Protein AF-A0A350C0Z3-F1 (afdb_monomer)

Mean predicted aligned error: 16.18 Å

Structure (mmCIF, N/CA/C/O backbone):
data_AF-A0A350C0Z3-F1
#
_entry.id   AF-A0A350C0Z3-F1
#
loop_
_atom_site.group_PDB
_atom_site.id
_atom_site.type_symbol
_atom_site.label_atom_id
_atom_site.label_alt_id
_atom_site.label_comp_id
_atom_site.label_asym_id
_atom_site.label_entity_id
_atom_site.label_seq_id
_atom_site.pdbx_PDB_ins_code
_atom_site.Cartn_x
_atom_site.Cartn_y
_atom_site.Cartn_z
_atom_site.occupancy
_atom_site.B_iso_or_equiv
_atom_site.auth_seq_id
_atom_site.auth_comp_id
_atom_site.auth_asym_id
_atom_site.auth_atom_id
_atom_site.pdbx_PDB_model_num
ATOM 1 N N . MET A 1 1 ? -23.124 33.224 -36.597 1.00 40.12 1 MET A N 1
ATOM 2 C CA . MET A 1 1 ? -21.681 33.544 -36.664 1.00 40.12 1 MET A CA 1
ATOM 3 C C . MET A 1 1 ? -20.968 32.306 -37.170 1.00 40.12 1 MET A C 1
ATOM 5 O O . MET A 1 1 ? -21.256 31.239 -36.644 1.00 40.12 1 MET A O 1
ATOM 9 N N . ASN A 1 2 ? -20.089 32.425 -38.168 1.00 38.75 2 ASN A N 1
ATOM 10 C CA . ASN A 1 2 ? -19.214 31.314 -38.553 1.00 38.75 2 ASN A CA 1
ATOM 11 C C . ASN A 1 2 ? -18.180 31.136 -37.437 1.00 38.75 2 ASN A C 1
ATOM 13 O O . ASN A 1 2 ? -17.298 31.980 -37.282 1.00 38.75 2 ASN A O 1
ATOM 17 N N . SER A 1 3 ? -18.327 30.095 -36.619 1.00 50.16 3 SER A N 1
ATOM 18 C CA . SER A 1 3 ? -17.358 29.777 -35.574 1.00 50.16 3 SER A CA 1
ATOM 19 C C . SER A 1 3 ? -16.097 29.216 -36.214 1.00 50.16 3 SER A C 1
ATOM 21 O O . SER A 1 3 ? -16.099 28.119 -36.766 1.00 50.16 3 SER A O 1
ATOM 23 N N . LYS A 1 4 ? -15.016 29.989 -36.131 1.00 63.97 4 LYS A N 1
ATOM 24 C CA . LYS A 1 4 ? -13.659 29.478 -36.304 1.00 63.97 4 LYS A CA 1
ATOM 25 C C . LYS A 1 4 ? -13.418 28.439 -35.205 1.00 63.97 4 LYS A C 1
ATOM 27 O O . LYS A 1 4 ? -13.737 28.724 -34.051 1.00 63.97 4 LYS A O 1
ATOM 32 N N . GLU A 1 5 ? -12.897 27.267 -35.556 1.00 81.44 5 GLU A N 1
ATOM 33 C CA . GLU A 1 5 ? -12.537 26.249 -34.564 1.00 81.44 5 GLU A CA 1
ATOM 34 C C . GLU A 1 5 ? -11.533 26.832 -33.559 1.00 81.44 5 GLU A C 1
ATOM 36 O O . GLU A 1 5 ? -10.614 27.567 -33.933 1.00 81.44 5 GLU A O 1
ATOM 41 N N . MET A 1 6 ? -11.749 26.548 -32.276 1.00 89.88 6 MET A N 1
ATOM 42 C CA . MET A 1 6 ? -10.944 27.065 -31.166 1.00 89.88 6 MET A CA 1
ATOM 43 C C . MET A 1 6 ? -10.945 26.065 -30.010 1.00 89.88 6 MET A C 1
ATOM 45 O O . MET A 1 6 ? -11.855 25.236 -29.916 1.00 89.88 6 MET A O 1
ATOM 49 N N . SER A 1 7 ? -9.958 26.131 -29.113 1.00 90.62 7 SER A N 1
ATOM 50 C CA . SER A 1 7 ? -9.966 25.247 -27.940 1.00 90.62 7 SER A CA 1
ATOM 51 C C . SER A 1 7 ? -11.139 25.577 -27.014 1.00 90.62 7 SER A C 1
ATOM 53 O O . SER A 1 7 ? -11.645 26.704 -26.987 1.00 90.62 7 SER A O 1
ATOM 55 N N . PHE A 1 8 ? -11.585 24.604 -26.223 1.00 92.50 8 PHE A N 1
ATOM 56 C CA . PHE A 1 8 ? -12.718 24.789 -25.318 1.00 92.50 8 PHE A CA 1
ATOM 57 C C . PHE A 1 8 ? -12.475 25.933 -24.328 1.00 92.50 8 PHE A C 1
ATOM 59 O O . PHE A 1 8 ? -13.358 26.759 -24.094 1.00 92.50 8 PHE A O 1
ATOM 66 N N . MET A 1 9 ? -11.243 26.052 -23.826 1.00 89.44 9 MET A N 1
ATOM 67 C CA . MET A 1 9 ? -10.864 27.148 -22.939 1.00 89.44 9 MET A CA 1
ATOM 68 C C . MET A 1 9 ? -10.730 28.510 -23.639 1.00 89.44 9 MET A C 1
ATOM 70 O O . MET A 1 9 ? -10.795 29.532 -22.963 1.00 89.44 9 MET A O 1
ATOM 74 N N . GLN A 1 10 ? -10.604 28.567 -24.969 1.00 88.38 10 GLN A N 1
ATOM 75 C CA . GLN A 1 10 ? -10.728 29.821 -25.729 1.00 88.38 10 GLN A CA 1
ATOM 76 C C . GLN A 1 10 ? -12.194 30.225 -25.937 1.00 88.38 10 GLN A C 1
ATOM 78 O O . GLN A 1 10 ? -12.501 31.415 -25.915 1.00 88.38 10 GLN A O 1
ATOM 83 N N . ALA A 1 11 ? -13.100 29.254 -26.094 1.00 87.69 11 ALA A N 1
ATOM 84 C CA . ALA A 1 11 ? -14.538 29.509 -26.192 1.00 87.69 11 ALA A CA 1
ATOM 85 C C . ALA A 1 11 ? -15.158 29.942 -24.847 1.00 87.69 11 ALA A C 1
ATOM 87 O O . ALA A 1 11 ? -16.059 30.781 -24.827 1.00 87.69 11 ALA A O 1
ATOM 88 N N . PHE A 1 12 ? -14.660 29.402 -23.726 1.00 90.62 12 PHE A N 1
ATOM 89 C CA . PHE A 1 12 ? -15.175 29.661 -22.375 1.00 90.62 12 PHE A CA 1
ATOM 90 C C . PHE A 1 12 ? -14.056 30.036 -21.373 1.00 90.62 12 PHE A C 1
ATOM 92 O O . PHE A 1 12 ? -13.850 29.334 -20.381 1.00 90.62 12 PHE A O 1
ATOM 99 N N . PRO A 1 13 ? -13.324 31.149 -21.580 1.00 86.25 13 PRO A N 1
ATOM 100 C CA . PRO A 1 13 ? -12.094 31.459 -20.835 1.00 86.25 13 PRO A CA 1
ATOM 101 C C . PRO A 1 13 ? -12.301 31.725 -19.338 1.00 86.25 13 PRO A C 1
ATOM 103 O O . PRO A 1 13 ? -11.396 31.491 -18.537 1.00 86.25 13 PRO A O 1
ATOM 106 N N . SER A 1 14 ? -13.489 32.190 -18.944 1.00 86.69 14 SER A N 1
ATOM 107 C CA . SER A 1 14 ? -13.858 32.458 -17.549 1.00 86.69 14 SER A CA 1
ATOM 108 C C . SER A 1 14 ? -14.373 31.233 -16.783 1.00 86.69 14 SER A C 1
ATOM 110 O O . SER A 1 14 ? -14.574 31.333 -15.572 1.00 86.69 14 SER A O 1
ATOM 112 N N . LEU A 1 15 ? -14.588 30.094 -17.453 1.00 90.88 15 LEU A N 1
ATOM 113 C CA . LEU A 1 15 ? -15.188 28.905 -16.849 1.00 90.88 15 LEU A CA 1
ATOM 114 C C . LEU A 1 15 ? -14.244 28.264 -15.821 1.00 90.88 15 LEU A C 1
ATOM 116 O O . LEU A 1 15 ? -13.083 27.961 -16.118 1.00 90.88 15 LEU A O 1
ATOM 120 N N . LYS A 1 16 ? -14.756 28.025 -14.611 1.00 89.19 16 LYS A N 1
ATOM 121 C CA . LYS A 1 16 ? -14.055 27.325 -13.530 1.00 89.19 16 LYS A CA 1
ATOM 122 C C . LYS A 1 16 ? -14.647 25.929 -13.353 1.00 89.19 16 LYS A C 1
ATOM 124 O O . LYS A 1 16 ? -15.845 25.785 -13.136 1.00 89.19 16 LYS A O 1
ATOM 129 N N . VAL A 1 17 ? -13.794 24.915 -13.422 1.00 90.62 17 VAL A N 1
ATOM 130 C CA . VAL A 1 17 ? -14.122 23.494 -13.221 1.00 90.62 17 VAL A CA 1
ATOM 131 C C . VAL A 1 17 ? -13.018 22.842 -12.388 1.00 90.62 17 VAL A C 1
ATOM 133 O O . VAL A 1 17 ? -11.948 23.433 -12.217 1.00 90.62 17 VAL A O 1
ATOM 136 N N . GLU A 1 18 ? -13.265 21.638 -11.872 1.00 86.31 18 GLU A N 1
ATOM 137 C CA . GLU A 1 18 ? -12.243 20.847 -11.176 1.00 86.31 18 GLU A CA 1
ATOM 138 C C . GLU A 1 18 ? -11.020 20.576 -12.066 1.00 86.31 18 GLU A C 1
ATOM 140 O O . GLU A 1 18 ? -11.130 20.507 -13.293 1.00 86.31 18 GLU A O 1
ATOM 145 N N . LYS A 1 19 ? -9.847 20.385 -11.446 1.00 81.31 19 LYS A N 1
ATOM 146 C CA . LYS A 1 19 ? -8.569 20.221 -12.160 1.00 81.31 19 LYS A CA 1
ATOM 147 C C . LYS A 1 19 ? -8.589 19.062 -13.167 1.00 81.31 19 LYS A C 1
ATOM 149 O O . LYS A 1 19 ? -8.101 19.229 -14.275 1.00 81.31 19 LYS A O 1
ATOM 154 N N . GLU A 1 20 ? -9.197 17.924 -12.825 1.00 79.94 20 GLU A N 1
ATOM 155 C CA . GLU A 1 20 ? -9.303 16.772 -13.739 1.00 79.94 20 GLU A CA 1
ATOM 156 C C . GLU A 1 20 ? -10.070 17.126 -15.028 1.00 79.94 20 GLU A C 1
ATOM 158 O O . GLU A 1 20 ? -9.641 16.782 -16.129 1.00 79.94 20 GLU A O 1
ATOM 163 N N . ILE A 1 21 ? -11.172 17.873 -14.900 1.00 87.88 21 ILE A N 1
ATOM 164 C CA . ILE A 1 21 ? -11.980 18.334 -16.036 1.00 87.88 21 ILE A CA 1
ATOM 165 C C . ILE A 1 21 ? -11.227 19.420 -16.814 1.00 87.88 21 ILE A C 1
ATOM 167 O O . ILE A 1 21 ? -11.237 19.413 -18.042 1.00 87.88 21 ILE A O 1
ATOM 171 N N . ARG A 1 22 ? -10.544 20.337 -16.114 1.00 87.56 22 ARG A N 1
ATOM 172 C CA . ARG A 1 22 ? -9.728 21.400 -16.718 1.00 87.56 22 ARG A CA 1
ATOM 173 C C . ARG A 1 22 ? -8.660 20.819 -17.646 1.00 87.56 22 ARG A C 1
ATOM 175 O O . ARG A 1 22 ? -8.618 21.194 -18.813 1.00 87.56 22 ARG A O 1
ATOM 182 N N . ASP A 1 23 ? -7.875 19.870 -17.139 1.00 83.88 23 ASP A N 1
ATOM 183 C CA . ASP A 1 23 ? -6.805 19.200 -17.882 1.00 83.88 23 ASP A CA 1
ATOM 184 C C . ASP A 1 23 ? -7.340 18.461 -19.122 1.00 83.88 23 ASP A C 1
ATOM 186 O O . ASP A 1 23 ? -6.655 18.389 -20.140 1.00 83.88 23 ASP A O 1
ATOM 190 N N . LEU A 1 24 ? -8.559 17.910 -19.054 1.00 86.06 24 LEU A N 1
ATOM 191 C CA . LEU A 1 24 ? -9.220 17.255 -20.186 1.00 86.06 24 LEU A CA 1
ATOM 192 C C . LEU A 1 24 ? -9.672 18.265 -21.253 1.00 86.06 24 LEU A C 1
ATOM 194 O O . LEU A 1 24 ? -9.477 18.024 -22.444 1.00 86.06 24 LEU A O 1
ATOM 198 N N . LEU A 1 25 ? -10.244 19.401 -20.837 1.00 88.88 25 LEU A N 1
ATOM 199 C CA . LEU A 1 25 ? -10.758 20.450 -21.728 1.00 88.88 25 LEU A CA 1
ATOM 200 C C . LEU A 1 25 ? -9.675 21.139 -22.571 1.00 88.88 25 LEU A C 1
ATOM 202 O O . LEU A 1 25 ? -9.987 21.644 -23.651 1.00 88.88 25 LEU A O 1
ATOM 206 N N . ASP A 1 26 ? -8.413 21.112 -22.138 1.00 84.81 26 ASP A N 1
ATOM 207 C CA . ASP A 1 26 ? -7.281 21.593 -22.941 1.00 84.81 26 ASP A CA 1
ATOM 208 C C . ASP A 1 26 ? -7.065 20.759 -24.228 1.00 84.81 26 ASP A C 1
ATOM 210 O O . ASP A 1 26 ? -6.485 21.257 -25.193 1.00 84.81 26 ASP A O 1
ATOM 214 N N . TYR A 1 27 ? -7.601 19.530 -24.290 1.00 84.69 27 TYR A N 1
ATOM 215 C CA . TYR A 1 27 ? -7.590 18.632 -25.461 1.00 84.69 27 TYR A CA 1
ATOM 216 C C . TYR A 1 27 ? -8.971 18.535 -26.149 1.00 84.69 27 TYR A C 1
ATOM 218 O O . TYR A 1 27 ? -9.278 17.552 -26.836 1.00 84.69 27 TYR A O 1
ATOM 226 N N . VAL A 1 28 ? -9.831 19.540 -25.951 1.00 91.06 28 VAL A N 1
ATOM 227 C CA . VAL A 1 28 ? -11.165 19.634 -26.561 1.00 91.06 28 VAL A CA 1
ATOM 228 C C . VAL A 1 28 ? -11.252 20.878 -27.443 1.00 91.06 28 VAL A C 1
ATOM 230 O O . VAL A 1 28 ? -10.945 21.990 -27.017 1.00 91.06 28 VAL A O 1
ATOM 233 N N . THR A 1 29 ? -11.737 20.699 -28.668 1.00 93.06 29 THR A N 1
ATOM 234 C CA . THR A 1 29 ? -12.011 21.770 -29.632 1.00 93.06 29 THR A CA 1
ATOM 235 C C . THR A 1 29 ? -13.510 22.043 -29.678 1.00 93.06 29 THR A C 1
ATOM 237 O O . THR A 1 29 ? -14.312 21.120 -29.804 1.00 93.06 29 THR A O 1
ATOM 240 N N . VAL A 1 30 ? -13.913 23.311 -29.620 1.00 94.12 30 VAL A N 1
ATOM 241 C CA . VAL A 1 30 ? -15.289 23.729 -29.914 1.00 94.12 30 VAL A CA 1
ATOM 242 C C . VAL A 1 30 ? -15.384 23.998 -31.411 1.00 94.12 30 VAL A C 1
ATOM 244 O O . VAL A 1 30 ? -14.769 24.931 -31.928 1.00 94.12 30 VAL A O 1
ATOM 247 N N . THR A 1 31 ? -16.156 23.170 -32.112 1.00 91.88 31 THR A N 1
ATOM 248 C CA . THR A 1 31 ? -16.342 23.273 -33.568 1.00 91.88 31 THR A CA 1
ATOM 249 C C . THR A 1 31 ? -17.466 24.243 -33.915 1.00 91.88 31 THR A C 1
ATOM 251 O O . THR A 1 31 ? -17.367 25.020 -34.868 1.00 91.88 31 THR A O 1
ATOM 254 N N . ARG A 1 32 ? -18.546 24.242 -33.122 1.00 91.88 32 ARG A N 1
ATOM 255 C CA . ARG A 1 32 ? -19.703 25.113 -33.345 1.00 91.88 32 ARG A CA 1
ATOM 256 C C . ARG A 1 32 ? -20.444 25.445 -32.060 1.00 91.88 32 ARG A C 1
ATOM 258 O O . ARG A 1 32 ? -20.664 24.582 -31.223 1.00 91.88 32 ARG A O 1
ATOM 265 N N . VAL A 1 33 ? -20.932 26.677 -31.956 1.00 91.44 33 VAL A N 1
ATOM 266 C CA . VAL A 1 33 ? -21.882 27.087 -30.913 1.00 91.44 33 VAL A CA 1
ATOM 267 C C . VAL A 1 33 ? -23.139 27.630 -31.585 1.00 91.44 33 VAL A C 1
ATOM 269 O O . VAL A 1 33 ? -23.052 28.496 -32.457 1.00 91.44 33 VAL A O 1
ATOM 272 N N . THR A 1 34 ? -24.312 27.118 -31.211 1.00 92.38 34 THR A N 1
ATOM 273 C CA . THR A 1 34 ? -25.607 27.570 -31.749 1.00 92.38 34 THR A CA 1
ATOM 274 C C . THR A 1 34 ? -26.591 27.859 -30.629 1.00 92.38 34 THR A C 1
ATOM 276 O O . THR A 1 34 ? -26.664 27.105 -29.665 1.00 92.38 34 THR A O 1
ATOM 279 N N . VAL A 1 35 ? -27.399 28.903 -30.791 1.00 89.69 35 VAL A N 1
ATOM 280 C CA . VAL A 1 35 ? -28.478 29.268 -29.864 1.00 89.69 35 VAL A CA 1
ATOM 281 C C . VAL A 1 35 ? -29.805 29.203 -30.619 1.00 89.69 35 VAL A C 1
ATOM 283 O O . VAL A 1 35 ? -29.856 29.573 -31.794 1.00 89.69 35 VAL A O 1
ATOM 286 N N . ASN A 1 36 ? -30.870 28.721 -29.976 1.00 89.44 36 ASN A N 1
ATOM 287 C CA . ASN A 1 36 ? -32.212 28.723 -30.566 1.00 89.44 36 ASN A CA 1
ATOM 288 C C . ASN A 1 36 ? -32.767 30.156 -30.741 1.00 89.44 36 ASN A C 1
ATOM 290 O O . ASN A 1 36 ? -32.293 31.111 -30.128 1.00 89.44 36 ASN A O 1
ATOM 294 N N . GLN A 1 37 ? -33.796 30.325 -31.578 1.00 82.56 37 GLN A N 1
ATOM 295 C CA . GLN A 1 37 ? -34.345 31.657 -31.890 1.00 82.56 37 GLN A CA 1
ATOM 296 C C . GLN A 1 37 ? -34.875 32.403 -30.649 1.00 82.56 37 GLN A C 1
ATOM 298 O O . GLN A 1 37 ? -34.718 33.618 -30.559 1.00 82.56 37 GLN A O 1
ATOM 303 N N . SER A 1 38 ? -35.434 31.681 -29.671 1.00 84.00 38 SER A N 1
ATOM 304 C CA . SER A 1 38 ? -35.924 32.234 -28.399 1.00 84.00 38 SER A CA 1
ATOM 305 C C . SER A 1 38 ? -34.827 32.534 -27.368 1.00 84.00 38 SER A C 1
ATOM 307 O O . SER A 1 38 ? -35.139 33.080 -26.316 1.00 84.00 38 SER A O 1
ATOM 309 N N . LYS A 1 39 ? -33.557 32.200 -27.645 1.00 83.75 39 LYS A N 1
ATOM 310 C CA . LYS A 1 39 ? -32.405 32.370 -26.735 1.00 83.75 39 LYS A CA 1
ATOM 311 C C . LYS A 1 39 ? -32.546 31.681 -25.368 1.00 83.75 39 LYS A C 1
ATOM 313 O O . LYS A 1 39 ? -31.997 32.158 -24.382 1.00 83.75 39 LYS A O 1
ATOM 318 N N . THR A 1 40 ? -33.235 30.544 -25.338 1.00 88.75 40 THR A N 1
ATOM 319 C CA . THR A 1 40 ? -33.439 29.699 -24.147 1.00 88.75 40 THR A CA 1
ATOM 320 C C . THR A 1 40 ? -32.642 28.393 -24.173 1.00 88.75 40 THR A C 1
ATOM 322 O O . THR A 1 40 ? -32.604 27.686 -23.172 1.00 88.75 40 THR A O 1
ATOM 325 N N . ARG A 1 41 ? -32.011 28.039 -25.304 1.00 91.12 41 ARG A N 1
ATOM 326 C CA . ARG A 1 41 ? -31.225 26.804 -25.458 1.00 91.12 41 ARG A CA 1
ATOM 327 C C . ARG A 1 41 ? -29.940 27.056 -26.247 1.00 91.12 41 ARG A C 1
ATOM 329 O O . ARG A 1 41 ? -29.987 27.556 -27.375 1.00 91.12 41 ARG A O 1
ATOM 336 N N . LEU A 1 42 ? -28.811 26.670 -25.659 1.00 93.19 42 LEU A N 1
ATOM 337 C CA . LEU A 1 42 ? -27.450 26.744 -26.188 1.00 93.19 42 LEU A CA 1
ATOM 338 C C . LEU A 1 42 ? -26.945 25.328 -26.490 1.00 93.19 42 LEU A C 1
ATOM 340 O O . LEU A 1 42 ? -26.860 24.501 -25.586 1.00 93.19 42 LEU A O 1
ATOM 344 N N . HIS A 1 43 ? -26.552 25.062 -27.735 1.00 94.75 43 HIS A N 1
ATOM 345 C CA . HIS A 1 43 ? -25.794 23.862 -28.093 1.00 94.75 43 HIS A CA 1
ATOM 346 C C . HIS A 1 43 ? -24.322 24.205 -28.325 1.00 94.75 43 HIS A C 1
ATOM 348 O O . HIS A 1 43 ? -24.004 25.094 -29.122 1.00 94.75 43 HIS A O 1
ATOM 354 N N . VAL A 1 44 ? -23.434 23.454 -27.680 1.00 95.00 44 VAL A N 1
ATOM 355 C CA . VAL A 1 44 ? -21.979 23.532 -27.847 1.00 95.00 44 VAL A CA 1
ATOM 356 C C . VAL A 1 44 ? -21.507 22.229 -28.485 1.00 95.00 44 VAL A C 1
ATOM 358 O O . VAL A 1 44 ? -21.475 21.187 -27.839 1.00 95.00 44 VAL A O 1
ATOM 361 N N . TYR A 1 45 ? -21.169 22.271 -29.768 1.00 94.31 45 TYR A N 1
ATOM 362 C CA . TYR A 1 45 ? -20.615 21.134 -30.495 1.00 94.31 45 TYR A CA 1
ATOM 363 C C . TYR A 1 45 ? -19.117 21.052 -30.211 1.00 94.31 45 TYR A C 1
ATOM 365 O O . TYR A 1 45 ? -18.381 22.009 -30.480 1.00 94.31 45 TYR A O 1
ATOM 373 N N . ILE A 1 46 ? -18.680 19.918 -29.665 1.00 94.75 46 ILE A N 1
ATOM 374 C CA . ILE A 1 46 ? -17.281 19.677 -29.312 1.00 94.75 46 ILE A CA 1
ATOM 375 C C . ILE A 1 46 ? -16.699 18.500 -30.082 1.00 94.75 46 ILE A C 1
ATOM 377 O O . ILE A 1 46 ? -17.401 17.565 -30.465 1.00 94.75 46 ILE A O 1
ATOM 381 N N . TYR A 1 47 ? -15.390 18.559 -30.262 1.00 90.94 47 TYR A N 1
ATOM 382 C CA . TYR A 1 47 ? -14.558 17.540 -30.869 1.00 90.94 47 TYR A CA 1
ATOM 383 C C . TYR A 1 47 ? -13.393 17.234 -29.924 1.00 90.94 47 TYR A C 1
ATOM 385 O O . TYR A 1 47 ? -12.778 18.158 -29.391 1.00 90.94 47 TYR A O 1
ATOM 393 N N . SER A 1 48 ? -13.075 15.961 -29.707 1.00 89.38 48 SER A N 1
ATOM 394 C CA . SER A 1 48 ? -11.885 15.567 -28.946 1.00 89.38 48 SER A CA 1
ATOM 395 C C . SER A 1 48 ? -11.291 14.262 -29.460 1.00 89.38 48 SER A C 1
ATOM 397 O O . SER A 1 48 ? -12.014 13.368 -29.893 1.00 89.38 48 SER A O 1
ATOM 399 N N . ASN A 1 49 ? -9.970 14.130 -29.353 1.00 82.00 49 ASN A N 1
ATOM 400 C CA . ASN A 1 49 ? -9.257 12.889 -29.665 1.00 82.00 49 ASN A CA 1
ATOM 401 C C . ASN A 1 49 ? -9.358 11.851 -28.524 1.00 82.00 49 ASN A C 1
ATOM 403 O O . ASN A 1 49 ? -8.831 10.750 -28.630 1.00 82.00 49 ASN A O 1
ATOM 407 N N . ASN A 1 50 ? -10.028 12.198 -27.419 1.00 84.75 50 ASN A N 1
ATOM 408 C CA . ASN A 1 50 ? -10.325 11.305 -26.303 1.00 84.75 50 ASN A CA 1
ATOM 409 C C . ASN A 1 50 ? -11.838 11.259 -26.069 1.00 84.75 50 ASN A C 1
ATOM 411 O O . ASN A 1 50 ? -12.538 12.258 -26.243 1.00 84.75 50 ASN A O 1
ATOM 415 N N . TRP A 1 51 ? -12.355 10.113 -25.625 1.00 89.06 51 TRP A N 1
ATOM 416 C CA . TRP A 1 51 ? -13.745 10.031 -25.182 1.00 89.06 51 TRP A CA 1
ATOM 417 C C . TRP A 1 51 ? -13.913 10.693 -23.807 1.00 89.06 51 TRP A C 1
ATOM 419 O O . TRP A 1 51 ? -13.046 10.602 -22.939 1.00 89.06 51 TRP A O 1
ATOM 429 N N . ILE A 1 52 ? -15.057 11.344 -23.593 1.00 90.25 52 ILE A N 1
ATOM 430 C CA . ILE A 1 52 ? -15.361 12.078 -22.357 1.00 90.25 52 ILE A CA 1
ATOM 431 C C . ILE A 1 52 ? -16.532 11.401 -21.639 1.00 90.25 52 ILE A C 1
ATOM 433 O O . ILE A 1 52 ? -17.561 11.106 -22.252 1.00 90.25 52 ILE A O 1
ATOM 437 N N . ARG A 1 53 ? -16.390 11.160 -20.328 1.00 89.94 53 ARG A N 1
ATOM 438 C CA . ARG A 1 53 ? -17.458 10.600 -19.478 1.00 89.94 53 ARG A CA 1
ATOM 439 C C . ARG A 1 53 ? -18.673 11.531 -19.459 1.00 89.94 53 ARG A C 1
ATOM 441 O O . ARG A 1 53 ? -18.512 12.727 -19.217 1.00 89.94 53 ARG A O 1
ATOM 448 N N . LYS A 1 54 ? -19.892 10.991 -19.603 1.00 91.44 54 LYS A N 1
ATOM 449 C CA . LYS A 1 54 ? -21.127 11.805 -19.566 1.00 91.44 54 LYS A CA 1
ATOM 450 C C . LYS A 1 54 ? -21.295 12.595 -18.264 1.00 91.44 54 LYS A C 1
ATOM 452 O O . LYS A 1 54 ? -21.717 13.741 -18.331 1.00 91.44 54 LYS A O 1
ATOM 457 N N . LYS A 1 55 ? -20.846 12.055 -17.122 1.00 90.31 55 LYS A N 1
ATOM 458 C CA . LYS A 1 55 ? -20.723 12.799 -15.855 1.00 90.31 55 LYS A CA 1
ATOM 459 C C . LYS A 1 55 ? -20.023 14.157 -16.036 1.00 90.31 55 LYS A C 1
ATOM 461 O O . LYS A 1 55 ? -20.613 15.175 -15.695 1.00 90.31 55 LYS A O 1
ATOM 466 N N . TYR A 1 56 ? -18.817 14.174 -16.611 1.00 92.56 56 TYR A N 1
ATOM 467 C CA . TYR A 1 56 ? -18.065 15.417 -16.808 1.00 92.56 56 TYR A CA 1
ATOM 468 C C . TYR A 1 56 ? -18.764 16.343 -17.808 1.00 92.56 56 TYR A C 1
ATOM 470 O O . TYR A 1 56 ? -18.806 17.545 -17.582 1.00 92.56 56 TYR A O 1
ATOM 478 N N . ILE A 1 57 ? -19.371 15.801 -18.874 1.00 94.12 57 ILE A N 1
ATOM 479 C CA . ILE A 1 57 ? -20.174 16.598 -19.818 1.00 94.12 57 ILE A CA 1
ATOM 480 C C . ILE A 1 57 ? -21.290 17.356 -19.082 1.00 94.12 57 ILE A C 1
ATOM 482 O O . ILE A 1 57 ? -21.418 18.564 -19.262 1.00 94.12 57 ILE A O 1
ATOM 486 N N . TYR A 1 58 ? -22.044 16.688 -18.207 1.00 92.81 58 TYR A N 1
ATOM 487 C CA . TYR A 1 58 ? -23.108 17.331 -17.431 1.00 92.81 58 TYR A CA 1
ATOM 488 C C . TYR A 1 58 ? -22.583 18.321 -16.385 1.00 92.81 58 TYR A C 1
ATOM 490 O O . TYR A 1 58 ? -23.190 19.368 -16.178 1.00 92.81 58 TYR A O 1
ATOM 498 N N . GLU A 1 59 ? -21.434 18.054 -15.764 1.00 92.38 59 GLU A N 1
ATOM 499 C CA . GLU A 1 59 ? -20.775 19.009 -14.863 1.00 92.38 59 GLU A CA 1
ATOM 500 C C . GLU A 1 59 ? -20.323 20.277 -15.607 1.00 92.38 59 GLU A C 1
ATOM 502 O O . GLU A 1 59 ? -20.485 21.381 -15.088 1.00 92.38 59 GLU A O 1
ATOM 507 N N . ILE A 1 60 ? -19.857 20.150 -16.854 1.00 94.31 60 ILE A N 1
ATOM 508 C CA . ILE A 1 60 ? -19.5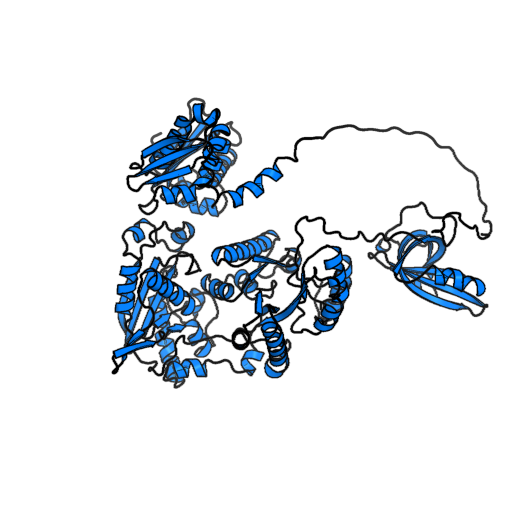32 21.291 -17.721 1.00 94.31 60 ILE A CA 1
ATOM 509 C C . ILE A 1 60 ? -20.812 22.024 -18.176 1.00 94.31 60 ILE A C 1
ATOM 511 O O . ILE A 1 60 ? -20.843 23.254 -18.142 1.00 94.31 60 ILE A O 1
ATOM 515 N N . GLU A 1 61 ? -21.885 21.313 -18.554 1.00 94.38 61 GLU A N 1
ATOM 516 C CA . GLU A 1 61 ? -23.196 21.916 -18.871 1.00 94.38 61 GLU A CA 1
ATOM 517 C C . GLU A 1 61 ? -23.744 22.730 -17.685 1.00 94.38 61 GLU A C 1
ATOM 519 O O . GLU A 1 61 ? -24.167 23.876 -17.866 1.00 94.38 61 GLU A O 1
ATOM 524 N N . ASN A 1 62 ? -23.683 22.169 -16.471 1.00 91.94 62 ASN A N 1
ATOM 525 C CA . ASN A 1 62 ? -24.048 22.839 -15.221 1.00 91.94 62 ASN A CA 1
ATOM 526 C C . ASN A 1 62 ? -23.189 24.092 -14.998 1.00 91.94 62 ASN A C 1
ATOM 528 O O . ASN A 1 62 ? -23.731 25.181 -14.812 1.00 91.94 62 ASN A O 1
ATOM 532 N N . ALA A 1 63 ? -21.860 23.959 -15.078 1.00 92.81 63 ALA A N 1
ATOM 533 C CA . ALA A 1 63 ? -20.928 25.057 -14.841 1.00 92.81 63 ALA A CA 1
ATOM 534 C C . ALA A 1 63 ? -21.116 26.214 -15.837 1.00 92.81 63 ALA A C 1
ATOM 536 O O . ALA A 1 63 ? -21.101 27.374 -15.428 1.00 92.81 63 ALA A O 1
ATOM 537 N N . ILE A 1 64 ? -21.354 25.931 -17.125 1.00 92.81 64 ILE A N 1
ATOM 538 C CA . ILE A 1 64 ? -21.661 26.964 -18.127 1.00 92.81 64 ILE A CA 1
ATOM 539 C C . ILE A 1 64 ? -23.000 27.639 -17.802 1.00 92.81 64 ILE A C 1
ATOM 541 O O . ILE A 1 64 ? -23.068 28.871 -17.783 1.00 92.81 64 ILE A O 1
ATOM 545 N N . ARG A 1 65 ? -24.056 26.863 -17.514 1.00 91.50 65 ARG A N 1
ATOM 546 C CA . ARG A 1 65 ? -25.373 27.409 -17.146 1.00 91.50 65 ARG A CA 1
ATOM 547 C C . ARG A 1 65 ? -25.274 28.338 -15.936 1.00 91.50 65 ARG A C 1
ATOM 549 O O . ARG A 1 65 ? -25.795 29.446 -15.986 1.00 91.50 65 ARG A O 1
ATOM 556 N N . GLU A 1 66 ? -24.594 27.921 -14.876 1.00 90.62 66 GLU A N 1
ATOM 557 C CA . GLU A 1 66 ? -24.541 28.663 -13.612 1.00 90.62 66 GLU A CA 1
ATOM 558 C C . GLU A 1 66 ? -23.575 29.854 -13.662 1.00 90.62 66 GLU A C 1
ATOM 560 O O . GLU A 1 66 ? -23.950 30.966 -13.291 1.00 90.62 66 GLU A O 1
ATOM 565 N N . GLN A 1 67 ? -22.348 29.662 -14.157 1.00 92.38 67 GLN A N 1
ATOM 566 C CA . GLN A 1 67 ? -21.300 30.691 -14.094 1.00 92.38 67 GLN A CA 1
ATOM 567 C C . GLN A 1 67 ? -21.411 31.741 -15.204 1.00 92.38 67 GLN A C 1
ATOM 569 O O . GLN A 1 67 ? -20.986 32.879 -15.006 1.00 92.38 67 GLN A O 1
ATOM 574 N N . ILE A 1 68 ? -21.959 31.376 -16.370 1.00 87.81 68 ILE A N 1
ATOM 575 C CA . ILE A 1 68 ? -22.053 32.269 -17.537 1.00 87.81 68 ILE A CA 1
ATOM 576 C C . ILE A 1 68 ? -23.485 32.779 -17.723 1.00 87.81 68 ILE A C 1
ATOM 578 O O . ILE A 1 68 ? -23.680 33.959 -18.015 1.00 87.81 68 ILE A O 1
ATOM 582 N N . PHE A 1 69 ? -24.489 31.924 -17.507 1.00 86.56 69 PHE A N 1
ATOM 583 C CA . PHE A 1 69 ? -25.896 32.254 -17.749 1.00 86.56 69 PHE A CA 1
ATOM 584 C C . PHE A 1 69 ? -26.762 32.346 -16.486 1.00 86.56 69 PHE A C 1
ATOM 586 O O . PHE A 1 69 ? -27.961 32.533 -16.628 1.00 86.56 69 PHE A O 1
ATOM 593 N N . GLY A 1 70 ? -26.211 32.311 -15.265 1.00 75.75 70 GLY A N 1
ATOM 594 C CA . GLY A 1 70 ? -26.970 32.159 -14.005 1.00 75.75 70 GLY A CA 1
ATOM 595 C C . GLY A 1 70 ? -28.022 33.228 -13.642 1.00 75.75 70 GLY A C 1
ATOM 596 O O . GLY A 1 70 ? -28.605 33.164 -12.564 1.00 75.75 70 GLY A O 1
ATOM 597 N N . LYS A 1 71 ? -28.277 34.216 -14.511 1.00 78.56 71 LYS A N 1
ATOM 598 C CA . LYS A 1 71 ? -29.381 35.197 -14.420 1.00 78.56 71 LYS A CA 1
ATOM 599 C C . LYS A 1 71 ? -30.413 35.075 -15.557 1.00 78.56 71 LYS A C 1
ATOM 601 O O . LYS A 1 71 ? -31.314 35.902 -15.648 1.00 78.56 71 LYS A O 1
ATOM 606 N N . VAL A 1 72 ? -30.253 34.099 -16.447 1.00 83.62 72 VAL A N 1
ATOM 607 C CA . VAL A 1 72 ? -31.047 33.876 -17.661 1.00 83.62 72 VAL A CA 1
ATOM 608 C C . VAL A 1 72 ? -31.459 32.408 -17.699 1.00 83.62 72 VAL A C 1
ATOM 610 O O . VAL A 1 72 ? -30.643 31.522 -17.454 1.00 83.62 72 VAL A O 1
ATOM 613 N N . GLU A 1 73 ? -32.715 32.134 -18.036 1.00 83.69 73 GLU A N 1
ATOM 614 C CA . GLU A 1 73 ? -33.188 30.766 -18.242 1.00 83.69 73 GLU A CA 1
ATOM 615 C C . GLU A 1 73 ? -32.582 30.195 -19.537 1.00 83.69 73 GLU A C 1
ATOM 617 O O . GLU A 1 73 ? -33.047 30.466 -20.645 1.00 83.69 73 GLU A O 1
ATOM 622 N N . MET A 1 74 ? -31.479 29.458 -19.386 1.00 88.88 74 MET A N 1
ATOM 623 C CA . MET A 1 74 ? -30.691 28.896 -20.482 1.00 88.88 74 MET A CA 1
ATOM 624 C C . MET A 1 74 ? -30.429 27.409 -20.246 1.00 88.88 74 MET A C 1
ATOM 626 O O . MET A 1 74 ? -29.667 27.029 -19.355 1.00 88.88 74 MET A O 1
ATOM 630 N N . GLU A 1 75 ? -30.998 26.559 -21.092 1.00 90.88 75 GLU A N 1
ATOM 631 C CA . GLU A 1 75 ? -30.591 25.163 -21.187 1.00 90.88 75 GLU A CA 1
ATOM 632 C C . GLU A 1 75 ? -29.292 25.062 -21.993 1.00 90.88 75 GLU A C 1
ATOM 634 O O . GLU A 1 75 ? -29.231 25.466 -23.154 1.00 90.88 75 GLU A O 1
ATOM 639 N N . VAL A 1 76 ? -28.249 24.500 -21.389 1.00 93.06 76 VAL A N 1
ATOM 640 C CA . VAL A 1 76 ? -26.970 24.237 -22.054 1.00 93.06 76 VAL A CA 1
ATOM 641 C C . VAL A 1 76 ? -26.893 22.751 -22.372 1.00 93.06 76 VAL A C 1
ATOM 643 O O . VAL A 1 76 ? -27.070 21.929 -21.475 1.00 93.06 76 VAL A O 1
ATOM 646 N N . LYS A 1 77 ? -26.616 22.413 -23.634 1.00 93.88 77 LYS A N 1
ATOM 647 C CA . LYS A 1 77 ? -26.327 21.043 -24.068 1.00 93.88 77 LYS A CA 1
ATOM 648 C C . LYS A 1 77 ? -25.028 20.981 -24.856 1.00 93.88 77 LYS A C 1
ATOM 650 O O . LYS A 1 77 ? -24.814 21.748 -25.795 1.00 93.88 77 LYS A O 1
ATOM 655 N N . ILE A 1 78 ? -24.163 20.052 -24.484 1.00 94.56 78 ILE A N 1
ATOM 656 C CA . ILE A 1 78 ? -22.939 19.741 -25.210 1.00 94.56 78 ILE A CA 1
ATOM 657 C C . ILE A 1 78 ? -23.239 18.575 -26.152 1.00 94.56 78 ILE A C 1
ATOM 659 O O . ILE A 1 78 ? -23.842 17.577 -25.763 1.00 94.56 78 ILE A O 1
ATOM 663 N N . ILE A 1 79 ? -22.844 18.728 -27.414 1.00 93.12 79 ILE A N 1
ATOM 664 C CA . ILE A 1 79 ? -22.960 17.697 -28.442 1.00 93.12 79 ILE A CA 1
ATOM 665 C C . ILE A 1 79 ? -21.546 17.233 -28.766 1.00 93.12 79 ILE A C 1
ATOM 667 O O . ILE A 1 79 ? -20.834 17.868 -29.546 1.00 93.12 79 ILE A O 1
ATOM 671 N N . GLU A 1 80 ? -21.120 16.159 -28.112 1.00 93.69 80 GLU A N 1
ATOM 672 C CA . GLU A 1 80 ? -19.776 15.624 -28.271 1.00 93.69 80 GLU A CA 1
ATOM 673 C C . GLU A 1 80 ? -19.616 14.709 -29.487 1.00 93.69 80 GLU A C 1
ATOM 675 O O . GLU A 1 80 ? -20.478 13.887 -29.801 1.00 93.69 80 GLU A O 1
ATOM 680 N N . ARG A 1 81 ? -18.462 14.842 -30.144 1.00 94.12 81 ARG A N 1
ATOM 681 C CA . ARG A 1 81 ? -17.937 13.910 -31.136 1.00 94.12 81 ARG A CA 1
ATOM 682 C C . ARG A 1 81 ? -16.488 13.587 -30.792 1.00 94.12 81 ARG A C 1
ATOM 684 O O . ARG A 1 81 ? -15.725 14.469 -30.398 1.00 94.12 81 ARG A O 1
ATOM 691 N N . PHE A 1 82 ? -16.113 12.330 -30.949 1.00 92.38 82 PHE A N 1
ATOM 692 C CA . PHE A 1 82 ? -14.778 11.829 -30.676 1.00 92.38 82 PHE A CA 1
ATOM 693 C C . PHE A 1 82 ? -14.092 11.418 -31.979 1.00 92.38 82 PHE A C 1
ATOM 695 O O . PHE A 1 82 ? -14.736 10.922 -32.905 1.00 92.38 82 PHE A O 1
ATOM 702 N N . HIS A 1 83 ? -12.779 11.612 -32.037 1.00 85.50 83 HIS A N 1
ATOM 703 C CA . HIS A 1 83 ? -11.915 11.029 -33.054 1.00 85.50 83 HIS A CA 1
ATOM 704 C C . HIS A 1 83 ? -10.993 10.035 -32.368 1.00 85.50 83 HIS A C 1
ATOM 706 O O . HIS A 1 83 ? -9.945 10.389 -31.834 1.00 85.50 83 HIS A O 1
ATOM 712 N N . LEU A 1 84 ? -11.474 8.801 -32.291 1.00 86.62 84 LEU A N 1
ATOM 713 C CA . LEU A 1 84 ? -10.801 7.726 -31.591 1.00 86.62 84 LEU A CA 1
ATOM 714 C C . LEU A 1 84 ? -9.847 7.001 -32.541 1.00 86.62 84 LEU A C 1
ATOM 716 O O . LEU A 1 84 ? -10.160 6.790 -33.712 1.00 86.62 84 LEU A O 1
ATOM 720 N N . SER A 1 85 ? -8.690 6.605 -32.015 1.00 83.88 85 SER A N 1
ATOM 721 C CA . SER A 1 85 ? -7.704 5.815 -32.749 1.00 83.88 85 SER A CA 1
ATOM 722 C C . SER A 1 85 ? -8.259 4.450 -33.174 1.00 83.88 85 SER A C 1
ATOM 724 O O . SER A 1 85 ? -9.224 3.940 -32.597 1.00 83.88 85 SER A O 1
ATOM 726 N N . SER A 1 86 ? -7.595 3.794 -34.129 1.00 80.31 86 SER A N 1
ATOM 727 C CA . SER A 1 86 ? -7.946 2.435 -34.578 1.00 80.31 86 SER A CA 1
ATOM 728 C C . SER A 1 86 ? -7.935 1.381 -33.459 1.00 80.31 86 SER A C 1
ATOM 730 O O . SER A 1 86 ? -8.543 0.324 -33.614 1.00 80.31 86 SER A O 1
ATOM 732 N N . GLN A 1 87 ? -7.301 1.667 -32.315 1.00 82.88 87 GLN A N 1
ATOM 733 C CA . GLN A 1 87 ? -7.311 0.794 -31.140 1.00 82.88 87 GLN A CA 1
ATOM 734 C C . GLN A 1 87 ? -8.688 0.745 -30.441 1.00 82.88 87 GLN A C 1
ATOM 736 O O . GLN A 1 87 ? -8.991 -0.217 -29.728 1.00 82.88 87 GLN A O 1
ATOM 741 N N . TYR A 1 88 ? -9.561 1.740 -30.650 1.00 85.25 88 TYR A N 1
ATOM 742 C CA . TYR A 1 88 ? -10.934 1.745 -30.135 1.00 85.25 88 TYR A CA 1
ATOM 743 C C . TYR A 1 88 ? -11.867 0.884 -30.998 1.00 85.25 88 TYR A C 1
ATOM 745 O O . TYR A 1 88 ? -12.738 1.379 -31.713 1.00 85.25 88 TYR A O 1
ATOM 753 N N . THR A 1 89 ? -11.728 -0.439 -30.890 1.00 88.62 89 THR A N 1
ATOM 754 C CA . THR A 1 89 ? -12.713 -1.374 -31.462 1.00 88.62 89 THR A CA 1
ATOM 755 C C . THR A 1 89 ? -14.108 -1.138 -30.857 1.00 88.62 89 THR A C 1
ATOM 757 O O . THR A 1 89 ? -14.202 -0.701 -29.703 1.00 88.62 89 THR A O 1
ATOM 760 N N . PRO A 1 90 ? -15.216 -1.479 -31.550 1.00 90.12 90 PRO A N 1
ATOM 761 C CA . PRO A 1 90 ? -16.563 -1.209 -31.040 1.00 90.12 90 PRO A CA 1
ATOM 762 C C . PRO A 1 90 ? -16.822 -1.917 -29.699 1.00 90.12 90 PRO A C 1
ATOM 764 O O . PRO A 1 90 ? -17.400 -1.335 -28.781 1.00 90.12 90 PRO A O 1
ATOM 767 N N . LYS A 1 91 ? -16.280 -3.134 -29.538 1.00 90.00 91 LYS A N 1
ATOM 768 C CA . LYS A 1 91 ? -16.298 -3.912 -28.289 1.00 90.00 91 LYS A CA 1
ATOM 769 C C . LYS A 1 91 ? -15.532 -3.221 -27.154 1.00 90.00 91 LYS A C 1
ATOM 771 O O . LYS A 1 91 ? -16.027 -3.164 -26.027 1.00 90.00 91 LYS A O 1
ATOM 776 N N . TYR A 1 92 ? -14.334 -2.691 -27.428 1.00 85.19 92 TYR A N 1
ATOM 777 C CA . TYR A 1 92 ? -13.553 -1.959 -26.426 1.00 85.19 92 TYR A CA 1
ATOM 778 C C . TYR A 1 92 ? -14.257 -0.658 -26.029 1.00 85.19 92 TYR A C 1
ATOM 780 O O . TYR A 1 92 ? -14.420 -0.393 -24.836 1.00 85.19 92 TYR A O 1
ATOM 788 N N . PHE A 1 93 ? -14.705 0.128 -27.015 1.00 90.19 93 PHE A N 1
ATOM 789 C CA . PHE A 1 93 ? -15.397 1.392 -26.779 1.00 90.19 93 PHE A CA 1
ATOM 790 C C . PHE A 1 93 ? -16.679 1.184 -25.966 1.00 90.19 93 PHE A C 1
ATOM 792 O O . PHE A 1 93 ? -16.868 1.863 -24.958 1.00 90.19 93 PHE A O 1
ATOM 799 N N . TYR A 1 94 ? -17.498 0.180 -26.306 1.00 91.19 94 TYR A N 1
ATOM 800 C CA . TYR A 1 94 ? -18.667 -0.182 -25.503 1.00 91.19 94 TYR A CA 1
ATOM 801 C C . TYR A 1 94 ? -18.294 -0.464 -24.046 1.00 91.19 94 TYR A C 1
ATOM 803 O O . TYR A 1 94 ? -18.888 0.113 -23.140 1.00 91.19 94 TYR A O 1
ATOM 811 N N . ARG A 1 95 ? -17.270 -1.293 -23.800 1.00 84.06 95 ARG A N 1
ATOM 812 C CA . ARG A 1 95 ? -16.843 -1.652 -22.439 1.00 84.06 95 ARG A CA 1
ATOM 813 C C . ARG A 1 95 ? -16.480 -0.428 -21.590 1.00 84.06 95 ARG A C 1
ATOM 815 O O . ARG A 1 95 ? -16.875 -0.376 -20.428 1.00 84.06 95 ARG A O 1
ATOM 822 N N . VAL A 1 96 ? -15.753 0.547 -22.144 1.00 80.50 96 VAL A N 1
ATOM 823 C CA . VAL A 1 96 ? -15.351 1.755 -21.393 1.00 80.50 96 VAL A CA 1
ATOM 824 C C . VAL A 1 96 ? -16.457 2.815 -21.318 1.00 80.50 96 VAL A C 1
ATOM 826 O O . VAL A 1 96 ? -16.524 3.557 -20.338 1.00 80.50 96 VAL A O 1
ATOM 829 N N . TYR A 1 97 ? -17.355 2.862 -22.308 1.00 89.38 97 TYR A N 1
ATOM 830 C CA . TYR A 1 97 ? -18.387 3.895 -22.441 1.00 89.38 97 TYR A CA 1
ATOM 831 C C . TYR A 1 97 ? -19.785 3.472 -21.933 1.00 89.38 97 TYR A C 1
ATOM 833 O O . TYR A 1 97 ? -20.629 4.342 -21.704 1.00 89.38 97 TYR A O 1
ATOM 841 N N . ARG A 1 98 ? -20.041 2.177 -21.654 1.00 89.50 98 ARG A N 1
ATOM 842 C CA . ARG A 1 98 ? -21.331 1.635 -21.144 1.00 89.50 98 ARG A CA 1
ATOM 843 C C . ARG A 1 98 ? -21.854 2.396 -19.923 1.00 89.50 98 ARG A C 1
ATOM 845 O O . ARG A 1 98 ? -23.058 2.585 -19.780 1.00 89.50 98 ARG A O 1
ATOM 852 N N . THR A 1 99 ? -20.973 2.858 -19.037 1.00 85.12 99 THR A N 1
ATOM 853 C CA . THR A 1 99 ? -21.347 3.665 -17.859 1.00 85.12 99 THR A CA 1
ATOM 854 C C . THR A 1 99 ? -21.888 5.045 -18.238 1.00 85.12 99 THR A C 1
ATOM 856 O O . THR A 1 99 ? -22.859 5.499 -17.639 1.00 85.12 99 THR A O 1
ATOM 859 N N . SER A 1 100 ? -21.327 5.675 -19.274 1.00 90.62 100 SER A N 1
ATOM 860 C CA . SER A 1 100 ? -21.832 6.939 -19.824 1.00 90.62 100 SER A CA 1
ATOM 861 C C . SER A 1 100 ? -23.153 6.741 -20.570 1.00 90.62 100 SER A C 1
ATOM 863 O O . SER A 1 100 ? -24.056 7.553 -20.396 1.00 90.62 100 SER A O 1
ATOM 865 N N . MET A 1 101 ? -23.310 5.632 -21.308 1.00 92.50 101 MET A N 1
ATOM 866 C CA . MET A 1 101 ? -24.592 5.259 -21.928 1.00 92.50 101 MET A CA 1
ATOM 867 C C . MET A 1 101 ? -25.690 5.019 -20.883 1.00 92.50 101 MET A C 1
ATOM 869 O O . MET A 1 101 ? -26.799 5.520 -21.026 1.00 92.50 101 MET A O 1
ATOM 873 N N . ASN A 1 102 ? -25.377 4.295 -19.801 1.00 87.31 102 ASN A N 1
ATOM 874 C CA . ASN A 1 102 ? -26.297 4.079 -18.681 1.00 87.31 102 ASN A CA 1
ATOM 875 C C . ASN A 1 102 ? -26.774 5.408 -18.081 1.00 87.31 102 ASN A C 1
ATOM 877 O O . ASN A 1 102 ? -27.970 5.582 -17.864 1.00 87.31 102 ASN A O 1
ATOM 881 N N . GLN A 1 103 ? -25.850 6.340 -17.828 1.00 87.94 103 GLN A N 1
ATOM 882 C CA . GLN A 1 103 ? -26.175 7.645 -17.255 1.00 87.94 103 GLN A CA 1
ATOM 883 C C . GLN A 1 103 ? -27.041 8.488 -18.207 1.00 87.94 103 GLN A C 1
ATOM 885 O O . GLN A 1 103 ? -28.057 9.030 -17.783 1.00 87.94 103 GLN A O 1
ATOM 890 N N . GLU A 1 104 ? -26.682 8.540 -19.493 1.00 92.56 104 GLU A N 1
ATOM 891 C CA . GLU A 1 104 ? -27.432 9.275 -20.517 1.00 92.56 104 GLU A CA 1
ATOM 892 C C . GLU A 1 104 ? -28.843 8.711 -20.717 1.00 92.56 104 GLU A C 1
ATOM 894 O O . GLU A 1 104 ? -29.815 9.462 -20.692 1.00 92.56 104 GLU A O 1
ATOM 899 N N . LEU A 1 105 ? -28.987 7.390 -20.858 1.00 91.81 105 LEU A N 1
ATOM 900 C CA . LEU A 1 105 ? -30.297 6.759 -21.021 1.00 91.81 105 LEU A CA 1
ATOM 901 C C . LEU A 1 105 ? -31.166 6.900 -19.768 1.00 91.81 105 LEU A C 1
ATOM 903 O O . LEU A 1 105 ? -32.371 7.091 -19.897 1.00 91.81 105 LEU A O 1
ATOM 907 N N . MET A 1 106 ? -30.588 6.842 -18.565 1.00 89.44 106 MET A N 1
ATOM 908 C CA . MET A 1 106 ? -31.335 7.040 -17.318 1.00 89.44 106 MET A CA 1
ATOM 909 C C . MET A 1 106 ? -31.937 8.453 -17.218 1.00 89.44 106 MET A C 1
ATOM 911 O O . MET A 1 106 ? -33.033 8.600 -16.681 1.00 89.44 106 MET A O 1
ATOM 915 N N . GLU A 1 107 ? -31.248 9.469 -17.745 1.00 86.12 107 GLU A N 1
ATOM 916 C CA . GLU A 1 107 ? -31.706 10.864 -17.753 1.00 86.12 107 GLU A CA 1
ATOM 917 C C . GLU A 1 107 ? -32.663 11.167 -18.921 1.00 86.12 107 GLU A C 1
ATOM 919 O O . GLU A 1 107 ? -33.688 11.819 -18.732 1.00 86.12 107 GLU A O 1
ATOM 924 N N . VAL A 1 108 ? -32.367 10.659 -20.124 1.00 87.31 108 VAL A N 1
ATOM 925 C CA . VAL A 1 108 ? -33.128 10.951 -21.355 1.00 87.31 108 VAL A CA 1
ATOM 926 C C . VAL A 1 108 ? -34.372 10.066 -21.509 1.00 87.31 108 VAL A C 1
ATOM 928 O O . VAL A 1 108 ? -35.403 10.532 -21.992 1.00 87.31 108 VAL A O 1
ATOM 931 N N . SER A 1 109 ? -34.303 8.784 -21.138 1.00 92.06 109 SER A N 1
ATOM 932 C CA . SER A 1 109 ? -35.420 7.840 -21.280 1.00 92.06 109 SER A CA 1
ATOM 933 C C . SER A 1 109 ? -35.293 6.643 -20.323 1.00 92.06 109 SER A C 1
ATOM 935 O O . SER A 1 109 ? -34.759 5.591 -20.698 1.00 92.06 109 SER A O 1
ATOM 937 N N . PRO A 1 110 ? -35.869 6.732 -19.106 1.00 88.81 110 PRO A N 1
ATOM 938 C CA . PRO A 1 110 ? -35.886 5.632 -18.138 1.00 88.81 110 PRO A CA 1
ATOM 939 C C . PRO A 1 110 ? -36.444 4.307 -18.689 1.00 88.81 110 PRO A C 1
ATOM 941 O O . PRO A 1 110 ? -36.089 3.237 -18.197 1.00 88.81 110 PRO A O 1
ATOM 944 N N . LEU A 1 111 ? -37.295 4.364 -19.722 1.00 88.44 111 LEU A N 1
ATOM 945 C CA . LEU A 1 111 ? -37.817 3.190 -20.428 1.00 88.44 111 LEU A CA 1
ATOM 946 C C . LEU A 1 111 ? -36.739 2.509 -21.286 1.00 88.44 111 LEU A C 1
ATOM 948 O O . LEU A 1 111 ? -36.565 1.297 -21.179 1.00 88.44 111 LEU A O 1
ATOM 952 N N . LEU A 1 112 ? -35.977 3.269 -22.085 1.00 90.75 112 LEU A N 1
ATOM 953 C CA . LEU A 1 112 ? -34.865 2.715 -22.871 1.00 90.75 112 LEU A CA 1
ATOM 954 C C . LEU A 1 112 ? -33.749 2.197 -21.962 1.00 90.75 112 LEU A C 1
ATOM 956 O O . LEU A 1 112 ? -33.205 1.129 -22.219 1.00 90.75 112 LEU A O 1
ATOM 960 N N . TYR A 1 113 ? -33.470 2.882 -20.850 1.00 90.31 113 TYR A N 1
ATOM 961 C CA . TYR A 1 113 ? -32.533 2.410 -19.827 1.00 90.31 113 TYR A CA 1
ATOM 962 C C . TYR A 1 113 ? -32.899 1.015 -19.273 1.00 90.31 113 TYR A C 1
ATOM 964 O O . TYR A 1 113 ? -32.030 0.152 -19.117 1.00 90.31 113 TYR A O 1
ATOM 972 N N . GLN A 1 114 ? -34.186 0.743 -19.021 1.00 85.88 114 GLN A N 1
ATOM 973 C CA . GLN A 1 114 ? -34.638 -0.578 -18.557 1.00 85.88 114 GLN A CA 1
ATOM 974 C C . GLN A 1 114 ? -34.443 -1.694 -19.594 1.00 85.88 114 GLN A C 1
ATOM 976 O O . GLN A 1 114 ? -34.212 -2.839 -19.201 1.00 85.88 114 GLN A O 1
ATOM 981 N N . VAL A 1 115 ? -34.524 -1.376 -20.890 1.00 90.06 115 VAL A N 1
ATOM 982 C CA . VAL A 1 115 ? -34.258 -2.327 -21.983 1.00 90.06 115 VAL A CA 1
ATOM 983 C C . VAL A 1 115 ? -32.745 -2.504 -22.175 1.00 90.06 115 VAL A C 1
ATOM 985 O O . VAL A 1 115 ? -32.245 -3.630 -22.176 1.00 90.06 115 VAL A O 1
ATOM 988 N N . PHE A 1 116 ? -31.991 -1.403 -22.229 1.00 91.38 116 PHE A N 1
ATOM 989 C CA . PHE A 1 116 ? -30.533 -1.383 -22.380 1.00 91.38 116 PHE A CA 1
ATOM 990 C C . PHE A 1 116 ? -29.810 -2.209 -21.311 1.00 91.38 116 PHE A C 1
ATOM 992 O O . PHE A 1 116 ? -28.991 -3.065 -21.636 1.00 91.38 116 PHE A O 1
ATOM 999 N N . THR A 1 117 ? -30.171 -2.034 -20.036 1.00 88.12 117 THR A N 1
ATOM 1000 C CA . THR A 1 117 ? -29.580 -2.773 -18.898 1.00 88.12 117 THR A CA 1
ATOM 1001 C C . THR A 1 117 ? -29.871 -4.281 -18.888 1.00 88.12 117 THR A C 1
ATOM 1003 O O . THR A 1 117 ? -29.484 -4.976 -17.946 1.00 88.12 117 THR A O 1
ATOM 1006 N N . ARG A 1 118 ? -30.576 -4.799 -19.900 1.00 85.81 118 ARG A N 1
ATOM 1007 C CA . ARG A 1 118 ? -30.839 -6.228 -20.127 1.00 85.81 118 ARG A CA 1
ATOM 1008 C C . ARG A 1 118 ? -30.423 -6.701 -21.528 1.00 85.81 118 ARG A C 1
ATOM 1010 O O . ARG A 1 118 ? -30.561 -7.881 -21.817 1.00 85.81 118 ARG A O 1
ATOM 1017 N N . THR A 1 119 ? -29.962 -5.801 -22.397 1.00 89.38 119 THR A N 1
ATOM 1018 C CA . THR A 1 119 ? -29.661 -6.085 -23.809 1.00 89.38 119 THR A CA 1
ATOM 1019 C C . THR A 1 119 ? -28.223 -6.567 -23.961 1.00 89.38 119 THR A C 1
ATOM 1021 O O . THR A 1 119 ? -27.293 -5.857 -23.571 1.00 89.38 119 THR A O 1
ATOM 1024 N N . ALA A 1 120 ? -28.029 -7.771 -24.505 1.00 88.81 120 ALA A N 1
ATOM 1025 C CA . ALA A 1 120 ? -26.696 -8.298 -24.800 1.00 88.81 120 ALA A CA 1
ATOM 1026 C C . ALA A 1 120 ? -26.241 -7.807 -26.179 1.00 88.81 120 ALA A C 1
ATOM 1028 O O . ALA A 1 120 ? -27.045 -7.782 -27.108 1.00 88.81 120 ALA A O 1
ATOM 1029 N N . LEU A 1 121 ? -24.967 -7.431 -26.312 1.00 92.19 121 LEU A N 1
ATOM 1030 C CA . LEU A 1 121 ? -24.374 -7.011 -27.584 1.00 92.19 121 LEU A CA 1
ATOM 1031 C C . LEU A 1 121 ? -23.300 -8.009 -28.015 1.00 92.19 121 LEU A C 1
ATOM 1033 O O . LEU A 1 121 ? -22.266 -8.132 -27.354 1.00 92.19 121 LEU A O 1
ATOM 1037 N N . ASP A 1 122 ? -23.530 -8.672 -29.145 1.00 90.44 122 ASP A N 1
ATOM 1038 C CA . ASP A 1 122 ? -22.504 -9.437 -29.846 1.00 90.44 122 ASP A CA 1
ATOM 1039 C C . ASP A 1 122 ? -21.748 -8.512 -30.802 1.00 90.44 122 ASP A C 1
ATOM 1041 O O . ASP A 1 122 ? -22.355 -7.810 -31.610 1.00 90.44 122 ASP A O 1
ATOM 1045 N N . PHE A 1 123 ? -20.418 -8.536 -30.742 1.00 91.81 123 PHE A N 1
ATOM 1046 C CA . PHE A 1 123 ? -19.546 -7.738 -31.605 1.00 91.81 123 PHE A CA 1
ATOM 1047 C C . PHE A 1 123 ? -18.852 -8.659 -32.608 1.00 91.81 123 PHE A C 1
ATOM 1049 O O . PHE A 1 123 ? -18.061 -9.510 -32.195 1.00 91.81 123 PHE A O 1
ATOM 1056 N N . ARG A 1 124 ? -19.146 -8.495 -33.900 1.00 88.62 124 ARG A N 1
ATOM 1057 C CA . ARG A 1 124 ? -18.564 -9.291 -34.990 1.00 88.62 124 ARG A CA 1
ATOM 1058 C C . ARG A 1 124 ? -17.414 -8.551 -35.677 1.00 88.62 124 ARG A C 1
ATOM 1060 O O . ARG A 1 124 ? -17.338 -7.324 -35.644 1.00 88.62 124 ARG A O 1
ATOM 1067 N N . GLU A 1 125 ? -16.523 -9.308 -36.313 1.00 81.31 125 GLU A N 1
ATOM 1068 C CA . GLU A 1 125 ? -15.340 -8.772 -37.006 1.00 81.31 125 GLU A CA 1
ATOM 1069 C C . GLU A 1 125 ? -15.693 -7.977 -38.278 1.00 81.31 125 GLU A C 1
ATOM 1071 O O . GLU A 1 125 ? -14.956 -7.075 -38.660 1.00 81.31 125 GLU A O 1
ATOM 1076 N N . ASP A 1 126 ? -16.858 -8.231 -38.886 1.00 84.50 126 ASP A N 1
ATOM 1077 C CA . ASP A 1 126 ? -17.385 -7.512 -40.061 1.00 84.50 126 ASP A CA 1
ATOM 1078 C C . ASP A 1 126 ? -18.054 -6.159 -39.721 1.00 84.50 126 ASP A C 1
ATOM 1080 O O . ASP A 1 126 ? -18.786 -5.583 -40.536 1.00 84.50 126 ASP A O 1
ATOM 1084 N N . GLY A 1 127 ? -17.847 -5.669 -38.495 1.00 85.31 127 GLY A N 1
ATOM 1085 C CA . GLY A 1 127 ? -18.415 -4.421 -37.986 1.00 85.31 127 GLY A CA 1
ATOM 1086 C C . GLY A 1 127 ? -19.878 -4.509 -37.541 1.00 85.31 127 GLY A C 1
ATOM 1087 O O . GLY A 1 127 ? -20.428 -3.491 -37.122 1.00 85.31 127 GLY A O 1
ATOM 1088 N N . LEU A 1 128 ? -20.525 -5.680 -37.602 1.00 92.12 128 LEU A N 1
ATOM 1089 C CA . LEU A 1 128 ? -21.895 -5.837 -37.112 1.00 92.12 128 LEU A CA 1
ATOM 1090 C C . LEU A 1 128 ? -21.931 -5.939 -35.576 1.00 92.12 128 LEU A C 1
ATOM 1092 O O . LEU A 1 128 ? -21.354 -6.852 -34.978 1.00 92.12 128 LEU A O 1
ATOM 1096 N N . ILE A 1 129 ? -22.667 -5.026 -34.946 1.00 95.06 129 ILE A N 1
ATOM 1097 C CA . ILE A 1 129 ? -23.125 -5.130 -33.560 1.00 95.06 129 ILE A CA 1
ATOM 1098 C C . ILE A 1 129 ? -24.534 -5.715 -33.591 1.00 95.06 129 ILE A C 1
ATOM 1100 O O . ILE A 1 129 ? -25.440 -5.107 -34.159 1.00 95.06 129 ILE A O 1
ATOM 1104 N N . TYR A 1 130 ? -24.719 -6.882 -32.977 1.00 94.12 130 TYR A N 1
ATOM 1105 C CA . TYR A 1 130 ? -26.011 -7.562 -32.922 1.00 94.12 130 TYR A CA 1
ATOM 1106 C C . TYR A 1 130 ? -26.579 -7.537 -31.499 1.00 94.12 130 TYR A C 1
ATOM 1108 O O . TYR A 1 130 ? -25.993 -8.104 -30.574 1.00 94.12 130 TYR A O 1
ATOM 1116 N N . ALA A 1 131 ? -27.710 -6.859 -31.318 1.00 94.44 131 ALA A N 1
ATOM 1117 C CA . ALA A 1 131 ? -28.363 -6.669 -30.031 1.00 94.44 131 ALA A CA 1
ATOM 1118 C C . ALA A 1 131 ? -29.427 -7.748 -29.771 1.00 94.44 131 ALA A C 1
ATOM 1120 O O . ALA A 1 131 ? -30.470 -7.780 -30.422 1.00 94.44 131 ALA A O 1
ATOM 1121 N N . ARG A 1 132 ? -29.199 -8.602 -28.768 1.00 92.81 132 ARG A N 1
ATOM 1122 C CA . ARG A 1 132 ? -30.205 -9.555 -28.272 1.00 92.81 132 ARG A CA 1
ATOM 1123 C C . ARG A 1 132 ? -30.983 -8.903 -27.134 1.00 92.81 132 ARG A C 1
ATOM 1125 O O . ARG A 1 132 ? -30.449 -8.712 -26.036 1.00 92.81 132 ARG A O 1
ATOM 1132 N N . ILE A 1 133 ? -32.230 -8.532 -27.405 1.00 92.88 133 ILE A N 1
ATOM 1133 C CA . ILE A 1 133 ? -33.072 -7.747 -26.497 1.00 92.88 133 ILE A CA 1
ATOM 1134 C C . ILE A 1 133 ? -34.109 -8.675 -25.839 1.00 92.88 133 ILE A C 1
ATOM 1136 O O . ILE A 1 133 ? -34.941 -9.237 -26.549 1.00 92.88 133 ILE A O 1
ATOM 1140 N N . PRO A 1 134 ? -34.120 -8.852 -24.503 1.00 87.81 134 PRO A N 1
ATOM 1141 C CA . PRO A 1 134 ? -35.106 -9.710 -23.848 1.00 87.81 134 PRO A CA 1
ATOM 1142 C C . PRO A 1 134 ? -36.545 -9.212 -24.010 1.00 87.81 134 PRO A C 1
ATOM 1144 O O . PRO A 1 134 ? -36.839 -8.024 -23.824 1.00 87.81 134 PRO A O 1
ATOM 1147 N N . ASP A 1 135 ? -37.449 -10.142 -24.310 1.00 87.81 135 ASP A N 1
ATOM 1148 C CA . ASP A 1 135 ? -38.848 -9.842 -24.591 1.00 87.81 135 ASP A CA 1
ATOM 1149 C C . ASP A 1 135 ? -39.575 -9.162 -23.420 1.00 87.81 135 ASP A C 1
ATOM 1151 O O . ASP A 1 135 ? -39.647 -9.653 -22.288 1.00 87.81 135 ASP A O 1
ATOM 1155 N N . SER A 1 136 ? -40.142 -7.997 -23.726 1.00 88.12 136 SER A N 1
ATOM 1156 C CA . SER A 1 136 ? -40.988 -7.207 -22.842 1.00 88.12 136 SER A CA 1
ATOM 1157 C C . SER A 1 136 ? -41.862 -6.258 -23.662 1.00 88.12 136 SER A C 1
ATOM 1159 O O . SER A 1 136 ? -41.520 -5.881 -24.783 1.00 88.12 136 SER A O 1
ATOM 1161 N N . MET A 1 137 ? -42.975 -5.802 -23.081 1.00 85.56 137 MET A N 1
ATOM 1162 C CA . MET A 1 137 ? -43.885 -4.848 -23.732 1.00 85.56 137 MET A CA 1
ATOM 1163 C C . MET A 1 137 ? -43.169 -3.563 -24.188 1.00 85.56 137 MET A C 1
ATOM 1165 O O . MET A 1 137 ? -43.459 -3.049 -25.264 1.00 85.56 137 MET A O 1
ATOM 1169 N N . ILE A 1 138 ? -42.202 -3.084 -23.395 1.00 87.00 138 ILE A N 1
ATOM 1170 C CA . ILE A 1 138 ? -41.392 -1.899 -23.708 1.00 87.00 138 ILE A CA 1
ATOM 1171 C C . ILE A 1 138 ? -40.417 -2.209 -24.852 1.00 87.00 138 ILE A C 1
ATOM 1173 O O . ILE A 1 138 ? -40.342 -1.429 -25.796 1.00 87.00 138 ILE A O 1
ATOM 1177 N N . ALA A 1 139 ? -39.722 -3.354 -24.818 1.00 87.50 139 ALA A N 1
ATOM 1178 C CA . ALA A 1 139 ? -38.809 -3.762 -25.891 1.00 87.50 139 ALA A CA 1
ATOM 1179 C C . ALA A 1 139 ? -39.524 -3.871 -27.248 1.00 87.50 139 ALA A C 1
ATOM 1181 O O . ALA A 1 139 ? -39.043 -3.321 -28.233 1.00 87.50 139 ALA A O 1
ATOM 1182 N N . ARG A 1 140 ? -40.718 -4.481 -27.293 1.00 88.69 140 ARG A N 1
ATOM 1183 C CA . ARG A 1 140 ? -41.533 -4.583 -28.520 1.00 88.69 140 ARG A CA 1
ATOM 1184 C C . ARG A 1 140 ? -41.945 -3.231 -29.109 1.00 88.69 140 ARG A C 1
ATOM 1186 O O . ARG A 1 140 ? -42.169 -3.148 -30.309 1.00 88.69 140 ARG A O 1
ATOM 1193 N N . GLN A 1 141 ? -42.069 -2.192 -28.283 1.00 89.12 141 GLN A N 1
ATOM 1194 C CA . GLN A 1 141 ? -42.459 -0.846 -28.719 1.00 89.12 141 GLN A CA 1
ATOM 1195 C C . GLN A 1 141 ? -41.272 0.083 -29.000 1.00 89.12 141 GLN A C 1
ATOM 1197 O O . GLN A 1 141 ? -41.446 1.070 -29.704 1.00 89.12 141 GLN A O 1
ATOM 1202 N N . ARG A 1 142 ? -40.102 -0.182 -28.406 1.00 91.69 142 ARG A N 1
ATOM 1203 C CA . ARG A 1 142 ? -38.953 0.742 -28.354 1.00 91.69 142 ARG A CA 1
ATOM 1204 C C . ARG A 1 142 ? -37.633 0.095 -28.802 1.00 91.69 142 ARG A C 1
ATOM 1206 O O . ARG A 1 142 ? -36.567 0.583 -28.439 1.00 91.69 142 ARG A O 1
ATOM 1213 N N . LYS A 1 143 ? -37.700 -1.017 -29.547 1.00 91.75 143 LYS A N 1
ATOM 1214 C CA . LYS A 1 143 ? -36.532 -1.702 -30.129 1.00 91.75 143 LYS A CA 1
ATOM 1215 C C . LYS A 1 143 ? -35.725 -0.750 -31.004 1.00 91.75 143 LYS A C 1
ATOM 1217 O O . LYS A 1 143 ? -34.543 -0.566 -30.744 1.00 91.75 143 LYS A O 1
ATOM 1222 N N . GLU A 1 144 ? -36.366 -0.158 -32.011 1.00 94.25 144 GLU A N 1
ATOM 1223 C CA . GLU A 1 144 ? -35.655 0.633 -33.021 1.00 94.25 144 GLU A CA 1
ATOM 1224 C C . GLU A 1 144 ? -35.019 1.884 -32.394 1.00 94.25 144 GLU A C 1
ATOM 1226 O O . GLU A 1 144 ? -33.828 2.087 -32.572 1.00 94.25 144 GLU A O 1
ATOM 1231 N N . ASP A 1 145 ? -35.716 2.599 -31.496 1.00 93.69 145 ASP A N 1
ATOM 1232 C CA . ASP A 1 145 ? -35.138 3.685 -30.681 1.00 93.69 145 ASP A CA 1
ATOM 1233 C C . ASP A 1 145 ? -33.824 3.311 -29.955 1.00 93.69 145 ASP A C 1
ATOM 1235 O O . ASP A 1 145 ? -32.973 4.173 -29.715 1.00 93.69 145 ASP A O 1
ATOM 1239 N N . LEU A 1 146 ? -33.672 2.049 -29.527 1.00 93.62 146 LEU A N 1
ATOM 1240 C CA . LEU A 1 146 ? -32.459 1.568 -28.860 1.00 93.62 146 LEU A CA 1
ATOM 1241 C C . LEU A 1 146 ? -31.347 1.244 -29.869 1.00 93.62 146 LEU A C 1
ATOM 1243 O O . LEU A 1 146 ? -30.179 1.496 -29.570 1.00 93.62 146 LEU A O 1
ATOM 1247 N N . LEU A 1 147 ? -31.695 0.721 -31.050 1.00 95.25 147 LEU A N 1
ATOM 1248 C CA . LEU A 1 147 ? -30.739 0.496 -32.138 1.00 95.25 147 LEU A CA 1
ATOM 1249 C C . LEU A 1 147 ? -30.239 1.834 -32.708 1.00 95.25 147 LEU A C 1
ATOM 1251 O O . LEU A 1 147 ? -29.027 2.025 -32.786 1.00 95.25 147 LEU A O 1
ATOM 1255 N N . ASP A 1 148 ? -31.136 2.795 -32.948 1.00 94.94 148 ASP A N 1
ATOM 1256 C CA . ASP A 1 148 ? -30.822 4.182 -33.328 1.00 94.94 148 ASP A CA 1
ATOM 1257 C C . ASP A 1 148 ? -29.881 4.844 -32.307 1.00 94.94 148 ASP A C 1
ATOM 1259 O O . ASP A 1 148 ? -28.924 5.537 -32.663 1.00 94.94 148 ASP A O 1
ATOM 1263 N N . TYR A 1 149 ? -30.122 4.626 -31.005 1.00 95.06 149 TYR A N 1
ATOM 1264 C CA . TYR A 1 149 ? -29.239 5.130 -29.952 1.00 95.06 149 TYR A CA 1
ATOM 1265 C C . TYR A 1 149 ? -27.835 4.515 -30.034 1.00 95.06 149 TYR A C 1
ATOM 1267 O O . TYR A 1 149 ? -26.843 5.234 -29.889 1.00 95.06 149 TYR A O 1
ATOM 1275 N N . PHE A 1 150 ? -27.721 3.208 -30.289 1.00 95.06 150 PHE A N 1
ATOM 1276 C CA . PHE A 1 150 ? -26.420 2.575 -30.498 1.00 95.06 150 PHE A CA 1
ATOM 1277 C C . PHE A 1 150 ? -25.727 3.100 -31.754 1.00 95.06 150 PHE A C 1
ATOM 1279 O O . PHE A 1 150 ? -24.563 3.488 -31.660 1.00 95.06 150 PHE A O 1
ATOM 1286 N N . GLU A 1 151 ? -26.415 3.176 -32.894 1.00 94.56 151 GLU A N 1
ATOM 1287 C CA . GLU A 1 151 ? -25.846 3.700 -34.140 1.00 94.56 151 GLU A CA 1
ATOM 1288 C C . GLU A 1 151 ? -25.332 5.131 -33.941 1.00 94.56 151 GLU A C 1
ATOM 1290 O O . GLU A 1 151 ? -24.181 5.437 -34.253 1.00 94.56 151 GLU A O 1
ATOM 1295 N N . LYS A 1 152 ? -26.110 5.986 -33.275 1.00 93.56 152 LYS A N 1
ATOM 1296 C CA . LYS A 1 152 ? -25.678 7.333 -32.895 1.00 93.56 152 LYS A CA 1
ATOM 1297 C C . LYS A 1 152 ? -24.418 7.343 -32.021 1.00 93.56 152 LYS A C 1
ATOM 1299 O O . LYS A 1 152 ? -23.535 8.181 -32.212 1.00 93.56 152 LYS A O 1
ATOM 1304 N N . VAL A 1 153 ? -24.308 6.444 -31.042 1.00 94.31 153 VAL A N 1
ATOM 1305 C CA . VAL A 1 153 ? -23.151 6.420 -30.133 1.00 94.31 153 VAL A CA 1
ATOM 1306 C C . VAL A 1 153 ? -21.898 5.829 -30.797 1.00 94.31 153 VAL A C 1
ATOM 1308 O O . VAL A 1 153 ? -20.807 6.363 -30.590 1.00 94.31 153 VAL A O 1
ATOM 1311 N N . PHE A 1 154 ? -22.015 4.782 -31.616 1.00 94.12 154 PHE A N 1
ATOM 1312 C CA . PHE A 1 154 ? -20.865 4.179 -32.302 1.00 94.12 154 PHE A CA 1
ATOM 1313 C C . PHE A 1 154 ? -20.472 4.949 -33.575 1.00 94.12 154 PHE A C 1
ATOM 1315 O O . PHE A 1 154 ? -19.310 5.327 -33.728 1.00 94.12 154 PHE A O 1
ATOM 1322 N N . CYS A 1 155 ? -21.419 5.238 -34.465 1.00 91.75 155 CYS A N 1
ATOM 1323 C CA . CYS A 1 155 ? -21.143 5.810 -35.783 1.00 91.75 155 CYS A CA 1
ATOM 1324 C C . CYS A 1 155 ? -20.967 7.336 -35.729 1.00 91.75 155 CYS A C 1
ATOM 1326 O O . CYS A 1 155 ? -19.937 7.848 -36.175 1.00 91.75 155 CYS A O 1
ATOM 1328 N N . GLU A 1 156 ? -21.923 8.081 -35.155 1.00 89.88 156 GLU A N 1
ATOM 1329 C CA . GLU A 1 156 ? -21.833 9.552 -35.113 1.00 89.88 156 GLU A CA 1
ATOM 1330 C C . GLU A 1 156 ? -20.836 10.042 -34.055 1.00 89.88 156 GLU A C 1
ATOM 1332 O O . GLU A 1 156 ? -19.936 10.830 -34.367 1.00 89.88 156 GLU A O 1
ATOM 1337 N N . ARG A 1 157 ? -21.004 9.583 -32.804 1.00 93.44 157 ARG A N 1
ATOM 1338 C CA . ARG A 1 157 ? -20.258 10.079 -31.637 1.00 93.44 157 ARG A CA 1
ATOM 1339 C C . ARG A 1 157 ? -18.847 9.513 -31.558 1.00 93.44 157 ARG A C 1
ATOM 1341 O O . ARG A 1 157 ? -17.923 10.299 -31.398 1.00 93.44 157 ARG A O 1
ATOM 1348 N N . ALA A 1 158 ? -18.660 8.197 -31.659 1.00 91.62 158 ALA A N 1
ATOM 1349 C CA . ALA A 1 158 ? -17.326 7.585 -31.614 1.00 91.62 158 ALA A CA 1
ATOM 1350 C C . ALA A 1 158 ? -16.591 7.593 -32.968 1.00 91.62 158 ALA A C 1
ATOM 1352 O O . ALA A 1 158 ? -15.397 7.308 -33.012 1.00 91.62 158 ALA A O 1
ATOM 1353 N N . GLY A 1 159 ? -17.285 7.934 -34.062 1.00 88.38 159 GLY A N 1
ATOM 1354 C CA . GLY A 1 159 ? -16.702 8.024 -35.403 1.00 88.38 159 GLY A CA 1
ATOM 1355 C C . GLY A 1 159 ? -16.478 6.676 -36.096 1.00 88.38 159 GLY A C 1
ATOM 1356 O O . GLY A 1 159 ? -15.818 6.636 -37.132 1.00 88.38 159 GLY A O 1
ATOM 1357 N N . LEU A 1 160 ? -17.023 5.578 -35.562 1.00 89.50 160 LEU A N 1
ATOM 1358 C CA . LEU A 1 160 ? -16.849 4.219 -36.082 1.00 89.50 160 LEU A CA 1
ATOM 1359 C C . LEU A 1 160 ? -17.815 3.953 -37.249 1.00 89.50 160 LEU A C 1
ATOM 1361 O O . LEU A 1 160 ? -18.669 3.079 -37.179 1.00 89.50 160 LEU A O 1
ATOM 1365 N N . SER A 1 161 ? -17.695 4.719 -38.335 1.00 86.50 161 SER A N 1
ATOM 1366 C CA . SER A 1 161 ? -18.642 4.730 -39.468 1.00 86.50 161 SER A CA 1
ATOM 1367 C C . SER A 1 161 ? -18.750 3.425 -40.274 1.00 86.50 161 SER A C 1
ATOM 1369 O O . SER A 1 161 ? -19.594 3.333 -41.161 1.00 86.50 161 SER A O 1
ATOM 1371 N N . TYR A 1 162 ? -17.906 2.430 -39.996 1.00 88.00 162 TYR A N 1
ATOM 1372 C CA . TYR A 1 162 ? -17.998 1.077 -40.560 1.00 88.00 162 TYR A CA 1
ATOM 1373 C C . TYR A 1 162 ? -18.929 0.152 -39.756 1.00 88.00 162 TYR A C 1
ATOM 1375 O O . TYR A 1 162 ? -19.228 -0.957 -40.202 1.00 88.00 162 TYR A O 1
ATOM 1383 N N . VAL A 1 163 ? -19.352 0.574 -38.560 1.00 91.62 163 VAL A N 1
ATOM 1384 C CA . VAL A 1 163 ? -20.239 -0.203 -37.694 1.00 91.62 163 VAL A CA 1
ATOM 1385 C C . VAL A 1 163 ? -21.648 -0.230 -38.276 1.00 91.62 163 VAL A C 1
ATOM 1387 O O . VAL A 1 163 ? -22.174 0.784 -38.727 1.00 91.62 163 VAL A O 1
ATOM 1390 N N . ARG A 1 164 ? -22.275 -1.403 -38.220 1.00 93.19 164 ARG A N 1
ATOM 1391 C CA . ARG A 1 164 ? -23.707 -1.593 -38.476 1.00 93.19 164 ARG A CA 1
ATOM 1392 C C . ARG A 1 164 ? -24.347 -2.106 -37.195 1.00 93.19 164 ARG A C 1
ATOM 1394 O O . ARG A 1 164 ? -23.745 -2.930 -36.509 1.00 93.19 164 ARG A O 1
ATOM 1401 N N . VAL A 1 165 ? -25.544 -1.631 -36.873 1.00 94.00 165 VAL A N 1
ATOM 1402 C CA . VAL A 1 165 ? -26.305 -2.088 -35.705 1.00 94.00 165 VAL A CA 1
ATOM 1403 C C . VAL A 1 165 ? -27.561 -2.799 -36.192 1.00 94.00 165 VAL A C 1
ATOM 1405 O O . VAL A 1 165 ? -28.285 -2.275 -37.030 1.00 94.00 165 VAL A O 1
ATOM 1408 N N . ASP A 1 166 ? -27.810 -3.989 -35.661 1.00 93.50 166 ASP A N 1
ATOM 1409 C CA . ASP A 1 166 ? -29.043 -4.750 -35.863 1.00 93.50 166 ASP A CA 1
ATOM 1410 C C . ASP A 1 166 ? -29.395 -5.469 -34.549 1.00 93.50 166 ASP A C 1
ATOM 1412 O O . ASP A 1 166 ? -28.606 -5.478 -33.599 1.00 93.50 166 ASP A O 1
ATOM 1416 N N . GLY A 1 167 ? -30.572 -6.073 -34.453 1.00 92.38 167 GLY A N 1
ATOM 1417 C CA . GLY A 1 167 ? -30.957 -6.842 -33.280 1.00 92.38 167 GLY A CA 1
ATOM 1418 C C . GLY A 1 167 ? -32.337 -7.467 -33.374 1.00 92.38 167 GLY A C 1
ATOM 1419 O O . GLY A 1 167 ? -33.162 -7.109 -34.213 1.00 92.38 167 GLY A O 1
ATOM 1420 N N . GLU A 1 168 ? -32.613 -8.375 -32.449 1.00 92.00 168 GLU A N 1
ATOM 1421 C CA . GLU A 1 168 ? -33.874 -9.106 -32.365 1.00 92.00 168 GLU A CA 1
ATOM 1422 C C . GLU A 1 168 ? -34.403 -9.156 -30.928 1.00 92.00 168 GLU A C 1
ATOM 1424 O O . GLU A 1 168 ? -33.677 -8.925 -29.953 1.00 92.00 168 GLU A O 1
ATOM 1429 N N . ILE A 1 169 ? -35.695 -9.465 -30.804 1.00 89.31 169 ILE A N 1
ATOM 1430 C CA . ILE A 1 169 ? -36.332 -9.710 -29.513 1.00 89.31 169 ILE A CA 1
ATOM 1431 C C . ILE A 1 169 ? -36.290 -11.211 -29.237 1.00 89.31 169 ILE A C 1
ATOM 1433 O O . ILE A 1 169 ? -36.902 -11.994 -29.959 1.00 89.31 169 ILE A O 1
ATOM 1437 N N . VAL A 1 170 ? -35.590 -11.594 -28.174 1.00 89.12 170 VAL A N 1
ATOM 1438 C CA . VAL A 1 170 ? -35.381 -12.989 -27.768 1.00 89.12 170 VAL A CA 1
ATOM 1439 C C . VAL A 1 170 ? -36.236 -13.351 -26.552 1.00 89.12 170 VAL A C 1
ATOM 1441 O O . VAL A 1 170 ? -36.504 -12.512 -25.686 1.00 89.12 170 VAL A O 1
ATOM 1444 N N . SER A 1 171 ? -36.652 -14.618 -26.458 1.00 77.44 171 SER A N 1
ATOM 1445 C CA . SER A 1 171 ? -37.306 -15.154 -25.258 1.00 77.44 171 SER A CA 1
ATOM 1446 C C . SER A 1 171 ? -36.388 -15.040 -24.031 1.00 77.44 171 SER A C 1
ATOM 1448 O O . SER A 1 171 ? -35.171 -14.900 -24.145 1.00 77.44 171 SER A O 1
ATOM 1450 N N . ASN A 1 172 ? -36.967 -15.083 -22.827 1.00 60.00 172 ASN A N 1
ATOM 1451 C CA . ASN A 1 172 ? -36.275 -14.746 -21.571 1.00 60.00 172 ASN A CA 1
ATOM 1452 C C . ASN A 1 172 ? -35.159 -15.726 -21.120 1.00 60.00 172 ASN A C 1
ATOM 1454 O O . ASN A 1 172 ? -34.622 -15.567 -20.023 1.00 60.00 172 ASN A O 1
ATOM 1458 N N . ASP A 1 173 ? -34.744 -16.668 -21.969 1.00 50.88 173 ASP A N 1
ATOM 1459 C CA . ASP A 1 173 ? -33.645 -17.616 -21.732 1.00 50.88 173 ASP A CA 1
ATOM 1460 C C . ASP A 1 173 ? -32.243 -17.010 -21.969 1.00 50.88 173 ASP A C 1
ATOM 1462 O O . ASP A 1 173 ? -31.239 -17.713 -22.018 1.00 50.88 173 ASP A O 1
ATOM 1466 N N . VAL A 1 174 ? -32.124 -15.677 -22.011 1.00 47.56 174 VAL A N 1
ATOM 1467 C CA . VAL A 1 174 ? -30.838 -14.941 -22.066 1.00 47.56 174 VAL A CA 1
ATOM 1468 C C . VAL A 1 174 ? -30.063 -14.991 -20.730 1.00 47.56 174 VAL A C 1
ATOM 1470 O O . VAL A 1 174 ? -29.144 -14.205 -20.495 1.00 47.56 174 VAL A O 1
ATOM 1473 N N . GLN A 1 175 ? -30.422 -15.895 -19.811 1.00 43.78 175 GLN A N 1
ATOM 1474 C CA . GLN A 1 175 ? -29.803 -15.974 -18.484 1.00 43.78 175 GLN A CA 1
ATOM 1475 C C . GLN A 1 175 ? -28.342 -16.446 -18.500 1.00 43.78 175 GLN A C 1
ATOM 1477 O O . GLN A 1 175 ? -27.643 -16.210 -17.518 1.00 43.78 175 GLN A O 1
ATOM 1482 N N . GLU A 1 176 ? -27.853 -17.073 -19.572 1.00 44.81 176 GLU A N 1
ATOM 1483 C CA . GLU A 1 176 ? -26.469 -17.571 -19.615 1.00 44.81 176 GLU A CA 1
ATOM 1484 C C . GLU A 1 176 ? -25.429 -16.501 -19.992 1.00 44.81 176 GLU A C 1
ATOM 1486 O O . GLU A 1 176 ? -24.290 -16.580 -19.541 1.00 44.81 176 GLU A O 1
ATOM 1491 N N . LEU A 1 177 ? -25.808 -15.448 -20.727 1.00 45.62 177 LEU A N 1
ATOM 1492 C CA . LEU A 1 177 ? -24.865 -14.420 -21.207 1.00 45.62 177 LEU A CA 1
ATOM 1493 C C . LEU A 1 177 ? -24.540 -13.316 -20.181 1.00 45.62 177 LEU A C 1
ATOM 1495 O O . LEU A 1 177 ? -23.525 -12.640 -20.317 1.00 45.62 177 LEU A O 1
ATOM 1499 N N . PHE A 1 178 ? -25.364 -13.135 -19.141 1.00 42.31 178 PHE A N 1
ATOM 1500 C CA . PHE A 1 178 ? -25.209 -12.046 -18.157 1.00 42.31 178 PHE A CA 1
ATOM 1501 C C . PHE A 1 178 ? -24.663 -12.457 -16.784 1.00 42.31 178 PHE A C 1
ATOM 1503 O O . PHE A 1 178 ? -24.360 -11.585 -15.967 1.00 42.31 178 PHE A O 1
ATOM 1510 N N . ARG A 1 179 ? -24.510 -13.759 -16.515 1.00 40.47 179 ARG A N 1
ATOM 1511 C CA . ARG A 1 179 ? -24.069 -14.272 -15.202 1.00 40.47 179 ARG A CA 1
ATOM 1512 C C . ARG A 1 179 ? -22.599 -13.977 -14.860 1.00 40.47 179 ARG A C 1
ATOM 1514 O O . ARG A 1 179 ? -22.208 -14.194 -13.722 1.00 40.47 179 ARG A O 1
ATOM 1521 N N . ALA A 1 180 ? -21.797 -13.463 -15.796 1.00 37.72 180 ALA A N 1
ATOM 1522 C CA . ALA A 1 180 ? -20.386 -13.146 -15.551 1.00 37.72 180 ALA A CA 1
ATOM 1523 C C . ALA A 1 180 ? -20.140 -11.750 -14.931 1.00 37.72 180 ALA A C 1
ATOM 1525 O O . ALA A 1 180 ? -19.287 -11.627 -14.051 1.00 37.72 180 ALA A O 1
ATOM 1526 N N . ASP A 1 181 ? -20.880 -10.712 -15.352 1.00 36.09 181 ASP A N 1
ATOM 1527 C CA . ASP A 1 181 ? -20.529 -9.307 -15.048 1.00 36.09 181 ASP A CA 1
ATOM 1528 C C . ASP A 1 181 ? -21.544 -8.547 -14.163 1.00 36.09 181 ASP A C 1
ATOM 1530 O O . ASP A 1 181 ? -21.137 -7.793 -13.274 1.00 36.09 181 ASP A O 1
ATOM 1534 N N . ASP A 1 182 ? -22.863 -8.720 -14.346 1.00 37.25 182 ASP A N 1
ATOM 1535 C CA . ASP A 1 182 ? -23.858 -7.817 -13.724 1.00 37.25 182 ASP A CA 1
ATOM 1536 C C . ASP A 1 182 ? -24.273 -8.207 -12.274 1.00 37.25 182 ASP A C 1
ATOM 1538 O O . ASP A 1 182 ? -24.853 -7.375 -11.560 1.00 37.25 182 ASP A O 1
ATOM 1542 N N . GLU A 1 183 ? -23.917 -9.401 -11.764 1.00 36.91 183 GLU A N 1
ATOM 1543 C CA . GLU A 1 183 ? -24.139 -9.778 -10.344 1.00 36.91 183 GLU A CA 1
ATOM 1544 C C . GLU A 1 183 ? -23.362 -8.886 -9.355 1.00 36.91 183 GLU A C 1
ATOM 1546 O O . GLU A 1 183 ? -23.811 -8.660 -8.227 1.00 36.91 183 GLU A O 1
ATOM 1551 N N . LYS A 1 184 ? -22.240 -8.292 -9.784 1.00 39.28 184 LYS A N 1
ATOM 1552 C CA . LYS A 1 184 ? -21.438 -7.369 -8.959 1.00 39.28 184 LYS A CA 1
ATOM 1553 C C . LYS A 1 184 ? -22.034 -5.962 -8.830 1.00 39.28 184 LYS A C 1
ATOM 1555 O O . LYS A 1 184 ? -21.599 -5.204 -7.962 1.00 39.28 184 LYS A O 1
ATOM 1560 N N . ILE A 1 185 ? -23.003 -5.597 -9.676 1.00 38.53 185 ILE A N 1
ATOM 1561 C CA . ILE A 1 185 ? -23.535 -4.226 -9.763 1.00 38.53 185 ILE A CA 1
ATOM 1562 C C . ILE A 1 185 ? -24.947 -4.127 -9.167 1.00 38.53 185 ILE A C 1
ATOM 1564 O O . ILE A 1 185 ? -25.239 -3.179 -8.433 1.00 38.53 185 ILE A O 1
ATOM 1568 N N . ARG A 1 186 ? -25.832 -5.106 -9.416 1.00 33.34 186 ARG A N 1
ATOM 1569 C CA . ARG A 1 186 ? -27.238 -5.018 -8.964 1.00 33.34 186 ARG A CA 1
ATOM 1570 C C . ARG A 1 186 ? -27.433 -5.088 -7.447 1.00 33.34 186 ARG A C 1
ATOM 1572 O O . ARG A 1 186 ? -28.356 -4.445 -6.950 1.00 33.34 186 ARG A O 1
ATOM 1579 N N . SER A 1 187 ? -26.554 -5.768 -6.709 1.00 35.41 187 SER A N 1
ATOM 1580 C CA . SER A 1 187 ? -26.628 -5.876 -5.240 1.00 35.41 187 SER A CA 1
ATOM 1581 C C . SER A 1 187 ? -26.352 -4.565 -4.486 1.00 35.41 187 SER A C 1
ATOM 1583 O O . SER A 1 187 ? -26.602 -4.495 -3.288 1.00 35.41 187 SER A O 1
ATOM 1585 N N . LYS A 1 188 ? -25.865 -3.510 -5.159 1.00 38.50 188 LYS A N 1
ATOM 1586 C CA . LYS A 1 188 ? -25.517 -2.222 -4.525 1.00 38.50 188 LYS A CA 1
ATOM 1587 C C . LYS A 1 188 ? -26.521 -1.087 -4.756 1.00 38.50 188 LYS A C 1
ATOM 1589 O O . LYS A 1 188 ? -26.358 -0.023 -4.166 1.00 38.50 188 LYS A O 1
ATOM 1594 N N . VAL A 1 189 ? -27.545 -1.277 -5.597 1.00 34.72 189 VAL A N 1
ATOM 1595 C CA . VAL A 1 189 ? -28.444 -0.179 -6.027 1.00 34.72 189 VAL A CA 1
ATOM 1596 C C . VAL A 1 189 ? -29.906 -0.381 -5.595 1.00 34.72 189 VAL A C 1
ATOM 1598 O O . VAL A 1 189 ? -30.619 0.601 -5.389 1.00 34.72 189 VAL A O 1
ATOM 1601 N N . SER A 1 190 ? -30.372 -1.620 -5.380 1.00 31.25 190 SER A N 1
ATOM 1602 C CA . SER A 1 190 ? -31.767 -1.887 -4.971 1.00 31.25 190 SER A CA 1
ATOM 1603 C C . SER A 1 190 ? -32.117 -1.414 -3.557 1.00 31.25 190 SER A C 1
ATOM 1605 O O . SER A 1 190 ? -33.270 -1.065 -3.292 1.00 31.25 190 SER A O 1
ATOM 1607 N N . ASP A 1 191 ? -31.134 -1.384 -2.660 1.00 36.06 191 ASP A N 1
ATOM 1608 C CA . ASP A 1 191 ? -31.369 -1.195 -1.224 1.00 36.06 191 ASP A CA 1
ATOM 1609 C C . ASP A 1 191 ? -31.456 0.288 -0.833 1.00 36.06 191 ASP A C 1
ATOM 1611 O O . ASP A 1 191 ? -32.047 0.640 0.188 1.00 36.06 191 ASP A O 1
ATOM 1615 N N . VAL A 1 192 ? -30.941 1.174 -1.691 1.00 39.00 192 VAL A N 1
ATOM 1616 C CA . VAL A 1 192 ? -30.888 2.627 -1.466 1.00 39.00 192 VAL A CA 1
ATOM 1617 C C . VAL A 1 192 ? -32.234 3.308 -1.760 1.00 39.00 192 VAL A C 1
ATOM 1619 O O . VAL A 1 192 ? -32.575 4.313 -1.139 1.00 39.00 192 VAL A O 1
ATOM 1622 N N . VAL A 1 193 ? -33.047 2.759 -2.671 1.00 33.28 193 VAL A N 1
ATOM 1623 C CA . VAL A 1 193 ? -34.270 3.429 -3.165 1.00 33.28 193 VAL A CA 1
ATOM 1624 C C . VAL A 1 193 ? -35.534 3.045 -2.374 1.00 33.28 193 VAL A C 1
ATOM 1626 O O . VAL A 1 193 ? -36.509 3.796 -2.359 1.00 33.28 193 VAL A O 1
ATOM 1629 N N . LYS A 1 194 ? -35.538 1.916 -1.649 1.00 33.78 194 LYS A N 1
ATOM 1630 C CA . LYS A 1 194 ? -36.740 1.397 -0.959 1.00 33.78 194 LYS A CA 1
ATOM 1631 C C . LYS A 1 194 ? -37.037 1.980 0.435 1.00 33.78 194 LYS A C 1
ATOM 1633 O O . LYS A 1 194 ? -38.039 1.586 1.025 1.00 33.78 194 LYS A O 1
ATOM 1638 N N . ARG A 1 195 ? -36.232 2.910 0.971 1.00 33.62 195 ARG A N 1
ATOM 1639 C CA . ARG A 1 195 ? -36.420 3.459 2.339 1.00 33.62 195 ARG A CA 1
ATOM 1640 C C . ARG A 1 195 ? -36.824 4.940 2.449 1.00 33.62 195 ARG A C 1
ATOM 1642 O O . ARG A 1 195 ? -37.138 5.375 3.549 1.00 33.62 195 ARG A O 1
ATOM 1649 N N . ASN A 1 196 ? -36.919 5.694 1.348 1.00 32.38 196 ASN A N 1
ATOM 1650 C CA . ASN A 1 196 ? -37.097 7.162 1.385 1.00 32.38 196 ASN A CA 1
ATOM 1651 C C . ASN A 1 196 ? -38.499 7.701 0.998 1.00 32.38 196 ASN A C 1
ATOM 1653 O O . ASN A 1 196 ? -38.610 8.821 0.501 1.00 32.38 196 ASN A O 1
ATOM 1657 N N . ARG A 1 197 ? -39.595 6.958 1.232 1.00 28.92 197 ARG A N 1
ATOM 1658 C CA . ARG A 1 197 ? -40.974 7.472 1.026 1.00 28.92 197 ARG A CA 1
ATOM 1659 C C . ARG A 1 197 ? -41.981 7.042 2.104 1.00 28.92 197 ARG A C 1
ATOM 1661 O O . ARG A 1 197 ? -42.784 6.158 1.853 1.00 28.92 197 ARG A O 1
ATOM 1668 N N . THR A 1 198 ? -41.921 7.726 3.255 1.00 25.30 198 THR A N 1
ATOM 1669 C CA . THR A 1 198 ? -42.953 8.018 4.299 1.00 25.30 198 THR A CA 1
ATOM 1670 C C . THR A 1 198 ? -42.191 8.297 5.603 1.00 25.30 198 THR A C 1
ATOM 1672 O O . THR A 1 198 ? -41.346 7.483 5.948 1.00 25.30 198 THR A O 1
ATOM 1675 N N . ARG A 1 199 ? -42.386 9.357 6.400 1.00 27.77 199 ARG A N 1
ATOM 1676 C CA . ARG A 1 199 ? -43.363 10.469 6.483 1.00 27.77 199 ARG A CA 1
ATOM 1677 C C . ARG A 1 199 ? -42.641 11.702 7.077 1.00 27.77 199 ARG A C 1
ATOM 1679 O O . ARG A 1 199 ? -41.679 11.527 7.820 1.00 27.77 199 ARG A O 1
ATOM 1686 N N . LYS A 1 200 ? -43.146 12.920 6.851 1.00 24.64 200 LYS A N 1
ATOM 1687 C CA . LYS A 1 200 ? -42.837 14.120 7.662 1.00 24.64 200 LYS A CA 1
ATOM 1688 C C . LYS A 1 200 ? -44.080 15.025 7.743 1.00 24.64 200 LYS A C 1
ATOM 1690 O O . LYS A 1 200 ? -44.952 14.873 6.894 1.00 24.64 200 LYS A O 1
ATOM 1695 N N . GLU A 1 201 ? -44.099 15.942 8.723 1.00 25.80 201 GLU A N 1
ATOM 1696 C CA . GLU A 1 201 ? -45.214 16.849 9.115 1.00 25.80 201 GLU A CA 1
ATOM 1697 C C . GLU A 1 201 ? -46.379 16.145 9.854 1.00 25.80 201 GLU A C 1
ATOM 1699 O O . GLU A 1 201 ? -46.754 15.044 9.464 1.00 25.80 201 GLU A O 1
ATOM 1704 N N . LYS A 1 202 ? -47.020 16.656 10.924 1.00 24.11 202 LYS A N 1
ATOM 1705 C CA . LYS A 1 202 ? -46.948 17.867 11.806 1.00 24.11 202 LYS A CA 1
ATOM 1706 C C . LYS A 1 202 ? -47.528 17.434 13.206 1.00 24.11 202 LYS A C 1
ATOM 1708 O O . LYS A 1 202 ? -47.796 16.244 13.348 1.00 24.11 202 LYS A O 1
ATOM 1713 N N . LYS A 1 203 ? -47.751 18.215 14.283 1.00 22.42 203 LYS A N 1
ATOM 1714 C CA . LYS A 1 203 ? -47.826 19.672 14.547 1.00 22.42 203 LYS A CA 1
ATOM 1715 C C . LYS A 1 203 ? -47.508 20.005 16.037 1.00 22.42 203 LYS A C 1
ATOM 1717 O O . LYS A 1 203 ? -47.559 19.119 16.882 1.00 22.42 203 LYS A O 1
ATOM 1722 N N . GLU A 1 204 ? -47.252 21.282 16.313 1.00 22.12 204 GLU A N 1
ATOM 1723 C CA . GLU A 1 204 ? -47.213 22.052 17.578 1.00 22.12 204 GLU A CA 1
ATOM 1724 C C . GLU A 1 204 ? -48.651 22.288 18.176 1.00 22.12 204 GLU A C 1
ATOM 1726 O O . GLU A 1 204 ? -49.621 22.122 17.428 1.00 22.12 204 GLU A O 1
ATOM 1731 N N . GLU A 1 205 ? -48.946 22.682 19.442 1.00 22.50 205 GLU A N 1
ATOM 1732 C CA . GLU A 1 205 ? -48.167 23.255 20.583 1.00 22.50 205 GLU A CA 1
ATOM 1733 C C . GLU A 1 205 ? -48.906 23.111 21.979 1.00 22.50 205 GLU A C 1
ATOM 1735 O O . GLU A 1 205 ? -49.722 22.205 22.139 1.00 22.50 205 GLU A O 1
ATOM 1740 N N . GLU A 1 206 ? -48.617 23.966 22.988 1.00 25.05 206 GLU A N 1
ATOM 1741 C CA . GLU A 1 206 ? -49.049 23.993 24.429 1.00 25.05 206 GLU A CA 1
ATOM 1742 C C . GLU A 1 206 ? -50.404 24.740 24.723 1.00 25.05 206 GLU A C 1
ATOM 1744 O O . GLU A 1 206 ? -50.931 25.343 23.782 1.00 25.05 206 GLU A O 1
ATOM 1749 N N . PRO A 1 207 ? -51.029 24.736 25.951 1.00 26.34 207 PRO A N 1
ATOM 1750 C CA . PRO A 1 207 ? -50.609 25.609 27.085 1.00 26.34 207 PRO A CA 1
ATOM 1751 C C . PRO A 1 207 ? -50.930 25.159 28.555 1.00 26.34 207 PRO A C 1
ATOM 1753 O O . PRO A 1 207 ? -51.712 24.246 28.822 1.00 26.34 207 PRO A O 1
ATOM 1756 N N . ALA A 1 208 ? -50.356 25.880 29.535 1.00 23.00 208 ALA A N 1
ATOM 1757 C CA . ALA A 1 208 ? -50.357 25.608 30.992 1.00 23.00 208 ALA A CA 1
ATOM 1758 C C . ALA A 1 208 ? -51.493 26.244 31.847 1.00 23.00 208 ALA A C 1
ATOM 1760 O O . ALA A 1 208 ? -52.160 27.167 31.381 1.00 23.00 208 ALA A O 1
ATOM 1761 N N . GLN A 1 209 ? -51.613 25.867 33.149 1.00 23.62 209 GLN A N 1
ATOM 1762 C CA . GLN A 1 209 ? -51.637 26.829 34.293 1.00 23.62 209 GLN A CA 1
ATOM 1763 C C . GLN A 1 209 ? -51.748 26.262 35.745 1.00 23.62 209 GLN A C 1
ATOM 1765 O O . GLN A 1 209 ? -52.527 25.353 36.011 1.00 23.62 209 GLN A O 1
ATOM 1770 N N . LYS A 1 210 ? -51.119 27.015 36.680 1.00 22.12 210 LYS A N 1
ATOM 1771 C CA . LYS A 1 210 ? -51.446 27.307 38.114 1.00 22.12 210 LYS A CA 1
ATOM 1772 C C . LYS A 1 210 ? -50.888 26.467 39.295 1.00 22.12 210 LYS A C 1
ATOM 1774 O O . LYS A 1 210 ? -51.152 25.284 39.451 1.00 22.12 210 LYS A O 1
ATOM 1779 N N . LEU A 1 211 ? -50.227 27.205 40.204 1.00 26.17 211 LEU A N 1
ATOM 1780 C CA . LEU A 1 211 ? -49.870 26.903 41.610 1.00 26.17 211 LEU A CA 1
ATOM 1781 C C . LEU A 1 211 ? -50.948 27.466 42.577 1.00 26.17 211 LEU A C 1
ATOM 1783 O O . LEU A 1 211 ? -51.745 28.304 42.140 1.00 26.17 211 LEU A O 1
ATOM 1787 N N . PRO A 1 212 ? -50.973 27.083 43.879 1.00 28.14 212 PRO A N 1
ATOM 1788 C CA . PRO A 1 212 ? -50.355 27.976 44.885 1.00 28.14 212 PRO A CA 1
ATOM 1789 C C . PRO A 1 212 ? -49.734 27.327 46.161 1.00 28.14 212 PRO A C 1
ATOM 1791 O O . PRO A 1 212 ? -50.335 26.490 46.822 1.00 28.14 212 PRO A O 1
ATOM 1794 N N . ASN A 1 213 ? -48.557 27.846 46.536 1.00 22.00 213 ASN A N 1
ATOM 1795 C CA . ASN A 1 213 ? -48.014 28.199 47.871 1.00 22.00 213 ASN A CA 1
ATOM 1796 C C . ASN A 1 213 ? -48.219 27.370 49.176 1.00 22.00 213 ASN A C 1
ATOM 1798 O O . ASN A 1 213 ? -49.292 27.345 49.767 1.00 22.00 213 ASN A O 1
ATOM 1802 N N . ALA A 1 214 ? -47.051 27.023 49.751 1.00 23.98 214 ALA A N 1
ATOM 1803 C CA . ALA A 1 214 ? -46.559 27.341 51.114 1.00 23.98 214 ALA A CA 1
ATOM 1804 C C . ALA A 1 214 ? -47.028 26.576 52.383 1.00 23.98 214 ALA A C 1
ATOM 1806 O O . ALA A 1 214 ? -48.181 26.634 52.797 1.00 23.98 214 ALA A O 1
ATOM 1807 N N . SER A 1 215 ? -46.053 26.019 53.124 1.00 23.09 215 SER A N 1
ATOM 1808 C CA . SER A 1 215 ? -45.888 26.155 54.596 1.00 23.09 215 SER A CA 1
ATOM 1809 C C . SER A 1 215 ? -44.564 25.519 55.092 1.00 23.09 215 SER A C 1
ATOM 1811 O O . SER A 1 215 ? -43.841 24.890 54.322 1.00 23.09 215 SER A O 1
ATOM 1813 N N . GLU A 1 216 ? -44.177 25.782 56.348 1.00 22.70 216 GLU A N 1
ATOM 1814 C CA . GLU A 1 216 ? -42.786 25.705 56.835 1.00 22.70 216 GLU A CA 1
ATOM 1815 C C . GLU A 1 216 ? -42.322 24.383 57.502 1.00 22.70 216 GLU A C 1
ATOM 1817 O O . GLU A 1 216 ? -43.088 23.681 58.155 1.00 22.70 216 GLU A O 1
ATOM 1822 N N . LYS A 1 217 ? -40.993 24.168 57.456 1.00 30.64 217 LYS A N 1
ATOM 1823 C CA . LYS A 1 217 ? -40.091 23.571 58.480 1.00 30.64 217 LYS A CA 1
ATOM 1824 C C . LYS A 1 217 ? -40.573 22.381 59.339 1.00 30.64 217 LYS A C 1
ATOM 1826 O O . LYS A 1 217 ? -41.354 22.550 60.275 1.00 30.64 217 LYS A O 1
ATOM 1831 N N . LYS A 1 218 ? -39.811 21.274 59.270 1.00 23.55 218 LYS A N 1
ATOM 1832 C CA . LYS A 1 218 ? -39.165 20.648 60.457 1.00 23.55 218 LYS A CA 1
ATOM 1833 C C . LYS A 1 218 ? -38.148 19.558 60.090 1.00 23.55 218 LYS A C 1
ATOM 1835 O O . LYS A 1 218 ? -38.500 18.570 59.456 1.00 23.55 218 LYS A O 1
ATOM 1840 N N . TYR A 1 219 ? -36.921 19.687 60.600 1.00 32.34 219 TYR A N 1
ATOM 1841 C CA . TYR A 1 219 ? -35.977 18.569 60.708 1.00 32.34 219 TYR A CA 1
ATOM 1842 C C . TYR A 1 219 ? -36.554 17.491 61.641 1.00 32.34 219 TYR A C 1
ATOM 1844 O O . TYR A 1 219 ? -36.957 17.805 62.764 1.00 32.34 219 TYR A O 1
ATOM 1852 N N . LYS A 1 220 ? -36.554 16.223 61.213 1.00 27.61 220 LYS A N 1
ATOM 1853 C CA . LYS A 1 220 ? -36.788 15.061 62.085 1.00 27.61 220 LYS A CA 1
ATOM 1854 C C . LYS A 1 220 ? -35.916 13.873 61.683 1.00 27.61 220 LYS A C 1
ATOM 1856 O O . LYS A 1 220 ? -35.718 13.602 60.506 1.00 27.61 220 LYS A O 1
ATOM 1861 N N . GLN A 1 221 ? -35.432 13.187 62.716 1.00 32.78 221 GLN A N 1
ATOM 1862 C CA . GLN A 1 221 ? -34.555 12.015 62.701 1.00 32.78 221 GLN A CA 1
ATOM 1863 C C . GLN A 1 221 ? -34.936 10.973 61.636 1.00 32.78 221 GLN A C 1
ATOM 1865 O O . GLN A 1 221 ? -36.090 10.541 61.571 1.00 32.78 221 GLN A O 1
ATOM 1870 N N . GLN A 1 222 ? -33.946 10.497 60.876 1.00 33.00 222 GLN A N 1
ATOM 1871 C CA . GLN A 1 222 ? -34.091 9.281 60.082 1.00 33.00 222 GLN A CA 1
ATOM 1872 C C . GLN A 1 222 ? -34.177 8.069 61.023 1.00 33.00 222 GLN A C 1
ATOM 1874 O O . GLN A 1 222 ? -33.193 7.674 61.642 1.00 33.00 222 GLN A O 1
ATOM 1879 N N . LYS A 1 223 ? -35.363 7.460 61.115 1.00 30.95 223 LYS A N 1
ATOM 1880 C CA . LYS A 1 223 ? -35.468 6.016 61.362 1.00 30.95 223 LYS A CA 1
ATOM 1881 C C . LYS A 1 223 ? -35.329 5.305 60.020 1.00 30.95 223 LYS A C 1
ATOM 1883 O O . LYS A 1 223 ? -35.880 5.791 59.032 1.00 30.95 223 LYS A O 1
ATOM 1888 N N . ALA A 1 224 ? -34.645 4.162 60.007 1.00 34.88 224 ALA A N 1
ATOM 1889 C CA . ALA A 1 224 ? -34.520 3.317 58.825 1.00 34.88 224 ALA A CA 1
ATOM 1890 C C . ALA A 1 224 ? -35.907 3.007 58.235 1.00 34.88 224 ALA A C 1
ATOM 1892 O O . ALA A 1 224 ? -36.768 2.423 58.897 1.00 34.88 224 ALA A O 1
ATOM 1893 N N . PHE A 1 225 ? -36.129 3.442 56.997 1.00 37.47 225 PHE A N 1
ATOM 1894 C CA . PHE A 1 225 ? -37.326 3.132 56.230 1.00 37.47 225 PHE A CA 1
ATOM 1895 C C . PHE A 1 225 ? -36.964 2.006 55.269 1.00 37.47 225 PHE A C 1
ATOM 1897 O O . PHE A 1 225 ? -36.234 2.234 54.309 1.00 37.47 225 PHE A O 1
ATOM 1904 N N . ILE A 1 226 ? -37.445 0.793 55.542 1.00 39.88 226 ILE A N 1
ATOM 1905 C CA . ILE A 1 226 ? -37.244 -0.344 54.643 1.00 39.88 226 ILE A CA 1
ATOM 1906 C C . ILE A 1 226 ? -38.096 -0.095 53.395 1.00 39.88 226 ILE A C 1
ATOM 1908 O O . ILE A 1 226 ? -39.329 -0.106 53.456 1.00 39.88 226 ILE A O 1
ATOM 1912 N N . SER A 1 227 ? -37.428 0.178 52.276 1.00 45.22 227 SER A N 1
ATOM 1913 C CA . SER A 1 227 ? -38.072 0.293 50.971 1.00 45.22 227 SER A CA 1
ATOM 1914 C C . SER A 1 227 ? -38.702 -1.043 50.560 1.00 45.22 227 SER A C 1
ATOM 1916 O O . SER A 1 227 ? -38.206 -2.111 50.911 1.00 45.22 227 SER A O 1
ATOM 1918 N N . LYS A 1 228 ? -39.791 -0.994 49.784 1.00 52.16 228 LYS A N 1
ATOM 1919 C CA . LYS A 1 228 ? -40.341 -2.183 49.102 1.00 52.16 228 LYS A CA 1
ATOM 1920 C C . LYS A 1 228 ? -39.628 -2.497 47.781 1.00 52.16 228 LYS A C 1
ATOM 1922 O O . LYS A 1 228 ? -39.919 -3.516 47.167 1.00 52.16 228 LYS A O 1
ATOM 1927 N N . ASP A 1 229 ? -38.752 -1.601 47.336 1.00 68.56 229 ASP A N 1
ATOM 1928 C CA . ASP A 1 229 ? -37.916 -1.762 46.151 1.00 68.56 229 ASP A CA 1
ATOM 1929 C C . ASP A 1 229 ? -36.617 -2.488 46.555 1.00 68.56 229 ASP A C 1
ATOM 1931 O O . ASP A 1 229 ? -35.852 -1.915 47.338 1.00 68.56 229 ASP A O 1
ATOM 1935 N N . PRO A 1 230 ? -36.365 -3.724 46.074 1.00 72.19 230 PRO A N 1
ATOM 1936 C CA . PRO A 1 230 ? -35.194 -4.515 46.458 1.00 72.19 230 PRO A CA 1
ATOM 1937 C C . PRO A 1 230 ? -33.870 -3.927 45.953 1.00 72.19 230 PRO A C 1
ATOM 1939 O O . PRO A 1 230 ? -32.816 -4.335 46.433 1.00 72.19 230 PRO A O 1
ATOM 1942 N N . ASP A 1 231 ? -33.903 -2.970 45.021 1.00 80.56 231 ASP A N 1
ATOM 1943 C CA . ASP A 1 231 ? -32.707 -2.273 44.549 1.00 80.56 231 ASP A CA 1
ATOM 1944 C C . ASP A 1 231 ? -32.338 -1.059 45.427 1.00 80.56 231 ASP A C 1
ATOM 1946 O O . ASP A 1 231 ? -31.278 -0.464 45.240 1.00 80.56 231 ASP A O 1
ATOM 1950 N N . VAL A 1 232 ? -33.168 -0.657 46.400 1.00 84.94 232 VAL A N 1
ATOM 1951 C CA . VAL A 1 232 ? -32.873 0.477 47.298 1.00 84.94 232 VAL A CA 1
ATOM 1952 C C . VAL A 1 232 ? -32.157 -0.008 48.558 1.00 84.94 232 VAL A C 1
ATOM 1954 O O . VAL A 1 232 ? -32.779 -0.513 49.489 1.00 84.94 232 VAL A O 1
ATOM 1957 N N . ILE A 1 233 ? -30.842 0.216 48.599 1.00 82.56 233 ILE A N 1
ATOM 1958 C CA . ILE A 1 233 ? -29.954 -0.143 49.717 1.00 82.56 233 ILE A CA 1
ATOM 1959 C C . ILE A 1 233 ? -30.103 0.850 50.878 1.00 82.56 233 ILE A C 1
ATOM 1961 O O . ILE A 1 233 ? -30.058 0.462 52.043 1.00 82.56 233 ILE A O 1
ATOM 1965 N N . LEU A 1 234 ? -30.293 2.137 50.569 1.00 83.44 234 LEU A N 1
ATOM 1966 C CA . LEU A 1 234 ? -30.440 3.201 51.562 1.00 83.44 234 LEU A CA 1
ATOM 1967 C C . LEU A 1 234 ? -31.490 4.222 51.108 1.00 83.44 234 LEU A C 1
ATOM 1969 O O . LEU A 1 234 ? -31.520 4.619 49.942 1.00 83.44 234 LEU A O 1
ATOM 1973 N N . GLY A 1 235 ? -32.307 4.701 52.047 1.00 83.56 235 GLY A N 1
ATOM 1974 C CA . GLY A 1 235 ? -33.251 5.800 51.830 1.00 83.56 235 GLY A CA 1
ATOM 1975 C C . GLY A 1 235 ? -34.589 5.388 51.201 1.00 83.56 235 GLY A C 1
ATOM 1976 O O . GLY A 1 235 ? -35.079 4.283 51.411 1.00 83.56 235 GLY A O 1
ATOM 1977 N N . LYS A 1 236 ? -35.232 6.313 50.474 1.00 73.44 236 LYS A N 1
ATOM 1978 C CA . LYS A 1 236 ? -36.595 6.144 49.915 1.00 73.44 236 LYS A CA 1
ATOM 1979 C C . LYS A 1 236 ? -36.624 5.912 48.396 1.00 73.44 236 LYS A C 1
ATOM 1981 O O . LYS A 1 236 ? -37.679 6.042 47.780 1.00 73.44 236 LYS A O 1
ATOM 1986 N N . GLY A 1 237 ? -35.480 5.564 47.809 1.00 73.38 237 GLY A N 1
ATOM 1987 C CA . GLY A 1 237 ? -35.281 5.547 46.361 1.00 73.38 237 GLY A CA 1
ATOM 1988 C C . GLY A 1 237 ? -34.964 6.935 45.800 1.00 73.38 237 GLY A C 1
ATOM 1989 O O . GLY A 1 237 ? -35.070 7.944 46.496 1.00 73.38 237 GLY A O 1
ATOM 1990 N N . ILE A 1 238 ? -34.536 6.964 44.539 1.00 82.50 238 ILE A N 1
ATOM 1991 C CA . ILE A 1 238 ? -34.127 8.170 43.810 1.00 82.50 238 ILE A CA 1
ATOM 1992 C C . ILE A 1 238 ? -34.915 8.193 42.497 1.00 82.50 238 ILE A C 1
ATOM 1994 O O . ILE A 1 238 ? -35.009 7.165 41.824 1.00 82.50 238 ILE A O 1
ATOM 1998 N N . PHE A 1 239 ? -35.488 9.352 42.169 1.00 77.69 239 PHE A N 1
ATOM 1999 C CA . PHE A 1 239 ? -36.333 9.581 40.985 1.00 77.69 239 PHE A CA 1
ATOM 2000 C C . PHE A 1 239 ? -35.860 10.774 40.138 1.00 77.69 239 PHE A C 1
ATOM 2002 O O . PHE A 1 239 ? -36.515 11.143 39.170 1.00 77.69 239 PHE A O 1
ATOM 2009 N N . GLU A 1 240 ? -34.756 11.394 40.542 1.00 84.69 240 GLU A N 1
ATOM 2010 C CA . GLU A 1 240 ? -34.124 12.532 39.879 1.00 84.69 240 GLU A CA 1
ATOM 2011 C C . GLU A 1 240 ? -33.066 12.022 38.893 1.00 84.69 240 GLU A C 1
ATOM 2013 O O . GLU A 1 240 ? -32.418 11.002 39.152 1.00 84.69 240 GLU A O 1
ATOM 2018 N N . ASP A 1 241 ? -32.887 12.729 37.777 1.00 85.88 241 ASP A N 1
ATOM 2019 C CA . ASP A 1 241 ? -31.853 12.400 36.797 1.00 85.88 241 ASP A CA 1
ATOM 2020 C C . ASP A 1 241 ? -30.445 12.670 37.369 1.00 85.88 241 ASP A C 1
ATOM 2022 O O . ASP A 1 241 ? -30.236 13.692 38.027 1.00 85.88 241 ASP A O 1
ATOM 2026 N N . PRO A 1 242 ? -29.463 11.779 37.136 1.00 90.81 242 PRO A N 1
ATOM 2027 C CA . PRO A 1 242 ? -28.110 11.955 37.647 1.00 90.81 242 PRO A CA 1
ATOM 2028 C C . PRO A 1 242 ? -27.315 13.013 36.876 1.00 90.81 242 PRO A C 1
ATOM 2030 O O . PRO A 1 242 ? -27.223 12.974 35.647 1.00 90.81 242 PRO A O 1
ATOM 2033 N N . THR A 1 243 ? -26.644 13.879 37.627 1.00 91.50 243 THR A N 1
ATOM 2034 C CA . THR A 1 243 ? -25.622 14.812 37.149 1.00 91.50 243 THR A CA 1
ATOM 2035 C C . THR A 1 243 ? -24.328 14.050 36.810 1.00 91.50 243 THR A C 1
ATOM 2037 O O . THR A 1 243 ? -23.899 13.218 37.617 1.00 91.50 243 THR A O 1
ATOM 2040 N N . PRO A 1 244 ? -23.681 14.307 35.654 1.00 90.94 244 PRO A N 1
ATOM 2041 C CA . PRO A 1 244 ? -22.354 13.768 35.339 1.00 90.94 244 PRO A CA 1
ATOM 2042 C C . PRO A 1 244 ? -21.294 14.228 36.345 1.00 90.94 244 PRO A C 1
ATOM 2044 O O . PRO A 1 244 ? -21.266 15.409 36.705 1.00 90.94 244 PRO A O 1
ATOM 2047 N N . ILE A 1 245 ? -20.397 13.333 36.766 1.00 93.00 245 ILE A N 1
ATOM 2048 C CA . ILE A 1 245 ? -19.437 13.619 37.846 1.00 93.00 245 ILE A CA 1
ATOM 2049 C C . ILE A 1 245 ? -18.473 14.750 37.441 1.00 93.00 245 ILE A C 1
ATOM 2051 O O . ILE A 1 245 ? -18.271 15.675 38.222 1.00 93.00 245 ILE A O 1
ATOM 2055 N N . ALA A 1 246 ? -18.008 14.776 36.186 1.00 90.31 246 ALA A N 1
ATOM 2056 C CA . ALA A 1 246 ? -17.157 15.851 35.652 1.00 90.31 246 ALA A CA 1
ATOM 2057 C C . ALA A 1 246 ? -17.825 17.247 35.585 1.00 90.31 246 ALA A C 1
ATOM 2059 O O . ALA A 1 246 ? -17.182 18.221 35.200 1.00 90.31 246 ALA A O 1
ATOM 2060 N N . SER A 1 247 ? -19.125 17.356 35.890 1.00 89.19 247 SER A N 1
ATOM 2061 C CA . SER A 1 247 ? -19.880 18.622 35.878 1.00 89.19 247 SER A CA 1
ATOM 2062 C C . SER A 1 247 ? -20.254 19.142 37.271 1.00 89.19 247 SER A C 1
ATOM 2064 O O . SER A 1 247 ? -20.962 20.143 37.386 1.00 89.19 247 SER A O 1
ATOM 2066 N N . LEU A 1 248 ? -19.788 18.476 38.330 1.00 90.00 248 LEU A N 1
ATOM 2067 C CA . LEU A 1 248 ? -20.003 18.899 39.710 1.00 90.00 248 LEU A CA 1
ATOM 2068 C C . LEU A 1 248 ? -19.137 20.130 40.034 1.00 90.00 248 LEU A C 1
ATOM 2070 O O . LEU A 1 248 ? -17.931 20.130 39.806 1.00 90.00 248 LEU A O 1
ATOM 2074 N N . GLY A 1 249 ? -19.758 21.188 40.562 1.00 84.69 249 GLY A N 1
ATOM 2075 C CA . GLY A 1 249 ? -19.047 22.388 41.026 1.00 84.69 249 GLY A CA 1
ATOM 2076 C C . GLY A 1 249 ? -18.383 22.204 42.396 1.00 84.69 249 GLY A C 1
ATOM 2077 O O . GLY A 1 249 ? -18.671 21.248 43.106 1.00 84.69 249 GLY A O 1
ATOM 2078 N N . GLU A 1 250 ? -17.531 23.147 42.805 1.00 86.25 250 GLU A N 1
ATOM 2079 C CA . GLU A 1 250 ? -16.800 23.062 44.085 1.00 86.25 250 GLU A CA 1
ATOM 2080 C C . GLU A 1 250 ? -17.649 23.418 45.324 1.00 86.25 250 GLU A C 1
ATOM 2082 O O . GLU A 1 250 ? -17.319 23.017 46.441 1.00 86.25 250 GLU A O 1
ATOM 2087 N N . ASP A 1 251 ? -18.747 24.161 45.145 1.00 88.12 251 ASP A N 1
ATOM 2088 C CA . ASP A 1 251 ? -19.611 24.613 46.241 1.00 88.12 251 ASP A CA 1
ATOM 2089 C C . ASP A 1 251 ? -20.387 23.452 46.901 1.00 88.12 251 ASP A C 1
ATOM 2091 O O . ASP A 1 251 ? -20.880 22.566 46.196 1.00 88.12 251 ASP A O 1
ATOM 2095 N N . PRO A 1 252 ? -20.610 23.457 48.232 1.00 90.12 252 PRO A N 1
ATOM 2096 C CA . PRO A 1 252 ? -21.416 22.431 48.891 1.00 90.12 252 PRO A CA 1
ATOM 2097 C C . PRO A 1 252 ? -22.890 22.455 48.452 1.00 90.12 252 PRO A C 1
ATOM 2099 O O . PRO A 1 252 ? -23.627 23.397 48.756 1.00 90.12 252 PRO A O 1
ATOM 2102 N N . HIS A 1 253 ? -23.355 21.389 47.794 1.00 91.75 253 HIS A N 1
ATOM 2103 C CA . HIS A 1 253 ? -24.745 21.242 47.348 1.00 91.75 253 HIS A CA 1
ATOM 2104 C C . HIS A 1 253 ? -25.231 19.783 47.363 1.00 91.75 253 HIS A C 1
ATOM 2106 O O . HIS A 1 253 ? -24.454 18.837 47.511 1.00 91.75 253 HIS A O 1
ATOM 2112 N N . GLU A 1 254 ? -26.548 19.595 47.242 1.00 93.81 254 GLU A N 1
ATOM 2113 C CA . GLU A 1 254 ? -27.142 18.270 47.056 1.00 93.81 254 GLU A CA 1
ATOM 2114 C C . GLU A 1 254 ? -26.893 17.791 45.621 1.00 93.81 254 GLU A C 1
ATOM 2116 O O . GLU A 1 254 ? -27.175 18.511 44.664 1.00 93.81 254 GLU A O 1
ATOM 2121 N N . VAL A 1 255 ? -26.382 16.568 45.484 1.00 93.88 255 VAL A N 1
ATOM 2122 C CA . VAL A 1 255 ? -26.053 15.939 44.203 1.00 93.88 255 VAL A CA 1
ATOM 2123 C C . VAL A 1 255 ? -26.755 14.592 44.066 1.00 93.88 255 VAL A C 1
ATOM 2125 O O . VAL A 1 255 ? -26.949 13.860 45.044 1.00 93.88 255 VAL A O 1
ATOM 2128 N N . VAL A 1 256 ? -27.088 14.244 42.825 1.00 95.00 256 VAL A N 1
ATOM 2129 C CA . VAL A 1 256 ? -27.456 12.888 42.416 1.00 95.00 256 VAL A CA 1
ATOM 2130 C C . VAL A 1 256 ? -26.458 12.459 41.360 1.00 95.00 256 VAL A C 1
ATOM 2132 O O . VAL A 1 256 ? -26.385 13.073 40.303 1.00 95.00 256 VAL A O 1
ATOM 2135 N N . VAL A 1 257 ? -25.690 11.414 41.640 1.00 94.69 257 VAL A N 1
ATOM 2136 C CA . VAL A 1 257 ? -24.678 10.874 40.725 1.00 94.69 257 VAL A CA 1
ATOM 2137 C C . VAL A 1 257 ? -24.952 9.403 40.463 1.00 94.69 257 VAL A C 1
ATOM 2139 O O . VAL A 1 257 ? -25.503 8.700 41.312 1.00 94.69 257 VAL A O 1
ATOM 2142 N N . ARG A 1 258 ? -24.543 8.911 39.296 1.00 94.19 258 ARG A N 1
ATOM 2143 C CA . ARG A 1 258 ? -24.503 7.475 38.995 1.00 94.19 258 ARG A CA 1
ATOM 2144 C C . ARG A 1 258 ? -23.061 7.030 38.797 1.00 94.19 258 ARG A C 1
ATOM 2146 O O . ARG A 1 258 ? -22.243 7.835 38.377 1.00 94.19 258 ARG A O 1
ATOM 2153 N N . GLY A 1 259 ? -22.762 5.756 39.018 1.00 92.69 259 GLY A N 1
ATOM 2154 C CA . GLY A 1 259 ? -21.462 5.206 38.638 1.00 92.69 259 GLY A CA 1
ATOM 2155 C C . GLY A 1 259 ? -21.305 3.705 38.840 1.00 92.69 259 GLY A C 1
ATOM 2156 O O . GLY A 1 259 ? -22.166 3.061 39.437 1.00 92.69 259 GLY A O 1
ATOM 2157 N N . GLU A 1 260 ? -20.202 3.160 38.333 1.00 93.88 260 GLU A N 1
ATOM 2158 C CA . GLU A 1 260 ? -19.647 1.863 38.734 1.00 93.88 260 GLU A CA 1
ATOM 2159 C C . GLU A 1 260 ? -18.773 2.064 39.972 1.00 93.88 260 GLU A C 1
ATOM 2161 O O . GLU A 1 260 ? -17.964 2.992 40.026 1.00 93.88 260 GLU A O 1
ATOM 2166 N N . VAL A 1 261 ? -18.942 1.206 40.976 1.00 94.56 261 VAL A N 1
ATOM 2167 C CA . VAL A 1 261 ? -18.042 1.163 42.130 1.00 94.56 261 VAL A CA 1
ATOM 2168 C C . VAL A 1 261 ? -16.774 0.410 41.746 1.00 94.56 261 VAL A C 1
ATOM 2170 O O . VAL A 1 261 ? -16.849 -0.707 41.234 1.00 94.56 261 VAL A O 1
ATOM 2173 N N . PHE A 1 262 ? -15.614 1.006 42.014 1.00 91.88 262 PHE A N 1
ATOM 2174 C CA . PHE A 1 262 ? -14.302 0.426 41.689 1.00 91.88 262 PHE A CA 1
ATOM 2175 C C . PHE A 1 262 ? -13.345 0.333 42.889 1.00 91.88 262 PHE A C 1
ATOM 2177 O O . PHE A 1 262 ? -12.308 -0.323 42.800 1.00 91.88 262 PHE A O 1
ATOM 2184 N N . GLY A 1 263 ? -13.717 0.915 44.032 1.00 91.19 263 GLY A N 1
ATOM 2185 C CA . GLY A 1 263 ? -13.034 0.733 45.311 1.00 91.19 263 GLY A CA 1
ATOM 2186 C C . GLY A 1 263 ? -14.024 0.807 46.470 1.00 91.19 263 GLY A C 1
ATOM 2187 O O . GLY A 1 263 ? -14.936 1.632 46.449 1.00 91.19 263 GLY A O 1
ATOM 2188 N N . VAL A 1 264 ? -13.845 -0.052 47.475 1.00 91.81 264 VAL A N 1
ATOM 2189 C CA . VAL A 1 264 ? -14.630 -0.070 48.718 1.00 91.81 264 VAL A CA 1
ATOM 2190 C C . VAL A 1 264 ? -13.676 -0.341 49.876 1.00 91.81 264 VAL A C 1
ATOM 2192 O O . VAL A 1 264 ? -12.975 -1.350 49.880 1.00 91.81 264 VAL A O 1
ATOM 2195 N N . GLU A 1 265 ? -13.661 0.554 50.857 1.00 91.50 265 GLU A N 1
ATOM 2196 C CA . GLU A 1 265 ? -12.767 0.524 52.014 1.00 91.50 265 GLU A CA 1
ATOM 2197 C C . GLU A 1 265 ? -13.566 0.780 53.295 1.00 91.50 265 GLU A C 1
ATOM 2199 O O . GLU A 1 265 ? -14.513 1.567 53.302 1.00 91.50 265 GLU A O 1
ATOM 2204 N N . SER A 1 266 ? -13.187 0.141 54.403 1.00 89.38 266 SER A N 1
ATOM 2205 C CA . SER A 1 266 ? -13.825 0.353 55.707 1.00 89.38 266 SER A CA 1
ATOM 2206 C C . SER A 1 266 ? -12.794 0.574 56.806 1.00 89.38 266 SER A C 1
ATOM 2208 O O . SER A 1 266 ? -11.868 -0.225 56.938 1.00 89.38 266 SER A O 1
ATOM 2210 N N . HIS A 1 267 ? -12.990 1.600 57.634 1.00 88.12 267 HIS A N 1
ATOM 2211 C CA . HIS A 1 267 ? -12.111 1.918 58.760 1.00 88.12 267 HIS A CA 1
ATOM 2212 C C . HIS A 1 267 ? -12.915 2.128 60.052 1.00 88.12 267 HIS A C 1
ATOM 2214 O O . HIS A 1 267 ? -13.906 2.862 60.076 1.00 88.12 267 HIS A O 1
ATOM 2220 N N . GLU A 1 268 ? -12.472 1.522 61.156 1.00 88.00 268 GLU A N 1
ATOM 2221 C CA . GLU A 1 268 ? -13.087 1.695 62.476 1.00 88.00 268 GLU A CA 1
ATOM 2222 C C . GLU A 1 268 ? -12.577 2.972 63.163 1.00 88.00 268 GLU A C 1
ATOM 2224 O O . GLU A 1 268 ? -11.380 3.232 63.269 1.00 88.00 268 GLU A O 1
ATOM 2229 N N . THR A 1 269 ? -13.488 3.820 63.623 1.00 84.75 269 THR A N 1
ATOM 2230 C CA . THR A 1 269 ? -13.146 5.058 64.331 1.00 84.75 269 THR A CA 1
ATOM 2231 C C . THR A 1 269 ? -12.820 4.790 65.798 1.00 84.75 269 THR A C 1
ATOM 2233 O O . THR A 1 269 ? -13.316 3.843 66.401 1.00 84.75 269 THR A O 1
ATOM 2236 N N . ARG A 1 270 ? -12.084 5.711 66.438 1.00 81.38 270 ARG A N 1
ATOM 2237 C CA . ARG A 1 270 ? -11.774 5.670 67.886 1.00 81.38 270 ARG A CA 1
ATOM 2238 C C . ARG A 1 270 ? -13.005 5.587 68.808 1.00 81.38 270 ARG A C 1
ATOM 2240 O O . ARG A 1 270 ? -12.847 5.324 69.993 1.00 81.38 270 ARG A O 1
ATOM 2247 N N . ASN A 1 271 ? -14.204 5.821 68.271 1.00 80.81 271 ASN A N 1
ATOM 2248 C CA . ASN A 1 271 ? -15.474 5.802 68.993 1.00 80.81 271 ASN A CA 1
ATOM 2249 C C . ASN A 1 271 ? -16.310 4.536 68.688 1.00 80.81 271 ASN A C 1
ATOM 2251 O O . ASN A 1 271 ? -17.508 4.534 68.966 1.00 80.81 271 ASN A O 1
ATOM 2255 N N . GLY A 1 272 ? -15.728 3.502 68.063 1.00 79.00 272 GLY A N 1
ATOM 2256 C CA . GLY A 1 272 ? -16.392 2.224 67.753 1.00 79.00 272 GLY A CA 1
ATOM 2257 C C . GLY A 1 272 ? -17.414 2.267 66.607 1.00 79.00 272 GLY A C 1
ATOM 2258 O O . GLY A 1 272 ? -18.119 1.292 66.373 1.00 79.00 272 GLY A O 1
ATOM 2259 N N . LYS A 1 273 ? -17.530 3.392 65.887 1.00 85.94 273 LYS A N 1
ATOM 2260 C CA . LYS A 1 273 ? -18.303 3.473 64.632 1.00 85.94 273 LYS A CA 1
ATOM 2261 C C . LYS A 1 273 ? -17.418 3.142 63.443 1.00 85.94 273 LYS A C 1
ATOM 2263 O O . LYS A 1 273 ? -16.251 3.529 63.448 1.00 85.94 273 LYS A O 1
ATOM 2268 N N . ILE A 1 274 ? -17.977 2.541 62.403 1.00 88.50 274 ILE A N 1
ATOM 2269 C CA . ILE A 1 274 ? -17.257 2.225 61.167 1.00 88.50 274 ILE A CA 1
ATOM 2270 C C . ILE A 1 274 ? -17.599 3.264 60.097 1.00 88.50 274 ILE A C 1
ATOM 2272 O O . ILE A 1 274 ? -18.757 3.651 59.939 1.00 88.50 274 ILE A O 1
ATOM 2276 N N . ILE A 1 275 ? -16.587 3.728 59.367 1.00 89.94 275 ILE A N 1
ATOM 2277 C CA . ILE A 1 275 ? -16.763 4.504 58.137 1.00 89.94 275 ILE A CA 1
ATOM 2278 C C . ILE A 1 275 ? -16.553 3.541 56.973 1.00 89.94 275 ILE A C 1
ATOM 2280 O O . ILE A 1 275 ? -15.481 2.948 56.868 1.00 89.94 275 ILE A O 1
ATOM 2284 N N . LEU A 1 276 ? -17.563 3.387 56.117 1.00 90.69 276 LEU A N 1
ATOM 2285 C CA . LEU A 1 276 ? -17.439 2.723 54.821 1.00 90.69 276 LEU A CA 1
ATOM 2286 C C . LEU A 1 276 ? -17.310 3.807 53.745 1.00 90.69 276 LEU A C 1
ATOM 2288 O O . LEU A 1 276 ? -18.221 4.620 53.579 1.00 90.69 276 LEU A O 1
ATOM 2292 N N . THR A 1 277 ? -16.194 3.812 53.025 1.00 92.00 277 THR A N 1
ATOM 2293 C CA . THR A 1 277 ? -15.927 4.707 51.895 1.00 92.00 277 THR A CA 1
ATOM 2294 C C . THR A 1 277 ? -15.984 3.894 50.608 1.00 92.00 277 THR A C 1
ATOM 2296 O O . THR A 1 277 ? -15.356 2.841 50.515 1.00 92.00 277 THR A O 1
ATOM 2299 N N . ALA A 1 278 ? -16.703 4.375 49.597 1.00 94.12 278 ALA A N 1
ATOM 2300 C CA . ALA A 1 278 ? -16.719 3.757 48.273 1.00 94.12 278 ALA A CA 1
ATOM 2301 C C . ALA A 1 278 ? -16.422 4.790 47.181 1.00 94.12 278 ALA A C 1
ATOM 2303 O O . ALA A 1 278 ? -16.891 5.927 47.251 1.00 94.12 278 ALA A O 1
ATOM 2304 N N . ALA A 1 279 ? -15.635 4.382 46.185 1.00 94.94 279 ALA A N 1
ATOM 2305 C CA . ALA A 1 279 ? -15.268 5.171 45.015 1.00 94.94 279 ALA A CA 1
ATOM 2306 C C . ALA A 1 279 ? -16.137 4.784 43.815 1.00 94.94 279 ALA A C 1
ATOM 2308 O O . ALA A 1 279 ? -16.305 3.598 43.520 1.00 94.94 279 ALA A O 1
ATOM 2309 N N . LEU A 1 280 ? -16.690 5.798 43.151 1.00 94.88 280 LEU A N 1
ATOM 2310 C CA . LEU A 1 280 ? -17.743 5.705 42.148 1.00 94.88 280 LEU A CA 1
ATOM 2311 C C . LEU A 1 280 ? -17.321 6.489 40.894 1.00 94.88 280 LEU A C 1
ATOM 2313 O O . LEU A 1 280 ? -16.947 7.652 41.018 1.00 94.88 280 LEU A O 1
ATOM 2317 N N . THR A 1 281 ? -17.392 5.889 39.701 1.00 92.19 281 THR A N 1
ATOM 2318 C CA . THR A 1 281 ? -17.073 6.571 38.426 1.00 92.19 281 THR A CA 1
ATOM 2319 C C . THR A 1 281 ? -18.176 6.424 37.383 1.00 92.19 281 THR A C 1
ATOM 2321 O O . THR A 1 281 ? -18.809 5.371 37.272 1.00 92.19 281 THR A O 1
ATOM 2324 N N . ASP A 1 282 ? -18.388 7.469 36.586 1.00 89.88 282 ASP A N 1
ATOM 2325 C CA . ASP A 1 282 ? -19.252 7.466 35.402 1.00 89.88 282 ASP A CA 1
ATOM 2326 C C . ASP A 1 282 ? -18.477 7.520 34.074 1.00 89.88 282 ASP A C 1
ATOM 2328 O O . ASP A 1 282 ? -19.085 7.736 33.024 1.00 89.88 282 ASP A O 1
ATOM 2332 N N . TYR A 1 283 ? -17.157 7.298 34.131 1.00 85.19 283 TYR A N 1
ATOM 2333 C CA . TYR A 1 283 ? -16.168 7.452 33.048 1.00 85.19 283 TYR A CA 1
ATOM 2334 C C . TYR A 1 283 ? -16.000 8.882 32.519 1.00 85.19 283 TYR A C 1
ATOM 2336 O O . TYR A 1 283 ? -15.228 9.087 31.586 1.00 85.19 283 TYR A O 1
ATOM 2344 N N . THR A 1 284 ? -16.670 9.874 33.117 1.00 86.75 284 THR A N 1
ATOM 2345 C CA . THR A 1 284 ? -16.337 11.294 32.927 1.00 86.75 284 THR A CA 1
ATOM 2346 C C . THR A 1 284 ? -15.401 11.775 34.032 1.00 86.75 284 THR A C 1
ATOM 2348 O O . THR A 1 284 ? -14.426 12.457 33.736 1.00 86.75 284 THR A O 1
ATOM 2351 N N . ASP A 1 285 ? -15.656 11.361 35.278 1.00 89.06 285 ASP A N 1
ATOM 2352 C CA . ASP A 1 285 ? -14.773 11.568 36.432 1.00 89.06 285 ASP A CA 1
ATOM 2353 C C . ASP A 1 285 ? -15.065 10.515 37.533 1.00 89.06 285 ASP A C 1
ATOM 2355 O O . ASP A 1 285 ? -15.779 9.528 37.301 1.00 89.06 285 ASP A O 1
ATOM 2359 N N . SER A 1 286 ? -14.502 10.678 38.731 1.00 93.75 286 SER A N 1
ATOM 2360 C CA . SER A 1 286 ? -14.718 9.825 39.904 1.00 93.75 286 SER A CA 1
ATOM 2361 C C . SER A 1 286 ? -14.995 10.638 41.168 1.00 93.75 286 SER A C 1
ATOM 2363 O O . SER A 1 286 ? -14.328 11.627 41.441 1.00 93.75 286 SER A O 1
ATOM 2365 N N . ILE A 1 287 ? -15.930 10.173 41.998 1.00 95.19 287 ILE A N 1
ATOM 2366 C CA . ILE A 1 287 ? -16.218 10.757 43.314 1.00 95.19 287 ILE A CA 1
ATOM 2367 C C . ILE A 1 287 ? -16.330 9.662 44.375 1.00 95.19 287 ILE A C 1
ATOM 2369 O O . ILE A 1 287 ? -16.737 8.532 44.091 1.00 95.19 287 ILE A O 1
ATOM 2373 N N . ARG A 1 288 ? -15.980 9.985 45.621 1.00 95.31 288 ARG A N 1
ATOM 2374 C CA . ARG A 1 288 ? -16.186 9.092 46.766 1.00 95.31 288 ARG A CA 1
ATOM 2375 C C . ARG A 1 288 ? -17.459 9.440 47.538 1.00 95.31 288 ARG A C 1
ATOM 2377 O O . ARG A 1 288 ? -17.910 10.586 47.561 1.00 95.31 288 ARG A O 1
ATOM 2384 N N . PHE A 1 289 ? -18.032 8.450 48.216 1.00 94.06 289 PHE A N 1
ATOM 2385 C CA . PHE A 1 289 ? -19.099 8.652 49.197 1.00 94.06 289 PHE A CA 1
ATOM 2386 C C . PHE A 1 289 ? -18.795 7.919 50.505 1.00 94.06 289 PHE A C 1
ATOM 2388 O O . PHE A 1 289 ? -18.148 6.869 50.495 1.00 94.06 289 PHE A O 1
ATOM 2395 N N . LYS A 1 290 ? -19.260 8.476 51.631 1.00 92.44 290 LYS A N 1
ATOM 2396 C CA . LYS A 1 290 ? -19.054 7.921 52.981 1.00 92.44 290 LYS A CA 1
ATOM 2397 C C . LYS A 1 290 ? -20.367 7.533 53.652 1.00 92.44 290 LYS A C 1
ATOM 2399 O O . LYS A 1 290 ? -21.315 8.315 53.692 1.00 92.44 290 LYS A O 1
ATOM 2404 N N . LEU A 1 291 ? -20.384 6.347 54.255 1.00 91.19 291 LEU A N 1
ATOM 2405 C CA . LEU A 1 291 ? -21.437 5.875 55.151 1.00 91.19 291 LEU A CA 1
ATOM 2406 C C . LEU A 1 291 ? -20.887 5.715 56.569 1.00 91.19 291 LEU A C 1
ATOM 2408 O O . LEU A 1 291 ? -19.825 5.131 56.774 1.00 91.19 291 LEU A O 1
ATOM 2412 N N . TRP A 1 292 ? -21.642 6.212 57.547 1.00 88.94 292 TRP A N 1
ATOM 2413 C CA . TRP A 1 292 ? -21.355 6.054 58.972 1.00 88.94 292 TRP A CA 1
ATOM 2414 C C . TRP A 1 292 ? -22.225 4.931 59.527 1.00 88.94 292 TRP A C 1
ATOM 2416 O O . TRP A 1 292 ? -23.439 5.096 59.627 1.00 88.94 292 TRP A O 1
ATOM 2426 N N . LEU A 1 293 ? -21.598 3.813 59.878 1.00 88.06 293 LEU A N 1
ATOM 2427 C CA . LEU A 1 293 ? -22.253 2.558 60.238 1.00 88.06 293 LEU A CA 1
ATOM 2428 C C . LEU A 1 293 ? -21.923 2.150 61.680 1.00 88.06 293 LEU A C 1
ATOM 2430 O O . LEU A 1 293 ? -20.861 2.485 62.219 1.00 88.06 293 LEU A O 1
ATOM 2434 N N . LEU A 1 294 ? -22.823 1.394 62.301 1.00 87.25 294 LEU A N 1
ATOM 2435 C CA . LEU A 1 294 ? -22.511 0.581 63.475 1.00 87.25 294 LEU A CA 1
ATOM 2436 C C . LEU A 1 294 ? -21.792 -0.718 63.041 1.00 87.25 294 LEU A C 1
ATOM 2438 O O . LEU A 1 294 ? -21.979 -1.157 61.902 1.00 87.25 294 LEU A O 1
ATOM 2442 N N . PRO A 1 295 ? -20.971 -1.349 63.903 1.00 83.50 295 PRO A N 1
ATOM 2443 C CA . PRO A 1 295 ? -20.236 -2.570 63.553 1.00 83.50 295 PRO A CA 1
ATOM 2444 C C . PRO A 1 295 ? -21.117 -3.697 62.996 1.00 83.50 295 PRO A C 1
ATOM 2446 O O . PRO A 1 295 ? -20.751 -4.349 62.020 1.00 83.50 295 PRO A O 1
ATOM 2449 N N . GLU A 1 296 ? -22.306 -3.881 63.568 1.00 83.88 296 GLU A N 1
ATOM 2450 C CA . GLU A 1 296 ? -23.306 -4.864 63.150 1.00 83.88 296 GLU A CA 1
ATOM 2451 C C . GLU A 1 296 ? -23.926 -4.593 61.764 1.00 83.88 296 GLU A C 1
ATOM 2453 O O . GLU A 1 296 ? -24.445 -5.514 61.135 1.00 83.88 296 GLU A O 1
ATOM 2458 N N . GLU A 1 297 ? -23.852 -3.360 61.251 1.00 81.12 297 GLU A N 1
ATOM 2459 C CA . GLU A 1 297 ? -24.417 -2.988 59.947 1.00 81.12 297 GLU A CA 1
ATOM 2460 C C . GLU A 1 297 ? -23.450 -3.263 58.781 1.00 81.12 297 GLU A C 1
ATOM 2462 O O . GLU A 1 297 ? -23.894 -3.442 57.645 1.00 81.12 297 GLU A O 1
ATOM 2467 N N . LEU A 1 298 ? -22.134 -3.331 59.033 1.00 83.69 298 LEU A N 1
ATOM 2468 C CA . LEU A 1 298 ? -21.098 -3.386 57.989 1.00 83.69 298 LEU A CA 1
ATOM 2469 C C . LEU A 1 298 ? -21.285 -4.545 56.994 1.00 83.69 298 LEU A C 1
ATOM 2471 O O . LEU A 1 298 ? -21.096 -4.362 5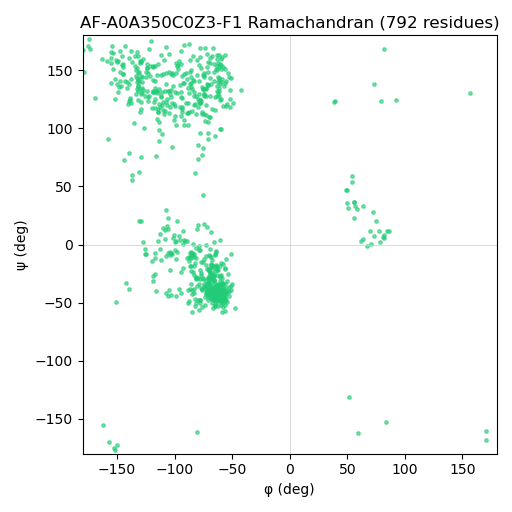5.787 1.00 83.69 298 LEU A O 1
ATOM 2475 N N . GLY A 1 299 ? -21.674 -5.728 57.479 1.00 80.00 299 GLY A N 1
ATOM 2476 C CA . GLY A 1 299 ? -21.884 -6.905 56.629 1.00 80.00 299 GLY A CA 1
ATOM 2477 C C . GLY A 1 299 ? -22.980 -6.682 55.583 1.00 80.00 299 GLY A C 1
ATOM 2478 O O . GLY A 1 299 ? -22.780 -6.962 54.404 1.00 80.00 299 GLY A O 1
ATOM 2479 N N . ALA A 1 300 ? -24.098 -6.066 55.979 1.00 82.75 300 ALA A N 1
ATOM 2480 C CA . ALA A 1 300 ? -25.239 -5.837 55.094 1.00 82.75 300 ALA A CA 1
ATOM 2481 C C . ALA A 1 300 ? -24.923 -4.870 53.936 1.00 82.75 300 ALA A C 1
ATOM 2483 O O . ALA A 1 300 ? -25.487 -5.011 52.849 1.00 82.75 300 ALA A O 1
ATOM 2484 N N . TYR A 1 301 ? -24.014 -3.909 54.142 1.00 86.25 301 TYR A N 1
ATOM 2485 C CA . TYR A 1 301 ? -23.566 -2.994 53.085 1.00 86.25 301 TYR A CA 1
ATOM 2486 C C . TYR A 1 301 ? -22.440 -3.591 52.234 1.00 86.25 301 TYR A C 1
ATOM 2488 O O . TYR A 1 301 ? -22.500 -3.497 51.011 1.00 86.25 301 TYR A O 1
ATOM 2496 N N . THR A 1 302 ? -21.449 -4.254 52.837 1.00 83.88 302 THR A N 1
ATOM 2497 C CA . THR A 1 302 ? -20.326 -4.866 52.092 1.00 83.88 302 THR A CA 1
ATOM 2498 C C . THR A 1 302 ? -20.742 -6.087 51.262 1.00 83.88 302 THR A C 1
ATOM 2500 O O . THR A 1 302 ? -20.115 -6.391 50.247 1.00 83.88 302 THR A O 1
ATOM 2503 N N . GLU A 1 303 ? -21.848 -6.758 51.600 1.00 84.44 303 GLU A N 1
ATOM 2504 C CA . GLU A 1 303 ? -22.448 -7.770 50.726 1.00 84.44 303 GLU A CA 1
ATOM 2505 C C . GLU A 1 303 ? -23.106 -7.182 49.466 1.00 84.44 303 GLU A C 1
ATOM 2507 O O . GLU A 1 303 ? -23.123 -7.853 48.425 1.00 84.44 303 GLU A O 1
ATOM 2512 N N . GLN A 1 304 ? -23.620 -5.950 49.546 1.00 85.94 304 GLN A N 1
ATOM 2513 C CA . GLN A 1 304 ? -24.436 -5.308 48.508 1.00 85.94 304 GLN A CA 1
ATOM 2514 C C . GLN A 1 304 ? -23.704 -4.249 47.676 1.00 85.94 304 GLN A C 1
ATOM 2516 O O . GLN A 1 304 ? -24.156 -3.969 46.569 1.00 85.94 304 GLN A O 1
ATOM 2521 N N . ILE A 1 305 ? -22.612 -3.675 48.191 1.00 89.62 305 ILE A N 1
ATOM 2522 C CA . ILE A 1 305 ? -21.769 -2.673 47.529 1.00 89.62 305 ILE A CA 1
ATOM 2523 C C . ILE A 1 305 ? -20.399 -3.306 47.269 1.00 89.62 305 ILE A C 1
ATOM 2525 O O . ILE A 1 305 ? -19.559 -3.394 48.164 1.00 89.62 305 ILE A O 1
ATOM 2529 N N . LYS A 1 306 ? -20.189 -3.782 46.040 1.00 88.81 306 LYS A N 1
ATOM 2530 C CA . LYS A 1 306 ? -18.965 -4.462 45.586 1.00 88.81 306 LYS A CA 1
ATOM 2531 C C . LYS A 1 306 ? -18.455 -3.854 44.280 1.00 88.81 306 LYS A C 1
ATOM 2533 O O . LYS A 1 306 ? -19.227 -3.297 43.501 1.00 88.81 306 LYS A O 1
ATOM 2538 N N . ASN A 1 307 ? -17.159 -4.020 44.021 1.00 89.62 307 ASN A N 1
ATOM 2539 C CA . ASN A 1 307 ? -16.535 -3.569 42.777 1.00 89.62 307 ASN A CA 1
ATOM 2540 C C . ASN A 1 307 ? -17.231 -4.176 41.539 1.00 89.62 307 ASN A C 1
ATOM 2542 O O . ASN A 1 307 ? -17.591 -5.355 41.538 1.00 89.62 307 ASN A O 1
ATOM 2546 N N . GLY A 1 308 ? -17.413 -3.369 40.489 1.00 85.19 308 GLY A N 1
ATOM 2547 C CA . GLY A 1 308 ? -18.114 -3.740 39.252 1.00 85.19 308 GLY A CA 1
ATOM 2548 C C . GLY A 1 308 ? -19.647 -3.656 39.320 1.00 85.19 308 GLY A C 1
ATOM 2549 O O . GLY A 1 308 ? -20.333 -4.114 38.405 1.00 85.19 308 GLY A O 1
ATOM 2550 N N . GLN A 1 309 ? -20.215 -3.114 40.404 1.00 92.00 309 GLN A N 1
ATOM 2551 C CA . GLN A 1 309 ? -21.657 -2.876 40.531 1.00 92.00 309 GLN A CA 1
ATOM 2552 C C . GLN A 1 309 ? -22.006 -1.404 40.307 1.00 92.00 309 GLN A C 1
ATOM 2554 O O . GLN A 1 309 ? -21.231 -0.510 40.644 1.00 92.00 309 GLN A O 1
ATOM 2559 N N . PHE A 1 310 ? -23.194 -1.165 39.751 1.00 92.69 310 PHE A N 1
ATOM 2560 C CA . PHE A 1 310 ? -23.656 0.161 39.355 1.00 92.69 310 PHE A CA 1
ATOM 2561 C C . PHE A 1 310 ? -24.689 0.701 40.346 1.00 92.69 310 PHE A C 1
ATOM 2563 O O . PHE A 1 310 ? -25.654 0.011 40.690 1.00 92.69 310 PHE A O 1
ATOM 2570 N N . PHE A 1 311 ? -24.507 1.950 40.771 1.00 93.62 311 PHE A N 1
ATOM 2571 C CA . PHE A 1 311 ? -25.378 2.621 41.734 1.00 93.62 311 PHE A CA 1
ATOM 2572 C C . PHE A 1 311 ? -25.733 4.037 41.293 1.00 93.62 311 PHE A C 1
ATOM 2574 O O . PHE A 1 311 ? -24.981 4.700 40.583 1.00 93.62 311 PHE A O 1
ATOM 2581 N N . LEU A 1 312 ? -26.889 4.485 41.766 1.00 93.44 312 LEU A N 1
ATOM 2582 C CA . LEU A 1 312 ? -27.361 5.857 41.805 1.00 93.44 312 LEU A CA 1
ATOM 2583 C C . LEU A 1 312 ? -27.288 6.298 43.275 1.00 93.44 312 LEU A C 1
ATOM 2585 O O . LEU A 1 312 ? -27.856 5.640 44.154 1.00 93.44 312 LEU A O 1
ATOM 2589 N N . VAL A 1 313 ? -26.554 7.370 43.552 1.00 94.75 313 VAL A N 1
ATOM 2590 C CA . VAL A 1 313 ? -26.260 7.870 44.900 1.00 94.75 313 VAL A CA 1
ATOM 2591 C C . VAL A 1 313 ? -26.742 9.311 44.990 1.00 94.75 313 VAL A C 1
ATOM 2593 O O . VAL A 1 313 ? -26.326 10.157 44.202 1.00 94.75 313 VAL A O 1
ATOM 2596 N N . LYS A 1 314 ? -27.620 9.591 45.957 1.00 95.12 314 LYS A N 1
ATOM 2597 C CA . LYS A 1 314 ? -28.087 10.945 46.282 1.00 95.12 314 LYS A CA 1
ATOM 2598 C C . LYS A 1 314 ? -27.542 11.348 47.643 1.00 95.12 314 LYS A C 1
ATOM 2600 O O . LYS A 1 314 ? -27.694 10.589 48.603 1.00 95.12 314 LYS A O 1
ATOM 2605 N N . GLY A 1 315 ? -26.959 12.536 47.756 1.00 93.88 315 GLY A N 1
ATOM 2606 C CA . GLY A 1 315 ? -26.413 13.032 49.016 1.00 93.88 315 GLY A CA 1
ATOM 2607 C C . GLY A 1 315 ? -25.919 14.472 48.950 1.00 93.88 315 GLY A C 1
ATOM 2608 O O . GLY A 1 315 ? -25.926 15.095 47.895 1.00 93.88 315 GLY A O 1
ATOM 2609 N N . MET A 1 316 ? -25.469 14.990 50.090 1.00 93.81 316 MET A N 1
ATOM 2610 C CA . MET A 1 316 ? -24.781 16.278 50.166 1.00 93.81 316 MET A CA 1
ATOM 2611 C C . MET A 1 316 ? -23.303 16.093 49.818 1.00 93.81 316 MET A C 1
ATOM 2613 O O . MET A 1 316 ? -22.594 15.355 50.516 1.00 93.81 316 MET A O 1
ATOM 2617 N N . MET A 1 317 ? -22.854 16.779 48.770 1.00 94.19 317 MET A N 1
ATOM 2618 C CA . MET A 1 317 ? -21.442 16.944 48.453 1.00 94.19 317 MET A CA 1
ATOM 2619 C C . MET A 1 317 ? -20.878 18.136 49.228 1.00 94.19 317 MET A C 1
ATOM 2621 O O . MET A 1 317 ? -21.521 19.180 49.329 1.00 94.19 317 MET A O 1
ATOM 2625 N N . ASP A 1 318 ? -19.697 17.957 49.812 1.00 92.75 318 ASP A N 1
ATOM 2626 C CA . ASP A 1 318 ? -18.984 18.964 50.601 1.00 92.75 318 ASP A CA 1
ATOM 2627 C C . ASP A 1 318 ? -17.506 18.533 50.738 1.00 92.75 318 ASP A C 1
ATOM 2629 O O . ASP A 1 318 ? -17.175 17.355 50.576 1.00 92.75 318 ASP A O 1
ATOM 2633 N N . PHE A 1 319 ? -16.604 19.465 51.041 1.00 89.81 319 PHE A N 1
ATOM 2634 C CA . PHE A 1 319 ? -15.171 19.183 51.150 1.00 89.81 319 PHE A CA 1
ATOM 2635 C C . PHE A 1 319 ? -14.852 18.423 52.446 1.00 89.81 319 PHE A C 1
ATOM 2637 O O . PHE A 1 319 ? -15.223 18.842 53.552 1.00 89.81 319 PHE A O 1
ATOM 2644 N N . ASP A 1 320 ? -14.155 17.292 52.349 1.00 87.62 320 ASP A N 1
ATOM 2645 C CA . ASP A 1 320 ? -13.702 16.535 53.516 1.00 87.62 320 ASP A CA 1
ATOM 2646 C C . ASP A 1 320 ? -12.319 17.033 53.961 1.00 87.62 320 ASP A C 1
ATOM 2648 O O . ASP A 1 320 ? -11.321 16.872 53.270 1.00 87.62 320 ASP A O 1
ATOM 2652 N N . GLN A 1 321 ? -12.253 17.648 55.144 1.00 83.38 321 GLN A N 1
ATOM 2653 C CA . GLN A 1 321 ? -11.016 18.215 55.700 1.00 83.38 321 GLN A CA 1
ATOM 2654 C C . GLN A 1 321 ? -9.971 17.155 56.100 1.00 83.38 321 GLN A C 1
ATOM 2656 O O . GLN A 1 321 ? -8.808 17.499 56.313 1.00 83.38 321 GLN A O 1
ATOM 2661 N N . PHE A 1 322 ? -10.371 15.886 56.236 1.00 79.94 322 PHE A N 1
ATOM 2662 C CA . PHE A 1 322 ? -9.479 14.776 56.566 1.00 79.94 322 PHE A CA 1
ATOM 2663 C C . PHE A 1 322 ? -8.879 14.155 55.298 1.00 79.94 322 PHE A C 1
ATOM 2665 O O . PHE A 1 322 ? -7.657 14.050 55.205 1.00 79.94 322 PHE A O 1
ATOM 2672 N N . GLU A 1 323 ? -9.717 13.825 54.309 1.00 81.38 323 GLU A N 1
ATOM 2673 C CA . GLU A 1 323 ? -9.265 13.262 53.019 1.00 81.38 323 GLU A CA 1
ATOM 2674 C C . GLU A 1 323 ? -8.665 14.323 52.078 1.00 81.38 323 GLU A C 1
ATOM 2676 O O . GLU A 1 323 ? -7.843 14.006 51.222 1.00 81.38 323 GLU A O 1
ATOM 2681 N N . LYS A 1 324 ? -9.054 15.593 52.261 1.00 86.31 324 LYS A N 1
ATOM 2682 C CA . LYS A 1 324 ? -8.714 16.755 51.419 1.00 86.31 324 LYS A CA 1
ATOM 2683 C C . LYS A 1 324 ? -9.243 16.671 49.981 1.00 86.31 324 LYS A C 1
ATOM 2685 O O . LYS A 1 324 ? -8.622 17.200 49.063 1.00 86.31 324 LYS A O 1
ATOM 2690 N N . GLU A 1 325 ? -10.408 16.055 49.805 1.00 89.31 325 GLU A N 1
ATOM 2691 C CA . GLU A 1 325 ? -11.124 15.941 48.529 1.00 89.31 325 GLU A CA 1
ATOM 2692 C C . GLU A 1 325 ? -12.594 16.381 48.667 1.00 89.31 325 GLU A C 1
ATOM 2694 O O . GLU A 1 325 ? -13.167 16.384 49.763 1.00 89.31 325 GLU A O 1
ATOM 2699 N N . LEU A 1 326 ? -13.215 16.752 47.543 1.00 91.25 326 LEU A N 1
ATOM 2700 C CA . LEU A 1 326 ? -14.668 16.903 47.444 1.00 91.25 326 LEU A CA 1
ATOM 2701 C C . LEU A 1 326 ? -15.311 15.517 47.398 1.00 91.25 326 LEU A C 1
ATOM 2703 O O . LEU A 1 326 ? -14.911 14.667 46.603 1.00 91.25 326 LEU A O 1
ATOM 2707 N N . MET A 1 327 ? -16.310 15.278 48.248 1.00 93.44 327 MET A N 1
ATOM 2708 C CA . MET A 1 327 ? -16.970 13.976 48.299 1.00 93.44 327 MET A CA 1
ATOM 2709 C C . MET A 1 327 ? -18.411 14.063 48.806 1.00 93.44 327 MET A C 1
ATOM 2711 O O . MET A 1 327 ? -18.817 15.038 49.443 1.00 93.44 327 MET A O 1
ATOM 2715 N N . ILE A 1 328 ? -19.190 13.002 48.592 1.00 94.44 328 ILE A N 1
ATOM 2716 C CA . ILE A 1 328 ? -20.547 12.886 49.140 1.00 94.44 328 ILE A CA 1
ATOM 2717 C C . ILE A 1 328 ? -20.448 12.459 50.613 1.00 94.44 328 ILE A C 1
ATOM 2719 O O . ILE A 1 328 ? -20.489 11.273 50.955 1.00 94.44 328 ILE A O 1
ATOM 2723 N N . LYS A 1 329 ? -20.276 13.450 51.497 1.00 91.38 329 LYS A N 1
ATOM 2724 C CA . LYS A 1 329 ? -20.079 13.267 52.949 1.00 91.38 329 LYS A CA 1
ATOM 2725 C C . LYS A 1 329 ? -21.334 12.800 53.680 1.00 91.38 329 LYS A C 1
ATOM 2727 O O . LYS A 1 329 ? -21.222 12.145 54.714 1.00 91.38 329 LYS A O 1
ATOM 2732 N N . THR A 1 330 ? -22.519 13.155 53.178 1.00 91.12 330 THR A N 1
ATOM 2733 C CA . THR A 1 330 ? -23.803 12.721 53.750 1.00 91.12 330 THR A CA 1
ATOM 2734 C C . THR A 1 330 ? -24.657 12.079 52.670 1.00 91.12 330 THR A C 1
ATOM 2736 O O . THR A 1 330 ? -25.288 12.778 51.881 1.00 91.12 330 THR A O 1
ATOM 2739 N N . VAL A 1 331 ? -24.696 10.749 52.634 1.00 93.12 331 VAL A N 1
ATOM 2740 C CA . VAL A 1 331 ? -25.536 10.014 51.682 1.00 93.12 331 VAL A CA 1
ATOM 2741 C C . VAL A 1 331 ? -26.975 9.940 52.194 1.00 93.12 331 VAL A C 1
ATOM 2743 O O . VAL A 1 331 ? -27.229 9.513 53.319 1.00 93.12 331 VAL A O 1
ATOM 2746 N N . TYR A 1 332 ? -27.928 10.345 51.358 1.00 91.75 332 TYR A N 1
ATOM 2747 C CA . TYR A 1 332 ? -29.361 10.299 51.647 1.00 91.75 332 TYR A CA 1
ATOM 2748 C C . TYR A 1 332 ? -30.033 9.052 51.079 1.00 91.75 332 TYR A C 1
ATOM 2750 O O . TYR A 1 332 ? -30.936 8.507 51.714 1.00 91.75 332 TYR A O 1
ATOM 2758 N N . CYS A 1 333 ? -29.626 8.615 49.884 1.00 91.25 333 CYS A N 1
ATOM 2759 C CA . CYS A 1 333 ? -30.129 7.402 49.243 1.00 91.25 333 CYS A CA 1
ATOM 2760 C C . CYS A 1 333 ? -29.028 6.698 48.440 1.00 91.25 333 CYS A C 1
ATOM 2762 O O . CYS A 1 333 ? -28.198 7.352 47.810 1.00 91.25 333 CYS A O 1
ATOM 2764 N N . ILE A 1 334 ? -29.088 5.366 48.404 1.00 92.12 334 ILE A N 1
ATOM 2765 C CA . ILE A 1 334 ? -28.324 4.514 47.487 1.00 92.12 334 ILE A CA 1
ATOM 2766 C C . ILE A 1 334 ? -29.319 3.567 46.831 1.00 92.12 334 ILE A C 1
ATOM 2768 O O . ILE A 1 334 ? -30.015 2.817 47.521 1.00 92.12 334 ILE A O 1
ATOM 2772 N N . LYS A 1 335 ? -29.369 3.590 45.501 1.00 91.44 335 LYS A N 1
ATOM 2773 C CA . LYS A 1 335 ? -30.146 2.657 44.692 1.00 91.44 335 LYS A CA 1
ATOM 2774 C C . LYS A 1 335 ? -29.226 1.942 43.709 1.00 91.44 335 LYS A C 1
ATOM 2776 O O . LYS A 1 335 ? -28.502 2.582 42.956 1.00 91.44 335 LYS A O 1
ATOM 2781 N N . LYS A 1 336 ? -29.263 0.616 43.698 1.00 91.00 336 LYS A N 1
ATOM 2782 C CA . LYS A 1 336 ? -28.641 -0.214 42.672 1.00 91.00 336 LYS A CA 1
ATOM 2783 C C . LYS A 1 336 ? -29.343 0.018 41.335 1.00 91.00 336 LYS A C 1
ATOM 2785 O O . LYS A 1 336 ? -30.561 0.175 41.279 1.00 91.00 336 LYS A O 1
ATOM 2790 N N . ILE A 1 337 ? -28.571 0.067 40.259 1.00 88.88 337 ILE A N 1
ATOM 2791 C CA . ILE A 1 337 ? -29.083 0.262 38.901 1.00 88.88 337 ILE A CA 1
ATOM 2792 C C . ILE A 1 337 ? -28.477 -0.777 37.955 1.00 88.88 337 ILE A C 1
ATOM 2794 O O . ILE A 1 337 ? -27.460 -1.405 38.252 1.00 88.88 337 ILE A O 1
ATOM 2798 N N . GLY A 1 338 ? -29.107 -0.961 36.794 1.00 83.38 338 GLY A N 1
ATOM 2799 C CA . GLY A 1 338 ? -28.460 -1.648 35.678 1.00 83.38 338 GLY A CA 1
ATOM 2800 C C . GLY A 1 338 ? -27.229 -0.871 35.204 1.00 83.38 338 GLY A C 1
ATOM 2801 O O . GLY A 1 338 ? -27.108 0.331 35.453 1.00 83.38 338 GLY A O 1
ATOM 2802 N N . SER A 1 339 ? -26.316 -1.543 34.499 1.00 81.25 339 SER A N 1
ATOM 2803 C CA . SER A 1 339 ? -25.194 -0.839 33.879 1.00 81.25 339 SER A CA 1
ATOM 2804 C C . SER A 1 339 ? -25.715 0.198 32.886 1.00 81.25 339 SER A C 1
ATOM 2806 O O . SER A 1 339 ? -26.474 -0.133 31.979 1.00 81.25 339 SER A O 1
ATOM 2808 N N . PHE A 1 340 ? -25.296 1.450 33.065 1.00 80.50 340 PHE A N 1
ATOM 2809 C CA . PHE A 1 340 ? -25.559 2.538 32.122 1.00 80.50 340 PHE A CA 1
ATOM 2810 C C . PHE A 1 340 ? -24.437 2.687 31.083 1.00 80.50 340 PHE A C 1
ATOM 2812 O O . PHE A 1 340 ? -24.497 3.607 30.266 1.00 80.50 340 PHE A O 1
ATOM 2819 N N . LYS A 1 341 ? -23.427 1.796 31.084 1.00 72.62 341 LYS A N 1
ATOM 2820 C CA . LYS A 1 341 ? -22.528 1.650 29.933 1.00 72.62 341 LYS A CA 1
ATOM 2821 C C . LYS A 1 341 ? -23.417 1.363 28.728 1.00 72.62 341 LYS A C 1
ATOM 2823 O O . LYS A 1 341 ? -24.129 0.358 28.715 1.00 72.62 341 LYS A O 1
ATOM 2828 N N . ASN A 1 342 ? -23.382 2.234 27.722 1.00 64.12 342 ASN A N 1
ATOM 2829 C CA . ASN A 1 342 ? -24.008 1.952 26.438 1.00 64.12 342 ASN A CA 1
ATOM 2830 C C . ASN A 1 342 ? -23.251 0.775 25.824 1.00 64.12 342 ASN A C 1
ATOM 2832 O O . ASN A 1 342 ? -22.215 0.968 25.191 1.00 64.12 342 ASN A O 1
ATOM 2836 N N . ALA A 1 343 ? -23.740 -0.443 26.064 1.00 64.56 343 ALA A N 1
ATOM 2837 C CA . ALA A 1 343 ? -23.120 -1.664 25.582 1.00 64.56 343 ALA A CA 1
ATOM 2838 C C . ALA A 1 343 ? -23.058 -1.609 24.053 1.00 64.56 343 ALA A C 1
ATOM 2840 O O . ALA A 1 343 ? -24.053 -1.852 23.366 1.00 64.56 343 ALA A O 1
ATOM 2841 N N . ARG A 1 344 ? -21.885 -1.241 23.521 1.00 83.44 344 ARG A N 1
ATOM 2842 C CA . ARG A 1 344 ? -21.632 -1.192 22.083 1.00 83.44 344 ARG A CA 1
ATOM 2843 C C . ARG A 1 344 ? -21.975 -2.559 21.519 1.00 83.44 344 ARG A C 1
ATOM 2845 O O . ARG A 1 344 ? -21.387 -3.556 21.933 1.00 83.44 344 ARG A O 1
ATOM 2852 N N . ALA A 1 345 ? -22.911 -2.596 20.584 1.00 83.81 345 ALA A N 1
ATOM 2853 C CA . ALA A 1 345 ? -23.365 -3.814 19.941 1.00 83.81 345 ALA A CA 1
ATOM 2854 C C . ALA A 1 345 ? -23.085 -3.729 18.440 1.00 83.81 345 ALA A C 1
ATOM 2856 O O . ALA A 1 345 ? -23.418 -2.745 17.778 1.00 83.81 345 ALA A O 1
ATOM 2857 N N . ASP A 1 346 ? -22.479 -4.780 17.895 1.00 90.19 346 ASP A N 1
ATOM 2858 C CA . ASP A 1 346 ? -22.394 -4.963 16.454 1.00 90.19 346 ASP A CA 1
ATOM 2859 C C . ASP A 1 346 ? -23.768 -5.446 15.947 1.00 90.19 346 ASP A C 1
ATOM 2861 O O . ASP A 1 346 ? -24.204 -6.566 16.229 1.00 90.19 346 ASP A O 1
ATOM 2865 N N . HIS A 1 347 ? -24.451 -4.593 15.184 1.00 91.31 347 HIS A N 1
ATOM 2866 C CA . HIS A 1 347 ? -25.721 -4.905 14.516 1.00 91.31 347 HIS A CA 1
ATOM 2867 C C . HIS A 1 347 ? -25.556 -5.248 13.023 1.00 91.31 347 HIS A C 1
ATOM 2869 O O . HIS A 1 347 ? -26.550 -5.355 12.303 1.00 91.31 347 HIS A O 1
ATOM 2875 N N . ALA A 1 348 ? -24.324 -5.397 12.525 1.00 91.38 348 ALA A N 1
ATOM 2876 C CA . ALA A 1 348 ? -24.075 -5.725 11.129 1.00 91.38 348 ALA A CA 1
ATOM 2877 C C . ALA A 1 348 ? -24.472 -7.187 10.831 1.00 91.38 348 ALA A C 1
ATOM 2879 O O . ALA A 1 348 ? -24.161 -8.085 11.620 1.00 91.38 348 ALA A O 1
ATOM 2880 N N . PRO A 1 349 ? -25.135 -7.464 9.689 1.00 89.06 349 PRO A N 1
ATOM 2881 C CA . PRO A 1 349 ? -25.502 -8.829 9.307 1.00 89.06 349 PRO A CA 1
ATOM 2882 C C . PRO A 1 349 ? -24.278 -9.658 8.890 1.00 89.06 349 PRO A C 1
ATOM 2884 O O . PRO A 1 349 ? -24.222 -10.856 9.148 1.00 89.06 349 PRO A O 1
ATOM 2887 N N . ALA A 1 350 ? -23.285 -9.014 8.270 1.00 91.88 350 ALA A N 1
ATOM 2888 C CA . ALA A 1 350 ? -21.975 -9.584 7.995 1.00 91.88 350 ALA A CA 1
ATOM 2889 C C . ALA A 1 350 ? -20.979 -9.030 9.017 1.00 91.88 350 ALA A C 1
ATOM 2891 O O . ALA A 1 350 ? -20.810 -7.815 9.127 1.00 91.88 350 ALA A O 1
ATOM 2892 N N . LYS A 1 351 ? -20.347 -9.926 9.773 1.00 93.81 351 LYS A N 1
ATOM 2893 C CA . LYS A 1 351 ? -19.493 -9.578 10.910 1.00 93.81 351 LYS A CA 1
ATOM 2894 C C . LYS A 1 351 ? -18.062 -9.299 10.471 1.00 93.81 351 LYS A C 1
ATOM 2896 O O . LYS A 1 351 ? -17.513 -10.011 9.630 1.00 93.81 351 LYS A O 1
ATOM 2901 N N . ARG A 1 352 ? -17.471 -8.253 11.050 1.00 95.50 352 ARG A N 1
ATOM 2902 C CA . ARG A 1 352 ? -16.081 -7.854 10.808 1.00 95.50 352 ARG A CA 1
ATOM 2903 C C . ARG A 1 352 ? -15.108 -8.881 11.405 1.00 95.50 352 ARG A C 1
ATOM 2905 O O . ARG A 1 352 ? -15.438 -9.593 12.351 1.00 95.50 352 ARG A O 1
ATOM 2912 N N . VAL A 1 353 ? -13.897 -8.914 10.862 1.00 97.00 353 VAL A N 1
ATOM 2913 C CA . VAL A 1 353 ? -12.702 -9.494 11.489 1.00 97.00 353 VAL A CA 1
ATOM 2914 C C . VAL A 1 353 ? -11.715 -8.345 11.670 1.00 97.00 353 VAL A C 1
ATOM 2916 O O . VAL A 1 353 ? -11.517 -7.568 10.738 1.00 97.00 353 VAL A O 1
ATOM 2919 N N . GLU A 1 354 ? -11.148 -8.204 12.865 1.00 97.81 354 GLU A N 1
ATOM 2920 C CA . GLU A 1 354 ? -10.040 -7.274 13.104 1.00 97.81 354 GLU A CA 1
ATOM 2921 C C . GLU A 1 354 ? -8.722 -8.001 12.828 1.00 97.81 354 GLU A C 1
ATOM 2923 O O . GLU A 1 354 ? -8.557 -9.151 13.240 1.00 97.81 354 GLU A O 1
ATOM 2928 N N . LEU A 1 355 ? -7.815 -7.338 12.108 1.00 98.38 355 LEU A N 1
ATOM 2929 C CA . LEU A 1 355 ? -6.522 -7.890 11.688 1.00 98.38 355 LEU A CA 1
ATOM 2930 C C . LEU A 1 355 ? -5.322 -7.140 12.287 1.00 98.38 355 LEU A C 1
ATOM 2932 O O . LEU A 1 355 ? -4.202 -7.617 12.146 1.00 98.38 355 LEU A O 1
ATOM 2936 N N . HIS A 1 356 ? -5.562 -6.018 12.973 1.00 98.38 356 HIS A N 1
ATOM 2937 C CA . HIS A 1 356 ? -4.542 -5.184 13.607 1.00 98.38 356 HIS A CA 1
ATOM 2938 C C . HIS A 1 356 ? -5.030 -4.796 15.012 1.00 98.38 356 HIS A C 1
ATOM 2940 O O . HIS A 1 356 ? -5.960 -3.994 15.163 1.00 98.38 356 HIS A O 1
ATOM 2946 N N . CYS A 1 357 ? -4.472 -5.433 16.041 1.00 98.00 357 CYS A N 1
ATOM 2947 C CA . CYS A 1 357 ? -4.913 -5.274 17.424 1.00 98.00 357 CYS A CA 1
ATOM 2948 C C . CYS A 1 357 ? -3.773 -5.515 18.416 1.00 98.00 357 CYS A C 1
ATOM 2950 O O . CYS A 1 357 ? -3.185 -6.598 18.466 1.00 98.00 357 CYS A O 1
ATOM 2952 N N . HIS A 1 358 ? -3.558 -4.526 19.270 1.00 98.38 358 HIS A N 1
ATOM 2953 C CA . HIS A 1 358 ? -2.593 -4.512 20.353 1.00 98.38 358 HIS A CA 1
ATOM 2954 C C . HIS A 1 358 ? -3.265 -4.898 21.671 1.00 98.38 358 HIS A C 1
ATOM 2956 O O . HIS A 1 358 ? -4.456 -4.672 21.902 1.00 98.38 358 HIS A O 1
ATOM 2962 N N . THR A 1 359 ? -2.475 -5.493 22.551 1.00 98.00 359 THR A N 1
ATOM 2963 C CA . THR A 1 359 ? -2.834 -5.848 23.921 1.00 98.00 359 THR A CA 1
ATOM 2964 C C . THR A 1 359 ? -1.886 -5.133 24.879 1.00 98.00 359 THR A C 1
ATOM 2966 O O . THR A 1 359 ? -0.888 -4.554 24.461 1.00 98.00 359 THR A O 1
ATOM 2969 N N . LYS A 1 360 ? -2.117 -5.246 26.187 1.00 96.19 360 LYS A N 1
ATOM 2970 C CA . LYS A 1 360 ? -1.186 -4.815 27.250 1.00 96.19 360 LYS A CA 1
ATOM 2971 C C . LYS A 1 360 ? 0.270 -5.322 27.128 1.00 96.19 360 LYS A C 1
ATOM 2973 O O . LYS A 1 360 ? 1.100 -4.929 27.938 1.00 96.19 360 LYS A O 1
ATOM 2978 N N . MET A 1 361 ? 0.571 -6.226 26.189 1.00 97.25 361 MET A N 1
ATOM 2979 C CA . MET A 1 361 ? 1.932 -6.687 25.874 1.00 97.25 361 MET A CA 1
ATOM 2980 C C . MET A 1 361 ? 2.648 -5.807 24.835 1.00 97.25 361 MET A C 1
ATOM 2982 O O . MET A 1 361 ? 3.867 -5.888 24.708 1.00 97.25 361 MET A O 1
ATOM 2986 N N . SER A 1 362 ? 1.925 -4.940 24.122 1.00 95.62 362 SER A N 1
ATOM 2987 C CA . SER A 1 362 ? 2.508 -3.808 23.399 1.00 95.62 362 SER A CA 1
ATOM 2988 C C . SER A 1 362 ? 2.975 -2.765 24.416 1.00 95.62 362 SER A C 1
ATOM 2990 O O . SER A 1 362 ? 2.201 -1.916 24.867 1.00 95.62 362 SER A O 1
ATOM 2992 N N . ASP A 1 363 ? 4.240 -2.913 24.817 1.00 91.69 363 ASP A N 1
ATOM 2993 C CA . ASP A 1 363 ? 4.852 -2.234 25.961 1.00 91.69 363 ASP A CA 1
ATOM 2994 C C . ASP A 1 363 ? 4.661 -0.712 25.933 1.00 91.69 363 ASP A C 1
ATOM 2996 O O . ASP A 1 363 ? 5.008 -0.038 24.958 1.00 91.69 363 ASP A O 1
ATOM 3000 N N . MET A 1 364 ? 4.103 -0.196 27.031 1.00 88.44 364 MET A N 1
ATOM 3001 C CA . MET A 1 364 ? 3.745 1.208 27.242 1.00 88.44 364 MET A CA 1
ATOM 3002 C C . MET A 1 364 ? 2.919 1.845 26.104 1.00 88.44 364 MET A C 1
ATOM 3004 O O . MET A 1 364 ? 3.083 3.033 25.825 1.00 88.44 364 MET A O 1
ATOM 3008 N N . ASP A 1 365 ? 2.017 1.091 25.460 1.00 90.75 365 ASP A N 1
ATOM 3009 C CA . ASP A 1 365 ? 1.191 1.639 24.372 1.00 90.75 365 ASP A CA 1
ATOM 3010 C C . ASP A 1 365 ? -0.281 1.188 24.346 1.00 90.75 365 ASP A C 1
ATOM 3012 O O . ASP A 1 365 ? -1.166 1.998 24.074 1.00 90.75 365 ASP A O 1
ATOM 3016 N N . ALA A 1 366 ? -0.588 -0.072 24.662 1.00 93.38 366 ALA A N 1
ATOM 3017 C CA . ALA A 1 366 ? -1.971 -0.561 24.736 1.00 93.38 366 ALA A CA 1
ATOM 3018 C C . ALA A 1 366 ? -2.340 -1.029 26.152 1.00 93.38 366 ALA A C 1
ATOM 3020 O O . ALA A 1 366 ? -1.482 -1.406 26.947 1.00 93.38 366 ALA A O 1
ATOM 3021 N N . VAL A 1 367 ? -3.636 -0.982 26.484 1.00 94.00 367 VAL A N 1
ATOM 3022 C CA . VAL A 1 367 ? -4.116 -1.119 27.880 1.00 94.00 367 VAL A CA 1
ATOM 3023 C C . VAL A 1 367 ? -5.051 -2.306 28.119 1.00 94.00 367 VAL A C 1
ATOM 3025 O O . VAL A 1 367 ? -5.292 -2.690 29.262 1.00 94.00 367 VAL A O 1
ATOM 3028 N N . SER A 1 368 ? -5.584 -2.923 27.063 1.00 93.56 368 SER A N 1
ATOM 3029 C CA . SER A 1 368 ? -6.565 -4.011 27.175 1.00 93.56 368 SER A CA 1
ATOM 3030 C C . SER A 1 368 ? -5.919 -5.404 27.156 1.00 93.56 368 SER A C 1
ATOM 3032 O O . SER A 1 368 ? -4.923 -5.639 26.472 1.00 93.56 368 SER A O 1
ATOM 3034 N N . SER A 1 369 ? -6.478 -6.359 27.910 1.00 95.62 369 SER A N 1
ATOM 3035 C CA . SER A 1 369 ? -5.996 -7.750 27.907 1.00 95.62 369 SER A CA 1
ATOM 3036 C C . SER A 1 369 ? -6.458 -8.506 26.657 1.00 95.62 369 SER A C 1
ATOM 3038 O O . SER A 1 369 ? -7.540 -8.234 26.132 1.00 95.62 369 SER A O 1
ATOM 3040 N N . ALA A 1 370 ? -5.696 -9.511 26.210 1.00 95.56 370 ALA A N 1
ATOM 3041 C CA . ALA A 1 370 ? -6.098 -10.337 25.068 1.00 95.56 370 ALA A CA 1
ATOM 3042 C C . ALA A 1 370 ? -7.434 -11.050 25.344 1.00 95.56 370 ALA A C 1
ATOM 3044 O O . ALA A 1 370 ? -8.291 -11.171 24.468 1.00 95.56 370 ALA A O 1
ATOM 3045 N N . LYS A 1 371 ? -7.635 -11.465 26.601 1.00 94.44 371 LYS A N 1
ATOM 3046 C CA . LYS A 1 371 ? -8.855 -12.114 27.088 1.00 94.44 371 LYS A CA 1
ATOM 3047 C C . LYS A 1 371 ? -10.094 -11.231 26.931 1.00 94.44 371 LYS A C 1
ATOM 3049 O O . LYS A 1 371 ? -11.126 -11.720 26.472 1.00 94.44 371 LYS A O 1
ATOM 3054 N N . ASP A 1 372 ? -10.008 -9.956 27.301 1.00 93.69 372 ASP A N 1
ATOM 3055 C CA . ASP A 1 372 ? -11.158 -9.047 27.250 1.00 93.69 372 ASP A CA 1
ATOM 3056 C C . ASP A 1 372 ? -11.490 -8.635 25.809 1.00 93.69 372 ASP A C 1
ATOM 3058 O O . ASP A 1 372 ? -12.665 -8.577 25.446 1.00 93.69 372 ASP A O 1
ATOM 3062 N N . ILE A 1 373 ? -10.475 -8.469 24.952 1.00 95.56 373 ILE A N 1
ATOM 3063 C CA . ILE A 1 373 ? -10.656 -8.214 23.513 1.00 95.56 373 ILE A CA 1
ATOM 3064 C C . ILE A 1 373 ? -11.314 -9.418 22.820 1.00 95.56 373 ILE A C 1
ATOM 3066 O O . ILE A 1 373 ? -12.295 -9.246 22.095 1.00 95.56 373 ILE A O 1
ATOM 3070 N N . ILE A 1 374 ? -10.859 -10.647 23.093 1.00 94.69 374 ILE A N 1
ATOM 3071 C CA . ILE A 1 374 ? -11.491 -11.874 22.572 1.00 94.69 374 ILE A CA 1
ATOM 3072 C C . ILE A 1 374 ? -12.937 -11.998 23.068 1.00 94.69 374 ILE A C 1
ATOM 3074 O O . ILE A 1 374 ? -13.838 -12.280 22.277 1.00 94.69 374 ILE A O 1
ATOM 3078 N N . LYS A 1 375 ? -13.191 -11.737 24.357 1.00 92.12 375 LYS A N 1
ATOM 3079 C CA . LYS A 1 375 ? -14.545 -11.741 24.932 1.00 92.12 375 LYS A CA 1
ATOM 3080 C C . LYS A 1 375 ? -15.461 -10.725 24.240 1.00 92.12 375 LYS A C 1
ATOM 3082 O O . LYS A 1 375 ? -16.608 -11.059 23.940 1.00 92.12 375 LYS A O 1
ATOM 3087 N N . GLN A 1 376 ? -14.966 -9.520 23.953 1.00 92.12 376 GLN A N 1
ATOM 3088 C CA . GLN A 1 376 ? -15.723 -8.486 23.246 1.00 92.12 376 GLN A CA 1
ATOM 3089 C C . GLN A 1 376 ? -16.012 -8.884 21.790 1.00 92.12 376 GLN A C 1
ATOM 3091 O O . GLN A 1 376 ? -17.151 -8.771 21.339 1.00 92.12 376 GLN A O 1
ATOM 3096 N N . ALA A 1 377 ? -15.016 -9.417 21.076 1.00 93.44 377 ALA A N 1
ATOM 3097 C CA . ALA A 1 377 ? -15.164 -9.886 19.699 1.00 93.44 377 ALA A CA 1
ATOM 3098 C C . ALA A 1 377 ? -16.196 -11.026 19.583 1.00 93.44 377 ALA A C 1
ATOM 3100 O O . ALA A 1 377 ? -17.081 -10.973 18.723 1.00 93.44 377 ALA A O 1
ATOM 3101 N N . LYS A 1 378 ? -16.154 -12.003 20.504 1.00 90.94 378 LYS A N 1
ATOM 3102 C CA . LYS A 1 378 ? -17.185 -13.048 20.643 1.00 90.94 378 LYS A CA 1
ATOM 3103 C C . LYS A 1 378 ? -18.564 -12.449 20.941 1.00 90.94 378 LYS A C 1
ATOM 3105 O O . LYS A 1 378 ? -19.537 -12.809 20.286 1.00 90.94 378 LYS A O 1
ATOM 3110 N N . GLY A 1 379 ? -18.651 -11.479 21.856 1.00 89.62 379 GLY A N 1
ATOM 3111 C CA . GLY A 1 379 ? -19.894 -10.762 22.182 1.00 89.62 379 GLY A CA 1
ATOM 3112 C C . GLY A 1 379 ? -20.511 -9.990 21.005 1.00 89.62 379 GLY A C 1
ATOM 3113 O O . GLY A 1 379 ? -21.727 -9.822 20.946 1.00 89.62 379 GLY A O 1
ATOM 3114 N N . TRP A 1 380 ? -19.699 -9.566 20.033 1.00 92.12 380 TRP A N 1
ATOM 3115 C CA . TRP A 1 380 ? -20.156 -8.976 18.769 1.00 92.12 380 TRP A CA 1
ATOM 3116 C C . TRP A 1 380 ? -20.502 -10.000 17.681 1.00 92.12 380 TRP A C 1
ATOM 3118 O O . TRP A 1 380 ? -21.065 -9.620 16.651 1.00 92.12 380 TRP A O 1
ATOM 3128 N N . GLY A 1 381 ? -20.216 -11.287 17.893 1.00 91.50 381 GLY A N 1
ATOM 3129 C CA . GLY A 1 381 ? -20.389 -12.349 16.901 1.00 91.50 381 GLY A CA 1
ATOM 3130 C C . GLY A 1 381 ? -19.325 -12.344 15.799 1.00 91.50 381 GLY A C 1
ATOM 3131 O O . GLY A 1 381 ? -19.563 -12.882 14.718 1.00 91.50 381 GLY A O 1
ATOM 3132 N N . MET A 1 382 ? -18.168 -11.711 16.029 1.00 93.88 382 MET A N 1
ATOM 3133 C CA . MET A 1 382 ? -17.030 -11.797 15.109 1.00 93.88 382 MET A CA 1
ATOM 3134 C C . MET A 1 382 ? -16.552 -13.250 15.028 1.00 93.88 382 MET A C 1
ATOM 3136 O O . MET A 1 382 ? -16.492 -13.932 16.043 1.00 93.88 382 MET A O 1
ATOM 3140 N N . LYS A 1 383 ? -16.183 -13.725 13.833 1.00 92.94 383 LYS A N 1
ATOM 3141 C CA . LYS A 1 383 ? -15.689 -15.107 13.641 1.00 92.94 383 LYS A CA 1
ATOM 3142 C C . LYS A 1 383 ? -14.189 -15.262 13.881 1.00 92.94 383 LYS A C 1
ATOM 3144 O O . LYS A 1 383 ? -13.694 -16.374 14.040 1.00 92.94 383 LYS A O 1
ATOM 3149 N N . ALA A 1 384 ? -13.450 -14.157 13.843 1.00 95.44 384 ALA A N 1
ATOM 3150 C CA . ALA A 1 384 ? -12.017 -14.154 14.072 1.00 95.44 384 ALA A CA 1
ATOM 3151 C C . ALA A 1 384 ? -11.516 -12.790 14.558 1.00 95.44 384 ALA A C 1
ATOM 3153 O O . ALA A 1 384 ? -12.168 -11.763 14.352 1.00 95.44 384 ALA A O 1
ATOM 3154 N N . LEU A 1 385 ? -10.330 -12.809 15.161 1.00 96.62 385 LEU A N 1
ATOM 3155 C CA . LEU A 1 385 ? -9.587 -11.650 15.651 1.00 96.62 385 LEU A CA 1
ATOM 3156 C C . LEU A 1 385 ? -8.089 -11.955 15.558 1.00 96.62 385 LEU A C 1
ATOM 3158 O O . LEU A 1 385 ? -7.661 -13.011 16.027 1.00 96.62 385 LEU A O 1
ATOM 3162 N N . ALA A 1 386 ? -7.298 -11.044 14.995 1.00 98.12 386 ALA A N 1
ATOM 3163 C CA . ALA A 1 386 ? -5.846 -11.094 15.111 1.00 98.12 386 ALA A CA 1
ATOM 3164 C C . ALA A 1 386 ? -5.343 -10.419 16.389 1.00 98.12 386 ALA A C 1
ATOM 3166 O O . ALA A 1 386 ? -5.950 -9.467 16.870 1.00 98.12 386 ALA A O 1
ATOM 3167 N N . ILE A 1 387 ? -4.215 -10.908 16.902 1.00 98.19 387 ILE A N 1
ATOM 3168 C CA . ILE A 1 387 ? -3.409 -10.258 17.940 1.00 98.19 387 ILE A CA 1
ATOM 3169 C C . ILE A 1 387 ? -2.044 -9.963 17.318 1.00 98.19 387 ILE A C 1
ATOM 3171 O O . ILE A 1 387 ? -1.404 -10.889 16.818 1.00 98.19 387 ILE A O 1
ATOM 3175 N N . THR A 1 388 ? -1.630 -8.697 17.309 1.00 98.38 388 THR A N 1
ATOM 3176 C CA . THR A 1 388 ? -0.476 -8.183 16.551 1.00 98.38 388 THR A CA 1
ATOM 3177 C C . THR A 1 388 ? 0.351 -7.213 17.394 1.00 98.38 388 THR A C 1
ATOM 3179 O O . THR A 1 388 ? 0.561 -6.069 17.009 1.00 98.38 388 THR A O 1
ATOM 3182 N N . ASP A 1 389 ? 0.799 -7.654 18.570 1.00 98.56 389 ASP A N 1
ATOM 3183 C CA . ASP A 1 389 ? 1.561 -6.802 19.488 1.00 98.56 389 ASP A CA 1
ATOM 3184 C C . ASP A 1 389 ? 2.896 -6.296 18.896 1.00 98.56 389 ASP A C 1
ATOM 3186 O O . ASP A 1 389 ? 3.505 -6.952 18.045 1.00 98.56 389 ASP A O 1
ATOM 3190 N N . HIS A 1 390 ? 3.359 -5.136 19.381 1.00 97.75 390 HIS A N 1
ATOM 3191 C CA . HIS A 1 390 ? 4.574 -4.435 18.933 1.00 97.75 390 HIS A CA 1
ATOM 3192 C C . HIS A 1 390 ? 5.845 -5.272 19.129 1.00 97.75 390 HIS A C 1
ATOM 3194 O O . HIS A 1 390 ? 6.424 -5.320 20.215 1.00 97.75 390 HIS A O 1
ATOM 3200 N N . GLY A 1 391 ? 6.319 -5.916 18.065 1.00 97.00 391 GLY A N 1
ATOM 3201 C CA . GLY A 1 391 ? 7.548 -6.708 18.025 1.00 97.00 391 GLY A CA 1
ATOM 3202 C C . GLY A 1 391 ? 7.531 -7.996 18.858 1.00 97.00 391 GLY A C 1
ATOM 3203 O O . GLY A 1 391 ? 8.530 -8.715 18.857 1.00 97.00 391 GLY A O 1
ATOM 3204 N N . VAL A 1 392 ? 6.443 -8.305 19.569 1.00 98.12 392 VAL A N 1
ATOM 3205 C CA . VAL A 1 392 ? 6.370 -9.383 20.569 1.00 98.12 392 VAL A CA 1
ATOM 3206 C C . VAL A 1 392 ? 5.128 -10.256 20.398 1.00 98.12 392 VAL A C 1
ATOM 3208 O O . VAL A 1 392 ? 4.174 -9.910 19.714 1.00 98.12 392 VAL A O 1
ATOM 3211 N N . VAL A 1 393 ? 5.138 -11.416 21.059 1.00 9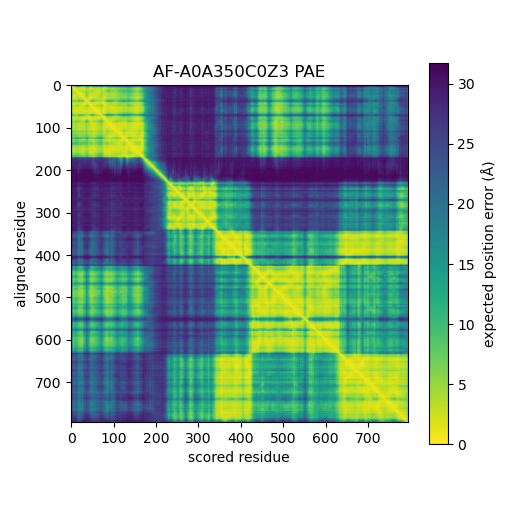8.06 393 VAL A N 1
ATOM 3212 C CA . VAL A 1 393 ? 4.054 -12.421 21.024 1.00 98.06 393 VAL A CA 1
ATOM 3213 C C . VAL A 1 393 ? 3.635 -12.900 22.414 1.00 98.06 393 VAL A C 1
ATOM 3215 O O . VAL A 1 393 ? 3.053 -13.971 22.586 1.00 98.06 393 VAL A O 1
ATOM 3218 N N . GLN A 1 394 ? 3.947 -12.114 23.444 1.00 98.25 394 GLN A N 1
ATOM 3219 C CA . GLN A 1 394 ? 3.744 -12.483 24.849 1.00 98.25 394 GLN A CA 1
ATOM 3220 C C . GLN A 1 394 ? 2.261 -12.693 25.206 1.00 98.25 394 GLN A C 1
ATOM 3222 O O . GLN A 1 394 ? 1.953 -13.419 26.148 1.00 98.25 394 GLN A O 1
ATOM 3227 N N . ALA A 1 395 ? 1.338 -12.129 24.421 1.00 97.50 395 ALA A N 1
ATOM 3228 C CA . ALA A 1 395 ? -0.099 -12.330 24.570 1.00 97.50 395 ALA A CA 1
ATOM 3229 C C . ALA A 1 395 ? -0.600 -13.702 24.077 1.00 97.50 395 ALA A C 1
ATOM 3231 O O . ALA A 1 395 ? -1.716 -14.090 24.419 1.00 97.50 395 ALA A O 1
ATOM 3232 N N . PHE A 1 396 ? 0.185 -14.461 23.297 1.00 97.00 396 PHE A N 1
ATOM 3233 C CA . PHE A 1 396 ? -0.282 -15.706 22.667 1.00 97.00 396 PHE A CA 1
ATOM 3234 C C . PHE A 1 396 ? -0.827 -16.751 23.661 1.00 97.00 396 PHE A C 1
ATOM 3236 O O . PHE A 1 396 ? -1.872 -17.328 23.354 1.00 97.00 396 PHE A O 1
ATOM 3243 N N . PRO A 1 397 ? -0.220 -16.994 24.844 1.00 95.38 397 PRO A N 1
ATOM 3244 C CA . PRO A 1 397 ? -0.781 -17.917 25.832 1.00 95.38 397 PRO A CA 1
ATOM 3245 C C . PRO A 1 397 ? -2.105 -17.421 26.435 1.00 95.38 397 PRO A C 1
ATOM 3247 O O . PRO A 1 397 ? -3.035 -18.208 26.585 1.00 95.38 397 PRO A O 1
ATOM 3250 N N . GLU A 1 398 ? -2.231 -16.121 26.740 1.00 95.00 398 GLU A N 1
ATOM 3251 C CA . GLU A 1 398 ? -3.488 -15.532 27.241 1.00 95.00 398 GLU A CA 1
ATOM 3252 C C . GLU A 1 398 ? -4.589 -15.625 26.174 1.00 95.00 398 GLU A C 1
ATOM 3254 O O . GLU A 1 398 ? -5.707 -16.043 26.472 1.00 95.00 398 GLU A O 1
ATOM 3259 N N . ALA A 1 399 ? -4.252 -15.320 24.917 1.00 94.31 399 ALA A N 1
ATOM 3260 C CA . ALA A 1 399 ? -5.157 -15.427 23.780 1.00 94.31 399 ALA A CA 1
ATOM 3261 C C . ALA A 1 399 ? -5.600 -16.877 23.515 1.00 94.31 399 ALA A C 1
ATOM 3263 O O . ALA A 1 399 ? -6.777 -17.116 23.259 1.00 94.31 399 ALA A O 1
ATOM 3264 N N . HIS A 1 400 ? -4.687 -17.848 23.628 1.00 91.69 400 HIS A N 1
ATOM 3265 C CA . HIS A 1 400 ? -4.991 -19.272 23.469 1.00 91.69 400 HIS A CA 1
ATOM 3266 C C . HIS A 1 400 ? -5.911 -19.805 24.577 1.00 91.69 400 HIS A C 1
ATOM 3268 O O . HIS A 1 400 ? -6.881 -20.497 24.289 1.00 91.69 400 HIS A O 1
ATOM 3274 N N . HIS A 1 401 ? -5.676 -19.431 25.838 1.00 90.44 401 HIS A N 1
ATOM 3275 C CA . HIS A 1 401 ? -6.574 -19.805 26.937 1.00 90.44 401 HIS A CA 1
ATOM 3276 C C . HIS A 1 401 ? -7.932 -19.076 26.884 1.00 90.44 401 HIS A C 1
ATOM 3278 O O . HIS A 1 401 ? -8.906 -19.549 27.466 1.00 90.44 401 HIS A O 1
ATOM 3284 N N . ALA A 1 402 ? -8.014 -17.922 26.210 1.00 87.69 402 ALA A N 1
ATOM 3285 C CA . ALA A 1 402 ? -9.262 -17.192 25.983 1.00 87.69 402 ALA A CA 1
ATOM 3286 C C . ALA A 1 402 ? -10.056 -17.698 24.760 1.00 87.69 402 ALA A C 1
ATOM 3288 O O . ALA A 1 402 ? -11.282 -17.542 24.717 1.00 87.69 402 ALA A O 1
ATOM 3289 N N . SER A 1 403 ? -9.402 -18.338 23.784 1.00 81.19 403 SER A N 1
ATOM 3290 C CA . SER A 1 403 ? -10.079 -19.157 22.775 1.00 81.19 403 SER A CA 1
ATOM 3291 C C . SER A 1 403 ? -10.519 -20.487 23.390 1.00 81.19 403 SER A C 1
ATOM 3293 O O . SER A 1 403 ? -9.821 -21.488 23.280 1.00 81.19 403 SER A O 1
ATOM 3295 N N . ASP A 1 404 ? -11.674 -20.471 24.061 1.00 67.94 404 ASP A N 1
ATOM 3296 C CA . ASP A 1 404 ? -12.327 -21.667 24.614 1.00 67.94 404 ASP A CA 1
ATOM 3297 C C . ASP A 1 404 ? -12.418 -22.789 23.562 1.00 67.94 404 ASP A C 1
ATOM 3299 O O . ASP A 1 404 ? -13.044 -22.600 22.518 1.00 67.94 404 ASP A O 1
ATOM 3303 N N . GLU A 1 405 ? -11.836 -23.960 23.851 1.00 58.22 405 GLU A N 1
ATOM 3304 C CA . GLU A 1 405 ? -11.893 -25.156 22.991 1.00 58.22 405 GLU A CA 1
ATOM 3305 C C . GLU A 1 405 ? -13.336 -25.599 22.681 1.00 58.22 405 GLU A C 1
ATOM 3307 O O . GLU A 1 405 ? -13.574 -26.323 21.714 1.00 58.22 405 GLU A O 1
ATOM 3312 N N . LYS A 1 406 ? -14.309 -25.170 23.495 1.00 55.84 406 LYS A N 1
ATOM 3313 C CA . LYS A 1 406 ? -15.738 -25.489 23.350 1.00 55.84 406 LYS A CA 1
ATOM 3314 C C . LYS A 1 406 ? -16.494 -24.550 22.410 1.00 55.84 406 LYS A C 1
ATOM 3316 O O . LYS A 1 406 ? -17.666 -24.802 22.142 1.00 55.84 406 LYS A O 1
ATOM 3321 N N . ASP A 1 407 ? -15.852 -23.491 21.921 1.00 67.00 407 ASP A N 1
ATOM 3322 C CA . ASP A 1 407 ? -16.415 -22.530 20.970 1.00 67.00 407 ASP A CA 1
ATOM 3323 C C . ASP A 1 407 ? -15.628 -22.578 19.644 1.00 67.00 407 ASP A C 1
ATOM 3325 O O . ASP A 1 407 ? -14.787 -21.710 19.381 1.00 67.00 407 ASP A O 1
ATOM 3329 N N . PRO A 1 408 ? -15.857 -23.616 18.811 1.00 66.94 408 PRO A N 1
ATOM 3330 C CA . PRO A 1 408 ? -15.098 -23.850 17.581 1.00 66.94 408 PRO A CA 1
ATOM 3331 C C . PRO A 1 408 ? -15.363 -22.807 16.482 1.00 66.94 408 PRO A C 1
ATOM 3333 O O . PRO A 1 408 ? -14.653 -22.795 15.476 1.00 66.94 408 PRO A O 1
ATOM 3336 N N . ASP A 1 409 ? -16.363 -21.937 16.656 1.00 81.69 409 ASP A N 1
ATOM 3337 C CA . ASP A 1 409 ? -16.757 -20.924 15.673 1.00 81.69 409 ASP A CA 1
ATOM 3338 C C . ASP A 1 409 ? -15.917 -19.631 15.756 1.00 81.69 409 ASP A C 1
ATOM 3340 O O . ASP A 1 409 ? -16.007 -18.787 14.857 1.00 81.69 409 ASP A O 1
ATOM 3344 N N . PHE A 1 410 ? -15.070 -19.473 16.788 1.00 90.81 410 PHE A N 1
ATOM 3345 C CA . PHE A 1 410 ? -14.191 -18.310 16.959 1.00 90.81 410 PHE A CA 1
ATOM 3346 C C . PHE A 1 410 ? -12.701 -18.638 16.774 1.00 90.81 410 PHE A C 1
ATOM 3348 O O . PHE A 1 410 ? -12.108 -19.385 17.552 1.00 90.81 410 PHE A O 1
ATOM 3355 N N . LYS A 1 411 ? -12.046 -17.985 15.806 1.00 93.00 411 LYS A N 1
ATOM 3356 C CA . LYS A 1 411 ? -10.616 -18.173 15.510 1.00 93.00 411 LYS A CA 1
ATOM 3357 C C . LYS A 1 411 ? -9.740 -16.993 15.954 1.00 93.00 411 LYS A C 1
ATOM 3359 O O . LYS A 1 411 ? -9.832 -15.898 15.403 1.00 93.00 411 LYS A O 1
ATOM 3364 N N . VAL A 1 412 ? -8.779 -17.249 16.841 1.00 95.19 412 VAL A N 1
ATOM 3365 C CA . VAL A 1 412 ? -7.641 -16.334 17.056 1.00 95.19 412 VAL A CA 1
ATOM 3366 C C . VAL A 1 412 ? -6.651 -16.463 15.892 1.00 95.19 412 VAL A C 1
ATOM 3368 O O . VAL A 1 412 ? -6.307 -17.569 15.470 1.00 95.19 412 VAL A O 1
ATOM 3371 N N . ILE A 1 413 ? -6.194 -15.329 15.362 1.00 97.56 413 ILE A N 1
ATOM 3372 C CA . ILE A 1 413 ? -5.119 -15.240 14.371 1.00 97.56 413 ILE A CA 1
ATOM 3373 C C . ILE A 1 413 ? -3.872 -14.729 15.099 1.00 97.56 413 ILE A C 1
ATOM 3375 O O . ILE A 1 413 ? -3.827 -13.602 15.586 1.00 97.56 413 ILE A O 1
ATOM 3379 N N . TYR A 1 414 ? -2.861 -15.582 15.203 1.00 98.12 414 TYR A N 1
ATOM 3380 C CA . TYR A 1 414 ? -1.609 -15.257 15.878 1.00 98.12 414 TYR A CA 1
ATOM 3381 C C . TYR A 1 414 ? -0.723 -14.411 14.961 1.00 98.12 414 TYR A C 1
ATOM 3383 O O . TYR A 1 414 ? -0.403 -14.850 13.855 1.00 98.12 414 TYR A O 1
ATOM 3391 N N . GLY A 1 415 ? -0.327 -13.220 15.405 1.00 98.25 415 GLY A N 1
ATOM 3392 C CA . GLY A 1 415 ? 0.500 -12.306 14.627 1.00 98.25 415 GLY A CA 1
ATOM 3393 C C . GLY A 1 415 ? 1.410 -11.412 15.471 1.00 98.25 415 GLY A C 1
ATOM 3394 O O . GLY A 1 415 ? 1.555 -11.598 16.675 1.00 98.25 415 GLY A O 1
ATOM 3395 N N . CYS A 1 416 ? 2.066 -10.463 14.812 1.00 98.31 416 CYS A N 1
ATOM 3396 C CA . CYS A 1 416 ? 2.989 -9.495 15.407 1.00 98.31 416 CYS A CA 1
ATOM 3397 C C . CYS A 1 416 ? 3.046 -8.258 14.500 1.00 98.31 416 CYS A C 1
ATOM 3399 O O . CYS A 1 416 ? 3.075 -8.418 13.275 1.00 98.31 416 CYS A O 1
ATOM 3401 N N . GLU A 1 417 ? 3.069 -7.052 15.074 1.00 98.69 417 GLU A N 1
ATOM 3402 C CA . GLU A 1 417 ? 3.475 -5.860 14.325 1.00 98.69 417 GLU A CA 1
ATOM 3403 C C . GLU A 1 417 ? 4.997 -5.705 14.438 1.00 98.69 417 GLU A C 1
ATOM 3405 O O . GLU A 1 417 ? 5.542 -5.332 15.475 1.00 98.69 417 GLU A O 1
ATOM 3410 N N . GLY A 1 418 ? 5.712 -6.069 13.377 1.00 97.88 418 GLY A N 1
ATOM 3411 C CA . GLY A 1 418 ? 7.167 -6.020 13.324 1.00 97.88 418 GLY A CA 1
ATOM 3412 C C . GLY A 1 418 ? 7.713 -4.640 12.951 1.00 97.88 418 GLY A C 1
ATOM 3413 O O . GLY A 1 418 ? 7.033 -3.819 12.338 1.00 97.88 418 GLY A O 1
ATOM 3414 N N . TYR A 1 419 ? 8.999 -4.423 13.237 1.00 98.00 419 TYR A N 1
ATOM 3415 C CA . TYR A 1 419 ? 9.744 -3.244 12.787 1.00 98.00 419 TYR A CA 1
ATOM 3416 C C . TYR A 1 419 ? 10.642 -3.612 11.596 1.00 98.00 419 TYR A C 1
ATOM 3418 O O . TYR A 1 419 ? 11.823 -3.931 11.767 1.00 98.00 419 TYR A O 1
ATOM 3426 N N . LEU A 1 420 ? 10.073 -3.600 10.389 1.00 96.81 420 LEU A N 1
ATOM 3427 C CA . LEU A 1 420 ? 10.755 -3.931 9.137 1.00 96.81 420 LEU A CA 1
ATOM 3428 C C . LEU A 1 420 ? 11.890 -2.947 8.843 1.00 96.81 420 LEU A C 1
ATOM 3430 O O . LEU A 1 420 ? 11.686 -1.736 8.858 1.00 96.81 420 LEU A O 1
ATOM 3434 N N . VAL A 1 421 ? 13.064 -3.464 8.497 1.00 91.94 421 VAL A N 1
ATOM 3435 C CA . VAL A 1 421 ? 14.197 -2.700 7.972 1.00 91.94 421 VAL A CA 1
ATOM 3436 C C . VAL A 1 421 ? 14.487 -3.174 6.556 1.00 91.94 421 VAL A C 1
ATOM 3438 O O . VAL A 1 421 ? 14.734 -4.357 6.337 1.00 91.94 421 VAL A O 1
ATOM 3441 N N . ASP A 1 422 ? 14.502 -2.245 5.602 1.00 85.31 422 ASP A N 1
ATOM 3442 C CA . ASP A 1 422 ? 14.869 -2.556 4.223 1.00 85.31 422 ASP A CA 1
ATOM 3443 C C . ASP A 1 422 ? 16.393 -2.672 4.067 1.00 85.31 422 ASP A C 1
ATOM 3445 O O . ASP A 1 422 ? 17.114 -1.682 3.927 1.00 85.31 422 ASP A O 1
ATOM 3449 N N . ASP A 1 423 ? 16.883 -3.906 4.140 1.00 80.06 423 ASP A N 1
ATOM 3450 C CA . ASP A 1 423 ? 18.271 -4.294 3.884 1.00 80.06 423 ASP A CA 1
ATOM 3451 C C . ASP A 1 423 ? 18.461 -4.957 2.508 1.00 80.06 423 ASP A C 1
ATOM 3453 O O . ASP A 1 423 ? 19.597 -5.143 2.073 1.00 80.06 423 ASP A O 1
ATOM 3457 N N . MET A 1 424 ? 17.364 -5.237 1.794 1.00 65.31 424 MET A N 1
ATOM 3458 C CA . MET A 1 424 ? 17.308 -5.880 0.472 1.00 65.31 424 MET A CA 1
ATOM 3459 C C . MET A 1 424 ? 17.715 -4.941 -0.674 1.00 65.31 424 MET A C 1
ATOM 3461 O O . MET A 1 424 ? 17.127 -4.933 -1.756 1.00 65.31 424 MET A O 1
ATOM 3465 N N . VAL A 1 425 ? 18.780 -4.167 -0.465 1.00 59.97 425 VAL A N 1
ATOM 3466 C CA . VAL A 1 425 ? 19.465 -3.445 -1.536 1.00 59.97 425 VAL A CA 1
ATOM 3467 C C . VAL A 1 425 ? 20.300 -4.460 -2.319 1.00 59.97 425 VAL A C 1
ATOM 3469 O O . VAL A 1 425 ? 21.510 -4.547 -2.140 1.00 59.97 425 VAL A O 1
ATOM 3472 N N . SER A 1 426 ? 19.649 -5.249 -3.176 1.00 62.75 426 SER A N 1
ATOM 3473 C CA . SER A 1 426 ? 20.344 -6.004 -4.221 1.00 62.75 426 SER A CA 1
ATOM 3474 C C . SER A 1 426 ? 20.913 -4.997 -5.219 1.00 62.75 426 SER A C 1
ATOM 3476 O O . SER A 1 426 ? 20.171 -4.235 -5.840 1.00 62.75 426 SER A O 1
ATOM 3478 N N . LEU A 1 427 ? 22.241 -4.949 -5.341 1.00 82.31 427 LEU A N 1
ATOM 3479 C CA . LEU A 1 427 ? 22.893 -4.131 -6.366 1.00 82.31 427 LEU A CA 1
ATOM 3480 C C . LEU A 1 427 ? 22.752 -4.803 -7.736 1.00 82.31 427 LEU A C 1
ATOM 3482 O O . LEU A 1 427 ? 22.719 -4.109 -8.753 1.00 82.31 427 LEU A O 1
ATOM 3486 N N . VAL A 1 428 ? 22.680 -6.140 -7.751 1.00 87.00 428 VAL A N 1
ATOM 3487 C CA . VAL A 1 428 ? 22.657 -6.968 -8.957 1.00 87.00 428 VAL A CA 1
ATOM 3488 C C . VAL A 1 428 ? 21.685 -8.150 -8.803 1.00 87.00 428 VAL A C 1
ATOM 3490 O O . VAL A 1 428 ? 21.888 -9.008 -7.942 1.00 87.00 428 VAL A O 1
ATOM 3493 N N . LYS A 1 429 ? 20.678 -8.238 -9.685 1.00 85.06 429 LYS A N 1
ATOM 3494 C CA . LYS A 1 429 ? 19.886 -9.461 -9.951 1.00 85.06 429 LYS A CA 1
ATOM 3495 C C . LYS A 1 429 ? 20.700 -10.379 -10.872 1.00 85.06 429 LYS A C 1
ATOM 3497 O O . LYS A 1 429 ? 21.375 -9.869 -11.764 1.00 85.06 429 LYS A O 1
ATOM 3502 N N . GLY A 1 430 ? 20.670 -11.696 -10.657 1.00 86.50 430 GLY A N 1
ATOM 3503 C CA . GLY A 1 430 ? 21.491 -12.662 -11.401 1.00 86.50 430 GLY A CA 1
ATOM 3504 C C . GLY A 1 430 ? 23.002 -12.351 -11.395 1.00 86.50 430 GLY A C 1
ATOM 3505 O O . GLY A 1 430 ? 23.582 -12.211 -12.477 1.00 86.50 430 GLY A O 1
ATOM 3506 N N . PRO A 1 431 ? 23.655 -12.162 -10.226 1.00 86.94 431 PRO A N 1
ATOM 3507 C CA . PRO A 1 431 ? 25.074 -11.809 -10.154 1.00 86.94 431 PRO A CA 1
ATOM 3508 C C . PRO A 1 431 ? 25.968 -12.890 -10.780 1.00 86.94 431 PRO A C 1
ATOM 3510 O O . PRO A 1 431 ? 25.704 -14.084 -10.664 1.00 86.94 431 PRO A O 1
ATOM 3513 N N . THR A 1 432 ? 27.045 -12.466 -11.444 1.00 89.50 432 THR A N 1
ATOM 3514 C CA . THR A 1 432 ? 27.989 -13.353 -12.142 1.00 89.50 432 THR A CA 1
ATOM 3515 C C . THR A 1 432 ? 29.437 -12.908 -11.939 1.00 89.50 432 THR A C 1
ATOM 3517 O O . THR A 1 432 ? 29.707 -11.739 -11.661 1.00 89.50 432 THR A O 1
ATOM 3520 N N . GLU A 1 433 ? 30.384 -13.821 -12.174 1.00 91.88 433 GLU A N 1
ATOM 3521 C CA . GLU A 1 433 ? 31.830 -13.533 -12.188 1.00 91.88 433 GLU A CA 1
ATOM 3522 C C . GLU A 1 433 ? 32.312 -12.776 -13.439 1.00 91.88 433 GLU A C 1
ATOM 3524 O O . GLU A 1 433 ? 33.501 -12.757 -13.753 1.00 91.88 433 GLU A O 1
ATOM 3529 N N . ARG A 1 434 ? 31.397 -12.148 -14.187 1.00 89.88 434 ARG A N 1
ATOM 3530 C CA . ARG A 1 434 ? 31.766 -11.263 -15.295 1.00 89.88 434 ARG A CA 1
ATOM 3531 C C . ARG A 1 434 ? 32.384 -9.975 -14.780 1.00 89.88 434 ARG A C 1
ATOM 3533 O O . ARG A 1 434 ? 32.002 -9.477 -13.719 1.00 89.88 434 ARG A O 1
ATOM 3540 N N . ASP A 1 435 ? 33.304 -9.430 -15.564 1.00 92.62 435 ASP A N 1
ATOM 3541 C CA . ASP A 1 435 ? 34.063 -8.243 -15.198 1.00 92.62 435 ASP A CA 1
ATOM 3542 C C . ASP A 1 435 ? 33.170 -6.995 -15.311 1.00 92.62 435 ASP A C 1
ATOM 3544 O O . ASP A 1 435 ? 32.453 -6.784 -16.291 1.00 92.62 435 ASP A O 1
ATOM 3548 N N . THR A 1 436 ? 33.205 -6.123 -14.306 1.00 92.06 436 THR A N 1
ATOM 3549 C CA . THR A 1 436 ? 32.433 -4.865 -14.294 1.00 92.06 436 THR A CA 1
ATOM 3550 C C . THR A 1 436 ? 32.869 -3.875 -15.384 1.00 92.06 436 THR A C 1
ATOM 3552 O O . THR A 1 436 ? 32.205 -2.858 -15.623 1.00 92.06 436 THR A O 1
ATOM 3555 N N . SER A 1 437 ? 33.979 -4.157 -16.073 1.00 90.50 437 SER A N 1
ATOM 3556 C CA . SER A 1 437 ? 34.462 -3.413 -17.228 1.00 90.50 437 SER A CA 1
ATOM 3557 C C . SER A 1 437 ? 33.925 -3.894 -18.584 1.00 90.50 437 SER A C 1
ATOM 3559 O O . SER A 1 437 ? 34.050 -3.126 -19.553 1.00 90.50 437 SER A O 1
ATOM 3561 N N . ASP A 1 438 ? 33.271 -5.062 -18.640 1.00 94.19 438 ASP A N 1
ATOM 3562 C CA . ASP A 1 438 ? 32.650 -5.643 -19.840 1.00 94.19 438 ASP A CA 1
ATOM 3563 C C . ASP A 1 438 ? 31.621 -4.697 -20.508 1.00 94.19 438 ASP A C 1
ATOM 3565 O O . ASP A 1 438 ? 31.162 -3.718 -19.896 1.00 94.19 438 ASP A O 1
ATOM 3569 N N . PRO A 1 439 ? 31.250 -4.955 -21.781 1.00 95.62 439 PRO A N 1
ATOM 3570 C CA . PRO A 1 439 ? 30.098 -4.335 -22.428 1.00 95.62 439 PRO A CA 1
ATOM 3571 C C . PRO A 1 439 ? 28.809 -4.468 -21.610 1.00 95.62 439 PRO A C 1
ATOM 3573 O O . PRO A 1 439 ? 28.454 -5.557 -21.154 1.00 95.62 439 PRO A O 1
ATOM 3576 N N . VAL A 1 440 ? 28.079 -3.360 -21.472 1.00 97.00 440 VAL A N 1
ATOM 3577 C CA . VAL A 1 440 ? 26.760 -3.339 -20.824 1.00 97.00 440 VAL A CA 1
ATOM 3578 C C . VAL A 1 440 ? 25.708 -2.680 -21.701 1.00 97.00 440 VAL A C 1
ATOM 3580 O O . VAL A 1 440 ? 26.024 -1.851 -22.558 1.00 97.00 440 VAL A O 1
ATOM 3583 N N . VAL A 1 441 ? 24.446 -2.985 -21.412 1.00 97.94 441 VAL A N 1
ATOM 3584 C CA . VAL A 1 441 ? 23.276 -2.363 -22.033 1.00 97.94 441 VAL A CA 1
ATOM 3585 C C . VAL A 1 441 ? 22.503 -1.596 -20.967 1.00 97.94 441 VAL A C 1
ATOM 3587 O O . VAL A 1 441 ? 21.845 -2.184 -20.109 1.00 97.94 441 VAL A O 1
ATOM 3590 N N . ILE A 1 442 ? 22.574 -0.268 -21.026 1.00 97.75 442 ILE A N 1
ATOM 3591 C CA . ILE A 1 442 ? 21.741 0.608 -20.200 1.00 97.75 442 ILE A CA 1
ATOM 3592 C C . ILE A 1 442 ? 20.366 0.672 -20.853 1.00 97.75 442 ILE A C 1
ATOM 3594 O O . ILE A 1 442 ? 20.283 1.137 -21.986 1.00 97.75 442 ILE A O 1
ATOM 3598 N N . PHE A 1 443 ? 19.300 0.241 -20.183 1.00 97.50 443 PHE A N 1
ATOM 3599 C CA . PHE A 1 443 ? 17.940 0.312 -20.726 1.00 97.50 443 PHE A CA 1
ATOM 3600 C C . PHE A 1 443 ? 16.989 1.077 -19.805 1.00 97.50 443 PHE A C 1
ATOM 3602 O O . PHE A 1 443 ? 17.237 1.209 -18.606 1.00 97.50 443 PHE A O 1
ATOM 3609 N N . GLN A 1 444 ? 15.931 1.633 -20.394 1.00 96.44 444 GLN A N 1
ATOM 3610 C CA . GLN A 1 444 ? 14.835 2.331 -19.723 1.00 96.44 444 GLN A CA 1
ATOM 3611 C C . GLN A 1 444 ? 13.514 2.061 -20.452 1.00 96.44 444 GLN A C 1
ATOM 3613 O O . GLN A 1 444 ? 13.488 1.835 -21.665 1.00 96.44 444 GLN A O 1
ATOM 3618 N N . THR A 1 445 ? 12.410 2.132 -19.716 1.00 95.00 445 THR A N 1
ATOM 3619 C CA . THR A 1 445 ? 11.058 1.809 -20.187 1.00 95.00 445 THR A CA 1
ATOM 3620 C C . THR A 1 445 ? 10.045 2.893 -19.826 1.00 95.00 445 THR A C 1
ATOM 3622 O O . THR A 1 445 ? 10.158 3.545 -18.787 1.00 95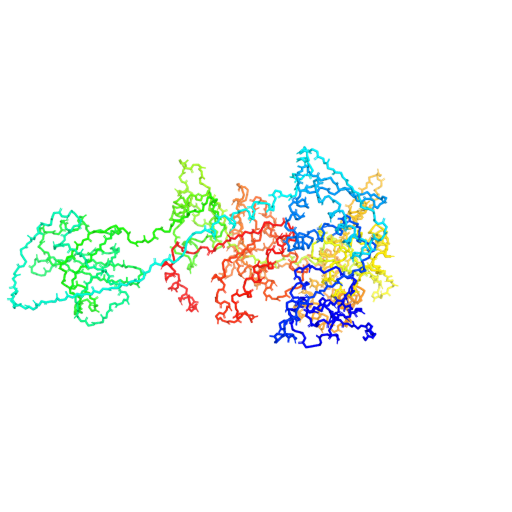.00 445 THR A O 1
ATOM 3625 N N . VAL A 1 446 ? 9.030 3.090 -20.669 1.00 93.75 446 VAL A N 1
ATOM 3626 C CA . VAL A 1 446 ? 7.827 3.885 -20.364 1.00 93.75 446 VAL A CA 1
ATOM 3627 C C . VAL A 1 446 ? 6.619 2.959 -20.393 1.00 93.75 446 VAL A C 1
ATOM 3629 O O . VAL A 1 446 ? 6.449 2.187 -21.339 1.00 93.75 446 VAL A O 1
ATOM 3632 N N . THR A 1 447 ? 5.777 3.048 -19.367 1.00 91.25 447 THR A N 1
ATOM 3633 C CA . THR A 1 447 ? 4.678 2.109 -19.121 1.00 91.25 447 THR A CA 1
ATOM 3634 C C . THR A 1 447 ? 3.375 2.846 -18.814 1.00 91.25 447 THR A C 1
ATOM 3636 O O . THR A 1 447 ? 3.401 3.946 -18.261 1.00 91.25 447 THR A O 1
ATOM 3639 N N . THR A 1 448 ? 2.211 2.257 -19.122 1.00 85.31 448 THR A N 1
ATOM 3640 C CA . THR A 1 448 ? 0.902 2.903 -18.850 1.00 85.31 448 THR A CA 1
ATOM 3641 C C . THR A 1 448 ? 0.541 3.011 -17.363 1.00 85.31 448 THR A C 1
ATOM 3643 O O . THR A 1 448 ? -0.484 3.598 -17.022 1.00 85.31 448 THR A O 1
ATOM 3646 N N . GLY A 1 449 ? 1.378 2.466 -16.479 1.00 79.12 449 GLY A N 1
ATOM 3647 C CA . GLY A 1 449 ? 1.256 2.523 -15.028 1.00 79.12 449 GLY A CA 1
ATOM 3648 C C . GLY A 1 449 ? 2.258 1.583 -14.341 1.00 79.12 449 GLY A C 1
ATOM 3649 O O . GLY A 1 449 ? 3.183 1.094 -14.992 1.00 79.12 449 GLY A O 1
ATOM 3650 N N . PRO A 1 450 ? 2.111 1.335 -13.029 1.00 73.50 450 PRO A N 1
ATOM 3651 C CA . PRO A 1 450 ? 3.167 0.740 -12.202 1.00 73.50 450 PRO A CA 1
ATOM 3652 C C . PRO A 1 450 ? 3.217 -0.797 -12.155 1.00 73.50 450 PRO A C 1
ATOM 3654 O O . PRO A 1 450 ? 4.171 -1.343 -11.618 1.00 73.50 450 PRO A O 1
ATOM 3657 N N . SER A 1 451 ? 2.207 -1.512 -12.660 1.00 75.06 451 SER A N 1
ATOM 3658 C CA . SER A 1 451 ? 2.129 -2.983 -12.546 1.00 75.06 451 SER A CA 1
ATOM 3659 C C . SER A 1 451 ? 2.241 -3.670 -13.906 1.00 75.06 451 SER A C 1
ATOM 3661 O O . SER A 1 451 ? 1.314 -3.553 -14.708 1.00 75.06 451 SER A O 1
ATOM 3663 N N . ALA A 1 452 ? 3.319 -4.428 -14.142 1.00 76.44 452 ALA A N 1
ATOM 3664 C CA . ALA A 1 452 ? 3.577 -5.158 -15.394 1.00 76.44 452 ALA A CA 1
ATOM 3665 C C . ALA A 1 452 ? 2.456 -6.139 -15.789 1.00 76.44 452 ALA A C 1
ATOM 3667 O O . ALA A 1 452 ? 2.127 -6.291 -16.966 1.00 76.44 452 ALA A O 1
ATOM 3668 N N . ALA A 1 453 ? 1.805 -6.757 -14.801 1.00 69.00 453 ALA A N 1
ATOM 3669 C CA . ALA A 1 453 ? 0.692 -7.678 -15.029 1.00 69.00 453 ALA A CA 1
ATOM 3670 C C . ALA A 1 453 ? -0.569 -6.985 -15.586 1.00 69.00 453 ALA A C 1
ATOM 3672 O O . ALA A 1 453 ? -1.408 -7.634 -16.211 1.00 69.00 453 ALA A O 1
ATOM 3673 N N . ARG A 1 454 ? -0.731 -5.676 -15.342 1.00 68.88 454 ARG A N 1
ATOM 3674 C CA . ARG A 1 454 ? -1.974 -4.926 -15.611 1.00 68.88 454 ARG A CA 1
ATOM 3675 C C . ARG A 1 454 ? -1.832 -3.787 -16.610 1.00 68.88 454 ARG A C 1
ATOM 3677 O O . ARG A 1 454 ? -2.815 -3.431 -17.256 1.00 68.88 454 ARG A O 1
ATOM 3684 N N . HIS A 1 455 ? -0.637 -3.225 -16.701 1.00 84.12 455 HIS A N 1
ATOM 3685 C CA . HIS A 1 455 ? -0.274 -2.099 -17.545 1.00 84.12 455 HIS A CA 1
ATOM 3686 C C . HIS A 1 455 ? 0.597 -2.580 -18.704 1.00 84.12 455 HIS A C 1
ATOM 3688 O O . HIS A 1 455 ? 1.041 -3.726 -18.747 1.00 84.12 455 HIS A O 1
ATOM 3694 N N . ASP A 1 456 ? 0.823 -1.696 -19.665 1.00 87.81 456 ASP A N 1
ATOM 3695 C CA . ASP A 1 456 ? 1.530 -2.008 -20.902 1.00 87.81 456 ASP A CA 1
ATOM 3696 C C . ASP A 1 456 ? 2.891 -1.332 -20.925 1.00 87.81 456 ASP A C 1
ATOM 3698 O O . ASP A 1 456 ? 3.040 -0.214 -20.431 1.00 87.81 456 ASP A O 1
ATOM 3702 N N . LEU A 1 457 ? 3.856 -1.999 -21.551 1.00 93.25 457 LEU A N 1
ATOM 3703 C CA . LEU A 1 457 ? 5.104 -1.397 -21.996 1.00 93.25 457 LEU A CA 1
ATOM 3704 C C . LEU A 1 457 ? 4.837 -0.643 -23.310 1.00 93.25 457 LEU A C 1
ATOM 3706 O O . LEU A 1 457 ? 4.300 -1.224 -24.251 1.00 93.25 457 LEU A O 1
ATOM 3710 N N . VAL A 1 458 ? 5.183 0.645 -23.361 1.00 96.00 458 VAL A N 1
ATOM 3711 C CA . VAL A 1 458 ? 4.820 1.567 -24.458 1.00 96.00 458 VAL A CA 1
ATOM 3712 C C . VAL A 1 458 ? 6.042 2.143 -25.172 1.00 96.00 458 VAL A C 1
ATOM 3714 O O . VAL A 1 458 ? 6.001 2.398 -26.374 1.00 96.00 458 VAL A O 1
ATOM 3717 N N . GLU A 1 459 ? 7.146 2.332 -24.455 1.00 97.50 459 GLU A N 1
ATOM 3718 C CA . GLU A 1 459 ? 8.438 2.709 -25.027 1.00 97.50 459 GLU A CA 1
ATOM 3719 C C . GLU A 1 459 ? 9.537 1.905 -24.343 1.00 97.50 459 GLU A C 1
ATOM 3721 O O . GLU A 1 459 ? 9.498 1.703 -23.127 1.00 97.50 459 GLU A O 1
ATOM 3726 N N . ILE A 1 460 ? 10.538 1.492 -25.112 1.00 97.75 460 ILE A N 1
ATOM 3727 C CA . ILE A 1 460 ? 11.793 0.962 -24.589 1.00 97.75 460 ILE A CA 1
ATOM 3728 C C . ILE A 1 460 ? 12.957 1.629 -25.321 1.00 97.75 460 ILE A C 1
ATOM 3730 O O . ILE A 1 460 ? 12.946 1.766 -26.548 1.00 97.75 460 ILE A O 1
ATOM 3734 N N . SER A 1 461 ? 13.960 2.060 -24.561 1.00 97.75 461 SER A N 1
ATOM 3735 C CA . SER A 1 461 ? 15.225 2.567 -25.088 1.00 97.75 461 SER A CA 1
ATOM 3736 C C . SER A 1 461 ? 16.390 1.862 -24.411 1.00 97.75 461 SER A C 1
ATOM 3738 O O . SER A 1 461 ? 16.312 1.515 -23.233 1.00 97.75 461 SER A O 1
ATOM 3740 N N . ALA A 1 462 ? 17.458 1.630 -25.166 1.00 97.56 462 ALA A N 1
ATOM 3741 C CA . ALA A 1 462 ? 18.651 0.932 -24.739 1.00 97.56 462 ALA A CA 1
ATOM 3742 C C . ALA A 1 462 ? 19.915 1.527 -25.381 1.00 97.56 462 ALA A C 1
ATOM 3744 O O . ALA A 1 462 ? 19.901 2.002 -26.518 1.00 97.56 462 ALA A O 1
ATOM 3745 N N . GLN A 1 463 ? 21.021 1.505 -24.644 1.00 96.88 463 GLN A N 1
ATOM 3746 C CA . GLN A 1 463 ? 22.298 2.107 -25.019 1.00 96.88 463 GLN A CA 1
ATOM 3747 C C . GLN A 1 463 ? 23.445 1.167 -24.647 1.00 96.88 463 GLN A C 1
ATOM 3749 O O . GLN A 1 463 ? 23.591 0.810 -23.477 1.00 96.88 463 GLN A O 1
ATOM 3754 N N . LYS A 1 464 ? 24.262 0.769 -25.629 1.00 97.44 464 LYS A N 1
ATOM 3755 C CA . LYS A 1 464 ? 25.454 -0.056 -25.382 1.00 97.44 464 LYS A CA 1
ATOM 3756 C C . LYS A 1 464 ? 26.626 0.814 -24.956 1.00 97.44 464 LYS A C 1
ATOM 3758 O O . LYS A 1 464 ? 26.935 1.806 -25.618 1.00 97.44 464 LYS A O 1
ATOM 3763 N N . ILE A 1 465 ? 27.298 0.417 -23.879 1.00 95.12 465 ILE A N 1
ATOM 3764 C CA . ILE A 1 465 ? 28.535 1.048 -23.420 1.00 95.12 465 ILE A CA 1
ATOM 3765 C C . ILE A 1 465 ? 29.666 0.031 -23.485 1.00 95.12 465 ILE A C 1
ATOM 3767 O O . ILE A 1 465 ? 29.669 -0.949 -22.743 1.00 95.12 465 ILE A O 1
ATOM 3771 N N . GLU A 1 466 ? 30.668 0.314 -24.314 1.00 92.75 466 GLU A N 1
ATOM 3772 C CA . GLU A 1 466 ? 31.868 -0.506 -24.473 1.00 92.75 466 GLU A CA 1
ATOM 3773 C C . GLU A 1 466 ? 33.115 0.333 -24.213 1.00 92.75 466 GLU A C 1
ATOM 3775 O O . GLU A 1 466 ? 33.262 1.442 -24.730 1.00 92.75 466 GLU A O 1
ATOM 3780 N N . LYS A 1 467 ? 34.040 -0.182 -23.391 1.00 85.31 467 LYS A N 1
ATOM 3781 C CA . LYS A 1 467 ? 35.306 0.503 -23.050 1.00 85.31 467 LYS A CA 1
ATOM 3782 C C . LYS A 1 467 ? 35.105 1.960 -22.579 1.00 85.31 467 LYS A C 1
ATOM 3784 O O . LYS A 1 467 ? 35.953 2.814 -22.818 1.00 85.31 467 LYS A O 1
ATOM 3789 N N . GLY A 1 468 ? 33.975 2.240 -21.920 1.00 82.44 468 GLY A N 1
ATOM 3790 C CA . GLY A 1 468 ? 33.598 3.570 -21.426 1.00 82.44 468 GLY A CA 1
ATOM 3791 C C . GLY A 1 468 ? 32.962 4.516 -22.457 1.00 82.44 468 GLY A C 1
ATOM 3792 O O . GLY A 1 468 ? 32.700 5.664 -22.116 1.00 82.44 468 GLY A O 1
ATOM 3793 N N . ASN A 1 469 ? 32.691 4.061 -23.684 1.00 88.31 469 ASN A N 1
ATOM 3794 C CA . ASN A 1 469 ? 32.086 4.862 -24.750 1.00 88.31 469 ASN A CA 1
ATOM 3795 C C . ASN A 1 469 ? 30.705 4.318 -25.135 1.00 88.31 469 ASN A C 1
ATOM 3797 O O . ASN A 1 469 ? 30.489 3.109 -25.137 1.00 88.31 469 ASN A O 1
ATOM 3801 N N . LEU A 1 470 ? 29.790 5.214 -25.503 1.00 90.19 470 LEU A N 1
ATOM 3802 C CA . LEU A 1 470 ? 28.490 4.871 -26.080 1.00 90.19 470 LEU A CA 1
ATOM 3803 C C . LEU A 1 470 ? 28.683 4.417 -27.536 1.00 90.19 470 LEU A C 1
ATOM 3805 O O . LEU A 1 470 ? 29.062 5.237 -28.372 1.00 90.19 470 LEU A O 1
ATOM 3809 N N . THR A 1 471 ? 28.441 3.138 -27.835 1.00 91.62 471 THR A N 1
ATOM 3810 C CA . THR A 1 471 ? 28.689 2.550 -29.168 1.00 91.62 471 THR A CA 1
ATOM 3811 C C . THR A 1 471 ? 27.435 2.458 -30.027 1.00 91.62 471 THR A C 1
ATOM 3813 O O . THR A 1 471 ? 27.465 2.828 -31.198 1.00 91.62 471 THR A O 1
ATOM 3816 N N . GLU A 1 472 ? 26.318 2.016 -29.450 1.00 95.12 472 GLU A N 1
ATOM 3817 C CA . GLU A 1 472 ? 25.053 1.826 -30.163 1.00 95.12 472 GLU A CA 1
ATOM 3818 C C . GLU A 1 472 ? 23.857 2.333 -29.348 1.00 95.12 472 GLU A C 1
ATOM 3820 O O . GLU A 1 472 ? 23.896 2.405 -28.115 1.00 95.12 472 GLU A O 1
ATOM 3825 N N . ARG A 1 473 ? 22.762 2.642 -30.049 1.00 96.19 473 ARG A N 1
ATOM 3826 C CA . ARG A 1 473 ? 21.480 3.055 -29.469 1.00 96.19 473 ARG A CA 1
ATOM 3827 C C . ARG A 1 473 ? 20.336 2.278 -30.106 1.00 96.19 473 ARG A C 1
ATOM 3829 O O . ARG A 1 473 ? 20.326 2.061 -31.315 1.00 96.19 473 ARG A O 1
ATOM 3836 N N . PHE A 1 474 ? 19.341 1.953 -29.298 1.00 97.00 474 PHE A N 1
ATOM 3837 C CA . PHE A 1 474 ? 18.079 1.359 -29.706 1.00 97.00 474 PHE A CA 1
ATOM 3838 C C . PHE A 1 474 ? 16.948 2.113 -29.010 1.00 97.00 474 PHE A C 1
ATOM 3840 O O . PHE A 1 474 ? 16.977 2.277 -27.799 1.00 97.00 474 PHE A O 1
ATOM 3847 N N . THR A 1 475 ? 15.940 2.554 -29.757 1.00 97.38 475 THR A N 1
ATOM 3848 C CA . THR A 1 475 ? 14.707 3.125 -29.200 1.00 97.38 475 THR A CA 1
ATOM 3849 C C . THR A 1 475 ? 13.544 2.636 -30.050 1.00 97.38 475 THR A C 1
ATOM 3851 O O . THR A 1 475 ? 13.622 2.640 -31.281 1.00 97.38 475 THR A O 1
ATOM 3854 N N . THR A 1 476 ? 12.459 2.200 -29.416 1.00 97.50 476 THR A N 1
ATOM 3855 C CA . THR A 1 476 ? 11.206 1.898 -30.110 1.00 97.50 476 THR A CA 1
ATOM 3856 C C . THR A 1 476 ? 10.016 2.224 -29.218 1.00 97.50 476 THR A C 1
ATOM 3858 O O . THR A 1 476 ? 9.992 1.885 -28.034 1.00 97.50 476 THR A O 1
ATOM 3861 N N . LEU A 1 477 ? 9.001 2.850 -29.812 1.00 97.62 477 LEU A N 1
ATOM 3862 C CA . LEU A 1 477 ? 7.640 2.741 -29.299 1.00 97.62 477 LEU A CA 1
ATOM 3863 C C . LEU A 1 477 ? 7.142 1.309 -29.529 1.00 97.62 477 LEU A C 1
ATOM 3865 O O . LEU A 1 477 ? 7.680 0.586 -30.377 1.00 97.62 477 LEU A O 1
ATOM 3869 N N . ILE A 1 478 ? 6.115 0.923 -28.783 1.00 96.56 478 ILE A N 1
ATOM 3870 C CA . ILE A 1 478 ? 5.474 -0.389 -28.833 1.00 96.56 478 ILE A CA 1
ATOM 3871 C C . ILE A 1 478 ? 3.966 -0.179 -28.922 1.00 96.56 478 ILE A C 1
ATOM 3873 O O . ILE A 1 478 ? 3.409 0.661 -28.215 1.00 96.56 478 ILE A O 1
ATOM 3877 N N . ASN A 1 479 ? 3.308 -0.944 -29.789 1.00 94.62 479 ASN A N 1
ATOM 3878 C CA . ASN A 1 479 ? 1.859 -0.996 -29.881 1.00 94.62 479 ASN A CA 1
ATOM 3879 C C . ASN A 1 479 ? 1.302 -1.932 -28.786 1.00 94.62 479 ASN A C 1
ATOM 3881 O O . ASN A 1 479 ? 1.525 -3.143 -28.866 1.00 94.62 479 ASN A O 1
ATOM 3885 N N . PRO A 1 480 ? 0.570 -1.422 -27.776 1.00 88.44 480 PRO A N 1
ATOM 3886 C CA . PRO A 1 480 ? -0.010 -2.249 -26.716 1.00 88.44 480 PRO A CA 1
ATOM 3887 C C . PRO A 1 480 ? -1.285 -2.998 -27.154 1.00 88.44 480 PRO A C 1
ATOM 3889 O O . PRO A 1 480 ? -1.856 -3.747 -26.362 1.00 88.44 480 PRO A O 1
ATOM 3892 N N . GLY A 1 481 ? -1.785 -2.771 -28.376 1.00 85.44 481 GLY A N 1
ATOM 3893 C CA . GLY A 1 481 ? -3.010 -3.388 -28.899 1.00 85.44 481 GLY A CA 1
ATOM 3894 C C . GLY A 1 481 ? -4.304 -2.896 -28.234 1.00 85.44 481 GLY A C 1
ATOM 3895 O O . GLY A 1 481 ? -5.362 -3.506 -28.407 1.00 85.44 481 GLY A O 1
ATOM 3896 N N . ARG A 1 482 ? -4.239 -1.814 -27.450 1.00 82.69 482 ARG A N 1
ATOM 3897 C CA . ARG A 1 482 ? -5.378 -1.184 -26.773 1.00 82.69 482 ARG A CA 1
ATOM 3898 C C . ARG A 1 482 ? -5.122 0.310 -26.521 1.00 82.69 482 ARG A C 1
ATOM 3900 O O . ARG A 1 482 ? -3.975 0.690 -26.306 1.00 82.69 482 ARG A O 1
ATOM 3907 N N . PRO A 1 483 ? -6.170 1.152 -26.483 1.00 82.69 483 PRO A N 1
ATOM 3908 C CA . PRO A 1 483 ? -6.018 2.582 -26.249 1.00 82.69 483 PRO A CA 1
ATOM 3909 C C . PRO A 1 483 ? -5.272 2.941 -24.964 1.00 82.69 483 PRO A C 1
ATOM 3911 O O . PRO A 1 483 ? -5.492 2.331 -23.911 1.00 82.69 483 PRO A O 1
ATOM 3914 N N . LEU A 1 484 ? -4.437 3.975 -25.051 1.00 85.19 484 LEU A N 1
ATOM 3915 C CA . LEU A 1 484 ? -3.672 4.516 -23.934 1.00 85.19 484 LEU A CA 1
ATOM 3916 C C . LEU A 1 484 ? -4.559 5.321 -22.960 1.00 85.19 484 LEU A C 1
ATOM 3918 O O . LEU A 1 484 ? -5.477 6.028 -23.385 1.00 85.19 484 LEU A O 1
ATOM 3922 N N . PRO A 1 485 ? -4.277 5.298 -21.642 1.00 82.69 485 PRO A N 1
ATOM 3923 C CA . PRO A 1 485 ? -4.942 6.182 -20.690 1.00 82.69 485 PRO A CA 1
ATOM 3924 C C . PRO A 1 485 ? -4.672 7.670 -20.978 1.00 82.69 485 PRO A C 1
ATOM 3926 O O . PRO A 1 485 ? -3.553 8.069 -21.314 1.00 82.69 485 PRO A O 1
ATOM 3929 N N . PHE A 1 486 ? -5.676 8.524 -20.755 1.00 78.81 486 PHE A N 1
ATOM 3930 C CA . PHE A 1 486 ? -5.532 9.973 -20.948 1.00 78.81 486 PHE A CA 1
ATOM 3931 C C . PHE A 1 486 ? -4.462 10.594 -20.032 1.00 78.81 486 PHE A C 1
ATOM 3933 O O . PHE A 1 486 ? -3.655 11.395 -20.497 1.00 78.81 486 PHE A O 1
ATOM 3940 N N . ALA A 1 487 ? -4.401 10.192 -18.755 1.00 74.69 487 ALA A N 1
ATOM 3941 C CA . ALA A 1 487 ? -3.390 10.682 -17.809 1.00 74.69 487 ALA A CA 1
ATOM 3942 C C . ALA A 1 487 ? -1.957 10.383 -18.295 1.00 74.69 487 ALA A C 1
ATOM 3944 O O . ALA A 1 487 ? -1.136 11.294 -18.393 1.00 74.69 487 ALA A O 1
ATOM 3945 N N . PHE A 1 488 ? -1.713 9.141 -18.730 1.00 84.50 488 PHE A N 1
ATOM 3946 C CA . PHE A 1 488 ? -0.455 8.715 -19.346 1.00 84.50 488 PHE A CA 1
ATOM 3947 C C . PHE A 1 488 ? -0.096 9.558 -20.581 1.00 84.50 488 PHE A C 1
ATOM 3949 O O . PHE A 1 488 ? 1.037 10.023 -20.710 1.00 84.50 488 PHE A O 1
ATOM 3956 N N . THR A 1 489 ? -1.067 9.799 -21.468 1.00 84.94 489 THR A N 1
ATOM 3957 C CA . THR A 1 489 ? -0.877 10.602 -22.689 1.00 84.94 489 THR A CA 1
ATOM 3958 C C . THR A 1 489 ? -0.544 12.061 -22.361 1.00 84.94 489 THR A C 1
ATOM 3960 O O . THR A 1 489 ? 0.346 12.661 -22.968 1.00 84.94 489 THR A O 1
ATOM 3963 N N . ARG A 1 490 ? -1.226 12.643 -21.365 1.00 82.94 490 ARG A N 1
ATOM 3964 C CA . ARG A 1 490 ? -0.987 14.008 -20.873 1.00 82.94 490 ARG A CA 1
ATOM 3965 C C . ARG A 1 490 ? 0.423 14.161 -20.303 1.00 82.94 490 ARG A C 1
ATOM 3967 O O . ARG A 1 490 ? 1.031 15.209 -20.518 1.00 82.94 490 ARG A O 1
ATOM 3974 N N . GLU A 1 491 ? 0.918 13.159 -19.584 1.00 82.06 491 GLU A N 1
ATOM 3975 C CA . GLU A 1 491 ? 2.227 13.174 -18.921 1.00 82.06 491 GLU A CA 1
ATOM 3976 C C . GLU A 1 491 ? 3.370 12.902 -19.909 1.00 82.06 491 GLU A C 1
ATOM 3978 O O . GLU A 1 491 ? 4.228 13.758 -20.098 1.00 82.06 491 GLU A O 1
ATOM 3983 N N . THR A 1 492 ? 3.339 11.777 -20.625 1.00 86.19 492 THR A N 1
ATOM 3984 C CA . THR A 1 492 ? 4.445 11.335 -21.505 1.00 86.19 492 THR A CA 1
ATOM 3985 C C . THR A 1 492 ? 4.465 11.978 -22.893 1.00 86.19 492 THR A C 1
ATOM 3987 O O . THR A 1 492 ? 5.457 11.869 -23.614 1.00 86.19 492 THR A O 1
ATOM 3990 N N . LYS A 1 493 ? 3.353 12.606 -23.301 1.00 88.62 493 LYS A N 1
ATOM 3991 C CA . LYS A 1 493 ? 3.060 13.068 -24.674 1.00 88.62 493 LYS A CA 1
ATOM 3992 C C . LYS A 1 493 ? 2.990 11.958 -25.734 1.00 88.62 493 LYS A C 1
ATOM 3994 O O . LYS A 1 493 ? 2.747 12.264 -26.902 1.00 88.62 493 LYS A O 1
ATOM 3999 N N . ILE A 1 494 ? 3.128 10.688 -25.348 1.00 90.19 494 ILE A N 1
ATOM 4000 C CA . ILE A 1 494 ? 2.907 9.536 -26.226 1.00 90.19 494 ILE A CA 1
ATOM 4001 C C . ILE A 1 494 ? 1.398 9.311 -26.350 1.00 90.19 494 ILE A C 1
ATOM 4003 O O . ILE A 1 494 ? 0.709 9.162 -25.345 1.00 90.19 494 ILE A O 1
ATOM 4007 N N . ASN A 1 495 ? 0.884 9.292 -27.579 1.00 89.12 495 ASN A N 1
ATOM 4008 C CA . ASN A 1 495 ? -0.542 9.139 -27.877 1.00 89.12 495 ASN A CA 1
ATOM 4009 C C . ASN A 1 495 ? -0.819 7.921 -28.776 1.00 89.12 495 ASN A C 1
ATOM 4011 O O . ASN A 1 495 ? 0.096 7.328 -29.353 1.00 89.12 495 ASN A O 1
ATOM 4015 N N . ASP A 1 496 ? -2.098 7.564 -28.909 1.00 86.88 496 ASP A N 1
ATOM 4016 C CA . ASP A 1 496 ? -2.534 6.393 -29.674 1.00 86.88 496 ASP A CA 1
ATOM 4017 C C . ASP A 1 496 ? -2.095 6.403 -31.151 1.00 86.88 496 ASP A C 1
ATOM 4019 O O . ASP A 1 496 ? -1.797 5.344 -31.702 1.00 86.88 496 ASP A O 1
ATOM 4023 N N . ASP A 1 497 ? -2.021 7.564 -31.809 1.00 86.56 497 ASP A N 1
ATOM 4024 C CA . ASP A 1 497 ? -1.633 7.663 -33.227 1.00 86.56 497 ASP A CA 1
ATOM 4025 C C . ASP A 1 497 ? -0.140 7.395 -33.457 1.00 86.56 497 ASP A C 1
ATOM 4027 O O . ASP A 1 497 ? 0.271 7.083 -34.581 1.00 86.56 497 ASP A O 1
ATOM 4031 N N . MET A 1 498 ? 0.670 7.535 -32.401 1.00 91.50 498 MET A N 1
ATOM 4032 C CA . MET A 1 498 ? 2.084 7.167 -32.389 1.00 91.50 498 MET A CA 1
ATOM 4033 C C . MET A 1 498 ? 2.248 5.658 -32.185 1.00 91.50 498 MET A C 1
ATOM 4035 O O . MET A 1 498 ? 2.984 5.019 -32.934 1.00 91.50 498 MET A O 1
ATOM 4039 N N . VAL A 1 499 ? 1.552 5.077 -31.200 1.00 92.88 499 VAL A N 1
ATOM 4040 C CA . VAL A 1 499 ? 1.733 3.659 -30.832 1.00 92.88 499 VAL A CA 1
ATOM 4041 C C . VAL A 1 499 ? 0.979 2.693 -31.741 1.00 92.88 499 VAL A C 1
ATOM 4043 O O . VAL A 1 499 ? 1.476 1.607 -31.998 1.00 92.88 499 VAL A O 1
ATOM 4046 N N . SER A 1 500 ? -0.154 3.089 -32.328 1.00 89.75 500 SER A N 1
ATOM 4047 C CA . SER A 1 500 ? -0.891 2.257 -33.300 1.00 89.75 500 SER A CA 1
ATOM 4048 C C . SER A 1 500 ? -0.095 1.942 -34.574 1.00 89.75 500 SER A C 1
ATOM 4050 O O . SER A 1 500 ? -0.388 0.959 -35.252 1.00 89.75 500 SER A O 1
ATOM 4052 N N . LYS A 1 501 ? 0.919 2.759 -34.890 1.00 91.00 501 LYS A N 1
ATOM 4053 C CA . LYS A 1 501 ? 1.857 2.583 -36.015 1.00 91.00 501 LYS A CA 1
ATOM 4054 C C . LYS A 1 501 ? 3.197 1.980 -35.585 1.00 91.00 501 LYS A C 1
ATOM 4056 O O . LYS A 1 501 ? 4.061 1.756 -36.432 1.00 91.00 501 LYS A O 1
ATOM 4061 N N . ALA A 1 502 ? 3.399 1.776 -34.286 1.00 95.00 502 ALA A N 1
ATOM 4062 C CA . ALA A 1 502 ? 4.607 1.172 -33.751 1.00 95.00 502 ALA A CA 1
ATOM 4063 C C . ALA A 1 502 ? 4.585 -0.360 -33.942 1.00 95.00 502 ALA A C 1
ATOM 4065 O O . ALA A 1 502 ? 3.512 -0.936 -34.147 1.00 95.00 502 ALA A O 1
ATOM 4066 N N . PRO A 1 503 ? 5.747 -1.035 -33.866 1.00 96.12 503 PRO A N 1
ATOM 4067 C CA . PRO A 1 503 ? 5.810 -2.493 -33.850 1.00 96.12 503 PRO A CA 1
ATOM 4068 C C . PRO A 1 503 ? 4.972 -3.087 -32.715 1.00 96.12 503 PRO A C 1
ATOM 4070 O O . PRO A 1 503 ? 4.828 -2.475 -31.653 1.00 96.12 503 PRO A O 1
ATOM 4073 N N . ASP A 1 504 ? 4.460 -4.298 -32.922 1.00 94.31 504 ASP A N 1
ATOM 4074 C CA . ASP A 1 504 ? 3.826 -5.059 -31.849 1.00 94.31 504 ASP A CA 1
ATOM 4075 C C . ASP A 1 504 ? 4.838 -5.483 -30.769 1.00 94.31 504 ASP A C 1
ATOM 4077 O O . ASP A 1 504 ? 6.060 -5.357 -30.919 1.00 94.31 504 ASP A O 1
ATOM 4081 N N . ILE A 1 505 ? 4.310 -5.973 -29.646 1.00 93.75 505 ILE A N 1
ATOM 4082 C CA . ILE A 1 505 ? 5.115 -6.364 -28.486 1.00 93.75 505 ILE A CA 1
ATOM 4083 C C . ILE A 1 505 ? 6.167 -7.422 -28.842 1.00 93.75 505 ILE A C 1
ATOM 4085 O O . ILE A 1 505 ? 7.305 -7.325 -28.390 1.00 93.75 505 ILE A O 1
ATOM 4089 N N . ARG A 1 506 ? 5.830 -8.374 -29.720 1.00 95.25 506 ARG A N 1
ATOM 4090 C CA . ARG A 1 506 ? 6.740 -9.430 -30.165 1.00 95.25 506 ARG A CA 1
ATOM 4091 C C . ARG A 1 506 ? 7.897 -8.866 -30.981 1.00 95.25 506 ARG A C 1
ATOM 4093 O O . ARG A 1 506 ? 9.047 -9.049 -30.597 1.00 95.25 506 ARG A O 1
ATOM 4100 N N . SER A 1 507 ? 7.604 -8.111 -32.035 1.00 96.19 507 SER A N 1
ATOM 4101 C CA . SER A 1 507 ? 8.610 -7.493 -32.906 1.00 96.19 507 SER A CA 1
ATOM 4102 C C . SER A 1 507 ? 9.519 -6.528 -32.137 1.00 96.19 507 SER A C 1
ATOM 4104 O O . SER A 1 507 ? 10.709 -6.406 -32.433 1.00 96.19 507 SER A O 1
ATOM 4106 N N . ALA A 1 508 ? 8.977 -5.817 -31.143 1.00 96.75 508 ALA A N 1
ATOM 4107 C CA . ALA A 1 508 ? 9.756 -4.943 -30.272 1.00 96.75 508 ALA A CA 1
ATOM 4108 C C . ALA A 1 508 ? 10.692 -5.731 -29.340 1.00 96.75 508 ALA A C 1
ATOM 4110 O O . ALA A 1 508 ? 11.862 -5.361 -29.212 1.00 96.75 508 ALA A O 1
ATOM 4111 N N . MET A 1 509 ? 10.208 -6.814 -28.722 1.00 97.00 509 MET A N 1
ATOM 4112 C CA . MET A 1 509 ? 11.003 -7.646 -27.814 1.00 97.00 509 MET A CA 1
ATOM 4113 C C . MET A 1 509 ? 12.048 -8.492 -28.547 1.00 97.00 509 MET A C 1
ATOM 4115 O O . MET A 1 509 ? 13.180 -8.549 -28.080 1.00 97.00 509 MET A O 1
ATOM 4119 N N . GLU A 1 510 ? 11.746 -9.056 -29.721 1.00 96.50 510 GLU A N 1
ATOM 4120 C CA . GLU A 1 510 ? 12.736 -9.743 -30.572 1.00 96.50 510 GLU A CA 1
ATOM 4121 C C . GLU A 1 510 ? 13.911 -8.806 -30.908 1.00 96.50 510 GLU A C 1
ATOM 4123 O O . GLU A 1 510 ? 15.076 -9.166 -30.730 1.00 96.50 510 GLU A O 1
ATOM 4128 N N . ARG A 1 511 ? 13.619 -7.556 -31.303 1.00 97.50 511 ARG A N 1
ATOM 4129 C CA . ARG A 1 511 ? 14.645 -6.534 -31.581 1.00 97.50 511 ARG A CA 1
ATOM 4130 C C . ARG A 1 511 ? 15.424 -6.113 -30.331 1.00 97.50 511 ARG A C 1
ATOM 4132 O O . ARG A 1 511 ? 16.634 -5.923 -30.425 1.00 97.50 511 ARG A O 1
ATOM 4139 N N . PHE A 1 512 ? 14.764 -5.962 -29.181 1.00 97.50 512 PHE A N 1
ATOM 4140 C CA . PHE A 1 512 ? 15.434 -5.610 -27.924 1.00 97.50 512 PHE A CA 1
ATOM 4141 C C . PHE A 1 512 ? 16.346 -6.738 -27.423 1.00 97.50 512 PHE A C 1
ATOM 4143 O O . PHE A 1 512 ? 17.494 -6.474 -27.077 1.00 97.50 512 PHE A O 1
ATOM 4150 N N . LEU A 1 513 ? 15.876 -7.989 -27.431 1.00 96.06 513 LEU A N 1
ATOM 4151 C CA . LEU A 1 513 ? 16.668 -9.151 -27.023 1.00 96.06 513 LEU A CA 1
ATOM 4152 C C . LEU A 1 513 ? 17.864 -9.369 -27.959 1.00 96.06 513 LEU A C 1
ATOM 4154 O O . LEU A 1 513 ? 18.965 -9.609 -27.475 1.00 96.06 513 LEU A O 1
ATOM 4158 N N . ALA A 1 514 ? 17.692 -9.196 -29.274 1.00 95.62 514 ALA A N 1
ATOM 4159 C CA . ALA A 1 514 ? 18.799 -9.241 -30.231 1.00 95.62 514 ALA A CA 1
ATOM 4160 C C . ALA A 1 514 ? 19.810 -8.093 -30.032 1.00 95.62 514 ALA A C 1
ATOM 4162 O O . ALA A 1 514 ? 21.013 -8.296 -30.188 1.00 95.62 514 ALA A O 1
ATOM 4163 N N . PHE A 1 515 ? 19.347 -6.893 -29.659 1.00 96.75 515 PHE A N 1
ATOM 4164 C CA . PHE A 1 515 ? 20.227 -5.774 -29.310 1.00 96.75 515 PHE A CA 1
ATOM 4165 C C . PHE A 1 515 ? 20.995 -6.030 -28.006 1.00 96.75 515 PHE A C 1
ATOM 4167 O O . PHE A 1 515 ? 22.182 -5.718 -27.924 1.00 96.75 515 PHE A O 1
ATOM 4174 N N . ALA A 1 516 ? 20.327 -6.594 -26.998 1.00 95.19 516 ALA A N 1
ATOM 4175 C CA . ALA A 1 516 ? 20.910 -6.877 -25.694 1.00 95.19 516 ALA A CA 1
ATOM 4176 C C . ALA A 1 516 ? 21.876 -8.074 -25.707 1.00 95.19 516 ALA A C 1
ATOM 4178 O O . ALA A 1 516 ? 22.881 -8.066 -24.992 1.00 95.19 516 ALA A O 1
ATOM 4179 N N . GLY A 1 517 ? 21.566 -9.104 -26.500 1.00 92.75 517 GLY A N 1
ATOM 4180 C CA . GLY A 1 517 ? 22.269 -10.383 -26.500 1.00 92.75 517 GLY A CA 1
ATOM 4181 C C . GLY A 1 517 ? 22.376 -10.948 -25.085 1.00 92.75 517 GLY A C 1
ATOM 4182 O O . GLY A 1 517 ? 21.410 -10.927 -24.317 1.00 92.75 517 GLY A O 1
ATOM 4183 N N . ASP A 1 518 ? 23.582 -11.366 -24.715 1.00 91.50 518 ASP A N 1
ATOM 4184 C CA . ASP A 1 518 ? 23.893 -11.872 -23.377 1.00 91.50 518 ASP A CA 1
ATOM 4185 C C . ASP A 1 518 ? 24.473 -10.802 -22.444 1.00 91.50 518 ASP A C 1
ATOM 4187 O O . ASP A 1 518 ? 24.905 -11.148 -21.346 1.00 91.50 518 ASP A O 1
ATOM 4191 N N . MET A 1 519 ? 24.571 -9.533 -22.863 1.00 94.12 519 MET A N 1
ATOM 4192 C CA . MET A 1 519 ? 25.255 -8.480 -22.096 1.00 94.12 519 MET A CA 1
ATOM 4193 C C . MET A 1 519 ? 24.582 -8.218 -20.741 1.00 94.12 519 MET A C 1
ATOM 4195 O O . MET A 1 519 ? 23.376 -8.412 -20.575 1.00 94.12 519 MET A O 1
ATOM 4199 N N . THR A 1 520 ? 25.364 -7.730 -19.772 1.00 95.62 520 THR A N 1
ATOM 4200 C CA . THR A 1 520 ? 24.814 -7.269 -18.491 1.00 95.62 520 THR A CA 1
ATOM 4201 C C . THR A 1 520 ? 23.893 -6.076 -18.734 1.00 95.62 520 THR A C 1
ATOM 4203 O O . THR A 1 520 ? 24.281 -5.096 -19.379 1.00 95.62 520 THR A O 1
ATOM 4206 N N . LEU A 1 521 ? 22.673 -6.160 -18.210 1.00 96.94 521 LEU A N 1
ATOM 4207 C CA . LEU A 1 521 ? 21.692 -5.086 -18.277 1.00 96.94 521 LEU A CA 1
ATOM 4208 C C . LEU A 1 521 ? 21.882 -4.122 -17.101 1.00 96.94 521 LEU A C 1
ATOM 4210 O O . LEU A 1 521 ? 22.275 -4.520 -16.006 1.00 96.94 521 LEU A O 1
ATOM 4214 N N . VAL A 1 522 ? 21.583 -2.844 -17.308 1.00 96.62 522 VAL A N 1
ATOM 4215 C CA . VAL A 1 522 ? 21.688 -1.803 -16.278 1.00 96.62 522 VAL A CA 1
ATOM 4216 C C . VAL A 1 522 ? 20.495 -0.860 -16.399 1.00 96.62 522 VAL A C 1
ATOM 4218 O O . VAL A 1 522 ? 20.112 -0.488 -17.507 1.00 96.62 522 VAL A O 1
ATOM 4221 N N . SER A 1 523 ? 19.910 -0.454 -15.276 1.00 93.94 523 SER A N 1
ATOM 4222 C CA . SER A 1 523 ? 18.697 0.369 -15.258 1.00 93.94 523 SER A CA 1
ATOM 4223 C C . SER A 1 523 ? 18.639 1.279 -14.020 1.00 93.94 523 SER A C 1
ATOM 4225 O O . SER A 1 523 ? 19.291 1.021 -13.006 1.00 93.94 523 SER A O 1
ATOM 4227 N N . TYR A 1 524 ? 17.873 2.375 -14.108 1.00 89.12 524 TYR A N 1
ATOM 4228 C CA . TYR A 1 524 ? 17.521 3.218 -12.958 1.00 89.12 524 TYR A CA 1
ATOM 4229 C C . TYR A 1 524 ? 16.593 2.518 -11.954 1.00 89.12 524 TYR A C 1
ATOM 4231 O O .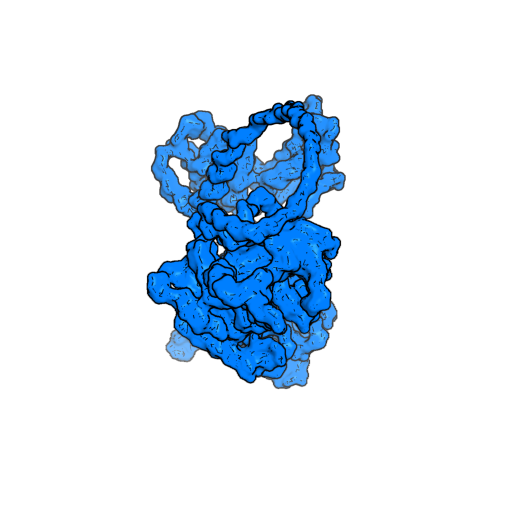 TYR A 1 524 ? 16.571 2.884 -10.784 1.00 89.12 524 TYR A O 1
ATOM 4239 N N . ASP A 1 525 ? 15.809 1.548 -12.410 1.00 84.94 525 ASP A N 1
ATOM 4240 C CA . ASP A 1 525 ? 14.869 0.792 -11.595 1.00 84.94 525 ASP A CA 1
ATOM 4241 C C . ASP A 1 525 ? 14.838 -0.656 -12.102 1.00 84.94 525 ASP A C 1
ATOM 4243 O O . ASP A 1 525 ? 13.909 -1.095 -12.787 1.00 84.94 525 ASP A O 1
ATOM 4247 N N . ALA A 1 526 ? 15.922 -1.380 -11.811 1.00 85.88 526 ALA A N 1
ATOM 4248 C CA . ALA A 1 526 ? 16.243 -2.634 -12.491 1.00 85.88 526 ALA A CA 1
ATOM 4249 C C . ALA A 1 526 ? 15.138 -3.685 -12.360 1.00 85.88 526 ALA A C 1
ATOM 4251 O O . ALA A 1 526 ? 14.803 -4.360 -13.326 1.00 85.88 526 ALA A O 1
ATOM 4252 N N . GLU A 1 527 ? 14.553 -3.797 -11.172 1.00 80.38 527 GLU A N 1
ATOM 4253 C CA . GLU A 1 527 ? 13.485 -4.744 -10.859 1.00 80.38 527 GLU A CA 1
ATOM 4254 C C . GLU A 1 527 ? 12.182 -4.429 -11.604 1.00 80.38 527 GLU A C 1
ATOM 4256 O O . GLU A 1 527 ? 11.617 -5.318 -12.242 1.00 80.38 527 GLU A O 1
ATOM 4261 N N . ASN A 1 528 ? 11.704 -3.178 -11.557 1.00 81.44 528 ASN A N 1
ATOM 4262 C CA . ASN A 1 528 ? 10.431 -2.824 -12.181 1.00 81.44 528 ASN A CA 1
ATOM 4263 C C . ASN A 1 528 ? 10.544 -2.845 -13.711 1.00 81.44 528 ASN A C 1
ATOM 4265 O O . ASN A 1 528 ? 9.675 -3.389 -14.390 1.00 81.44 528 ASN A O 1
ATOM 4269 N N . GLU A 1 529 ? 11.626 -2.299 -14.267 1.00 90.06 529 GLU A N 1
ATOM 4270 C CA . GLU A 1 529 ? 11.812 -2.283 -15.719 1.00 90.06 529 GLU A CA 1
ATOM 4271 C C . GLU A 1 529 ? 12.070 -3.686 -16.278 1.00 90.06 529 GLU A C 1
ATOM 4273 O O . GLU A 1 529 ? 11.509 -4.025 -17.320 1.00 90.06 529 GLU A O 1
ATOM 4278 N N . ALA A 1 530 ? 12.819 -4.540 -15.566 1.00 88.62 530 ALA A N 1
ATOM 4279 C CA . ALA A 1 530 ? 12.934 -5.950 -15.933 1.00 88.62 530 ALA A CA 1
ATOM 4280 C C . ALA A 1 530 ? 11.574 -6.655 -15.893 1.00 88.62 530 ALA A C 1
ATOM 4282 O O . ALA A 1 530 ? 11.252 -7.344 -16.851 1.00 88.62 530 ALA A O 1
ATOM 4283 N N . ALA A 1 531 ? 10.743 -6.444 -14.865 1.00 84.75 531 ALA A N 1
ATOM 4284 C CA . ALA A 1 531 ? 9.429 -7.086 -14.770 1.00 84.75 531 ALA A CA 1
ATOM 4285 C C . ALA A 1 531 ? 8.495 -6.733 -15.945 1.00 84.75 531 ALA A C 1
ATOM 4287 O O . ALA A 1 531 ? 7.762 -7.594 -16.433 1.00 84.75 531 ALA A O 1
ATOM 4288 N N . PHE A 1 532 ? 8.531 -5.489 -16.440 1.00 90.19 532 PHE A N 1
ATOM 4289 C CA . PHE A 1 532 ? 7.771 -5.092 -17.633 1.00 90.19 532 PHE A CA 1
ATOM 4290 C C . PHE A 1 532 ? 8.290 -5.741 -18.920 1.00 90.19 532 PHE A C 1
ATOM 4292 O O . PHE A 1 532 ? 7.483 -6.132 -19.764 1.00 90.19 532 PHE A O 1
ATOM 4299 N N . VAL A 1 533 ? 9.610 -5.868 -19.077 1.00 93.94 533 VAL A N 1
ATOM 4300 C CA . VAL A 1 533 ? 10.213 -6.522 -20.248 1.00 93.94 533 VAL A CA 1
ATOM 4301 C C . VAL A 1 533 ? 10.018 -8.040 -20.193 1.00 93.94 533 VAL A C 1
ATOM 4303 O O . VAL A 1 533 ? 9.632 -8.632 -21.191 1.00 93.94 533 VAL A O 1
ATOM 4306 N N . GLU A 1 534 ? 10.188 -8.665 -19.031 1.00 90.50 534 GLU A N 1
ATOM 4307 C CA . GLU A 1 534 ? 9.980 -10.096 -18.786 1.00 90.50 534 GLU A CA 1
ATOM 4308 C C . GLU A 1 534 ? 8.526 -10.506 -19.080 1.00 90.50 534 GLU A C 1
ATOM 4310 O O . GLU A 1 534 ? 8.283 -11.453 -19.827 1.00 90.50 534 GLU A O 1
ATOM 4315 N N . GLU A 1 535 ? 7.541 -9.733 -18.611 1.00 86.12 535 GLU A N 1
ATOM 4316 C CA . GLU A 1 535 ? 6.124 -9.954 -18.931 1.00 86.12 535 GLU A CA 1
ATOM 4317 C C . GLU A 1 535 ? 5.796 -9.676 -20.412 1.00 86.12 535 GLU A C 1
ATOM 4319 O O . GLU A 1 535 ? 4.937 -10.349 -20.986 1.00 86.12 535 GLU A O 1
ATOM 4324 N N . ALA A 1 536 ? 6.475 -8.723 -21.063 1.00 92.00 536 ALA A N 1
ATOM 4325 C CA . ALA A 1 536 ? 6.329 -8.469 -22.499 1.00 92.00 536 ALA A CA 1
ATOM 4326 C C . ALA A 1 536 ? 6.900 -9.614 -23.356 1.00 92.00 536 ALA A C 1
ATOM 4328 O O . ALA A 1 536 ? 6.263 -10.048 -24.315 1.00 92.00 536 ALA A O 1
ATOM 4329 N N . VAL A 1 537 ? 8.064 -10.138 -22.971 1.00 92.44 537 VAL A N 1
ATOM 4330 C CA . VAL A 1 537 ? 8.729 -11.311 -23.555 1.00 92.44 537 VAL A CA 1
ATOM 4331 C C . VAL A 1 537 ? 7.866 -12.563 -23.369 1.00 92.44 537 VAL A C 1
ATOM 4333 O O . VAL A 1 537 ? 7.607 -13.276 -24.338 1.00 92.44 537 VAL A O 1
ATOM 4336 N N . ARG A 1 538 ? 7.302 -12.769 -22.170 1.00 89.12 538 ARG A N 1
ATOM 4337 C CA . ARG A 1 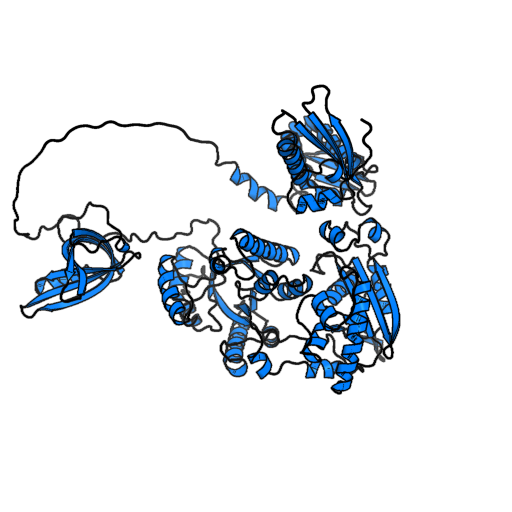538 ? 6.359 -13.859 -21.879 1.00 89.12 538 ARG A CA 1
ATOM 4338 C C . ARG A 1 538 ? 5.071 -13.763 -22.707 1.00 89.12 538 ARG A C 1
ATOM 4340 O O . ARG A 1 538 ? 4.587 -14.778 -23.191 1.00 89.12 538 ARG A O 1
ATOM 4347 N N . LYS A 1 539 ? 4.515 -12.559 -22.894 1.00 86.12 539 LYS A N 1
ATOM 4348 C CA . LYS A 1 539 ? 3.350 -12.301 -23.771 1.00 86.12 539 LYS A CA 1
ATOM 4349 C C . LYS A 1 539 ? 3.641 -12.521 -25.262 1.00 86.12 539 LYS A C 1
ATOM 4351 O O . LYS A 1 539 ? 2.697 -12.638 -26.037 1.00 86.12 539 LYS A O 1
ATOM 4356 N N . ALA A 1 540 ? 4.911 -12.540 -25.659 1.00 91.19 540 ALA A N 1
ATOM 4357 C CA . ALA A 1 540 ? 5.360 -12.723 -27.036 1.00 91.19 540 ALA A CA 1
ATOM 4358 C C . ALA A 1 540 ? 5.790 -14.169 -27.368 1.00 91.19 540 ALA A C 1
ATOM 4360 O O . ALA A 1 540 ? 6.250 -14.407 -28.485 1.00 91.19 540 ALA A O 1
ATOM 4361 N N . ASP A 1 541 ? 5.661 -15.106 -26.419 1.00 91.44 541 ASP A N 1
ATOM 4362 C CA . ASP A 1 541 ? 6.199 -16.476 -26.485 1.00 91.44 541 ASP A CA 1
ATOM 4363 C C . ASP A 1 541 ? 7.723 -16.520 -26.746 1.00 91.44 541 ASP A C 1
ATOM 4365 O O . ASP A 1 541 ? 8.242 -17.388 -27.451 1.00 91.44 541 ASP A O 1
ATOM 4369 N N . LEU A 1 542 ? 8.453 -15.561 -26.166 1.00 92.12 542 LEU A N 1
ATOM 4370 C CA . LEU A 1 542 ? 9.912 -15.443 -26.224 1.00 92.12 542 LEU A CA 1
ATOM 4371 C C . LEU A 1 542 ? 10.550 -15.868 -24.889 1.00 92.12 542 LEU A C 1
ATOM 4373 O O . LEU A 1 542 ? 9.883 -15.930 -23.856 1.00 92.12 542 LEU A O 1
ATOM 4377 N N . THR A 1 543 ? 11.861 -16.133 -24.889 1.00 90.12 543 THR A N 1
ATOM 4378 C CA . THR A 1 543 ? 12.606 -16.467 -23.659 1.00 90.12 543 THR A CA 1
ATOM 4379 C C . THR A 1 543 ? 13.326 -15.240 -23.106 1.00 90.12 543 THR A C 1
ATOM 4381 O O . THR A 1 543 ? 14.009 -14.534 -23.846 1.00 90.12 543 THR A O 1
ATOM 4384 N N . TRP A 1 544 ? 13.160 -14.980 -21.806 1.00 89.81 544 TRP A N 1
ATOM 4385 C CA . TRP A 1 544 ? 13.839 -13.887 -21.102 1.00 89.81 544 TRP A CA 1
ATOM 4386 C C . TRP A 1 544 ? 15.253 -14.274 -20.676 1.00 89.81 544 TRP A C 1
ATOM 4388 O O . TRP A 1 544 ? 16.194 -13.521 -20.927 1.00 89.81 544 TRP A O 1
ATOM 4398 N N . ASP A 1 545 ? 15.397 -15.454 -20.075 1.00 86.69 545 ASP A N 1
ATOM 4399 C CA . ASP A 1 545 ? 16.681 -16.010 -19.654 1.00 86.69 545 ASP A CA 1
ATOM 4400 C C . ASP A 1 545 ? 17.645 -16.203 -20.830 1.00 86.69 545 ASP A C 1
ATOM 4402 O O . ASP A 1 545 ? 17.245 -16.361 -21.987 1.00 86.69 545 ASP A O 1
ATOM 4406 N N . ILE A 1 546 ? 18.938 -16.211 -20.521 1.00 84.94 546 ILE A N 1
ATOM 4407 C CA . ILE A 1 546 ? 19.979 -16.583 -21.475 1.00 84.94 546 ILE A CA 1
ATOM 4408 C C . ILE A 1 546 ? 19.958 -18.109 -21.591 1.00 84.94 546 ILE A C 1
ATOM 4410 O O . ILE A 1 546 ? 20.087 -18.810 -20.586 1.00 84.94 546 ILE A O 1
ATOM 4414 N N . VAL A 1 547 ? 19.778 -18.614 -22.811 1.00 82.94 547 VAL A N 1
ATOM 4415 C CA . VAL A 1 547 ? 19.759 -20.050 -23.113 1.00 82.94 547 VAL A CA 1
ATOM 4416 C C . VAL A 1 547 ? 20.991 -20.393 -23.935 1.00 82.94 547 VAL A C 1
ATOM 4418 O O . VAL A 1 547 ? 21.222 -19.780 -24.976 1.00 82.94 547 VAL A O 1
ATOM 4421 N N . SER A 1 548 ? 21.750 -21.388 -23.490 1.00 79.75 548 SER A N 1
ATOM 4422 C CA . SER A 1 548 ? 22.901 -21.934 -24.213 1.00 79.75 548 SER A CA 1
ATOM 4423 C C . SER A 1 548 ? 22.752 -23.439 -24.401 1.00 79.75 548 SER A C 1
ATOM 4425 O O . SER A 1 548 ? 22.240 -24.133 -23.523 1.00 79.75 548 SER A O 1
ATOM 4427 N N . GLU A 1 549 ? 23.205 -23.952 -25.542 1.00 76.81 549 GLU A N 1
ATOM 4428 C CA . GLU A 1 549 ? 23.335 -25.395 -25.752 1.00 76.81 549 GLU A CA 1
ATOM 4429 C C . GLU A 1 549 ? 24.571 -25.919 -25.012 1.00 76.81 549 GLU A C 1
ATOM 4431 O O . GLU A 1 549 ? 25.646 -25.316 -25.058 1.00 76.81 549 GLU A O 1
ATOM 4436 N N . ASN A 1 550 ? 24.403 -27.045 -24.328 1.00 76.31 550 ASN A N 1
ATOM 4437 C CA . ASN A 1 550 ? 25.468 -27.766 -23.646 1.00 76.31 550 ASN A CA 1
ATOM 4438 C C . ASN A 1 550 ? 26.167 -28.734 -24.607 1.00 76.31 550 ASN A C 1
ATOM 4440 O O . ASN A 1 550 ? 25.585 -29.194 -25.590 1.00 76.31 550 ASN A O 1
ATOM 4444 N N . GLU A 1 551 ? 27.396 -29.131 -24.270 1.00 73.12 551 GLU A N 1
ATOM 4445 C CA . GLU A 1 551 ? 28.178 -30.107 -25.048 1.00 73.12 551 GLU A CA 1
ATOM 4446 C C . GLU A 1 551 ? 27.505 -31.495 -25.156 1.00 73.12 551 GLU A C 1
ATOM 4448 O O . GLU A 1 551 ? 27.838 -32.273 -26.050 1.00 73.12 551 GLU A O 1
ATOM 4453 N N . ASP A 1 552 ? 26.545 -31.806 -24.276 1.00 79.06 552 ASP A N 1
ATOM 4454 C CA . ASP A 1 552 ? 25.753 -33.044 -24.268 1.00 79.06 552 ASP A CA 1
ATOM 4455 C C . ASP A 1 552 ? 24.416 -32.950 -25.037 1.00 79.06 552 ASP A C 1
ATOM 4457 O O . ASP A 1 552 ? 23.669 -33.929 -25.099 1.00 79.06 552 ASP A O 1
ATOM 4461 N N . GLY A 1 553 ? 24.109 -31.795 -25.639 1.00 71.50 553 GLY A N 1
ATOM 4462 C CA . GLY A 1 553 ? 22.840 -31.530 -26.325 1.00 71.50 553 GLY A CA 1
ATOM 4463 C C . GLY A 1 553 ? 21.681 -31.136 -25.399 1.00 71.50 553 GLY A C 1
ATOM 4464 O O . GLY A 1 553 ? 20.548 -31.004 -25.866 1.00 71.50 553 GLY A O 1
ATOM 4465 N N . GLY A 1 554 ? 21.931 -30.940 -24.100 1.00 72.62 554 GLY A N 1
ATOM 4466 C CA . GLY A 1 554 ? 21.003 -30.255 -23.202 1.00 72.62 554 GLY A CA 1
ATOM 4467 C C . GLY A 1 554 ? 20.962 -28.740 -23.444 1.00 72.62 554 GLY A C 1
ATOM 4468 O O . GLY A 1 554 ? 21.811 -28.178 -24.133 1.00 72.62 554 GLY A O 1
ATOM 4469 N N . THR A 1 555 ? 19.990 -28.052 -22.843 1.00 75.75 555 THR A N 1
ATOM 4470 C CA . THR A 1 555 ? 19.951 -26.579 -22.802 1.00 75.75 555 THR A CA 1
ATOM 4471 C C . THR A 1 555 ? 20.161 -26.100 -21.373 1.00 75.75 555 THR A C 1
ATOM 4473 O O . THR A 1 555 ? 19.312 -26.380 -20.521 1.00 75.75 555 THR A O 1
ATOM 4476 N N . ASP A 1 556 ? 21.229 -25.350 -21.115 1.00 79.00 556 ASP A N 1
ATOM 4477 C CA . ASP A 1 556 ? 21.358 -24.590 -19.872 1.00 79.00 556 ASP A CA 1
ATOM 4478 C C . ASP A 1 556 ? 20.557 -23.282 -19.966 1.00 79.00 556 ASP A C 1
ATOM 4480 O O . ASP A 1 556 ? 20.414 -22.683 -21.039 1.00 79.00 556 ASP A O 1
ATOM 4484 N N . ARG A 1 557 ? 19.987 -22.859 -18.836 1.00 83.00 557 ARG A N 1
ATOM 4485 C CA . ARG A 1 557 ? 19.186 -21.638 -18.709 1.00 83.00 557 ARG A CA 1
ATOM 4486 C C . ARG A 1 557 ? 19.697 -20.824 -17.539 1.00 83.00 557 ARG A C 1
ATOM 4488 O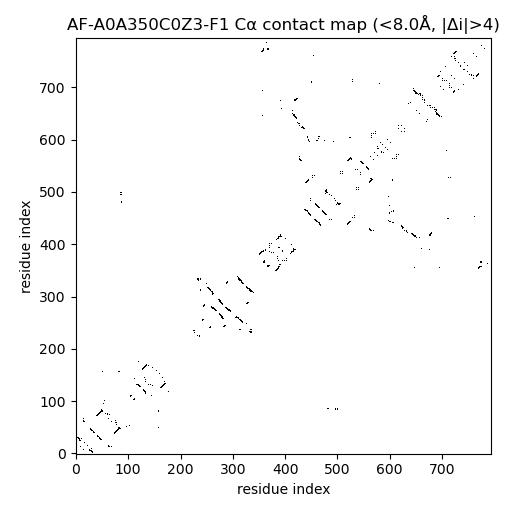 O . ARG A 1 557 ? 19.570 -21.234 -16.387 1.00 83.00 557 ARG A O 1
ATOM 4495 N N . ARG A 1 558 ? 20.200 -19.630 -17.837 1.00 85.81 558 ARG A N 1
ATOM 4496 C CA . ARG A 1 558 ? 20.753 -18.714 -16.845 1.00 85.81 558 ARG A CA 1
ATOM 4497 C C . ARG A 1 558 ? 19.974 -17.407 -16.806 1.00 85.81 558 ARG A C 1
ATOM 4499 O O . ARG A 1 558 ? 19.779 -16.757 -17.833 1.00 85.81 558 ARG A O 1
ATOM 4506 N N . GLU A 1 559 ? 19.624 -16.981 -15.597 1.00 85.94 559 GLU A N 1
ATOM 4507 C CA . GLU A 1 559 ? 19.060 -15.656 -15.342 1.00 85.94 559 GLU A CA 1
ATOM 4508 C C . GLU A 1 559 ? 19.967 -14.541 -15.910 1.00 85.94 559 GLU A C 1
ATOM 4510 O O . GLU A 1 559 ? 21.201 -14.653 -15.963 1.00 85.94 559 GLU A O 1
ATOM 4515 N N . ARG A 1 560 ? 19.354 -13.439 -16.353 1.00 90.25 560 ARG A N 1
ATOM 4516 C CA . ARG A 1 560 ? 20.080 -12.241 -16.795 1.00 90.25 560 ARG A CA 1
ATOM 4517 C C . ARG A 1 560 ? 20.690 -11.493 -15.611 1.00 90.25 560 ARG A C 1
ATOM 4519 O O . ARG A 1 560 ? 20.000 -11.202 -14.639 1.00 90.25 560 ARG A O 1
ATOM 4526 N N . THR A 1 561 ? 21.949 -11.078 -15.748 1.00 93.50 561 THR A N 1
ATOM 4527 C CA . THR A 1 561 ? 22.576 -10.119 -14.827 1.00 93.50 561 THR A CA 1
ATOM 4528 C C . THR A 1 561 ? 22.002 -8.720 -15.071 1.00 93.50 561 THR A C 1
ATOM 4530 O O . THR A 1 561 ? 22.132 -8.194 -16.180 1.00 93.50 561 THR A O 1
ATOM 4533 N N . ILE A 1 562 ? 21.374 -8.115 -14.056 1.00 93.56 562 ILE A N 1
ATOM 4534 C CA . ILE A 1 562 ? 20.745 -6.783 -14.135 1.00 93.56 562 ILE A CA 1
ATOM 4535 C C . ILE A 1 562 ? 21.175 -5.925 -12.941 1.00 93.56 562 ILE A C 1
ATOM 4537 O O . ILE A 1 562 ? 20.979 -6.323 -11.795 1.00 93.56 562 ILE A O 1
ATOM 4541 N N . VAL A 1 563 ? 21.737 -4.745 -13.204 1.00 94.12 563 VAL A N 1
ATOM 4542 C CA . VAL A 1 563 ? 22.311 -3.847 -12.187 1.00 94.12 563 VAL A CA 1
ATOM 4543 C C . VAL A 1 563 ? 21.412 -2.634 -11.926 1.00 94.12 563 VAL A C 1
ATOM 4545 O O . VAL A 1 563 ? 20.994 -1.952 -12.866 1.00 94.12 563 VAL A O 1
ATOM 4548 N N . ASP A 1 564 ? 21.160 -2.332 -10.649 1.00 90.75 564 ASP A N 1
ATOM 4549 C CA . ASP A 1 564 ? 20.341 -1.195 -10.205 1.00 90.75 564 ASP A CA 1
ATOM 4550 C C . ASP A 1 564 ? 21.202 0.043 -9.889 1.00 90.75 564 ASP A C 1
ATOM 4552 O O . ASP A 1 564 ? 21.943 0.092 -8.901 1.00 90.75 564 ASP A O 1
ATOM 4556 N N . ILE A 1 565 ? 21.091 1.078 -10.727 1.00 91.81 565 ILE A N 1
ATOM 4557 C CA . ILE A 1 565 ? 21.894 2.306 -10.628 1.00 91.81 565 ILE A CA 1
ATOM 4558 C C . ILE A 1 565 ? 21.752 3.001 -9.259 1.00 91.81 565 ILE A C 1
ATOM 4560 O O . ILE A 1 565 ? 22.786 3.305 -8.650 1.00 91.81 565 ILE A O 1
ATOM 4564 N N . PRO A 1 566 ? 20.541 3.253 -8.716 1.00 85.94 566 PRO A N 1
ATOM 4565 C CA . PRO A 1 566 ? 20.394 3.861 -7.397 1.00 85.94 566 PRO A CA 1
ATOM 4566 C C . PRO A 1 566 ? 21.006 3.024 -6.274 1.00 85.94 566 PRO A C 1
ATOM 4568 O O . PRO A 1 566 ? 21.582 3.601 -5.352 1.00 85.94 566 PRO A O 1
ATOM 4571 N N . SER A 1 567 ? 20.924 1.692 -6.336 1.00 82.19 567 SER A N 1
ATOM 4572 C CA . SER A 1 567 ? 21.563 0.791 -5.366 1.00 82.19 567 SER A CA 1
ATOM 4573 C C . SER A 1 567 ? 23.082 0.910 -5.391 1.00 82.19 567 SER A C 1
ATOM 4575 O O . SER A 1 567 ? 23.688 1.160 -4.345 1.00 82.19 567 SER A O 1
ATOM 4577 N N . CYS A 1 568 ? 23.693 0.853 -6.578 1.00 87.75 568 CYS A N 1
ATOM 4578 C CA . CYS A 1 568 ? 25.131 1.066 -6.741 1.00 87.75 568 CYS A CA 1
ATOM 4579 C C . CYS A 1 568 ? 25.568 2.447 -6.232 1.00 87.75 568 CYS A C 1
ATOM 4581 O O . CYS A 1 568 ? 26.546 2.545 -5.495 1.00 87.75 568 CYS A O 1
ATOM 4583 N N . VAL A 1 569 ? 24.827 3.516 -6.545 1.00 86.56 569 VAL A N 1
ATOM 4584 C CA . VAL A 1 569 ? 25.136 4.876 -6.062 1.00 86.56 569 VAL A CA 1
ATOM 4585 C C . VAL A 1 569 ? 24.994 4.988 -4.541 1.00 86.56 569 VAL A C 1
ATOM 4587 O O . VAL A 1 569 ? 25.869 5.561 -3.895 1.00 86.56 569 VAL A O 1
ATOM 4590 N N . ARG A 1 570 ? 23.950 4.402 -3.935 1.00 78.81 570 ARG A N 1
ATOM 4591 C CA . ARG A 1 570 ? 23.768 4.381 -2.469 1.00 78.81 570 ARG A CA 1
ATOM 4592 C C . ARG A 1 570 ? 24.929 3.706 -1.735 1.00 78.81 570 ARG A C 1
ATOM 4594 O O . ARG A 1 570 ? 25.202 4.080 -0.594 1.00 78.81 570 ARG A O 1
ATOM 4601 N N . TYR A 1 571 ? 25.559 2.711 -2.357 1.00 81.56 571 TYR A N 1
ATOM 4602 C CA . TYR A 1 571 ? 26.701 1.984 -1.808 1.00 81.56 571 TYR A CA 1
ATOM 4603 C C . TYR A 1 571 ? 28.034 2.701 -2.082 1.00 81.56 571 TYR A C 1
ATOM 4605 O O . TYR A 1 571 ? 28.738 3.081 -1.149 1.00 81.56 571 TYR A O 1
ATOM 4613 N N . LEU A 1 572 ? 28.350 2.947 -3.355 1.00 84.38 572 LEU A N 1
ATOM 4614 C CA . LEU A 1 572 ? 29.648 3.458 -3.808 1.00 84.38 572 LEU A CA 1
ATOM 4615 C C . LEU A 1 572 ? 29.830 4.965 -3.566 1.00 84.38 572 LEU A C 1
ATOM 4617 O O . LEU A 1 572 ? 30.958 5.451 -3.480 1.00 84.38 572 LEU A O 1
ATOM 4621 N N . MET A 1 573 ? 28.729 5.719 -3.502 1.00 84.31 573 MET A N 1
ATOM 4622 C CA . MET A 1 573 ? 28.707 7.185 -3.477 1.00 84.31 573 MET A CA 1
ATOM 4623 C C . MET A 1 573 ? 27.691 7.710 -2.435 1.00 84.31 573 MET A C 1
ATOM 4625 O O . MET A 1 573 ? 26.775 8.460 -2.775 1.00 84.31 573 MET A O 1
ATOM 4629 N N . PRO A 1 574 ? 27.832 7.376 -1.135 1.00 74.56 574 PRO A N 1
ATOM 4630 C CA . PRO A 1 574 ? 26.798 7.606 -0.111 1.00 74.56 574 PRO A CA 1
ATOM 4631 C C . PRO A 1 574 ? 26.476 9.085 0.189 1.00 74.56 574 PRO A C 1
ATOM 4633 O O . PRO A 1 574 ? 25.525 9.367 0.915 1.00 74.56 574 PRO A O 1
ATOM 4636 N N . HIS A 1 575 ? 27.253 10.023 -0.359 1.00 76.94 575 HIS A N 1
ATOM 4637 C CA . HIS A 1 575 ? 27.026 11.471 -0.295 1.00 76.94 575 HIS A CA 1
ATOM 4638 C C . HIS A 1 575 ? 26.008 11.980 -1.338 1.00 76.94 575 HIS A C 1
ATOM 4640 O O . HIS A 1 575 ? 25.592 13.137 -1.279 1.00 76.94 575 HIS A O 1
ATOM 4646 N N . VAL A 1 576 ? 25.628 11.144 -2.310 1.00 75.75 576 VAL A N 1
ATOM 4647 C CA . VAL A 1 576 ? 24.672 11.480 -3.373 1.00 75.75 576 VAL A CA 1
ATOM 4648 C C . VAL A 1 576 ? 23.240 11.475 -2.818 1.00 75.75 576 VAL A C 1
ATOM 4650 O O . VAL A 1 576 ? 22.901 10.721 -1.903 1.00 75.75 576 VAL A O 1
ATOM 4653 N N . SER A 1 577 ? 22.388 12.366 -3.334 1.00 62.16 577 SER A N 1
ATOM 4654 C CA . SER A 1 577 ? 21.066 12.625 -2.754 1.00 62.16 577 SER A CA 1
ATOM 4655 C C . SER A 1 577 ? 20.094 11.461 -2.968 1.00 62.16 577 SER A C 1
ATOM 4657 O O . SER A 1 577 ? 19.990 10.914 -4.064 1.00 62.16 577 SER A O 1
ATOM 4659 N N . ARG A 1 578 ? 19.323 11.121 -1.928 1.00 65.12 578 ARG A N 1
ATOM 4660 C CA . ARG A 1 578 ? 18.194 10.182 -2.009 1.00 65.12 578 ARG A CA 1
ATOM 4661 C C . ARG A 1 578 ? 16.923 10.974 -2.332 1.00 65.12 578 ARG A C 1
ATOM 4663 O O . ARG A 1 578 ? 16.560 11.869 -1.571 1.00 65.12 578 ARG A O 1
ATOM 4670 N N . GLY A 1 579 ? 16.237 10.661 -3.430 1.00 63.91 579 GLY A N 1
ATOM 4671 C CA . GLY A 1 579 ? 15.033 11.387 -3.846 1.00 63.91 579 GLY A CA 1
ATOM 4672 C C . GLY A 1 579 ? 14.547 11.008 -5.245 1.00 63.91 579 GLY A C 1
ATOM 4673 O O . GLY A 1 579 ? 14.912 9.955 -5.756 1.00 63.91 579 GLY A O 1
ATOM 4674 N N . THR A 1 580 ? 13.734 11.884 -5.847 1.00 76.00 580 THR A N 1
ATOM 4675 C CA . THR A 1 580 ? 13.204 11.734 -7.214 1.00 76.00 580 THR A CA 1
ATOM 4676 C C . THR A 1 580 ? 14.316 11.626 -8.260 1.00 76.00 580 THR A C 1
ATOM 4678 O O . THR A 1 580 ? 15.450 12.059 -8.026 1.00 76.00 580 THR A O 1
ATOM 4681 N N . PHE A 1 581 ? 13.975 11.112 -9.444 1.00 82.75 581 PHE A N 1
ATOM 4682 C CA . PHE A 1 581 ? 14.887 11.003 -10.585 1.00 82.75 581 PHE A CA 1
ATOM 4683 C C . PHE A 1 581 ? 15.607 12.327 -10.905 1.00 82.75 581 PHE A C 1
ATOM 4685 O O . PHE A 1 581 ? 16.813 12.326 -11.164 1.00 82.75 581 PHE A O 1
ATOM 4692 N N . GLU A 1 582 ? 14.925 13.476 -10.809 1.00 84.12 582 GLU A N 1
ATOM 4693 C CA . GLU A 1 582 ? 15.560 14.773 -11.086 1.00 84.12 582 GLU A CA 1
ATOM 4694 C C . GLU A 1 582 ? 16.542 15.175 -9.977 1.00 84.12 582 GLU A C 1
ATOM 4696 O O . GLU A 1 582 ? 17.621 15.692 -10.266 1.00 84.12 582 GLU A O 1
ATOM 4701 N N . LYS A 1 583 ? 16.209 14.911 -8.702 1.00 82.94 583 LYS A N 1
ATOM 4702 C CA . LYS A 1 583 ? 17.118 15.144 -7.562 1.00 82.94 583 LYS A CA 1
ATOM 4703 C C . LYS A 1 583 ? 18.362 14.262 -7.668 1.00 82.94 583 LYS A C 1
ATOM 4705 O O . LYS A 1 583 ? 19.469 14.756 -7.447 1.00 82.94 583 LYS A O 1
ATOM 4710 N N . PHE A 1 584 ? 18.186 13.003 -8.068 1.00 85.69 584 PHE A N 1
ATOM 4711 C CA . PHE A 1 584 ? 19.270 12.073 -8.367 1.00 85.69 584 PHE A CA 1
ATOM 4712 C C . PHE A 1 584 ? 20.177 12.623 -9.481 1.00 85.69 584 PHE A C 1
ATOM 4714 O O . PHE A 1 584 ? 21.351 12.901 -9.219 1.00 85.69 584 PHE A O 1
ATOM 4721 N N . CYS A 1 585 ? 19.630 12.910 -10.670 1.00 90.06 585 CYS A N 1
ATOM 4722 C CA . CYS A 1 585 ? 20.397 13.450 -11.800 1.00 90.06 585 CYS A CA 1
ATOM 4723 C C . CYS A 1 585 ? 21.120 14.757 -11.442 1.00 90.06 585 CYS A C 1
ATOM 4725 O O . CYS A 1 585 ? 22.323 14.883 -11.672 1.00 90.06 585 CYS A O 1
ATOM 4727 N N . LYS A 1 586 ? 20.430 15.696 -10.780 1.00 90.12 586 LYS A N 1
ATOM 4728 C CA . LYS A 1 586 ? 21.007 16.964 -10.309 1.00 90.12 586 LYS A CA 1
ATOM 4729 C C . LYS A 1 586 ? 22.181 16.748 -9.353 1.00 90.12 586 LYS A C 1
ATOM 4731 O O . LYS A 1 586 ? 23.178 17.461 -9.454 1.00 90.12 586 LYS A O 1
ATOM 4736 N N . SER A 1 587 ? 22.093 15.772 -8.448 1.00 87.44 587 SER A N 1
ATOM 4737 C CA . SER A 1 587 ? 23.175 15.475 -7.499 1.00 87.44 587 SER A CA 1
ATOM 4738 C C . SER A 1 587 ? 24.413 14.841 -8.153 1.00 87.44 587 SER A C 1
ATOM 4740 O O . SER A 1 587 ? 25.525 15.117 -7.711 1.00 87.44 587 SER A O 1
ATOM 4742 N N . LEU A 1 588 ? 24.244 14.107 -9.261 1.00 89.88 588 LEU A N 1
ATOM 4743 C CA . LEU A 1 588 ? 25.334 13.592 -10.108 1.00 89.88 588 LEU A CA 1
ATOM 4744 C C . LEU A 1 588 ? 25.774 14.562 -11.226 1.00 89.88 588 LEU A C 1
ATOM 4746 O O . LEU A 1 588 ? 26.647 14.223 -12.027 1.00 89.88 588 LEU A O 1
ATOM 4750 N N . LYS A 1 589 ? 25.188 15.769 -11.279 1.00 93.06 589 LYS A N 1
ATOM 4751 C CA . LYS A 1 589 ? 25.389 16.800 -12.321 1.00 93.06 589 LYS A CA 1
ATOM 4752 C C . LYS A 1 589 ? 25.048 16.330 -13.746 1.00 93.06 589 LYS A C 1
ATOM 4754 O O . LYS A 1 589 ? 25.629 16.806 -14.718 1.00 93.06 589 LYS A O 1
ATOM 4759 N N . ILE A 1 590 ? 24.088 15.418 -13.864 1.00 93.31 590 ILE A N 1
ATOM 4760 C CA . ILE A 1 590 ? 23.591 14.862 -15.126 1.00 93.31 590 ILE A CA 1
ATOM 4761 C C . ILE A 1 590 ? 22.383 15.678 -15.598 1.00 93.31 590 ILE A C 1
ATOM 4763 O O . ILE A 1 590 ? 21.524 16.052 -14.797 1.00 93.31 590 ILE A O 1
ATOM 4767 N N . GLN A 1 591 ? 22.314 15.949 -16.902 1.00 90.00 591 GLN A N 1
ATOM 4768 C CA . GLN A 1 591 ? 21.167 16.596 -17.540 1.00 90.00 591 GLN A CA 1
ATOM 4769 C C . GLN A 1 591 ? 20.216 15.544 -18.125 1.00 90.00 591 GLN A C 1
ATOM 4771 O O . GLN A 1 591 ? 20.658 14.592 -18.761 1.00 90.00 591 GLN A O 1
ATOM 4776 N N . CYS A 1 592 ? 18.915 15.752 -17.937 1.00 90.25 592 CYS A N 1
ATOM 4777 C CA . CYS A 1 592 ? 17.830 15.016 -18.580 1.00 90.25 592 CYS A CA 1
ATOM 4778 C C . CYS A 1 592 ? 16.766 16.055 -18.953 1.00 90.25 592 CYS A C 1
ATOM 4780 O O . CYS A 1 592 ? 16.367 16.824 -18.077 1.00 90.25 592 CYS A O 1
ATOM 4782 N N . GLN A 1 593 ? 16.368 16.141 -20.226 1.00 85.19 593 GLN A N 1
ATOM 4783 C CA . GLN A 1 593 ? 15.442 17.186 -20.690 1.00 85.19 593 GLN A CA 1
ATOM 4784 C C . GLN A 1 593 ? 13.980 16.754 -20.544 1.00 85.19 593 GLN A C 1
ATOM 4786 O O . GLN A 1 593 ? 13.156 17.552 -20.106 1.00 85.19 593 GLN A O 1
ATOM 4791 N N . THR A 1 594 ? 13.696 15.483 -20.837 1.00 87.75 594 THR A N 1
ATOM 4792 C CA . THR A 1 594 ? 12.350 14.894 -20.875 1.00 87.75 594 THR A CA 1
ATOM 4793 C C . THR A 1 594 ? 12.314 13.607 -20.030 1.00 87.75 594 THR A C 1
ATOM 4795 O O . THR A 1 594 ? 12.367 12.504 -20.581 1.00 87.75 594 THR A O 1
ATOM 4798 N N . PRO A 1 595 ? 12.289 13.690 -18.682 1.00 86.31 595 PRO A N 1
ATOM 4799 C CA . PRO A 1 595 ? 12.305 12.514 -17.798 1.00 86.31 595 PRO A CA 1
ATOM 4800 C C . PRO A 1 595 ? 11.179 11.501 -18.061 1.00 86.31 595 PRO A C 1
ATOM 4802 O O . PRO A 1 595 ? 11.287 10.331 -17.698 1.00 86.31 595 PRO A O 1
ATOM 4805 N N . GLU A 1 596 ? 10.098 11.924 -18.709 1.00 86.94 596 GLU A N 1
ATOM 4806 C CA . GLU A 1 596 ? 8.936 11.108 -19.049 1.00 86.94 596 GLU A CA 1
ATOM 4807 C C . GLU A 1 596 ? 9.200 10.143 -20.222 1.00 86.94 596 GLU A C 1
ATOM 4809 O O . GLU A 1 596 ? 8.407 9.230 -20.448 1.00 86.94 596 GLU A O 1
ATOM 4814 N N . ARG A 1 597 ? 10.310 10.310 -20.957 1.00 92.00 597 ARG A N 1
ATOM 4815 C CA . ARG A 1 597 ? 10.692 9.494 -22.124 1.00 92.00 597 ARG A CA 1
ATOM 4816 C C . ARG A 1 597 ? 11.793 8.490 -21.791 1.00 92.00 597 ARG A C 1
ATOM 4818 O O . ARG A 1 597 ? 12.678 8.768 -20.982 1.00 92.00 597 ARG A O 1
ATOM 4825 N N . ALA A 1 598 ? 11.758 7.320 -22.430 1.00 93.44 598 ALA A N 1
ATOM 4826 C CA . ALA A 1 598 ? 12.754 6.272 -22.200 1.00 93.44 598 ALA A CA 1
ATOM 4827 C C . ALA A 1 598 ? 14.154 6.688 -22.684 1.00 93.44 598 ALA A C 1
ATOM 4829 O O . ALA A 1 598 ? 15.141 6.419 -22.007 1.00 93.44 598 ALA A O 1
ATOM 4830 N N . GLU A 1 599 ? 14.243 7.351 -23.841 1.00 93.69 599 GLU A N 1
ATOM 4831 C CA . GLU A 1 599 ? 15.516 7.703 -24.488 1.00 93.69 599 GLU A CA 1
ATOM 4832 C C . GLU A 1 599 ? 16.354 8.693 -23.664 1.00 93.69 599 GLU A C 1
ATOM 4834 O O . GLU A 1 599 ? 17.514 8.410 -23.350 1.00 93.69 599 GLU A O 1
ATOM 4839 N N . ASP A 1 600 ? 15.749 9.803 -23.234 1.00 92.25 600 ASP A N 1
ATOM 4840 C CA . ASP A 1 600 ? 16.388 10.810 -22.379 1.00 92.25 600 ASP A CA 1
ATOM 4841 C C . ASP A 1 600 ? 16.845 10.212 -21.041 1.00 92.25 600 ASP A C 1
ATOM 4843 O O . ASP A 1 600 ? 17.963 10.479 -20.586 1.00 92.25 600 ASP A O 1
ATOM 4847 N N . ARG A 1 601 ? 16.021 9.346 -20.428 1.00 93.94 601 ARG A N 1
ATOM 4848 C CA . ARG A 1 601 ? 16.413 8.628 -19.208 1.00 93.94 601 ARG A CA 1
ATOM 4849 C C . ARG A 1 601 ? 17.567 7.664 -19.459 1.00 93.94 601 ARG A C 1
ATOM 4851 O O . ARG A 1 601 ? 18.506 7.655 -18.666 1.00 93.94 601 ARG A O 1
ATOM 4858 N N . ALA A 1 602 ? 17.548 6.889 -20.545 1.00 94.94 602 ALA A N 1
ATOM 4859 C CA . ALA A 1 602 ? 18.631 5.961 -20.874 1.00 94.94 602 ALA A CA 1
ATOM 4860 C C . ALA A 1 602 ? 19.949 6.719 -21.094 1.00 94.94 602 ALA A C 1
ATOM 4862 O O . ALA A 1 602 ? 20.995 6.296 -20.600 1.00 94.94 602 ALA A O 1
ATOM 4863 N N . GLN A 1 603 ? 19.893 7.895 -21.733 1.00 93.88 603 GLN A N 1
ATOM 4864 C CA . GLN A 1 603 ? 21.059 8.758 -21.908 1.00 93.88 603 GLN A CA 1
ATOM 4865 C C . GLN A 1 603 ? 21.562 9.315 -20.571 1.00 93.88 603 GLN A C 1
ATOM 4867 O O . GLN A 1 603 ? 22.768 9.295 -20.319 1.00 93.88 603 GLN A O 1
ATOM 4872 N N . ALA A 1 604 ? 20.679 9.779 -19.685 1.00 94.75 604 ALA A N 1
ATOM 4873 C CA . ALA A 1 604 ? 21.072 10.212 -18.344 1.00 94.75 604 ALA A CA 1
ATOM 4874 C C . ALA A 1 604 ? 21.722 9.063 -17.545 1.00 94.75 604 ALA A C 1
ATOM 4876 O O . ALA A 1 604 ? 22.761 9.249 -16.906 1.00 94.75 604 ALA A O 1
ATOM 4877 N N . MET A 1 605 ? 21.163 7.854 -17.631 1.00 95.06 605 MET A N 1
ATOM 4878 C CA . MET A 1 605 ? 21.677 6.670 -16.938 1.00 95.06 605 MET A CA 1
ATOM 4879 C C . MET A 1 605 ? 23.006 6.163 -17.498 1.00 95.06 605 MET A C 1
ATOM 4881 O O . MET A 1 605 ? 23.847 5.721 -16.719 1.00 95.06 605 MET A O 1
ATOM 4885 N N . ALA A 1 606 ? 23.267 6.325 -18.797 1.00 94.75 606 ALA A N 1
ATOM 4886 C CA . ALA A 1 606 ? 24.583 6.062 -19.375 1.00 94.75 606 ALA A CA 1
ATOM 4887 C C . ALA A 1 606 ? 25.685 6.917 -18.721 1.00 94.75 606 ALA A C 1
ATOM 4889 O O . ALA A 1 606 ? 26.745 6.401 -18.368 1.00 94.75 606 ALA A O 1
ATOM 4890 N N . HIS A 1 607 ? 25.417 8.202 -18.461 1.00 93.75 607 HIS A N 1
ATOM 4891 C CA . HIS A 1 607 ? 26.361 9.078 -17.756 1.00 93.75 607 HIS A CA 1
ATOM 4892 C C . HIS A 1 607 ? 26.519 8.701 -16.274 1.00 93.75 607 HIS A C 1
ATOM 4894 O O . HIS A 1 607 ? 27.626 8.785 -15.739 1.00 93.75 607 HIS A O 1
ATOM 4900 N N . ALA A 1 608 ? 25.443 8.261 -15.610 1.00 94.06 608 ALA A N 1
ATOM 4901 C CA . ALA A 1 608 ? 25.512 7.759 -14.235 1.00 94.06 608 ALA A CA 1
ATOM 4902 C C . ALA A 1 608 ? 26.364 6.482 -14.149 1.00 94.06 608 ALA A C 1
ATOM 4904 O O . ALA A 1 608 ? 27.212 6.363 -13.265 1.00 94.06 608 ALA A O 1
ATOM 4905 N N . TRP A 1 609 ? 26.200 5.562 -15.105 1.00 95.31 609 TRP A N 1
ATOM 4906 C CA . TRP A 1 609 ? 26.944 4.306 -15.155 1.00 95.31 609 TRP A CA 1
ATOM 4907 C C . TRP A 1 609 ? 28.457 4.498 -15.297 1.00 95.31 609 TRP A C 1
ATOM 4909 O O . TRP A 1 609 ? 29.228 3.792 -14.649 1.00 95.31 609 TRP A O 1
ATOM 4919 N N . LEU A 1 610 ? 28.905 5.488 -16.075 1.00 94.12 610 LEU A N 1
ATOM 4920 C CA . LEU A 1 610 ? 30.333 5.807 -16.180 1.00 94.12 610 LEU A CA 1
ATOM 4921 C C . LEU A 1 610 ? 30.920 6.258 -14.829 1.00 94.12 610 LEU A C 1
ATOM 4923 O O . LEU A 1 610 ? 31.984 5.779 -14.437 1.00 94.12 610 LEU A O 1
ATOM 4927 N N . GLN A 1 611 ? 30.199 7.091 -14.066 1.00 94.38 611 GLN A N 1
ATOM 4928 C CA . GLN A 1 611 ? 30.619 7.487 -12.711 1.00 94.38 611 GLN A CA 1
ATOM 4929 C C . GLN A 1 611 ? 30.630 6.294 -11.735 1.00 94.38 611 GLN A C 1
ATOM 4931 O O . GLN A 1 611 ? 31.524 6.193 -10.892 1.00 94.38 611 GLN A O 1
ATOM 4936 N N . ILE A 1 612 ? 29.674 5.368 -11.872 1.00 93.38 612 ILE A N 1
ATOM 4937 C CA . ILE A 1 612 ? 29.602 4.124 -11.090 1.00 93.38 612 ILE A CA 1
ATOM 4938 C C . ILE A 1 612 ? 30.797 3.211 -11.403 1.00 93.38 612 ILE A C 1
ATOM 4940 O O . ILE A 1 612 ? 31.460 2.760 -10.471 1.00 93.38 612 ILE A O 1
ATOM 4944 N N . ARG A 1 613 ? 31.145 3.001 -12.682 1.00 92.81 613 ARG A N 1
ATOM 4945 C CA . ARG A 1 613 ? 32.342 2.238 -13.096 1.00 92.81 613 ARG A CA 1
ATOM 4946 C C . ARG A 1 613 ? 33.632 2.824 -12.525 1.00 92.81 613 ARG A C 1
ATOM 4948 O O . ARG A 1 613 ? 34.457 2.078 -11.998 1.00 92.81 613 ARG A O 1
ATOM 4955 N N . ASP A 1 614 ? 33.786 4.146 -12.551 1.00 92.81 614 ASP A N 1
ATOM 4956 C CA . ASP A 1 614 ? 34.931 4.817 -11.925 1.00 92.81 614 ASP A CA 1
ATOM 4957 C C . ASP A 1 614 ? 34.977 4.614 -10.402 1.00 92.81 614 ASP A C 1
ATOM 4959 O O . ASP A 1 614 ? 36.062 4.509 -9.824 1.00 92.81 614 ASP A O 1
ATOM 4963 N N . ALA A 1 615 ? 33.822 4.557 -9.733 1.00 92.38 615 ALA A N 1
ATOM 4964 C CA . ALA A 1 615 ? 33.740 4.297 -8.299 1.00 92.38 615 ALA A CA 1
ATOM 4965 C C . ALA A 1 615 ? 34.049 2.827 -7.951 1.00 92.38 615 ALA A C 1
ATOM 4967 O O . ALA A 1 615 ? 34.834 2.590 -7.032 1.00 92.38 615 ALA A O 1
ATOM 4968 N N . MET A 1 616 ? 33.529 1.857 -8.716 1.00 93.25 616 MET A N 1
ATOM 4969 C CA . MET A 1 616 ? 33.859 0.427 -8.570 1.00 93.25 616 MET A CA 1
ATOM 4970 C C . MET A 1 616 ? 35.364 0.188 -8.737 1.00 93.25 616 MET A C 1
ATOM 4972 O O . MET A 1 616 ? 35.999 -0.414 -7.869 1.00 93.25 616 MET A O 1
ATOM 4976 N N . LYS A 1 617 ? 35.968 0.774 -9.780 1.00 91.69 617 LYS A N 1
ATOM 4977 C CA . LYS A 1 617 ? 37.412 0.693 -10.036 1.00 91.69 617 LYS A CA 1
ATOM 4978 C C . LYS A 1 617 ? 38.253 1.267 -8.889 1.00 91.69 617 LYS A C 1
ATOM 4980 O O . LYS A 1 617 ? 39.265 0.679 -8.523 1.00 91.69 617 LYS A O 1
ATOM 4985 N N . LYS A 1 618 ? 37.836 2.389 -8.286 1.00 93.38 618 LYS A N 1
ATOM 4986 C CA . LYS A 1 618 ? 38.516 2.990 -7.117 1.00 93.38 618 LYS A CA 1
ATOM 4987 C C . LYS A 1 618 ? 38.431 2.130 -5.854 1.00 93.38 618 LYS A C 1
ATOM 4989 O O . LYS A 1 618 ? 39.310 2.238 -5.007 1.00 93.38 618 LYS A O 1
ATOM 4994 N N . GLN A 1 619 ? 37.394 1.303 -5.723 1.00 90.00 619 GLN A N 1
ATOM 4995 C CA . GLN A 1 619 ? 37.192 0.395 -4.587 1.00 90.00 619 GLN A CA 1
ATOM 4996 C C . GLN A 1 619 ? 37.690 -1.037 -4.869 1.00 90.00 619 GLN A C 1
ATOM 4998 O O . GLN A 1 619 ? 37.488 -1.934 -4.049 1.00 90.00 619 GLN A O 1
ATOM 5003 N N . ASN A 1 620 ? 38.359 -1.250 -6.011 1.00 92.50 620 ASN A N 1
ATOM 5004 C CA . ASN A 1 620 ? 38.826 -2.553 -6.483 1.00 92.50 620 ASN A CA 1
ATOM 5005 C C . ASN A 1 620 ? 37.714 -3.617 -6.448 1.00 92.50 620 ASN A C 1
ATOM 5007 O O . ASN A 1 620 ? 37.906 -4.703 -5.903 1.00 92.50 620 ASN A O 1
ATOM 5011 N N . ILE A 1 621 ? 36.531 -3.254 -6.952 1.00 92.00 621 ILE A N 1
ATOM 5012 C CA . ILE A 1 621 ? 35.415 -4.173 -7.186 1.00 92.00 621 ILE A CA 1
ATOM 5013 C C . ILE A 1 621 ? 35.520 -4.633 -8.635 1.00 92.00 621 ILE A C 1
ATOM 5015 O O . ILE A 1 621 ? 35.502 -3.789 -9.535 1.00 92.00 621 ILE A O 1
ATOM 5019 N N . LEU A 1 622 ? 35.697 -5.937 -8.847 1.00 91.81 622 LEU A N 1
ATOM 5020 C CA . LEU A 1 622 ? 36.057 -6.475 -10.163 1.00 91.81 622 LEU A CA 1
ATOM 5021 C C . LEU A 1 622 ? 34.892 -7.183 -10.852 1.00 91.81 622 LEU A C 1
ATOM 5023 O O . LEU A 1 622 ? 34.659 -6.907 -12.027 1.00 91.81 622 LEU A O 1
ATOM 5027 N N . THR A 1 623 ? 34.130 -8.016 -10.137 1.00 94.62 623 THR A N 1
ATOM 5028 C CA . THR A 1 623 ? 33.001 -8.774 -10.703 1.00 94.62 623 THR A CA 1
ATOM 5029 C C . THR A 1 623 ? 31.645 -8.303 -10.180 1.00 94.62 623 THR A C 1
ATOM 5031 O O . THR A 1 623 ? 31.548 -7.603 -9.167 1.00 94.62 623 THR A O 1
ATOM 5034 N N . TYR A 1 624 ? 30.566 -8.669 -10.877 1.00 91.81 624 TYR A N 1
ATOM 5035 C CA . TYR A 1 624 ? 29.205 -8.364 -10.420 1.00 91.81 624 TYR A CA 1
ATOM 5036 C C . TYR A 1 624 ? 28.802 -9.173 -9.173 1.00 91.81 624 TYR A C 1
ATOM 5038 O O . TYR A 1 624 ? 27.976 -8.701 -8.391 1.00 91.81 624 TYR A O 1
ATOM 5046 N N . ALA A 1 625 ? 29.403 -10.349 -8.958 1.00 89.19 625 ALA A N 1
ATOM 5047 C CA . ALA A 1 625 ? 29.293 -11.104 -7.711 1.00 89.19 625 ALA A CA 1
ATOM 5048 C C . ALA A 1 625 ? 29.926 -10.342 -6.531 1.00 89.19 625 ALA A C 1
ATOM 5050 O O . ALA A 1 625 ? 29.233 -10.052 -5.558 1.00 89.19 625 ALA A O 1
ATOM 5051 N N . ASP A 1 626 ? 31.182 -9.907 -6.673 1.00 89.06 626 ASP A N 1
ATOM 5052 C CA . ASP A 1 626 ? 31.920 -9.096 -5.689 1.00 89.06 626 ASP A CA 1
ATOM 5053 C C . ASP A 1 626 ? 31.190 -7.774 -5.357 1.00 89.06 626 ASP A C 1
ATOM 5055 O O . ASP A 1 626 ? 31.049 -7.396 -4.192 1.00 89.06 626 ASP A O 1
ATOM 5059 N N . LEU A 1 627 ? 30.623 -7.099 -6.367 1.00 87.88 627 LEU A N 1
ATOM 5060 C CA . LEU A 1 627 ? 29.786 -5.908 -6.167 1.00 87.88 627 LEU A CA 1
ATOM 5061 C C . LEU A 1 627 ? 28.567 -6.188 -5.275 1.00 87.88 627 LEU A C 1
ATOM 5063 O O . LEU A 1 627 ? 28.236 -5.372 -4.412 1.00 87.88 627 LEU A O 1
ATOM 5067 N N . ASN A 1 628 ? 27.882 -7.311 -5.497 1.00 85.81 628 ASN A N 1
ATOM 5068 C CA . ASN A 1 628 ? 26.675 -7.657 -4.756 1.00 85.81 628 ASN A CA 1
ATOM 5069 C C . ASN A 1 628 ? 27.001 -8.167 -3.339 1.00 85.81 628 ASN A C 1
ATOM 5071 O O . ASN A 1 628 ? 26.323 -7.777 -2.391 1.00 85.81 628 ASN A O 1
ATOM 5075 N N . GLU A 1 629 ? 28.074 -8.950 -3.173 1.00 81.88 629 GLU A N 1
ATOM 5076 C CA . GLU A 1 629 ? 28.550 -9.427 -1.867 1.00 81.88 629 GLU A CA 1
ATOM 5077 C C . GLU A 1 629 ? 28.969 -8.261 -0.962 1.00 81.88 629 GLU A C 1
ATOM 5079 O O . GLU A 1 629 ? 28.444 -8.114 0.144 1.00 81.88 629 GLU A O 1
ATOM 5084 N N . ARG A 1 630 ? 29.848 -7.363 -1.435 1.00 76.88 630 ARG A N 1
ATOM 5085 C CA . ARG A 1 630 ? 30.275 -6.201 -0.632 1.00 76.88 630 ARG A CA 1
ATOM 5086 C C . ARG A 1 630 ? 29.168 -5.169 -0.413 1.00 76.88 630 ARG A C 1
ATOM 5088 O O . ARG A 1 630 ? 29.277 -4.340 0.495 1.00 76.88 630 ARG A O 1
ATOM 5095 N N . GLY A 1 631 ? 28.126 -5.200 -1.243 1.00 71.81 631 GLY A N 1
ATOM 5096 C CA . GLY A 1 631 ? 26.920 -4.394 -1.092 1.00 71.81 631 GLY A CA 1
ATOM 5097 C C . GLY A 1 631 ? 26.039 -4.808 0.093 1.00 71.81 631 GLY A C 1
ATOM 5098 O O . GLY A 1 631 ? 25.264 -3.973 0.576 1.00 71.81 631 GLY A O 1
ATOM 5099 N N . MET A 1 632 ? 26.182 -6.045 0.591 1.00 68.56 632 MET A N 1
ATOM 5100 C CA . MET A 1 632 ? 25.378 -6.572 1.695 1.00 68.56 632 MET A CA 1
ATOM 5101 C C . MET A 1 632 ? 25.518 -5.738 2.977 1.00 68.56 632 MET A C 1
ATOM 5103 O O . MET A 1 632 ? 26.572 -5.203 3.331 1.00 68.56 632 MET A O 1
ATOM 5107 N N . VAL A 1 633 ? 24.401 -5.591 3.687 1.00 69.44 633 VAL A N 1
ATOM 5108 C CA . VAL A 1 633 ? 24.285 -4.681 4.827 1.00 69.44 633 VAL A CA 1
ATOM 5109 C C . VAL A 1 633 ? 24.778 -5.378 6.099 1.00 69.44 633 VAL A C 1
ATOM 5111 O O . VAL A 1 633 ? 24.156 -6.322 6.574 1.00 69.44 633 VAL A O 1
ATOM 5114 N N . SER A 1 634 ? 25.874 -4.895 6.694 1.00 76.81 634 SER A N 1
ATOM 5115 C CA . SER A 1 634 ? 26.361 -5.422 7.979 1.00 76.81 634 SER A CA 1
ATOM 5116 C C . SER A 1 634 ? 25.319 -5.275 9.098 1.00 76.81 634 SER A C 1
ATOM 5118 O O . SER A 1 634 ? 24.539 -4.319 9.104 1.00 76.81 634 SER A O 1
ATOM 5120 N N . GLU A 1 635 ? 25.336 -6.168 10.096 1.00 83.00 635 GLU A N 1
ATOM 5121 C CA . GLU A 1 635 ? 24.382 -6.121 11.221 1.00 83.00 635 GLU A CA 1
ATOM 5122 C C . GLU A 1 635 ? 24.353 -4.751 11.915 1.00 83.00 635 GLU A C 1
ATOM 5124 O O . GLU A 1 635 ? 23.288 -4.228 12.242 1.00 83.00 635 GLU A O 1
ATOM 5129 N N . GLU A 1 636 ? 25.519 -4.126 12.105 1.00 81.06 636 GLU A N 1
ATOM 5130 C CA . GLU A 1 636 ? 25.621 -2.783 12.679 1.00 81.06 636 GLU A CA 1
ATOM 5131 C C . GLU A 1 636 ? 24.895 -1.740 11.819 1.00 81.06 636 GLU A C 1
ATOM 5133 O O . GLU A 1 636 ? 24.199 -0.869 12.346 1.00 81.06 636 GLU A O 1
ATOM 5138 N N . ARG A 1 637 ? 24.993 -1.834 10.491 1.00 80.25 637 ARG A N 1
ATOM 5139 C CA . ARG A 1 637 ? 24.278 -0.937 9.582 1.00 80.25 637 ARG A CA 1
ATOM 5140 C C . ARG A 1 637 ? 22.768 -1.210 9.619 1.00 80.25 637 ARG A C 1
ATOM 5142 O O . ARG A 1 637 ? 22.011 -0.244 9.703 1.00 80.25 637 ARG A O 1
ATOM 5149 N N . ILE A 1 638 ? 22.325 -2.471 9.694 1.00 84.81 638 ILE A N 1
ATOM 5150 C CA . ILE A 1 638 ? 20.904 -2.846 9.884 1.00 84.81 638 ILE A CA 1
ATOM 5151 C C . ILE A 1 638 ? 20.336 -2.243 11.183 1.00 84.81 638 ILE A C 1
ATOM 5153 O O . ILE A 1 638 ? 19.268 -1.621 11.168 1.00 84.81 638 ILE A O 1
ATOM 5157 N N . ARG A 1 639 ? 21.079 -2.312 12.300 1.00 87.31 639 ARG A N 1
ATOM 5158 C CA . ARG A 1 639 ? 20.717 -1.671 13.586 1.00 87.31 639 ARG A CA 1
ATOM 5159 C C . ARG A 1 639 ? 20.577 -0.140 13.493 1.00 87.31 639 ARG A C 1
ATOM 5161 O O . ARG A 1 639 ? 20.011 0.475 14.398 1.00 87.31 639 ARG A O 1
ATOM 5168 N N . ASN A 1 640 ? 21.077 0.492 12.426 1.00 83.44 640 ASN A N 1
ATOM 5169 C CA . ASN A 1 640 ? 21.091 1.945 12.228 1.00 83.44 640 ASN A CA 1
ATOM 5170 C C . ASN A 1 640 ? 20.173 2.465 11.102 1.00 83.44 640 ASN A C 1
ATOM 5172 O O . ASN A 1 640 ? 19.912 3.666 11.061 1.00 83.44 640 ASN A O 1
ATOM 5176 N N . LEU A 1 641 ? 19.655 1.605 10.218 1.00 83.62 641 LEU A N 1
ATOM 5177 C CA . LEU A 1 641 ? 18.729 1.993 9.140 1.00 83.62 641 LEU A CA 1
ATOM 5178 C C . LEU A 1 641 ? 17.389 2.568 9.674 1.00 83.62 641 LEU A C 1
ATOM 5180 O O . LEU A 1 641 ? 17.071 2.388 10.858 1.00 83.62 641 LEU A O 1
ATOM 5184 N N . PRO A 1 642 ? 16.588 3.276 8.853 1.00 85.06 642 PRO A N 1
ATOM 5185 C CA . PRO A 1 642 ? 15.181 3.514 9.176 1.00 85.06 642 PRO A CA 1
ATOM 5186 C C . PRO A 1 642 ? 14.422 2.181 9.261 1.00 85.06 642 PRO A C 1
ATOM 5188 O O . PRO A 1 642 ? 14.848 1.187 8.674 1.00 85.06 642 PRO A O 1
ATOM 5191 N N . TYR A 1 643 ? 13.313 2.174 9.995 1.00 93.94 643 TYR A N 1
ATOM 5192 C CA . TYR A 1 643 ? 12.400 1.038 10.079 1.00 93.94 643 TYR A CA 1
ATOM 5193 C C . TYR A 1 643 ? 10.961 1.498 9.836 1.00 93.94 643 TYR A C 1
ATOM 5195 O O . TYR A 1 643 ? 10.649 2.673 10.037 1.00 93.94 643 TYR A O 1
ATOM 5203 N N . TYR A 1 644 ? 10.113 0.561 9.431 1.00 96.75 644 TYR A N 1
ATOM 5204 C CA . TYR A 1 644 ? 8.690 0.743 9.169 1.00 96.75 644 TYR A CA 1
ATOM 5205 C C . TYR A 1 644 ? 7.884 -0.319 9.907 1.00 96.75 644 TYR A C 1
ATOM 5207 O O . TYR A 1 644 ? 8.405 -1.389 10.218 1.00 96.75 644 TYR A O 1
ATOM 5215 N N . HIS A 1 645 ? 6.615 -0.042 10.170 1.00 98.25 645 HIS A N 1
ATOM 5216 C CA . HIS A 1 645 ? 5.713 -1.048 10.718 1.00 98.25 645 HIS A CA 1
ATOM 5217 C C . HIS A 1 645 ? 5.311 -2.072 9.639 1.00 98.25 645 HIS A C 1
ATOM 5219 O O . HIS A 1 645 ? 5.226 -1.745 8.449 1.00 98.25 645 HIS A O 1
ATOM 5225 N N . ILE A 1 646 ? 5.089 -3.321 10.048 1.00 98.50 646 ILE A N 1
ATOM 5226 C CA . ILE A 1 646 ? 4.645 -4.427 9.189 1.00 98.50 646 ILE A CA 1
ATOM 5227 C C . ILE A 1 646 ? 3.772 -5.391 9.989 1.00 98.50 646 ILE A C 1
ATOM 5229 O O . ILE A 1 646 ? 4.154 -5.790 11.082 1.00 98.50 646 ILE A O 1
ATOM 5233 N N . ILE A 1 647 ? 2.644 -5.836 9.435 1.00 98.62 647 ILE A N 1
ATOM 5234 C CA . ILE A 1 647 ? 1.826 -6.863 10.090 1.00 98.62 647 ILE A CA 1
ATOM 5235 C C . ILE A 1 647 ? 2.212 -8.246 9.572 1.00 98.62 647 ILE A C 1
ATOM 5237 O O . ILE A 1 647 ? 2.217 -8.490 8.366 1.00 98.62 647 ILE A O 1
ATOM 5241 N N . LEU A 1 648 ? 2.539 -9.152 10.494 1.00 98.62 648 LEU A N 1
ATOM 5242 C CA . LEU A 1 648 ? 2.883 -10.546 10.226 1.00 98.62 648 LEU A CA 1
ATOM 5243 C C . LEU A 1 648 ? 1.810 -11.446 10.846 1.00 98.62 648 LEU A C 1
ATOM 5245 O O . LEU A 1 648 ? 1.700 -11.501 12.068 1.00 98.62 648 LEU A O 1
ATOM 5249 N N . LEU A 1 649 ? 1.034 -12.168 10.034 1.00 98.69 649 LEU A N 1
ATOM 5250 C CA . LEU A 1 649 ? -0.005 -13.097 10.502 1.00 98.69 649 LEU A CA 1
ATOM 5251 C C . LEU A 1 649 ? 0.379 -14.548 10.186 1.00 98.69 649 LEU A C 1
ATOM 5253 O O . LEU A 1 649 ? 0.642 -14.891 9.034 1.00 98.69 649 LEU A O 1
ATOM 5257 N N . ALA A 1 650 ? 0.357 -15.435 11.181 1.00 98.12 650 ALA A N 1
ATOM 5258 C CA . ALA A 1 650 ? 0.621 -16.857 10.982 1.00 98.12 650 ALA A CA 1
ATOM 5259 C C . ALA A 1 650 ? -0.588 -17.569 10.342 1.00 98.12 650 ALA A C 1
ATOM 5261 O O . ALA A 1 650 ? -1.648 -17.734 10.952 1.00 98.12 650 ALA A O 1
ATOM 5262 N N . LYS A 1 651 ? -0.414 -18.050 9.106 1.00 96.50 651 LYS A N 1
ATOM 5263 C CA . LYS A 1 651 ? -1.395 -18.858 8.360 1.00 96.50 651 LYS A CA 1
ATOM 5264 C C . LYS A 1 651 ? -1.505 -20.284 8.904 1.00 96.50 651 LYS A C 1
ATOM 5266 O O . LYS A 1 651 ? -2.583 -20.878 8.862 1.00 96.50 651 LYS A O 1
ATOM 5271 N N . ASN A 1 652 ? -0.382 -20.844 9.352 1.00 96.06 652 ASN A N 1
ATOM 5272 C CA . ASN A 1 652 ? -0.218 -22.235 9.774 1.00 96.06 652 ASN A CA 1
ATOM 5273 C C . ASN A 1 652 ? 0.904 -22.370 10.831 1.00 96.06 652 ASN A C 1
ATOM 5275 O O . ASN A 1 652 ? 1.503 -21.383 11.257 1.00 96.06 652 ASN A O 1
ATOM 5279 N N . GLU A 1 653 ? 1.193 -23.605 11.249 1.00 95.69 653 GLU A N 1
ATOM 5280 C CA . GLU A 1 653 ? 2.236 -23.913 12.239 1.00 95.69 653 GLU A CA 1
ATOM 5281 C C . GLU A 1 653 ? 3.651 -23.514 11.779 1.00 95.69 653 GLU A C 1
ATOM 5283 O O . GLU A 1 653 ? 4.437 -23.041 12.600 1.00 95.69 653 GLU A O 1
ATOM 5288 N N . THR A 1 654 ? 3.972 -23.635 10.483 1.00 96.38 654 THR A N 1
ATOM 5289 C CA . THR A 1 654 ? 5.249 -23.153 9.922 1.00 96.38 654 THR A CA 1
ATOM 5290 C C . THR A 1 654 ? 5.388 -21.648 10.121 1.00 96.38 654 THR A C 1
ATOM 5292 O O . THR A 1 654 ? 6.380 -21.197 10.687 1.00 96.38 654 THR A O 1
ATOM 5295 N N . GLY A 1 655 ? 4.345 -20.886 9.779 1.00 97.50 655 GLY A N 1
ATOM 5296 C CA . GLY A 1 655 ? 4.285 -19.445 10.007 1.00 97.50 655 GLY A CA 1
ATOM 5297 C C . GLY A 1 655 ? 4.436 -19.075 11.479 1.00 97.50 655 GLY A C 1
ATOM 5298 O O . GLY A 1 655 ? 5.179 -18.158 11.803 1.00 97.50 655 GLY A O 1
ATOM 5299 N N . ARG A 1 656 ? 3.803 -19.819 12.396 1.00 96.69 656 ARG A N 1
ATOM 5300 C CA . ARG A 1 656 ? 3.939 -19.580 13.843 1.00 96.69 656 ARG A CA 1
ATOM 5301 C C . 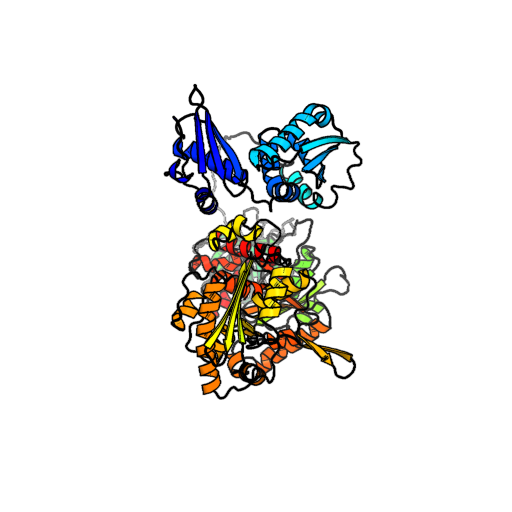ARG A 1 656 ? 5.383 -19.770 14.327 1.00 96.69 656 ARG A C 1
ATOM 5303 O O . ARG A 1 656 ? 5.863 -18.966 15.120 1.00 96.69 656 ARG A O 1
ATOM 5310 N N . ARG A 1 657 ? 6.084 -20.795 13.830 1.00 97.88 657 ARG A N 1
ATOM 5311 C CA . ARG A 1 657 ? 7.507 -21.038 14.136 1.00 97.88 657 ARG A CA 1
ATOM 5312 C C . ARG A 1 657 ? 8.414 -19.971 13.530 1.00 97.88 657 ARG A C 1
ATOM 5314 O O . ARG A 1 657 ? 9.242 -19.425 14.246 1.00 97.88 657 ARG A O 1
ATOM 5321 N N . ASN A 1 658 ? 8.207 -19.631 12.260 1.00 97.56 658 ASN A N 1
ATOM 5322 C CA . ASN A 1 658 ? 8.921 -18.553 11.575 1.00 97.56 658 ASN A CA 1
ATOM 5323 C C . ASN A 1 658 ? 8.747 -17.210 12.297 1.00 97.56 658 ASN A C 1
ATOM 5325 O O . ASN A 1 658 ? 9.717 -16.485 12.495 1.00 97.56 658 ASN A O 1
ATOM 5329 N N . LEU A 1 659 ? 7.540 -16.911 12.780 1.00 97.75 659 LEU A N 1
ATOM 5330 C CA . LEU A 1 659 ? 7.257 -15.711 13.562 1.00 97.75 659 LEU A CA 1
ATOM 5331 C C . LEU A 1 659 ? 8.022 -15.710 14.900 1.00 97.75 659 LEU A C 1
ATOM 5333 O O . LEU A 1 659 ? 8.600 -14.686 15.257 1.00 97.75 659 LEU A O 1
ATOM 5337 N N . TYR A 1 660 ? 8.124 -16.849 15.599 1.00 98.38 660 TYR A N 1
ATOM 5338 C CA . TYR A 1 660 ? 9.003 -16.960 16.773 1.00 98.38 660 TYR A CA 1
ATOM 5339 C C . TYR A 1 660 ? 10.480 -16.721 16.421 1.00 98.38 660 TYR A C 1
ATOM 5341 O O . TYR A 1 660 ? 11.131 -15.949 17.121 1.00 98.38 660 TYR A O 1
ATOM 5349 N N . THR A 1 661 ? 10.994 -17.296 15.327 1.00 98.19 661 THR A N 1
ATOM 5350 C CA . THR A 1 661 ? 12.373 -17.054 14.859 1.00 98.19 661 THR A CA 1
ATOM 5351 C C . THR A 1 661 ? 12.622 -15.570 14.580 1.00 98.19 661 THR A C 1
ATOM 5353 O O . THR A 1 661 ? 13.598 -15.009 15.071 1.00 98.19 661 THR A O 1
ATOM 5356 N N . LEU A 1 662 ? 11.710 -14.903 13.865 1.00 98.38 662 LEU A N 1
ATOM 5357 C CA . LEU A 1 662 ? 11.804 -13.474 13.548 1.00 98.38 662 LEU A CA 1
ATOM 5358 C C . LEU A 1 662 ? 11.788 -12.597 14.810 1.00 98.38 662 LEU A C 1
ATOM 5360 O O . LEU A 1 662 ? 12.566 -11.647 14.912 1.00 98.38 662 LEU A O 1
ATOM 5364 N N . VAL A 1 663 ? 10.953 -12.928 15.801 1.00 98.25 663 VAL A N 1
ATOM 5365 C CA . VAL A 1 663 ? 10.940 -12.246 17.107 1.00 98.25 663 VAL A CA 1
ATOM 5366 C C . VAL A 1 663 ? 12.246 -12.496 17.874 1.00 98.25 663 VAL A C 1
ATOM 5368 O O . VAL A 1 663 ? 12.793 -11.557 18.448 1.00 98.25 663 VAL A O 1
ATOM 5371 N N . SER A 1 664 ? 12.799 -13.712 17.858 1.00 98.25 664 SER A N 1
ATOM 5372 C CA . SER A 1 664 ? 14.087 -14.010 18.500 1.00 98.25 664 SER A CA 1
ATOM 5373 C C . SER A 1 664 ? 15.258 -13.265 17.850 1.00 98.25 664 SER A C 1
ATOM 5375 O O . SER A 1 664 ? 15.969 -12.538 18.540 1.00 98.25 664 SER A O 1
ATOM 5377 N N . GLU A 1 665 ? 15.439 -13.370 16.534 1.00 97.75 665 GLU A N 1
ATOM 5378 C CA . GLU A 1 665 ? 16.550 -12.731 15.812 1.00 97.75 665 GLU A CA 1
ATOM 5379 C C . GLU A 1 665 ? 16.511 -11.197 15.928 1.00 97.75 665 GLU A C 1
ATOM 5381 O O . GLU A 1 665 ? 17.543 -10.544 16.124 1.00 97.75 665 GLU A O 1
ATOM 5386 N N . SER A 1 666 ? 15.312 -10.608 15.875 1.00 97.56 666 SER A N 1
ATOM 5387 C CA . SER A 1 666 ? 15.119 -9.160 16.014 1.00 97.56 666 SER A CA 1
ATOM 5388 C C . SER A 1 666 ? 15.442 -8.620 17.412 1.00 97.56 666 SER A C 1
ATOM 5390 O O . SER A 1 666 ? 15.882 -7.473 17.528 1.00 97.56 666 SER A O 1
ATOM 5392 N N . HIS A 1 667 ? 15.298 -9.440 18.460 1.00 97.75 667 HIS A N 1
ATOM 5393 C CA . HIS A 1 667 ? 15.706 -9.113 19.832 1.00 97.75 667 HIS A CA 1
ATOM 5394 C C . HIS A 1 667 ? 17.178 -9.428 20.128 1.00 97.75 667 HIS A C 1
ATOM 5396 O O . HIS A 1 667 ? 17.803 -8.709 20.904 1.00 97.75 667 HIS A O 1
ATOM 5402 N N . LEU A 1 668 ? 17.739 -10.483 19.530 1.00 96.44 668 LEU A N 1
ATOM 5403 C CA . LEU A 1 668 ? 19.096 -10.950 19.832 1.00 96.44 668 LEU A CA 1
ATOM 5404 C C . LEU A 1 668 ? 20.166 -10.257 18.982 1.00 96.44 668 LEU A C 1
ATOM 5406 O O . LEU A 1 668 ? 21.165 -9.779 19.517 1.00 96.44 668 LEU A O 1
ATOM 5410 N N . ARG A 1 669 ? 19.972 -10.190 17.660 1.00 94.50 669 ARG A N 1
ATOM 5411 C CA . ARG A 1 669 ? 20.989 -9.695 16.718 1.00 94.50 669 ARG A CA 1
ATOM 5412 C C . ARG A 1 669 ? 20.699 -8.288 16.236 1.00 94.50 669 ARG A C 1
ATOM 5414 O O . ARG A 1 669 ? 21.612 -7.469 16.194 1.00 94.50 669 ARG A O 1
ATOM 5421 N N . TYR A 1 670 ? 19.456 -7.964 15.896 1.00 94.94 670 TYR A N 1
ATOM 5422 C CA . TYR A 1 670 ? 19.135 -6.703 15.209 1.00 94.94 670 TYR A CA 1
ATOM 5423 C C . TYR A 1 670 ? 18.564 -5.606 16.124 1.00 94.94 670 TYR A C 1
ATOM 5425 O O . TYR A 1 670 ? 18.208 -4.520 15.657 1.00 94.94 670 TYR A O 1
ATOM 5433 N N . PHE A 1 671 ? 18.526 -5.847 17.436 1.00 95.56 671 PHE A N 1
ATOM 5434 C CA . PHE A 1 671 ? 18.027 -4.891 18.421 1.00 95.56 671 PHE A CA 1
ATOM 5435 C C . PHE A 1 671 ? 18.906 -3.630 18.531 1.00 95.56 671 PHE A C 1
ATOM 5437 O O . PHE A 1 671 ? 20.128 -3.666 18.375 1.00 95.56 671 PHE A O 1
ATOM 5444 N N . LYS A 1 672 ? 18.269 -2.493 18.846 1.00 89.94 672 LYS A N 1
ATOM 5445 C CA . LYS A 1 672 ? 18.953 -1.246 19.254 1.00 89.94 672 LYS A CA 1
ATOM 5446 C C . LYS A 1 672 ? 18.107 -0.381 20.191 1.00 89.94 672 LYS A C 1
ATOM 5448 O O . LYS A 1 672 ? 18.594 0.115 21.199 1.00 89.94 672 LYS A O 1
ATOM 5453 N N . LYS A 1 673 ? 16.853 -0.154 19.798 1.00 90.56 673 LYS A N 1
ATOM 5454 C CA . LYS A 1 673 ? 15.803 0.556 20.564 1.00 90.56 673 LYS A CA 1
ATOM 5455 C C . LYS A 1 673 ? 14.432 -0.091 20.362 1.00 90.56 673 LYS A C 1
ATOM 5457 O O . LYS A 1 673 ? 13.608 -0.082 21.261 1.00 90.56 673 LYS A O 1
ATOM 5462 N N . ARG A 1 674 ? 14.210 -0.635 19.165 1.00 94.44 674 ARG A N 1
ATOM 5463 C CA . ARG A 1 674 ? 13.115 -1.534 18.801 1.00 94.44 674 ARG A CA 1
ATOM 5464 C C . ARG A 1 674 ? 13.724 -2.827 18.226 1.00 94.44 674 ARG A C 1
ATOM 5466 O O . ARG A 1 674 ? 14.837 -2.738 17.684 1.00 94.44 674 ARG A O 1
ATOM 5473 N N . PRO A 1 675 ? 13.049 -3.982 18.343 1.00 96.69 675 PRO A N 1
ATOM 5474 C CA . PRO A 1 675 ? 13.481 -5.241 17.740 1.00 96.69 675 PRO A CA 1
ATOM 5475 C C . PRO A 1 675 ? 13.246 -5.203 16.225 1.00 96.69 675 PRO A C 1
ATOM 5477 O O . PRO A 1 675 ? 12.114 -5.241 15.755 1.00 96.69 675 PRO A O 1
ATOM 5480 N N . ARG A 1 676 ? 14.319 -5.070 15.442 1.00 96.75 676 ARG A N 1
ATOM 5481 C CA . ARG A 1 676 ? 14.235 -4.848 13.987 1.00 96.75 676 ARG A CA 1
ATOM 5482 C C . ARG A 1 676 ? 14.256 -6.157 13.213 1.00 96.75 676 ARG A C 1
ATOM 5484 O O . ARG A 1 676 ? 15.060 -7.029 13.517 1.00 96.75 676 ARG A O 1
ATOM 5491 N N . ILE A 1 677 ? 13.437 -6.257 12.176 1.00 97.25 677 ILE A N 1
ATOM 5492 C CA . ILE A 1 677 ? 13.388 -7.411 11.278 1.00 97.25 677 ILE A CA 1
ATOM 5493 C C . ILE A 1 677 ? 13.969 -6.981 9.920 1.00 97.25 677 ILE A C 1
ATOM 5495 O O . ILE A 1 677 ? 13.349 -6.152 9.254 1.00 97.25 677 ILE A O 1
ATOM 5499 N N . PRO A 1 678 ? 15.135 -7.497 9.490 1.00 93.88 678 PRO A N 1
ATOM 5500 C CA . PRO A 1 678 ? 15.623 -7.291 8.127 1.00 93.88 678 PRO A CA 1
ATOM 5501 C C . PRO A 1 678 ? 14.642 -7.891 7.107 1.00 93.88 678 PRO A C 1
ATOM 5503 O O . PRO A 1 678 ? 14.097 -8.975 7.338 1.00 93.88 678 PRO A O 1
ATOM 5506 N N . ARG A 1 679 ? 14.420 -7.225 5.968 1.00 92.31 679 ARG A N 1
ATOM 5507 C CA . ARG A 1 679 ? 13.576 -7.753 4.884 1.00 92.31 679 ARG A CA 1
ATOM 5508 C C . ARG A 1 679 ? 14.153 -9.058 4.323 1.00 92.31 679 ARG A C 1
ATOM 5510 O O . ARG A 1 679 ? 13.371 -9.945 3.995 1.00 92.31 679 ARG A O 1
ATOM 5517 N N . SER A 1 680 ? 15.478 -9.207 4.264 1.00 85.62 680 SER A N 1
ATOM 5518 C CA . SER A 1 680 ? 16.145 -10.452 3.844 1.00 85.62 680 SER A CA 1
ATOM 5519 C C . SER A 1 680 ? 15.741 -11.650 4.716 1.00 85.62 680 SER A C 1
ATOM 5521 O O . SER A 1 680 ? 15.205 -12.636 4.212 1.00 85.62 680 SER A O 1
ATOM 5523 N N . LEU A 1 681 ? 15.886 -11.514 6.036 1.00 91.44 681 LEU A N 1
ATOM 5524 C CA . LEU A 1 681 ? 15.503 -12.514 7.035 1.00 91.44 681 LEU A CA 1
ATOM 5525 C C . LEU A 1 681 ? 13.995 -12.818 6.999 1.00 91.44 681 LEU A C 1
ATOM 5527 O O . LEU A 1 681 ? 13.577 -13.969 7.115 1.00 91.44 681 LEU A O 1
ATOM 5531 N N . LEU A 1 682 ? 13.158 -11.792 6.811 1.00 95.06 682 LEU A N 1
ATOM 5532 C CA . LEU A 1 682 ? 11.717 -11.987 6.640 1.00 95.06 682 LEU A CA 1
ATOM 5533 C C . LEU A 1 682 ? 11.384 -12.760 5.357 1.00 95.06 682 LEU A C 1
ATOM 5535 O O . LEU A 1 682 ? 10.419 -13.517 5.358 1.00 95.06 682 LEU A O 1
ATOM 5539 N N . MET A 1 683 ? 12.159 -12.603 4.281 1.00 87.69 683 MET A N 1
ATOM 5540 C CA . MET A 1 683 ? 11.979 -13.389 3.058 1.00 87.69 683 MET A CA 1
ATOM 5541 C C . MET A 1 683 ? 12.390 -14.855 3.244 1.00 87.69 683 MET A C 1
ATOM 5543 O O . MET A 1 683 ? 11.658 -15.730 2.786 1.00 87.69 683 MET A O 1
ATOM 5547 N N . GLU A 1 684 ? 13.482 -15.131 3.965 1.00 83.94 684 GLU A N 1
ATOM 5548 C CA . GLU A 1 684 ? 13.889 -16.496 4.348 1.00 83.94 684 GLU A CA 1
ATOM 5549 C C . GLU A 1 684 ? 12.796 -17.206 5.171 1.00 83.94 684 GLU A C 1
ATOM 5551 O O . GLU A 1 684 ? 12.451 -18.359 4.914 1.00 83.94 684 GLU A O 1
ATOM 5556 N N . HIS A 1 685 ? 12.173 -16.483 6.104 1.00 94.62 685 HIS A N 1
ATOM 5557 C CA . HIS A 1 685 ? 11.110 -16.991 6.976 1.00 94.62 685 HIS A CA 1
ATOM 5558 C C . HIS A 1 685 ? 9.683 -16.643 6.506 1.00 94.62 685 HIS A C 1
ATOM 5560 O O . HIS A 1 685 ? 8.744 -16.689 7.305 1.00 94.62 685 HIS A O 1
ATOM 5566 N N . ARG A 1 686 ? 9.478 -16.315 5.219 1.00 93.19 686 ARG A N 1
ATOM 5567 C CA . ARG A 1 686 ? 8.158 -15.891 4.708 1.00 93.19 686 ARG A CA 1
ATOM 5568 C C . ARG A 1 686 ? 7.126 -17.019 4.665 1.00 93.19 686 ARG A C 1
ATOM 5570 O O . ARG A 1 686 ? 5.928 -16.739 4.733 1.00 93.19 686 ARG A O 1
ATOM 5577 N N . ASP A 1 687 ? 7.548 -18.279 4.534 1.00 91.50 687 ASP A N 1
ATOM 5578 C CA . ASP A 1 687 ? 6.591 -19.384 4.414 1.00 91.50 687 ASP A CA 1
ATOM 5579 C C . ASP A 1 687 ? 5.665 -19.478 5.639 1.00 91.50 687 ASP A C 1
ATOM 5581 O O . ASP A 1 687 ? 6.058 -19.274 6.790 1.00 91.50 687 ASP A O 1
ATOM 5585 N N . GLY A 1 688 ? 4.393 -19.762 5.373 1.00 94.94 688 GLY A N 1
ATOM 5586 C CA . GLY A 1 688 ? 3.342 -19.794 6.380 1.00 94.94 688 GLY A CA 1
ATOM 5587 C C . GLY A 1 688 ? 2.926 -18.431 6.949 1.00 94.94 688 GLY A C 1
ATOM 5588 O O . GLY A 1 688 ? 2.025 -18.413 7.790 1.00 94.94 688 GLY A O 1
ATOM 5589 N N . LEU A 1 689 ? 3.505 -17.308 6.515 1.00 97.81 689 LEU A N 1
ATOM 5590 C CA . LEU A 1 689 ? 3.073 -15.962 6.910 1.00 97.81 689 LEU A CA 1
ATOM 5591 C C . LEU A 1 689 ? 2.120 -15.334 5.881 1.00 97.81 689 LEU A C 1
ATOM 5593 O O . LEU A 1 689 ? 2.079 -15.724 4.714 1.00 97.81 689 LEU A O 1
ATOM 5597 N N . VAL A 1 690 ? 1.339 -14.357 6.340 1.00 98.38 690 VAL A N 1
ATOM 5598 C CA . VAL A 1 690 ? 0.589 -13.399 5.518 1.00 98.38 690 VAL A CA 1
ATOM 5599 C C . VAL A 1 690 ? 0.974 -11.999 5.986 1.00 98.38 690 VAL A C 1
ATOM 5601 O O . VAL A 1 690 ? 0.926 -11.716 7.184 1.00 98.38 690 VAL A O 1
ATOM 5604 N N . ILE A 1 691 ? 1.386 -11.150 5.050 1.00 98.38 691 ILE A N 1
ATOM 5605 C CA . ILE A 1 691 ? 2.100 -9.900 5.316 1.00 98.38 691 ILE A CA 1
ATOM 5606 C C . ILE A 1 691 ? 1.247 -8.680 4.928 1.00 98.38 691 ILE A C 1
ATOM 5608 O O . ILE A 1 691 ? 0.864 -8.526 3.768 1.00 98.38 691 ILE A O 1
ATOM 5612 N N . GLY A 1 692 ? 0.965 -7.808 5.899 1.00 98.19 692 GLY A N 1
ATOM 5613 C CA . GLY A 1 692 ? 0.139 -6.602 5.760 1.00 98.19 692 GLY A CA 1
ATOM 5614 C C . GLY A 1 692 ? 0.936 -5.299 5.792 1.00 98.19 692 GLY A C 1
ATOM 5615 O O . GLY A 1 692 ? 1.947 -5.200 6.491 1.00 98.19 692 GLY A O 1
ATOM 5616 N N . SER A 1 693 ? 0.472 -4.282 5.057 1.00 97.69 693 SER A N 1
ATOM 5617 C CA . SER A 1 693 ? 1.169 -2.986 4.925 1.00 97.69 693 SER A CA 1
ATOM 5618 C C . SER A 1 693 ? 1.130 -2.072 6.160 1.00 97.69 693 SER A C 1
ATOM 5620 O O . SER A 1 693 ? 1.705 -0.985 6.099 1.00 97.69 693 SER A O 1
ATOM 5622 N N . ALA A 1 694 ? 0.476 -2.508 7.243 1.00 96.00 694 ALA A N 1
ATOM 5623 C CA . ALA A 1 694 ? 0.378 -1.837 8.543 1.00 96.00 694 ALA A CA 1
ATOM 5624 C C . ALA A 1 694 ? -0.252 -0.423 8.523 1.00 96.00 694 ALA A C 1
ATOM 5626 O O . ALA A 1 694 ? -1.001 -0.058 7.611 1.00 96.00 694 ALA A O 1
ATOM 5627 N N . CYS A 1 695 ? -0.019 0.335 9.597 1.00 93.88 695 CYS A N 1
ATOM 5628 C CA . CYS A 1 695 ? -0.587 1.655 9.862 1.00 93.88 695 CYS A CA 1
ATOM 5629 C C . CYS A 1 695 ? 0.144 2.787 9.109 1.00 93.88 695 CYS A C 1
ATOM 5631 O O . CYS A 1 695 ? 0.869 2.566 8.136 1.00 93.88 695 CYS A O 1
ATOM 5633 N N . SER A 1 696 ? -0.020 4.033 9.555 1.00 93.19 696 SER A N 1
ATOM 5634 C CA . SER A 1 696 ? 0.658 5.194 8.964 1.00 93.19 696 SER A CA 1
ATOM 5635 C C . SER A 1 696 ? 2.178 5.223 9.162 1.00 93.19 696 SER A C 1
ATOM 5637 O O . SER A 1 696 ? 2.868 5.898 8.395 1.00 93.19 696 SER A O 1
ATOM 5639 N N . ALA A 1 697 ? 2.701 4.450 10.120 1.00 94.00 697 ALA A N 1
ATOM 5640 C CA . ALA A 1 697 ? 4.128 4.148 10.267 1.00 94.00 697 ALA A CA 1
ATOM 5641 C C . ALA A 1 697 ? 4.614 3.016 9.327 1.00 94.00 697 ALA A C 1
ATOM 5643 O O . ALA A 1 697 ? 5.804 2.684 9.297 1.00 94.00 697 ALA A O 1
ATOM 5644 N N . GLY A 1 698 ? 3.708 2.415 8.549 1.00 96.12 698 GLY A N 1
ATOM 5645 C CA . GLY A 1 698 ? 4.006 1.418 7.526 1.00 96.12 698 GLY A CA 1
ATOM 5646 C C . GLY A 1 698 ? 4.685 2.008 6.288 1.00 96.12 698 GLY A C 1
ATOM 5647 O O . GLY A 1 698 ? 4.506 3.177 5.929 1.00 96.12 698 GLY A O 1
ATOM 5648 N N . GLU A 1 699 ? 5.470 1.176 5.603 1.00 95.31 699 GLU A N 1
ATOM 5649 C CA . GLU A 1 699 ? 6.310 1.581 4.467 1.00 95.31 699 GLU A CA 1
ATOM 5650 C C . GLU A 1 699 ? 5.490 2.197 3.322 1.00 95.31 699 GLU A C 1
ATOM 5652 O O . GLU A 1 699 ? 5.844 3.252 2.790 1.00 95.31 699 GLU A O 1
ATOM 5657 N N . LEU A 1 700 ? 4.353 1.579 2.981 1.00 95.94 700 LEU A N 1
ATOM 5658 C CA . LEU A 1 700 ? 3.477 2.039 1.902 1.00 95.94 700 LEU A CA 1
ATOM 5659 C C . LEU A 1 700 ? 2.853 3.406 2.198 1.00 95.94 700 LEU A C 1
ATOM 5661 O O . LEU A 1 700 ? 2.856 4.285 1.333 1.00 95.94 700 LEU A O 1
ATOM 5665 N N . TYR A 1 701 ? 2.343 3.603 3.416 1.00 94.81 701 TYR A N 1
ATOM 5666 C CA . TYR A 1 701 ? 1.739 4.875 3.809 1.00 94.81 701 TYR A CA 1
ATOM 5667 C C . TYR A 1 701 ? 2.791 5.989 3.780 1.00 94.81 701 TYR A C 1
ATOM 5669 O O . TYR A 1 701 ? 2.566 7.047 3.189 1.00 94.81 701 TYR A O 1
ATOM 5677 N N . HIS A 1 702 ? 3.989 5.721 4.312 1.00 88.56 702 HIS A N 1
ATOM 5678 C CA . HIS A 1 702 ? 5.121 6.638 4.213 1.00 88.56 702 HIS A CA 1
ATOM 5679 C C . HIS A 1 702 ? 5.547 6.924 2.767 1.00 88.56 702 HIS A C 1
ATOM 5681 O O . HIS A 1 702 ? 5.893 8.069 2.467 1.00 88.56 702 HIS A O 1
ATOM 5687 N N . ALA A 1 703 ? 5.529 5.943 1.864 1.00 87.25 703 ALA A N 1
ATOM 5688 C CA . ALA A 1 703 ? 5.887 6.156 0.464 1.00 87.25 703 ALA A CA 1
ATOM 5689 C C . ALA A 1 703 ? 4.882 7.072 -0.256 1.00 87.25 703 ALA A C 1
ATOM 5691 O O . ALA A 1 703 ? 5.286 7.998 -0.962 1.00 87.25 703 ALA A O 1
ATOM 5692 N N . ILE A 1 704 ? 3.583 6.880 -0.010 1.00 88.56 704 ILE A N 1
ATOM 5693 C CA . ILE A 1 704 ? 2.519 7.740 -0.548 1.00 88.56 704 ILE A CA 1
ATOM 5694 C C . ILE A 1 704 ? 2.609 9.156 0.041 1.00 88.56 704 ILE A C 1
ATOM 5696 O O . ILE A 1 704 ? 2.519 10.133 -0.701 1.00 88.56 704 ILE A O 1
ATOM 5700 N N . LEU A 1 705 ? 2.832 9.277 1.355 1.00 81.44 705 LEU A N 1
ATOM 5701 C CA . LEU A 1 705 ? 2.930 10.556 2.068 1.00 81.44 705 LEU A CA 1
ATOM 5702 C C . LEU A 1 705 ? 4.163 11.386 1.665 1.00 81.44 705 LEU A C 1
ATOM 5704 O O . LEU A 1 705 ? 4.132 12.611 1.720 1.00 81.44 705 LEU A O 1
ATOM 5708 N N . ASN A 1 706 ? 5.258 10.732 1.270 1.00 76.12 706 ASN A N 1
ATOM 5709 C CA . ASN A 1 706 ? 6.468 11.395 0.773 1.00 76.12 706 ASN A CA 1
ATOM 5710 C C . ASN A 1 706 ? 6.491 11.551 -0.760 1.00 76.12 706 ASN A C 1
ATOM 5712 O O . ASN A 1 706 ? 7.553 11.859 -1.303 1.00 76.12 706 ASN A O 1
ATOM 5716 N N . GLU A 1 707 ? 5.362 11.310 -1.441 1.00 74.00 707 GLU A N 1
ATOM 5717 C CA . GLU A 1 707 ? 5.216 11.393 -2.903 1.00 74.00 707 GLU A CA 1
ATOM 5718 C C . GLU A 1 707 ? 6.329 10.639 -3.652 1.00 74.00 707 GLU A C 1
ATOM 5720 O O . GLU A 1 707 ? 6.973 11.158 -4.568 1.00 74.00 707 GLU A O 1
ATOM 5725 N N . LYS A 1 708 ? 6.606 9.401 -3.220 1.00 73.62 708 LYS A N 1
ATOM 5726 C CA . LYS A 1 708 ? 7.618 8.566 -3.871 1.00 73.62 708 LYS A CA 1
ATOM 5727 C C . LYS A 1 708 ? 7.227 8.234 -5.318 1.00 73.62 708 LYS A C 1
ATOM 5729 O O . LYS A 1 708 ? 6.034 8.152 -5.617 1.00 73.62 708 LYS A O 1
ATOM 5734 N N . PRO A 1 709 ? 8.211 8.023 -6.218 1.00 67.62 709 PRO A N 1
ATOM 5735 C CA . PRO A 1 709 ? 7.938 7.629 -7.596 1.00 67.62 709 PRO A CA 1
ATOM 5736 C C . PRO A 1 709 ? 7.032 6.399 -7.666 1.00 67.62 709 PRO A C 1
ATOM 5738 O O . PRO A 1 709 ? 7.156 5.480 -6.854 1.00 67.62 709 PRO A O 1
ATOM 5741 N N . THR A 1 710 ? 6.150 6.350 -8.663 1.00 70.38 710 THR A N 1
ATOM 5742 C CA . THR A 1 710 ? 5.142 5.286 -8.793 1.00 70.38 710 THR A CA 1
ATOM 5743 C C . THR A 1 710 ? 5.760 3.887 -8.880 1.00 70.38 710 THR A C 1
ATOM 5745 O O . THR A 1 710 ? 5.141 2.929 -8.428 1.00 70.38 710 THR A O 1
ATOM 5748 N N . SER A 1 711 ? 6.984 3.760 -9.406 1.00 63.84 711 SER A N 1
ATOM 5749 C CA . SER A 1 711 ? 7.727 2.494 -9.456 1.00 63.84 711 SER A CA 1
ATOM 5750 C C . SER A 1 711 ? 8.303 2.073 -8.095 1.00 63.84 711 SER A C 1
ATOM 5752 O O . SER A 1 711 ? 8.275 0.893 -7.762 1.00 63.84 711 SER A O 1
ATOM 5754 N N . GLU A 1 712 ? 8.719 3.018 -7.245 1.00 68.94 712 GLU A N 1
ATOM 5755 C CA . GLU A 1 712 ? 9.106 2.727 -5.856 1.00 68.94 712 GLU A CA 1
ATOM 5756 C C . GLU A 1 712 ? 7.883 2.231 -5.063 1.00 68.94 712 GLU A C 1
ATOM 5758 O O . GLU A 1 712 ? 7.942 1.209 -4.383 1.00 68.94 712 GLU A O 1
ATOM 5763 N N . ILE A 1 713 ? 6.734 2.898 -5.236 1.00 83.75 713 ILE A N 1
ATOM 5764 C CA . ILE A 1 713 ? 5.453 2.464 -4.660 1.00 83.75 713 ILE A CA 1
ATOM 5765 C C . ILE A 1 713 ? 5.051 1.076 -5.194 1.00 83.75 713 ILE A C 1
ATOM 5767 O O . ILE A 1 713 ? 4.549 0.261 -4.423 1.00 83.75 713 ILE A O 1
ATOM 5771 N N . ALA A 1 714 ? 5.310 0.770 -6.471 1.00 79.56 714 ALA A N 1
ATOM 5772 C CA . ALA A 1 714 ? 5.024 -0.536 -7.072 1.00 79.56 714 ALA A CA 1
ATOM 5773 C C . ALA A 1 714 ? 5.730 -1.689 -6.347 1.00 79.56 714 ALA A C 1
ATOM 5775 O O . ALA A 1 714 ? 5.091 -2.686 -6.016 1.00 79.56 714 ALA A O 1
ATOM 5776 N N . LYS A 1 715 ? 7.030 -1.536 -6.062 1.00 79.38 715 LYS A N 1
ATOM 5777 C CA . LYS A 1 715 ? 7.834 -2.527 -5.324 1.00 79.38 715 LYS A CA 1
ATOM 5778 C C . LYS A 1 715 ? 7.289 -2.765 -3.927 1.00 79.38 715 LYS A C 1
ATOM 5780 O O . LYS A 1 715 ? 7.061 -3.906 -3.528 1.00 79.38 715 LYS A O 1
ATOM 5785 N N . ILE A 1 716 ? 7.017 -1.669 -3.222 1.00 90.38 716 ILE A N 1
ATOM 5786 C CA . ILE A 1 716 ? 6.468 -1.692 -1.869 1.00 90.38 716 ILE A CA 1
ATOM 5787 C C . ILE A 1 716 ? 5.122 -2.428 -1.882 1.00 90.38 716 ILE A C 1
ATOM 5789 O O . ILE A 1 716 ? 4.954 -3.395 -1.149 1.00 90.38 716 ILE A O 1
ATOM 5793 N N . VAL A 1 717 ? 4.194 -2.072 -2.779 1.00 94.00 717 VAL A N 1
ATOM 5794 C CA . VAL A 1 717 ? 2.911 -2.783 -2.939 1.00 94.00 717 VAL A CA 1
ATOM 5795 C C . VAL A 1 717 ? 3.119 -4.260 -3.286 1.00 94.00 717 VAL A C 1
ATOM 5797 O O . VAL A 1 717 ? 2.443 -5.114 -2.712 1.00 94.00 717 VAL A O 1
ATOM 5800 N N . ASN A 1 718 ? 4.051 -4.593 -4.185 1.00 89.25 718 ASN A N 1
ATOM 5801 C CA . ASN A 1 718 ? 4.351 -5.971 -4.585 1.00 89.25 718 ASN A CA 1
ATOM 5802 C C . ASN A 1 718 ? 4.816 -6.852 -3.417 1.00 89.25 718 ASN A C 1
ATOM 5804 O O . ASN A 1 718 ? 4.463 -8.031 -3.395 1.00 89.25 718 ASN A O 1
ATOM 5808 N N . PHE A 1 719 ? 5.493 -6.287 -2.419 1.00 92.62 719 PHE A N 1
ATOM 5809 C CA . PHE A 1 719 ? 5.991 -7.023 -1.259 1.00 92.62 719 PHE A CA 1
ATOM 5810 C C . PHE A 1 719 ? 4.901 -7.509 -0.278 1.00 92.62 719 PHE A C 1
ATOM 5812 O O . PHE A 1 719 ? 5.058 -8.583 0.309 1.00 92.62 719 PHE A O 1
ATOM 5819 N N . TYR A 1 720 ? 3.800 -6.773 -0.091 1.00 97.44 720 TYR A N 1
ATOM 5820 C CA . TYR A 1 720 ? 2.738 -7.134 0.869 1.00 97.44 720 TYR A CA 1
ATOM 5821 C C . TYR A 1 720 ? 1.698 -8.089 0.271 1.00 97.44 720 TYR A C 1
ATOM 5823 O O . TYR A 1 720 ? 1.342 -7.964 -0.895 1.00 97.44 720 TYR A O 1
ATOM 5831 N N . ASP A 1 721 ? 1.157 -9.023 1.050 1.00 98.00 721 ASP A N 1
ATOM 5832 C CA . ASP A 1 721 ? 0.079 -9.912 0.589 1.00 98.00 721 ASP A CA 1
ATOM 5833 C C . ASP A 1 721 ? -1.284 -9.200 0.589 1.00 98.00 721 ASP A C 1
ATOM 5835 O O . ASP A 1 721 ? -2.142 -9.499 -0.243 1.00 98.00 721 ASP A O 1
ATOM 5839 N N . TYR A 1 722 ? -1.471 -8.227 1.486 1.00 98.44 722 TYR A N 1
ATOM 5840 C CA . TYR A 1 722 ? -2.646 -7.359 1.546 1.00 98.44 722 TYR A CA 1
ATOM 5841 C C . TYR A 1 722 ? -2.273 -5.933 1.985 1.00 98.44 722 TYR A C 1
ATOM 5843 O O . TYR A 1 722 ? -1.259 -5.717 2.650 1.00 98.44 722 TYR A O 1
ATOM 5851 N N . LEU A 1 723 ? -3.093 -4.951 1.604 1.00 98.56 723 LEU A N 1
ATOM 5852 C CA . LEU A 1 723 ? -2.887 -3.540 1.941 1.00 98.56 723 LEU A CA 1
ATOM 5853 C C . LEU A 1 723 ? -3.901 -3.090 2.997 1.00 98.56 723 LEU A C 1
ATOM 5855 O O . LEU A 1 723 ? -5.083 -3.432 2.918 1.00 98.56 723 LEU A O 1
ATOM 5859 N N . GLU A 1 724 ? -3.450 -2.315 3.975 1.00 98.25 724 GLU A N 1
ATOM 5860 C CA . GLU A 1 724 ? -4.283 -1.792 5.061 1.00 98.25 724 GLU A CA 1
ATOM 5861 C C . GLU A 1 724 ? -4.678 -0.332 4.845 1.00 98.25 724 GLU A C 1
ATOM 5863 O O . GLU A 1 724 ? -3.908 0.481 4.334 1.00 98.25 724 GLU A O 1
ATOM 5868 N N . ILE A 1 725 ? -5.891 -0.003 5.289 1.00 97.94 725 ILE A N 1
ATOM 5869 C CA . ILE A 1 725 ? -6.353 1.366 5.516 1.00 97.94 725 ILE A CA 1
ATOM 5870 C C . ILE A 1 725 ? -7.004 1.456 6.898 1.00 97.94 725 ILE A C 1
ATOM 5872 O O . ILE A 1 725 ? -7.748 0.559 7.298 1.00 97.94 725 ILE A O 1
ATOM 5876 N N . GLN A 1 726 ? -6.777 2.562 7.602 1.00 96.81 726 GLN A N 1
ATOM 5877 C CA . GLN A 1 726 ? -7.365 2.827 8.917 1.00 96.81 726 GLN A CA 1
ATOM 5878 C C . GLN A 1 726 ? -8.424 3.944 8.847 1.00 96.81 726 GLN A C 1
ATOM 5880 O O . GLN A 1 726 ? -8.419 4.755 7.908 1.00 96.81 726 GLN A O 1
ATOM 5885 N N . PRO A 1 727 ? -9.352 4.027 9.823 1.00 95.88 727 PRO A N 1
ATOM 5886 C CA . PRO A 1 727 ? -10.200 5.198 10.014 1.00 95.88 727 PRO A CA 1
ATOM 5887 C C . PRO A 1 727 ? -9.372 6.486 10.084 1.00 95.88 727 PRO A C 1
ATOM 5889 O O . PRO A 1 727 ? -8.296 6.518 10.673 1.00 95.88 727 PRO A O 1
ATOM 5892 N N . VAL A 1 728 ? -9.890 7.585 9.529 1.00 93.56 728 VAL A N 1
ATOM 5893 C CA . VAL A 1 728 ? -9.145 8.861 9.494 1.00 93.56 728 VAL A CA 1
ATOM 5894 C C . VAL A 1 728 ? -8.842 9.444 10.881 1.00 93.56 728 VAL A C 1
ATOM 5896 O O . VAL A 1 728 ? -7.930 10.253 10.990 1.00 93.56 728 VAL A O 1
ATOM 5899 N N . GLY A 1 729 ? -9.553 9.008 11.928 1.00 90.25 729 GLY A N 1
ATOM 5900 C CA . GLY A 1 729 ? -9.269 9.379 13.319 1.00 90.25 729 GLY A CA 1
ATOM 5901 C C . GLY A 1 729 ? -7.895 8.903 13.803 1.00 90.25 729 GLY A C 1
ATOM 5902 O O . GLY A 1 729 ? -7.204 9.657 14.478 1.00 90.25 729 GLY A O 1
ATOM 5903 N N . ASN A 1 730 ? -7.435 7.720 13.371 1.00 91.19 730 ASN A N 1
ATOM 5904 C CA . ASN A 1 730 ? -6.099 7.201 13.699 1.00 91.19 730 ASN A CA 1
ATOM 5905 C C . ASN A 1 730 ? -4.972 8.134 13.213 1.00 91.19 730 ASN A C 1
ATOM 5907 O O . ASN A 1 730 ? -3.895 8.162 13.794 1.00 91.19 730 ASN A O 1
ATOM 5911 N N . ASN A 1 731 ? -5.231 8.919 12.162 1.00 92.12 731 ASN A N 1
ATOM 5912 C CA . ASN A 1 731 ? -4.270 9.837 11.551 1.00 92.12 731 ASN A CA 1
ATOM 5913 C C . ASN A 1 731 ? -4.617 11.317 11.794 1.00 92.12 731 ASN A C 1
ATOM 5915 O O . ASN A 1 731 ? -4.054 12.194 11.143 1.00 92.12 731 ASN A O 1
ATOM 5919 N N . GLU A 1 732 ? -5.526 11.627 12.726 1.00 90.31 732 GLU A N 1
ATOM 5920 C CA . GLU A 1 732 ? -5.963 13.006 12.990 1.00 90.31 732 GLU A CA 1
ATOM 5921 C C . GLU A 1 732 ? -4.811 13.915 13.450 1.00 90.31 732 GLU A C 1
ATOM 5923 O O . GLU A 1 732 ? -4.754 15.086 13.068 1.00 90.31 732 GLU A O 1
ATOM 5928 N N . TYR A 1 733 ? -3.846 13.369 14.197 1.00 87.12 733 TYR A N 1
ATOM 5929 C CA . TYR A 1 733 ? -2.640 14.092 14.611 1.00 87.12 733 TYR A CA 1
ATOM 5930 C C . TYR A 1 733 ? -1.887 14.706 13.415 1.00 87.12 733 TYR A C 1
ATOM 5932 O O . TYR A 1 733 ? -1.344 15.803 13.535 1.00 87.12 733 TYR A O 1
ATOM 5940 N N . MET A 1 734 ? -1.936 14.076 12.230 1.00 87.12 734 MET A N 1
ATOM 5941 C CA . MET A 1 734 ? -1.320 14.617 11.015 1.00 87.12 734 MET A CA 1
ATOM 5942 C C . MET A 1 734 ? -1.937 15.948 10.583 1.00 87.12 734 MET A C 1
ATOM 5944 O O . MET A 1 734 ? -1.216 16.822 10.111 1.00 87.12 734 MET A O 1
ATOM 5948 N N . VAL A 1 735 ? -3.250 16.109 10.772 1.00 82.44 735 VAL A N 1
ATOM 5949 C CA . VAL A 1 735 ? -3.976 17.359 10.502 1.00 82.44 735 VAL A CA 1
ATOM 5950 C C . VAL A 1 735 ? -3.656 18.392 11.582 1.00 82.44 735 VAL A C 1
ATOM 5952 O O . VAL A 1 735 ? -3.357 19.540 11.260 1.00 82.44 735 VAL A O 1
ATOM 5955 N N . ARG A 1 736 ? -3.662 17.992 12.864 1.00 85.75 736 ARG A N 1
ATOM 5956 C CA . ARG A 1 736 ? -3.358 18.894 13.993 1.00 85.75 736 ARG A CA 1
ATOM 5957 C C . ARG A 1 736 ? -1.949 19.486 13.882 1.00 85.75 736 ARG A C 1
ATOM 5959 O O . ARG A 1 736 ? -1.773 20.700 13.974 1.00 85.75 736 ARG A O 1
ATOM 5966 N N . GLU A 1 737 ? -0.952 18.645 13.628 1.00 84.50 737 GLU A N 1
ATOM 5967 C CA . GLU A 1 737 ? 0.464 19.032 13.574 1.00 84.50 737 GLU A CA 1
ATOM 5968 C C . GLU A 1 737 ? 0.953 19.450 12.175 1.00 84.50 737 GLU A C 1
ATOM 5970 O O . GLU A 1 737 ? 2.131 19.761 12.002 1.00 84.50 737 GLU A O 1
ATOM 5975 N N . HIS A 1 738 ? 0.066 19.485 11.173 1.00 75.38 738 HIS A N 1
ATOM 5976 C CA . HIS A 1 738 ? 0.392 19.816 9.779 1.00 75.38 738 HIS A CA 1
ATOM 5977 C C . HIS A 1 738 ? 1.491 18.911 9.179 1.00 75.38 738 HIS A C 1
ATOM 5979 O O . HIS A 1 738 ? 2.350 19.346 8.399 1.00 75.38 738 HIS A O 1
ATOM 5985 N N . VAL A 1 739 ? 1.484 17.626 9.553 1.00 73.50 739 VAL A N 1
ATOM 5986 C CA . VAL A 1 739 ? 2.503 16.644 9.163 1.00 73.50 739 VAL A CA 1
ATOM 5987 C C . VAL A 1 739 ? 2.565 16.558 7.644 1.00 73.50 739 VAL A C 1
ATOM 5989 O O . VAL A 1 739 ? 1.589 16.216 6.980 1.00 73.50 739 VAL A O 1
ATOM 5992 N N . ARG A 1 740 ? 3.740 16.875 7.086 1.00 69.38 740 ARG A N 1
ATOM 5993 C CA . ARG A 1 740 ? 4.004 16.873 5.633 1.00 69.38 740 ARG A CA 1
ATOM 5994 C C . ARG A 1 740 ? 3.049 17.761 4.817 1.00 69.38 740 ARG A C 1
ATOM 5996 O O . ARG A 1 740 ? 2.939 17.573 3.613 1.00 69.38 740 ARG A O 1
ATOM 6003 N N . GLY A 1 741 ? 2.429 18.759 5.449 1.00 66.69 741 GLY A N 1
ATOM 6004 C CA . GLY A 1 741 ? 1.492 19.672 4.794 1.00 66.69 741 GLY A CA 1
ATOM 6005 C C . GLY A 1 741 ? 0.055 19.156 4.700 1.00 66.69 741 GLY A C 1
ATOM 6006 O O . GLY A 1 741 ? -0.737 19.779 4.004 1.00 66.69 741 GLY A O 1
ATOM 6007 N N . ILE A 1 742 ? -0.299 18.065 5.393 1.00 73.06 742 ILE A N 1
ATOM 6008 C CA . ILE A 1 742 ? -1.703 17.666 5.564 1.00 73.06 742 ILE A CA 1
ATOM 6009 C C . ILE A 1 742 ? -2.420 18.736 6.396 1.00 73.06 742 ILE A C 1
ATOM 6011 O O . ILE A 1 742 ? -1.981 19.078 7.488 1.00 73.06 742 ILE A O 1
ATOM 6015 N N . THR A 1 743 ? -3.536 19.247 5.886 1.00 75.38 743 THR A N 1
ATOM 6016 C CA . THR A 1 743 ? -4.356 20.296 6.515 1.00 75.38 743 THR A CA 1
ATOM 6017 C C . THR A 1 743 ? -5.820 19.894 6.692 1.00 75.38 743 THR A C 1
ATOM 6019 O O . THR A 1 743 ? -6.579 20.611 7.343 1.00 75.38 743 THR A O 1
ATOM 6022 N N . SER A 1 744 ? -6.248 18.753 6.137 1.00 77.12 744 SER A N 1
ATOM 6023 C CA . SER A 1 744 ? -7.653 18.341 6.162 1.00 77.12 744 SER A CA 1
ATOM 6024 C C . SER A 1 744 ? -7.872 16.828 6.262 1.00 77.12 744 SER A C 1
ATOM 6026 O O . SER A 1 744 ? -7.092 16.008 5.777 1.00 77.12 744 SER A O 1
ATOM 6028 N N . PHE A 1 745 ? -9.028 16.442 6.812 1.00 81.25 745 PHE A N 1
ATOM 6029 C CA . PHE A 1 745 ? -9.492 15.052 6.787 1.00 81.25 745 PHE A CA 1
ATOM 6030 C C . PHE A 1 745 ? -9.744 14.520 5.365 1.00 81.25 745 PHE A C 1
ATOM 6032 O O . PHE A 1 745 ? -9.746 13.305 5.168 1.00 81.25 745 PHE A O 1
ATOM 6039 N N . ASP A 1 746 ? -9.970 15.383 4.369 1.00 83.75 746 ASP A N 1
ATOM 6040 C CA . ASP A 1 746 ? -10.174 14.947 2.983 1.00 83.75 746 ASP A CA 1
ATOM 6041 C C . ASP A 1 746 ? -8.875 14.516 2.294 1.00 83.75 746 ASP A C 1
ATOM 6043 O O . ASP A 1 746 ? -8.906 13.590 1.481 1.00 83.75 746 ASP A O 1
ATOM 6047 N N . GLU A 1 747 ? -7.729 15.076 2.686 1.00 81.94 747 GLU A N 1
ATOM 6048 C CA . GLU A 1 747 ? -6.409 14.592 2.263 1.00 81.94 747 GLU A CA 1
ATOM 6049 C C . GLU A 1 747 ? -6.111 13.207 2.855 1.00 81.94 747 GLU A C 1
ATOM 6051 O O . GLU A 1 747 ? -5.691 12.312 2.121 1.00 81.94 747 GLU A O 1
ATOM 6056 N N . LEU A 1 748 ? -6.441 12.972 4.135 1.00 89.19 748 LEU A N 1
ATOM 6057 C CA . LEU A 1 748 ? -6.370 11.633 4.744 1.00 89.19 748 LEU A CA 1
ATOM 6058 C C . LEU A 1 748 ? -7.267 10.622 4.008 1.00 89.19 748 LEU A C 1
ATOM 6060 O O . LEU A 1 748 ? -6.852 9.492 3.736 1.00 89.19 748 LEU A O 1
ATOM 6064 N N . ARG A 1 749 ? -8.489 11.027 3.626 1.00 92.19 749 ARG A N 1
ATOM 6065 C CA . ARG A 1 749 ? -9.373 10.192 2.792 1.00 92.19 749 ARG A CA 1
ATOM 6066 C C . ARG A 1 749 ? -8.760 9.919 1.423 1.00 92.19 749 ARG A C 1
ATOM 6068 O O . ARG A 1 749 ? -8.913 8.807 0.929 1.00 92.19 749 ARG A O 1
ATOM 6075 N N . GLU A 1 750 ? -8.076 10.881 0.808 1.00 90.06 750 GLU A N 1
ATOM 6076 C CA . GLU A 1 750 ? -7.432 10.667 -0.489 1.00 90.06 750 GLU A CA 1
ATOM 6077 C C . GLU A 1 750 ? -6.212 9.742 -0.397 1.00 90.06 750 GLU A C 1
ATOM 6079 O O . GLU A 1 750 ? -6.017 8.941 -1.308 1.00 90.06 750 GLU A O 1
ATOM 6084 N N . ILE A 1 751 ? -5.452 9.747 0.706 1.00 92.44 751 ILE A N 1
ATOM 6085 C CA . ILE A 1 751 ? -4.410 8.732 0.952 1.00 92.44 751 ILE A CA 1
ATOM 6086 C C . ILE A 1 751 ? -5.038 7.332 1.014 1.00 92.44 751 ILE A C 1
ATOM 6088 O O . ILE A 1 751 ? -4.606 6.441 0.281 1.00 92.44 751 ILE A O 1
ATOM 6092 N N . ASN A 1 752 ? -6.125 7.150 1.774 1.00 96.31 752 ASN A N 1
ATOM 6093 C CA . ASN A 1 752 ? -6.849 5.874 1.795 1.00 96.31 752 ASN A CA 1
ATOM 6094 C C . ASN A 1 752 ? -7.380 5.490 0.398 1.00 96.31 752 ASN A C 1
ATOM 6096 O O . ASN A 1 752 ? -7.255 4.336 -0.005 1.00 96.31 752 ASN A O 1
ATOM 6100 N N . ARG A 1 753 ? -7.918 6.438 -0.389 1.00 95.44 753 ARG A N 1
ATOM 6101 C CA . ARG A 1 753 ? -8.344 6.172 -1.780 1.00 95.44 753 ARG A CA 1
ATOM 6102 C C . ARG A 1 753 ? -7.172 5.790 -2.688 1.00 95.44 753 ARG A C 1
ATOM 6104 O O . ARG A 1 753 ? -7.357 4.930 -3.543 1.00 95.44 753 ARG A O 1
ATOM 6111 N N . LYS A 1 754 ? -5.981 6.377 -2.515 1.00 93.44 754 LYS A N 1
ATOM 6112 C CA . LYS A 1 754 ? -4.762 5.973 -3.238 1.00 93.44 754 LYS A CA 1
ATOM 6113 C C . LYS A 1 754 ? -4.372 4.531 -2.898 1.00 93.44 754 LYS A C 1
ATOM 6115 O O . LYS A 1 754 ? -4.122 3.767 -3.823 1.00 93.44 754 LYS A O 1
ATOM 6120 N N . ILE A 1 755 ? -4.395 4.134 -1.622 1.00 96.94 755 ILE A N 1
ATOM 6121 C CA . ILE A 1 755 ? -4.111 2.746 -1.205 1.00 96.94 755 ILE A CA 1
ATOM 6122 C C . ILE A 1 755 ? -5.143 1.771 -1.794 1.00 96.94 755 ILE A C 1
ATOM 6124 O O . ILE A 1 755 ? -4.753 0.744 -2.342 1.00 96.94 755 ILE A O 1
ATOM 6128 N N . VAL A 1 756 ? -6.437 2.113 -1.774 1.00 97.00 756 VAL A N 1
ATOM 6129 C CA . VAL A 1 756 ? -7.493 1.292 -2.403 1.00 97.00 756 VAL A CA 1
ATOM 6130 C C . VAL A 1 756 ? -7.268 1.144 -3.912 1.00 97.00 756 VAL A C 1
ATOM 6132 O O . VAL A 1 756 ? -7.327 0.027 -4.415 1.00 97.00 756 VAL A O 1
ATOM 6135 N N . ARG A 1 757 ? -6.947 2.232 -4.631 1.00 92.81 757 ARG A N 1
ATOM 6136 C CA . ARG A 1 757 ? -6.617 2.165 -6.069 1.00 92.81 757 ARG A CA 1
ATOM 6137 C C . ARG A 1 757 ? -5.399 1.273 -6.324 1.00 92.81 757 ARG A C 1
ATOM 6139 O O . ARG A 1 757 ? -5.460 0.431 -7.204 1.00 92.81 757 ARG A O 1
ATOM 6146 N N . LEU A 1 758 ? -4.339 1.387 -5.520 1.00 92.62 758 LEU A N 1
ATOM 6147 C CA . LEU A 1 758 ? -3.160 0.517 -5.624 1.00 92.62 758 LEU A CA 1
ATOM 6148 C C . LEU A 1 758 ? -3.499 -0.957 -5.344 1.00 92.62 758 LEU A C 1
ATOM 6150 O O . LEU A 1 758 ? -3.011 -1.839 -6.044 1.00 92.62 758 LEU A O 1
ATOM 6154 N N . ALA A 1 759 ? -4.359 -1.243 -4.366 1.00 94.50 759 ALA A N 1
ATOM 6155 C CA . ALA A 1 759 ? -4.839 -2.599 -4.113 1.00 94.50 759 ALA A CA 1
ATOM 6156 C C . ALA A 1 759 ? -5.603 -3.153 -5.330 1.00 94.50 759 ALA A C 1
ATOM 6158 O O . ALA A 1 759 ? -5.292 -4.248 -5.806 1.00 94.50 759 ALA A O 1
ATOM 6159 N N . ASP A 1 760 ? -6.529 -2.365 -5.887 1.00 91.19 760 ASP A N 1
ATOM 6160 C CA . ASP A 1 760 ? -7.268 -2.709 -7.103 1.00 91.19 760 ASP A CA 1
ATOM 6161 C C . ASP A 1 760 ? -6.320 -2.928 -8.294 1.00 91.19 760 ASP A C 1
ATOM 6163 O O . ASP A 1 760 ? -6.425 -3.962 -8.955 1.00 91.19 760 ASP A O 1
ATOM 6167 N N . ASP A 1 761 ? -5.368 -2.020 -8.539 1.00 85.75 761 ASP A N 1
ATOM 6168 C CA . ASP A 1 761 ? -4.410 -2.030 -9.658 1.00 85.75 761 ASP A CA 1
ATOM 6169 C C . ASP A 1 761 ? -3.418 -3.199 -9.600 1.00 85.75 761 ASP A C 1
ATOM 6171 O O . ASP A 1 761 ? -2.998 -3.703 -10.643 1.00 85.75 761 ASP A O 1
ATOM 6175 N N . PHE A 1 762 ? -3.063 -3.673 -8.404 1.00 88.88 762 PHE A N 1
ATOM 6176 C CA . PHE A 1 762 ? -2.180 -4.829 -8.213 1.00 88.88 762 PHE A CA 1
ATOM 6177 C C . PHE A 1 762 ? -2.940 -6.137 -7.939 1.00 88.88 762 PHE A C 1
ATOM 6179 O O . PHE A 1 762 ? -2.337 -7.207 -7.930 1.00 88.88 762 PHE A O 1
ATOM 6186 N N . GLY A 1 763 ? -4.266 -6.091 -7.773 1.00 90.44 763 GLY A N 1
ATOM 6187 C CA . GLY A 1 763 ? -5.092 -7.269 -7.480 1.00 90.44 763 GLY A CA 1
ATOM 6188 C C . GLY A 1 763 ? -4.931 -7.816 -6.069 1.00 90.44 763 GLY A C 1
ATOM 6189 O O . GLY A 1 763 ? -5.112 -9.014 -5.860 1.00 90.44 763 GLY A O 1
ATOM 6190 N N . LYS A 1 764 ? -4.586 -6.949 -5.119 1.00 95.19 764 LYS A N 1
ATOM 6191 C CA . LYS A 1 764 ? -4.359 -7.305 -3.719 1.00 95.19 764 LYS A CA 1
ATOM 6192 C C . LYS A 1 764 ? -5.598 -6.985 -2.882 1.00 95.19 764 LYS A C 1
ATOM 6194 O O . LYS A 1 764 ? -6.298 -6.019 -3.187 1.00 95.19 764 LYS A O 1
ATOM 6199 N N . PRO A 1 765 ? -5.899 -7.748 -1.819 1.00 97.62 765 PRO A N 1
ATOM 6200 C CA . PRO A 1 765 ? -6.947 -7.367 -0.883 1.00 97.62 765 PRO A CA 1
ATOM 6201 C C . PRO A 1 765 ? -6.604 -6.030 -0.213 1.00 97.62 765 PRO A C 1
ATOM 6203 O O . PRO A 1 765 ? -5.524 -5.888 0.358 1.00 97.62 765 PRO A O 1
ATOM 6206 N N . CYS A 1 766 ? -7.531 -5.072 -0.245 1.00 97.88 766 CYS A N 1
ATOM 6207 C CA . CYS A 1 766 ? -7.507 -3.919 0.654 1.00 97.88 766 CYS A CA 1
ATOM 6208 C C . CYS A 1 766 ? -8.390 -4.234 1.864 1.00 97.88 766 CYS A C 1
ATOM 6210 O O . CYS A 1 766 ? -9.559 -4.589 1.689 1.00 97.88 766 CYS A O 1
ATOM 6212 N N . VAL A 1 767 ? -7.865 -4.096 3.080 1.00 97.81 767 VAL A N 1
ATOM 6213 C CA . VAL A 1 767 ? -8.600 -4.390 4.320 1.00 97.81 767 VAL A CA 1
ATOM 6214 C C . VAL A 1 767 ? -8.662 -3.161 5.224 1.00 97.81 767 VAL A C 1
ATOM 6216 O O . VAL A 1 767 ? -7.732 -2.359 5.270 1.00 97.81 767 VAL A O 1
ATOM 6219 N N . ALA A 1 768 ? -9.777 -3.008 5.939 1.00 97.56 768 ALA A N 1
ATOM 6220 C CA . ALA A 1 768 ? -9.983 -1.913 6.881 1.00 97.56 768 ALA A CA 1
ATOM 6221 C C . ALA A 1 768 ? -9.697 -2.384 8.316 1.00 97.56 768 ALA A C 1
ATOM 6223 O O . ALA A 1 768 ? -10.525 -3.076 8.925 1.00 97.56 768 ALA A O 1
ATOM 6224 N N . THR A 1 769 ? -8.534 -2.015 8.846 1.00 97.25 769 THR A N 1
ATOM 6225 C CA . THR A 1 769 ? -8.101 -2.306 10.223 1.00 97.25 769 THR A CA 1
ATOM 6226 C C . THR A 1 769 ? -8.372 -1.110 11.133 1.00 97.25 769 THR A C 1
ATOM 6228 O O . THR A 1 769 ? -8.499 0.012 10.646 1.00 97.25 769 THR A O 1
ATOM 6231 N N . CYS A 1 770 ? -8.544 -1.322 12.443 1.00 94.06 770 CYS A N 1
ATOM 6232 C CA . CYS A 1 770 ? -8.733 -0.203 13.381 1.00 94.06 770 CYS A CA 1
ATOM 6233 C C . CYS A 1 770 ? -7.494 0.116 14.208 1.00 94.06 770 CYS A C 1
ATOM 6235 O O . CYS A 1 770 ? -7.515 1.159 14.857 1.00 94.06 770 CYS A O 1
ATOM 6237 N N . ASP A 1 771 ? -6.455 -0.726 14.161 1.00 96.06 771 ASP A N 1
ATOM 6238 C CA . ASP A 1 771 ? -5.209 -0.507 14.900 1.00 96.06 771 ASP A CA 1
ATOM 6239 C C . ASP A 1 771 ? -5.511 -0.300 16.406 1.00 96.06 771 ASP A C 1
ATOM 6241 O O . ASP A 1 771 ? -5.370 0.767 17.013 1.00 96.06 771 ASP A O 1
ATOM 6245 N N . VAL A 1 772 ? -6.143 -1.334 16.974 1.00 96.44 772 VAL A N 1
ATOM 6246 C CA . VAL A 1 772 ? -6.852 -1.265 18.260 1.00 96.44 772 VAL A CA 1
ATOM 6247 C C . VAL A 1 772 ? -5.866 -1.303 19.421 1.00 96.44 772 VAL A C 1
ATOM 6249 O O . VAL A 1 772 ? -5.131 -2.270 19.555 1.00 96.44 772 VAL A O 1
ATOM 6252 N N . HIS A 1 773 ? -5.918 -0.307 20.307 1.00 96.19 773 HIS A N 1
ATOM 6253 C CA . HIS A 1 773 ? -5.071 -0.229 21.511 1.00 96.19 773 HIS A CA 1
ATOM 6254 C C . HIS A 1 773 ? -5.860 -0.265 22.837 1.00 96.19 773 HIS A C 1
ATOM 6256 O O . HIS A 1 773 ? -5.288 -0.426 23.919 1.00 96.19 773 HIS A O 1
ATOM 6262 N N . PHE A 1 774 ? -7.183 -0.112 22.758 1.00 94.00 774 PHE A N 1
ATOM 6263 C CA . PHE A 1 774 ? -8.108 -0.104 23.888 1.00 94.00 774 PHE A CA 1
ATOM 6264 C C . PHE A 1 774 ? -9.520 -0.524 23.444 1.00 94.00 774 PHE A C 1
ATOM 6266 O O . PHE A 1 774 ? -9.864 -0.425 22.264 1.00 94.00 774 PHE A O 1
ATOM 6273 N N . LEU A 1 775 ? -10.337 -1.022 24.376 1.00 90.94 775 LEU A N 1
ATOM 6274 C CA . LEU A 1 775 ? -11.657 -1.597 24.082 1.00 90.94 775 LEU A CA 1
ATOM 6275 C C . LEU A 1 775 ? -12.714 -0.544 23.730 1.00 90.94 775 LEU A C 1
ATOM 6277 O O . LEU A 1 775 ? -13.400 -0.674 22.708 1.00 90.94 775 LEU A O 1
ATOM 6281 N N . ASN A 1 776 ? -12.871 0.476 24.574 1.00 88.25 776 ASN A N 1
ATOM 6282 C CA . ASN A 1 776 ? -13.934 1.475 24.488 1.00 88.25 776 ASN A CA 1
ATOM 6283 C C . ASN A 1 776 ? -13.362 2.894 24.346 1.00 88.25 776 ASN A C 1
ATOM 6285 O O . ASN A 1 776 ? -12.240 3.132 24.781 1.00 88.25 776 ASN A O 1
ATOM 6289 N N . PRO A 1 777 ? -14.098 3.849 23.745 1.00 87.50 777 PRO A N 1
ATOM 6290 C CA . PRO A 1 777 ? -13.630 5.231 23.598 1.00 87.50 777 PRO A CA 1
ATOM 6291 C C . PRO A 1 777 ? -13.170 5.881 24.912 1.00 87.50 777 PRO A C 1
ATOM 6293 O O . PRO A 1 777 ? -12.187 6.612 24.916 1.00 87.50 777 PRO A O 1
ATOM 6296 N N . GLU A 1 778 ? -13.849 5.582 26.019 1.00 83.12 778 GLU A N 1
ATOM 6297 C CA . GLU A 1 778 ? -13.512 6.046 27.366 1.00 83.12 778 GLU A CA 1
ATOM 6298 C C . GLU A 1 778 ? -12.177 5.490 27.901 1.00 83.12 778 GLU A C 1
ATOM 6300 O O . GLU A 1 778 ? -11.502 6.167 28.671 1.00 83.12 778 GLU A O 1
ATOM 6305 N N . ASP A 1 779 ? -11.733 4.316 27.437 1.00 87.62 779 ASP A N 1
ATOM 6306 C CA . ASP A 1 779 ? -10.462 3.703 27.850 1.00 87.62 779 ASP A CA 1
ATOM 6307 C C . ASP A 1 779 ? -9.231 4.430 27.255 1.00 87.62 779 ASP A C 1
ATOM 6309 O O . ASP A 1 779 ? -8.093 4.165 27.654 1.00 87.62 779 ASP A O 1
ATOM 6313 N N . ALA A 1 780 ? -9.435 5.359 26.310 1.00 88.06 780 ALA A N 1
ATOM 6314 C CA . ALA A 1 780 ? -8.365 6.117 25.658 1.00 88.06 780 ALA A CA 1
ATOM 6315 C C . ALA A 1 780 ? -7.516 6.931 26.650 1.00 88.06 780 ALA A C 1
ATOM 6317 O O . ALA A 1 780 ? -6.301 7.030 26.474 1.00 88.06 780 ALA A O 1
ATOM 6318 N N . ILE A 1 781 ? -8.124 7.447 27.728 1.00 86.25 781 ILE A N 1
ATOM 6319 C CA . ILE A 1 781 ? -7.431 8.261 28.740 1.00 86.25 781 ILE A CA 1
ATOM 6320 C C . ILE A 1 781 ? -6.265 7.510 29.397 1.00 86.25 781 ILE A C 1
ATOM 6322 O O . ILE A 1 781 ? -5.228 8.104 29.693 1.00 86.25 781 ILE A O 1
ATOM 6326 N N . TYR A 1 782 ? -6.387 6.189 29.569 1.00 89.00 782 TYR A N 1
ATOM 6327 C CA . TYR A 1 782 ? -5.321 5.365 30.133 1.00 89.00 782 TYR A CA 1
ATOM 6328 C C . TYR A 1 782 ? -4.102 5.311 29.201 1.00 89.00 782 TYR A C 1
ATOM 6330 O O . TYR A 1 782 ? -2.969 5.382 29.677 1.00 89.00 782 TYR A O 1
ATOM 6338 N N . ARG A 1 783 ? -4.322 5.255 27.878 1.00 90.00 783 ARG A N 1
ATOM 6339 C CA . ARG A 1 783 ? -3.246 5.325 26.877 1.00 90.00 783 ARG A CA 1
ATOM 6340 C C . ARG A 1 783 ? -2.598 6.709 26.856 1.00 90.00 783 ARG A C 1
ATOM 6342 O O . ARG A 1 783 ? -1.377 6.775 26.948 1.00 90.00 783 ARG A O 1
ATOM 6349 N N . THR A 1 784 ? -3.385 7.786 26.830 1.00 86.50 784 THR A N 1
ATOM 6350 C CA . THR A 1 784 ? -2.888 9.176 26.910 1.00 86.50 784 THR A CA 1
ATOM 6351 C C . THR A 1 784 ? -1.973 9.386 28.123 1.00 86.50 784 THR A C 1
ATOM 6353 O O . THR A 1 784 ? -0.886 9.947 27.998 1.00 86.50 784 THR A O 1
ATOM 6356 N N . ILE A 1 785 ? -2.341 8.871 29.305 1.00 87.56 785 ILE A N 1
ATOM 6357 C CA . ILE A 1 785 ? -1.493 8.955 30.510 1.00 87.56 785 ILE A CA 1
ATOM 6358 C C . ILE A 1 785 ? -0.144 8.247 30.289 1.00 87.56 785 ILE A C 1
ATOM 6360 O O . ILE A 1 785 ? 0.906 8.825 30.578 1.00 87.56 785 ILE A O 1
ATOM 6364 N N . ILE A 1 786 ? -0.147 7.033 29.734 1.00 87.06 786 ILE A N 1
ATOM 6365 C CA . ILE A 1 786 ? 1.068 6.246 29.457 1.00 87.06 786 ILE A CA 1
ATOM 6366 C C . ILE A 1 786 ? 1.957 6.917 28.388 1.00 87.06 786 ILE A C 1
ATOM 6368 O O . ILE A 1 786 ? 3.184 6.975 28.542 1.00 87.06 786 ILE A O 1
ATOM 6372 N N . GLN A 1 787 ? 1.357 7.462 27.327 1.00 83.31 787 GLN A N 1
ATOM 6373 C CA . GLN A 1 787 ? 2.067 8.146 26.242 1.00 83.31 787 GLN A CA 1
ATOM 6374 C C . GLN A 1 787 ? 2.610 9.524 26.665 1.00 83.31 787 GLN A C 1
ATOM 6376 O O . GLN A 1 787 ? 3.709 9.900 26.247 1.00 83.31 787 GLN A O 1
ATOM 6381 N N . SER A 1 788 ? 1.942 10.232 27.584 1.00 83.31 788 SER A N 1
ATOM 6382 C CA . SER A 1 788 ? 2.445 11.494 28.150 1.00 83.31 788 SER A CA 1
ATOM 6383 C C . SER A 1 788 ? 3.803 11.323 28.850 1.00 83.31 788 SER A C 1
ATOM 6385 O O . SER A 1 788 ? 4.703 12.151 28.691 1.00 83.31 788 SER A O 1
ATOM 6387 N N . GLY A 1 789 ? 4.014 10.183 29.522 1.00 76.69 789 GLY A N 1
ATOM 6388 C CA . GLY A 1 789 ? 5.300 9.806 30.122 1.00 76.69 789 GLY A CA 1
ATOM 6389 C C . GLY A 1 789 ? 6.430 9.598 29.102 1.00 76.69 789 GLY A C 1
ATOM 6390 O O . GLY A 1 789 ? 7.604 9.650 29.465 1.00 76.69 789 GLY A O 1
ATOM 6391 N N . HIS A 1 790 ? 6.085 9.417 27.824 1.00 73.50 790 HIS A N 1
ATOM 6392 C CA . HIS A 1 790 ? 7.012 9.288 26.698 1.00 73.50 790 HIS A CA 1
ATOM 6393 C C . HIS A 1 790 ? 7.188 10.591 25.896 1.00 73.50 790 HIS A C 1
ATOM 6395 O O . HIS A 1 790 ? 7.947 10.612 24.926 1.00 73.50 790 HIS A O 1
ATOM 6401 N N . GLY A 1 791 ? 6.540 11.687 26.310 1.00 72.00 791 GLY A N 1
ATOM 6402 C CA . GLY A 1 791 ? 6.652 13.000 25.669 1.00 72.00 791 GLY A CA 1
ATOM 6403 C C . GLY A 1 791 ? 5.698 13.234 24.494 1.00 72.00 791 GLY A C 1
ATOM 6404 O O . GLY A 1 791 ? 5.870 14.224 23.779 1.00 72.00 791 GLY A O 1
ATOM 6405 N N . PHE A 1 792 ? 4.703 12.364 24.296 1.00 70.19 792 PHE A N 1
ATOM 6406 C CA . PHE A 1 792 ? 3.551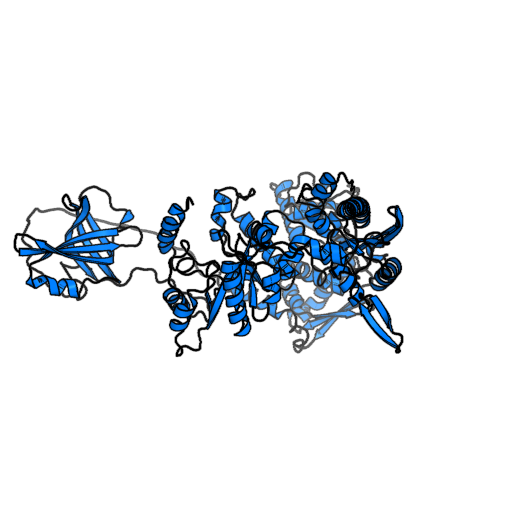 12.664 23.441 1.00 70.19 792 PHE A CA 1
ATOM 6407 C C . PHE A 1 792 ? 2.644 13.704 24.120 1.00 70.19 792 PHE A C 1
ATOM 6409 O O . PHE A 1 792 ? 2.717 13.907 25.336 1.00 70.19 792 PHE A O 1
ATOM 6416 N N . LYS A 1 793 ? 1.844 14.425 23.327 1.00 58.53 793 LYS A N 1
ATOM 6417 C CA . LYS A 1 793 ? 0.999 15.539 23.806 1.00 58.53 793 LYS A CA 1
ATOM 6418 C C . LYS A 1 793 ? -0.476 15.160 23.957 1.00 58.53 793 LYS A C 1
ATOM 6420 O O . LYS A 1 793 ? -1.253 15.982 24.442 1.00 58.53 793 LYS A O 1
ATOM 6425 N N . ASP A 1 794 ? -0.827 13.969 23.499 1.00 51.34 794 ASP A N 1
ATOM 6426 C CA . ASP A 1 794 ? -2.156 13.400 23.306 1.00 51.34 794 ASP A CA 1
ATOM 6427 C C . ASP A 1 794 ? -2.174 11.913 23.706 1.00 51.34 794 ASP A C 1
ATOM 6429 O O . ASP A 1 794 ? -1.086 11.300 23.738 1.00 51.34 794 ASP A O 1
#

pLDDT: mean 84.88, std 16.53, range [22.0, 98.69]

Sequence (794 aa):
MNSKEMSFMQAFPSLKVEKEIRDLLDYVTVTRVTVNQSKTRLHVYIYSNNWIRKKYIYEIENAIREQIFGKVEMEVKIIERFHLSSQYTPKYFYRVYRTSMNQELMEVSPLLYQVFTRTALDFREDGLIYARIPDSMIARQRKEDLLDYFEKVFCERAGLSYVRVDGEIVSNDVQELFRADDEKIRSKVSDVVKRNRTRKEKKEEEPAQKLPNASEKKYKQQKAFISKDPDVILGKGIFEDPTPIASLGEDPHEVVVRGEVFGVESHETRNGKIILTAALTDYTDSIRFKLWLLPEELGAYTEQIKNGQFFLVKGMMDFDQFEKELMIKTVYCIKKIGSFKNARADHAPAKRVELHCHTKMSDMDAVSSAKDIIKQAKGWGMKALAITDHGVVQAFPEAHHASDEKDPDFKVIYGCEGYLVDDMVSLVKGPTERDTSDPVVIFQTVTTGPSAARHDLVEISAQKIEKGNLTERFTTLINPGRPLPFAFTRETKINDDMVSKAPDIRSAMERFLAFAGDMTLVSYDAENEAAFVEEAVRKADLTWDIVSENEDGGTDRRERTIVDIPSCVRYLMPHVSRGTFEKFCKSLKIQCQTPERAEDRAQAMAHAWLQIRDAMKKQNILTYADLNERGMVSEERIRNLPYYHIILLAKNETGRRNLYTLVSESHLRYFKKRPRIPRSLLMEHRDGLVIGSACSAGELYHAILNEKPTSEIAKIVNFYDYLEIQPVGNNEYMVREHVRGITSFDELREINRKIVRLADDFGKPCVATCDVHFLNPEDAIYRTIIQSGHGFKD

Secondary structure (DSSP, 8-state):
-----EEHHHHSTT----HHHHHHHTTEEEEEEEE-TTS-EEEEEEEESS---HHHHHHHHHHHHHHHHTTS--EEEEEEEE---TT--HHHHHHHHHHHHHHHHHHH-HHHHHHHTT-EEEE-TTSEEEEEEE--HHHHHHHHHHHHHHHIIIIIIS--TT-EEEEEEE-TTGGGTSTTTTHHHHTTTHHHHTTS-S-----------------------------SSTTEEETT---SPPPPGGG--SS-EEEEEEEEEEEEEEEE-TTSPEEEEEEEE-SS-EEEEEEEE-GGGHHHHHTTS-TT-EEEEEEEEEEETTTTEEEEEEEEEEEE----S-------SSPP-B--B--TTSTTT----HHHHHHHHHHTT-SEEEE--BS--TTHHHHHHHS-TT-TT-EEEEEEEEEEE-----SEES--S-BTTS-EEEEEEEESSS-TTTS-EEEEEEEEEETTEEEEEEEEE-B-SSPPPHHHHHHH---HHHHTTSPBHHHHHHHHHHHHTTPEEEESSHHHHHHHHHHHHHHTT---SEEEE-TTS-EEEEPPPEEEHHHHHHHH-TTSPPSSHHHHHHHTT---S-TTSHHHHHHHHHHHHHHHHHHHHHTT--BHHHHHHHHS--HHHHTTS--EEEEEEESSHHHHHHHHHHHHHHHHTS-SSS-EEEHHHHHHT-TTEEEE--STTBHHHHHHHTT--HHHHHHHHHH-SBEEE--GGGGHHHHHTTGGG--SHHHHHHHHHHHHHHHHHHTPPEEE---BS-SSGGGHHHHHHHHHTTT---

Nearest PDB structures (foldseek):
  3f2b-assembly1_A  TM=9.026E-01  e=3.902E-26  Geobacillus kaustophilus
  3f2d-assembly1_A  TM=9.067E-01  e=1.703E-25  Geobacillus kaustophilus
  3e0d-assembly2_B  TM=8.167E-01  e=2.905E-09  Thermus aquaticus
  2hpi-assembly1_A  TM=8.167E-01  e=4.495E-09  Thermus aquaticus
  2p1j-assembly1_A  TM=9.365E-01  e=1.174E-06  Thermotoga maritima MSB8

Foldseek 3Di:
DQDDKDQQCVVVVPFDDDPVLVLQSRQKIFRDWDADPVRQEIETEIEGQDDDALVSQVVSQVRCCCVVVVPHNHRYHYHAAHDYFPLPAVVNVCVVHVNSVLVVCVVPPVLLSVFSVQWDWDADPQQETEIETEDDPSCVVCVVVNQVVSCCCCCVRHVVVSHDYYYDHDYPPCVVVPPPPCVVPPVPPPVVPPPPDDDDDDDDDDDDDDDDDDDDDDDDDDDFDDEPDPQWLAAHDDDDDADAPLPDDQDKDKGKHKFFWADWDWDADPVQWIKIKIWGHPLNDIAIAIDTGHPVCVVSVDVNRDGGWMKIWIAIWHADPVVRDTHRDGTNIIGTDDDPPPLDEQPDPDADEFQFAEDPQLDLFFDHALLVVQVSCVRNVNQEYEYAHALDQVNVVVNVVSPPPVCNSHYYWYWYWAWEFAQPLQQKDQFDQDWLLAKEKEKFWFWLFQDLVFIATFKMKIFIAHNLDTDDIDIFGEQRSHFGDPVLCSQLVDGNVRHVPTHHLQVNLVVVCVVGPQHAYEYQQFVRRLSNSCSSCVVNVHDQWHWDQDPVRDIDTGHHMYGHLVSLCCQLPVVQDDADPVSRLVSLVFDADRPNHTHSRSVSVSSSSSVSSVSCVVVVNTTSVSSRVSSGADLVNLLVGHTAIKMKTAQDPLSVVLSVVQSVCLVPRNDDPGSYGYPVSCVVSVPRIAMEQDDCSGPLVVCVLSVHPSNVNSVSLVSHQAYEDEDLVVVVVCCVVCPSNNPDSVVSVVSVVVSVVSCVSNVHHYDYHHNHRYDDPSCVVVSVVSVVVVVDPD

Solvent-accessible surface area (backbone atoms only — not comparable to full-atom values): 44386 Å² total; per-residue (Å²): 128,90,56,70,72,40,44,37,53,72,77,43,70,85,69,77,70,57,68,74,58,48,66,52,37,76,58,24,34,34,55,41,72,50,66,45,96,85,64,41,39,38,40,40,31,33,38,23,68,56,87,76,58,44,69,59,53,51,51,49,28,49,42,48,29,52,78,76,32,66,92,52,78,49,48,53,44,75,47,69,32,28,53,59,50,90,51,58,40,72,65,57,45,45,69,75,42,47,65,34,51,51,54,50,28,50,73,77,34,58,68,58,31,63,46,54,81,59,42,46,75,48,74,48,95,85,31,41,35,39,33,47,31,52,67,43,80,63,42,79,74,44,47,63,68,52,45,54,51,48,40,44,49,42,31,64,25,43,51,42,71,72,55,44,68,51,66,50,78,36,68,82,79,62,64,77,82,50,70,84,66,54,72,81,53,58,81,74,57,66,76,74,71,78,72,81,86,83,88,81,90,88,87,88,88,88,89,88,89,88,85,86,85,90,88,82,89,79,94,75,83,87,68,94,58,86,52,93,50,92,46,36,82,32,43,85,56,84,90,75,82,61,50,62,61,68,72,65,70,92,70,72,42,79,46,38,36,51,22,40,25,73,44,78,49,74,50,76,43,101,81,68,37,28,39,40,38,36,34,32,29,64,80,69,34,73,45,41,38,40,45,85,36,52,69,87,48,49,61,70,49,59,76,72,59,48,71,81,39,30,35,39,42,30,23,35,33,37,75,37,88,85,83,71,45,72,26,26,64,45,65,59,25,33,24,56,48,74,78,80,68,78,76,86,72,65,82,62,93,74,62,65,59,49,70,36,25,37,22,52,65,14,74,80,60,21,75,32,52,48,45,59,53,50,52,49,39,53,76,44,58,26,49,36,39,31,42,26,17,63,46,41,61,81,47,52,65,52,36,51,70,53,51,47,86,88,48,83,73,50,42,80,37,56,29,23,26,35,31,38,23,88,55,71,60,63,31,36,48,49,58,40,86,51,53,68,71,54,55,32,33,29,36,31,64,28,56,71,54,62,38,52,94,72,36,42,63,39,30,42,11,37,35,35,35,45,87,92,39,83,77,50,78,48,74,44,55,22,23,67,83,50,72,71,56,66,69,49,26,71,68,52,67,59,48,52,81,60,23,73,74,30,47,42,52,42,63,44,41,56,53,47,49,66,71,45,63,85,47,41,35,32,21,78,50,34,67,65,51,45,45,36,50,46,48,41,24,55,75,46,80,48,79,72,52,48,72,44,79,42,99,85,74,49,74,50,76,40,69,58,34,33,30,20,48,59,43,44,39,59,66,72,41,66,88,53,54,89,70,55,73,67,50,34,32,56,59,72,72,43,73,63,91,47,78,62,38,19,56,41,42,22,54,33,48,50,59,51,48,55,57,48,47,57,44,35,58,75,67,71,44,54,24,39,38,54,46,33,61,74,52,54,66,50,63,72,54,62,46,65,54,73,67,22,38,29,31,41,34,35,76,42,73,60,8,49,52,31,50,50,50,50,42,49,47,8,58,72,69,28,39,75,89,59,42,29,34,45,45,56,60,48,61,76,43,39,60,39,50,45,37,32,32,37,58,75,63,3,56,57,45,44,35,63,70,66,68,51,56,62,61,61,49,32,54,52,56,67,72,36,63,29,40,51,38,63,58,64,73,84,53,42,64,35,39,76,70,38,50,92,70,36,76,44,73,65,57,52,50,47,52,46,51,50,51,47,49,51,18,62,63,70,73,36,55,65,46,76,30,74,68,34,36,51,89,50,84,73,49,47,59,62,40,32,57,50,30,41,79,72,72,44,95,91

Radius of gyration: 36.39 Å; Cα contacts (8 Å, |Δi|>4): 1396; chains: 1; bounding box: 90×68×110 Å